Protein AF-A0AAD5DRQ4-F1 (afdb_monomer_lite)

Foldseek 3Di:
DPQDFQPLPPDDDPVLVVLLVLLCLLCLVLCLPALLSLLCDDSSLSSLLCVLVVNDSVNSSVLSSVLSVVCVVVVLLPQACVVQVVLCVVPQWAWFLAAKPQLAIEIEHELLPQQPDPDDLVSVVSVVSNRLVLSLVSLVVQARDCFDQRPPLSVDGGTRHHHSSAHEYEYECVNPDPSSDDDLVSVVVVLCCCSRNVGPRYQAYEYFANDPVVVVSCVVCVVVDDPVHVVRYHYQHPPHDLCVVVVIHPLCRDDVSRSRDHDPVRRDDSVSRNVVSVVSSVVSVVSSVVSNVDDRDDNDDDDDDPVDDPDDPDDPPPPDDPPPDDDDDQDPVRVVVVVVVVVPPPPPPPDPPPPPDDPPPPDDPDDDDDDDDDDDDDDFDKDKDKDAAQKKKKFAAAAPFKKKKAWQDAWKDKLLHTGDHGDIDIDHNDITIIHHNHITMMIMTGDTPDIDMDNQFCVVVLVVVLVVQVVQLVVCLVVLAFGAAEEEAAAPQQCQVSSLLNSLSSLLVVVAWEKEWELQLLQDDQAAHQWGKIDTRNHRARPQQGDDHPDMFIFGRLDNDCVVFVPLSLLLLLLVLVVLVVVLVVDSRHRSSHYYYYAYRDCDDSSVVSVVSNCVSNVHQEYEYEADPVSLCVCVVVCCVVPVSRHYHYYYGTPSGDDDDPVNSVVSSLVSNVCNQQNSVNPFDWDKDKDQVVLAWEKEFFDDPLDPPVPDPVPDHSCSPRRDIDTDDDCVLQAQWKKFAFPDPDQVCSSNGGTPGIKTFHDADPVRNMTIIIGSDDDDGPHRYIYTHPDGHDDD

Radius of gyration: 30.98 Å; chains: 1; bounding box: 68×84×84 Å

pLDDT: mean 79.62, std 21.23, range [21.28, 98.69]

InterPro domains:
  IPR001251 CRAL-TRIO lipid binding domain [PF00650] (90-260)
  IPR001251 CRAL-TRIO lipid binding domain [PS50191] (77-266)
  IPR001251 CRAL-TRIO lipid binding domain [SM00516] (87-263)
  IPR001251 CRAL-TRIO lipid binding domain [cd00170] (91-260)
  IPR010655 Clp1, C-terminal [PF06807] (684-792)
  IPR011074 CRAL/TRIO, N-terminal domain [PF03765] (31-65)
  IPR011074 CRAL/TRIO, N-terminal domain [SM01100] (42-67)
  IPR027417 P-loop containing nucleoside triphosphate hydrolase [G3DSA:3.40.50.300] (458-684)
  IPR027417 P-loop containing nucleoside triphosphate hydrolase [SSF52540] (483-560)
  IPR028606 Clp1 [MF_03035] (382-795)
  IPR032319 Clp1, P-loop domain [PF16575] (490-679)
  IPR032324 Clp1, N-terminal [PF16573] (386-476)
  IPR036273 CRAL/TRIO, N-terminal domain superfamily [SSF46938] (11-82)
  IPR036865 CRAL-TRIO lipid binding domain superfamily [G3DSA:3.40.525.10] (2-294)
  IPR036865 CRAL-TRIO lipid binding domain superfamily [SSF52087] (86-263)
  IPR038238 Clp1, C-terminal domain superfamily [G3DSA:2.40.30.330] (686-796)
  IPR038239 Clp1, N-terminal domain superfamily [G3DSA:2.60.120.1030] (377-457)
  IPR045116 Clp1/Grc3 [PTHR12755] (365-791)

Sequence (796 aa):
MTATQPWYEAPLEAEEEKKVTALAAAVATAVNESAALRAFCTRGTYIRYLRARHWSVKKAAKMLLETLRWRSEYKPEALDYEAIKHEGARGKLFVLDHPDNDGRPVVIMRPRLEAVYSGDSDERVKWLVYTLEQASRIADASAGKPSRPLPAWAGLHGSWEQSDGKMTWLIDFVGYTRANSPPIKVSLQVLHILQNHFPERLGRAVSYKPPMLFNILWRAVSPFVDPHTRDKLVFLSPSSPPEALAKHFDPQHIDDSLGGQIPVAQLWQQDKYAQRMKVLDAEAAAALAAAAAAEPLPVGKISGDPHLPADSALSLDEESEVASAESRRPTAEEEALNAQFEKNVVIMPGSPPLQRSSPVRRGAVAARSSAAAMNGAGSSGVQELKLEPGHELRMEVDWGKQVHLQLLEGEAEVFGTALDLRERVAIGGQKVAVYSWRGCTLQLEGEPDLMYTSDETPMSQYLNIHDGLDARRQDARKDRKEGPRTFVVGPTDVGKSTLCKILLNYAVRAGWTPTFADMDIGQGSITVPGCIAATPVEAPIDIEDGLPTDAPLVYYTGTPSPSDNPALYRHLVERLAAVLDLRAQSDPQVRASGMILNSMGWIVELGYELLKHTIETLKCDVVLVVGDERLYSQLSGELKRSAPSIQVLKLPRSGGVVVRSRELRQAARKVRVEEYFYGNRKELSPASQTARFEDLQVYRVGGGPRAPSSALPIGATSVADPLKLTRVTNPQELLYTLLAVSHAPQPELLLSVNVAGFIYVQDVDAAKGTITYLAPCAGPLPSSLLLAGAFKTYLD

Structure (mmCIF, N/CA/C/O backbone):
data_AF-A0AAD5DRQ4-F1
#
_entry.id   AF-A0AAD5DRQ4-F1
#
loop_
_atom_site.group_PDB
_atom_site.id
_atom_site.type_symbol
_atom_site.label_atom_id
_atom_site.label_alt_id
_atom_site.label_comp_id
_atom_site.label_asym_id
_atom_site.label_entity_id
_atom_site.label_seq_id
_atom_site.pdbx_PDB_ins_code
_atom_site.Cartn_x
_atom_site.Cartn_y
_atom_site.Cartn_z
_atom_site.occupancy
_atom_site.B_iso_or_equiv
_atom_site.auth_seq_id
_atom_site.auth_comp_id
_atom_site.auth_asym_id
_atom_site.auth_atom_id
_atom_site.pdbx_PDB_model_num
ATOM 1 N N . MET A 1 1 ? 11.751 36.203 44.111 1.00 33.81 1 MET A N 1
ATOM 2 C CA . MET A 1 1 ? 11.220 34.968 43.502 1.00 33.81 1 MET A CA 1
ATOM 3 C C . MET A 1 1 ? 12.324 34.385 42.641 1.00 33.81 1 MET A C 1
ATOM 5 O O . MET A 1 1 ? 12.751 35.033 41.697 1.00 33.81 1 MET A O 1
ATOM 9 N N . THR A 1 2 ? 12.895 33.261 43.060 1.00 31.27 2 THR A N 1
ATOM 10 C CA . THR A 1 2 ? 13.933 32.529 42.326 1.00 31.27 2 THR A CA 1
ATOM 11 C C . THR A 1 2 ? 13.336 31.991 41.027 1.00 31.27 2 THR A C 1
ATOM 13 O O . THR A 1 2 ? 12.314 31.312 41.065 1.00 31.27 2 THR A O 1
ATOM 16 N N . ALA A 1 3 ? 13.941 32.335 39.885 1.00 37.97 3 ALA A N 1
ATOM 17 C CA . ALA A 1 3 ? 13.517 31.854 38.573 1.00 37.97 3 ALA A CA 1
ATOM 18 C C . ALA A 1 3 ? 13.487 30.318 38.578 1.00 37.97 3 ALA A C 1
ATOM 20 O O . ALA A 1 3 ? 14.501 29.676 38.852 1.00 37.97 3 ALA A O 1
ATOM 21 N N . THR A 1 4 ? 12.324 29.725 38.320 1.00 43.66 4 THR A N 1
ATOM 22 C CA . THR A 1 4 ? 12.172 28.271 38.237 1.00 43.66 4 THR A CA 1
ATOM 23 C C . THR A 1 4 ? 12.696 27.827 36.871 1.00 43.66 4 THR A C 1
ATOM 25 O O . THR A 1 4 ? 12.160 28.227 35.845 1.00 43.66 4 THR A O 1
ATOM 28 N N . GLN A 1 5 ? 13.788 27.061 36.810 1.00 48.03 5 GLN A N 1
ATOM 29 C CA . GLN A 1 5 ? 14.286 26.528 35.532 1.00 48.03 5 GLN A CA 1
ATOM 30 C C . GLN A 1 5 ? 13.153 25.819 34.758 1.00 48.03 5 GLN A C 1
ATOM 32 O O . GLN A 1 5 ? 12.259 25.249 35.394 1.00 48.03 5 GLN A O 1
ATOM 37 N N . PRO A 1 6 ? 13.166 25.829 33.408 1.00 54.31 6 PRO A N 1
ATOM 38 C CA . PRO A 1 6 ? 12.231 25.037 32.605 1.00 54.31 6 PRO A CA 1
ATOM 39 C C . PRO A 1 6 ? 12.167 23.607 33.141 1.00 54.31 6 PRO A C 1
ATOM 41 O O . PRO A 1 6 ? 13.194 23.082 33.557 1.00 54.31 6 PRO A O 1
ATOM 44 N N . TRP A 1 7 ? 11.024 22.914 33.109 1.00 59.62 7 TRP A N 1
ATOM 45 C CA . TRP A 1 7 ? 10.964 21.557 33.693 1.00 59.62 7 TRP A CA 1
ATOM 46 C C . TRP A 1 7 ? 11.955 20.574 33.052 1.00 59.62 7 TRP A C 1
ATOM 48 O O . TRP A 1 7 ? 12.330 19.584 33.682 1.00 59.62 7 TRP A O 1
ATOM 58 N N . TYR A 1 8 ? 12.355 20.821 31.799 1.00 57.38 8 TYR A N 1
ATOM 59 C CA . TYR A 1 8 ? 13.372 20.060 31.064 1.00 57.38 8 TYR A CA 1
ATOM 60 C C . TYR A 1 8 ? 14.801 20.585 31.288 1.00 57.38 8 TYR A C 1
ATOM 62 O O . TYR A 1 8 ? 15.760 19.999 30.811 1.00 57.38 8 TYR A O 1
ATOM 70 N N . GLU A 1 9 ? 14.971 21.672 32.022 1.00 54.97 9 GLU A N 1
ATOM 71 C CA . GLU A 1 9 ? 16.254 22.213 32.482 1.00 54.97 9 GLU A CA 1
ATOM 72 C C . GLU A 1 9 ? 16.378 22.192 34.009 1.00 54.97 9 GLU A C 1
ATOM 74 O O . GLU A 1 9 ? 17.393 22.641 34.534 1.00 54.97 9 GLU A O 1
ATOM 79 N N . ALA A 1 10 ? 15.387 21.632 34.715 1.00 62.75 10 ALA A N 1
ATOM 80 C CA . ALA A 1 10 ? 15.531 21.243 36.110 1.00 62.75 10 ALA A CA 1
ATOM 81 C C . ALA A 1 10 ? 16.799 20.381 36.269 1.00 62.75 10 ALA A C 1
ATOM 83 O O . ALA A 1 10 ? 17.115 19.630 35.335 1.00 62.75 10 ALA A O 1
ATOM 84 N N . PRO A 1 11 ? 17.515 20.470 37.407 1.00 66.38 11 PRO A N 1
ATOM 85 C CA . PRO A 1 11 ? 18.742 19.715 37.617 1.00 66.38 11 PRO A CA 1
ATOM 86 C C . PRO A 1 11 ? 18.480 18.234 37.355 1.00 66.38 11 PRO A C 1
ATOM 88 O O . PRO A 1 11 ? 17.702 17.605 38.071 1.00 66.38 11 PRO A O 1
ATOM 91 N N . LEU A 1 12 ? 19.074 17.715 36.282 1.00 77.19 12 LEU A N 1
ATOM 92 C CA . LEU A 1 12 ? 19.005 16.301 35.960 1.00 77.19 12 LEU A CA 1
ATOM 93 C C . LEU A 1 12 ? 19.938 15.551 36.905 1.00 77.19 12 LEU A C 1
ATOM 95 O O . LEU A 1 12 ? 21.005 16.055 37.273 1.00 77.19 12 LEU A O 1
ATOM 99 N N . GLU A 1 13 ? 19.558 14.336 37.284 1.00 83.75 13 GLU A N 1
ATOM 100 C CA . GLU A 1 13 ? 20.505 13.453 37.958 1.00 83.75 13 GLU A CA 1
ATOM 101 C C . GLU A 1 13 ? 21.700 13.181 37.030 1.00 83.75 13 GLU A C 1
ATOM 103 O O . GLU A 1 13 ? 21.569 13.187 35.803 1.00 83.75 13 GLU A O 1
ATOM 108 N N . ALA A 1 14 ? 22.880 12.900 37.593 1.00 82.50 14 ALA A N 1
ATOM 109 C CA . ALA A 1 14 ? 24.080 12.635 36.791 1.00 82.50 14 ALA A CA 1
ATOM 110 C C . ALA A 1 14 ? 23.853 11.527 35.740 1.00 82.50 14 ALA A C 1
ATOM 112 O O . ALA A 1 14 ? 24.425 11.563 34.652 1.00 82.50 14 ALA A O 1
ATOM 113 N N . GLU A 1 15 ? 22.982 10.564 36.049 1.00 81.56 15 GLU A N 1
ATOM 114 C CA . GLU A 1 15 ? 22.597 9.480 35.149 1.00 81.56 15 GLU A CA 1
ATOM 115 C C . GLU A 1 15 ? 21.651 9.928 34.020 1.00 81.56 15 GLU A C 1
ATOM 117 O O . GLU A 1 15 ? 21.747 9.454 32.888 1.00 81.56 15 GLU A O 1
ATOM 122 N N . GLU A 1 16 ? 20.762 10.883 34.281 1.00 89.00 16 GLU A N 1
ATOM 123 C CA . GLU A 1 16 ? 19.905 11.484 33.259 1.00 89.00 16 GLU A CA 1
ATOM 124 C C . GLU A 1 16 ? 20.719 12.362 32.295 1.00 89.00 16 GLU A C 1
ATOM 126 O O . GLU A 1 16 ? 20.506 12.298 31.082 1.00 89.00 16 GLU A O 1
ATOM 131 N N . GLU A 1 17 ? 21.716 13.106 32.789 1.00 88.25 17 GLU A N 1
ATOM 132 C CA . GLU A 1 17 ? 22.597 13.928 31.942 1.00 88.25 17 GLU A CA 1
ATOM 133 C C . GLU A 1 17 ? 23.455 13.064 30.997 1.00 88.25 17 GLU A C 1
ATOM 135 O O . GLU A 1 17 ? 23.624 13.382 29.811 1.00 88.25 17 GLU A O 1
ATOM 140 N N . LYS A 1 18 ? 23.925 11.901 31.475 1.00 90.31 18 LYS A N 1
ATOM 141 C CA . LYS A 1 18 ? 24.581 10.901 30.616 1.00 90.31 18 LYS A CA 1
ATOM 142 C C . LYS A 1 18 ? 23.655 10.421 29.502 1.00 90.31 18 LYS A C 1
ATOM 144 O O . LYS A 1 18 ? 24.091 10.303 28.360 1.00 90.31 18 LYS A O 1
ATOM 149 N N . LYS A 1 19 ? 22.374 10.179 29.797 1.00 93.06 19 LYS A N 1
ATOM 150 C CA . LYS A 1 19 ? 21.386 9.731 28.801 1.00 93.06 19 LYS A CA 1
ATOM 151 C C . LYS A 1 19 ? 21.075 10.799 27.756 1.00 93.06 19 LYS A C 1
ATOM 153 O O . LYS A 1 19 ? 20.895 10.450 26.591 1.00 93.06 19 LYS A O 1
ATOM 158 N N . VAL A 1 20 ? 21.055 12.079 28.138 1.00 92.88 20 VAL A N 1
ATOM 159 C CA . VAL A 1 20 ? 20.943 13.203 27.188 1.00 92.88 20 VAL A CA 1
ATOM 160 C C . VAL A 1 20 ? 22.127 13.203 26.226 1.00 92.88 20 VAL A C 1
ATOM 162 O O . VAL A 1 20 ? 21.930 13.240 25.011 1.00 92.88 20 VAL A O 1
ATOM 165 N N . THR A 1 21 ? 23.342 13.078 26.759 1.00 92.31 21 THR A N 1
ATOM 166 C CA . THR A 1 21 ? 24.573 13.024 25.957 1.00 92.31 21 THR A CA 1
ATOM 167 C C . THR A 1 21 ? 24.593 11.798 25.037 1.00 92.31 21 THR A C 1
ATOM 169 O O . THR A 1 21 ? 24.901 11.912 23.851 1.00 92.31 21 THR A O 1
ATOM 172 N N . ALA A 1 22 ? 24.195 10.632 25.553 1.00 91.50 22 ALA A N 1
ATOM 173 C CA . ALA A 1 22 ? 24.121 9.389 24.791 1.00 91.50 22 ALA A CA 1
ATOM 174 C C . ALA A 1 22 ? 23.085 9.459 23.659 1.00 91.50 22 ALA A C 1
ATOM 176 O O . ALA A 1 22 ? 23.361 9.003 22.552 1.00 91.50 22 ALA A O 1
ATOM 177 N N . LEU A 1 23 ? 21.913 10.057 23.906 1.00 94.69 23 LEU A N 1
ATOM 178 C CA . LEU A 1 23 ? 20.907 10.265 22.866 1.00 94.69 23 LEU A CA 1
ATOM 179 C C . LEU A 1 23 ? 21.419 11.219 21.783 1.00 94.69 23 LEU A C 1
ATOM 181 O O . LEU A 1 23 ? 21.293 10.900 20.604 1.00 94.69 23 LEU A O 1
ATOM 185 N N . ALA A 1 24 ? 22.015 12.351 22.172 1.00 92.94 24 ALA A N 1
ATOM 186 C CA . ALA A 1 24 ? 22.573 13.319 21.232 1.00 92.94 24 ALA A CA 1
ATOM 187 C C . ALA A 1 24 ? 23.639 12.680 20.328 1.00 92.94 24 ALA A C 1
ATOM 189 O O . ALA A 1 24 ? 23.600 12.862 19.113 1.00 92.94 24 ALA A O 1
ATOM 190 N N . ALA A 1 25 ? 24.532 11.862 20.897 1.00 89.19 25 ALA A N 1
ATOM 191 C CA . ALA A 1 25 ? 25.524 11.110 20.133 1.00 89.19 25 ALA A CA 1
ATOM 192 C C . ALA A 1 25 ? 24.879 10.071 19.197 1.00 89.19 25 ALA A C 1
ATOM 194 O O . ALA A 1 25 ? 25.266 9.970 18.035 1.00 89.19 25 ALA A O 1
ATOM 195 N N . ALA A 1 26 ? 23.867 9.335 19.673 1.00 89.25 26 ALA A N 1
ATOM 196 C CA . ALA A 1 26 ? 23.201 8.281 18.905 1.00 89.25 26 ALA A CA 1
ATOM 197 C C . ALA A 1 26 ? 22.471 8.798 17.654 1.00 89.25 26 ALA A C 1
ATOM 199 O O . ALA A 1 26 ? 22.342 8.062 16.678 1.00 89.25 26 ALA A O 1
ATOM 200 N N . VAL A 1 27 ? 21.994 10.048 17.669 1.00 93.38 27 VAL A N 1
ATOM 201 C CA . VAL A 1 27 ? 21.306 10.659 16.518 1.00 93.38 27 VAL A CA 1
ATOM 202 C C . VAL A 1 27 ? 22.166 11.667 15.754 1.00 93.38 27 VAL A C 1
ATOM 204 O O . VAL A 1 27 ? 21.705 12.205 14.749 1.00 93.38 27 VAL A O 1
ATOM 207 N N . ALA A 1 28 ? 23.412 11.909 16.182 1.00 90.31 28 ALA A N 1
ATOM 208 C CA . ALA A 1 28 ? 24.282 12.957 15.642 1.00 90.31 28 ALA A CA 1
ATOM 209 C C . ALA A 1 28 ? 24.450 12.875 14.118 1.00 90.31 28 ALA A C 1
ATOM 211 O O . ALA A 1 28 ? 24.411 13.901 13.445 1.00 90.31 28 ALA A O 1
ATOM 212 N N . THR A 1 29 ? 24.579 11.666 13.560 1.00 88.88 29 THR A N 1
ATOM 213 C CA . THR A 1 29 ? 24.691 11.459 12.108 1.00 88.88 29 THR A CA 1
ATOM 214 C C . THR A 1 29 ? 23.489 12.026 11.358 1.00 88.88 29 THR A C 1
ATOM 216 O O . THR A 1 29 ? 23.685 12.811 10.438 1.00 88.88 29 THR A O 1
ATOM 219 N N . ALA A 1 30 ? 22.269 11.690 11.786 1.00 88.94 30 ALA A N 1
ATOM 220 C CA . ALA A 1 30 ? 21.044 12.193 11.167 1.00 88.94 30 ALA A CA 1
ATOM 221 C C . ALA A 1 30 ? 20.865 13.696 11.419 1.00 88.94 30 ALA A C 1
ATOM 223 O O . ALA A 1 30 ? 20.500 14.447 10.523 1.00 88.94 30 ALA A O 1
ATOM 224 N N . VAL A 1 31 ? 21.173 14.166 12.632 1.00 91.19 31 VAL A N 1
ATOM 225 C CA . VAL A 1 31 ? 21.082 15.592 12.980 1.00 91.19 31 VAL A CA 1
ATOM 226 C C . VAL A 1 31 ? 22.004 16.442 12.103 1.00 91.19 31 VAL A C 1
ATOM 228 O O . VAL A 1 31 ? 21.617 17.532 11.693 1.00 91.19 31 VAL A O 1
ATOM 231 N N . ASN A 1 32 ? 23.191 15.938 11.767 1.00 89.12 32 ASN A N 1
ATOM 232 C CA . ASN A 1 32 ? 24.168 16.641 10.941 1.00 89.12 32 ASN A CA 1
ATOM 233 C C . ASN A 1 32 ? 23.821 16.675 9.439 1.00 89.12 32 ASN A C 1
ATOM 235 O O . ASN A 1 32 ? 24.511 17.369 8.695 1.00 89.12 32 ASN A O 1
ATOM 239 N N . GLU A 1 33 ? 22.762 15.994 8.983 1.00 88.75 33 GLU A N 1
ATOM 240 C CA . GLU A 1 33 ? 22.346 16.003 7.570 1.00 88.75 33 GLU A CA 1
ATOM 241 C C . GLU A 1 33 ? 21.878 17.387 7.092 1.00 88.75 33 GLU A C 1
ATOM 243 O O . GLU A 1 33 ? 21.985 17.697 5.906 1.00 88.75 33 GLU A O 1
ATOM 248 N N . SER A 1 34 ? 21.366 18.246 7.987 1.00 90.31 34 SER A N 1
ATOM 249 C CA . SER A 1 34 ? 20.984 19.614 7.620 1.00 90.31 34 SER A CA 1
ATOM 250 C C . SER A 1 34 ? 21.042 20.609 8.782 1.00 90.31 34 SER A C 1
ATOM 252 O O . SER A 1 34 ? 20.952 20.263 9.961 1.00 90.31 34 SER A O 1
ATOM 254 N N . ALA A 1 35 ? 21.153 21.898 8.450 1.00 86.00 35 ALA A N 1
ATOM 255 C CA . ALA A 1 35 ? 21.059 22.984 9.427 1.00 86.00 35 ALA A CA 1
ATOM 256 C C . ALA A 1 35 ? 19.702 23.018 10.155 1.00 86.00 35 ALA A C 1
ATOM 258 O O . ALA A 1 35 ? 19.651 23.352 11.335 1.00 86.00 35 ALA A O 1
ATOM 259 N N . ALA A 1 36 ? 18.617 22.632 9.476 1.00 88.25 36 ALA A N 1
ATOM 260 C CA . ALA A 1 36 ? 17.273 22.603 10.049 1.00 88.25 36 ALA A CA 1
ATOM 261 C C . ALA A 1 36 ? 17.130 21.541 11.143 1.00 88.25 36 ALA A C 1
ATOM 263 O O . ALA A 1 36 ? 16.549 21.806 12.197 1.00 88.25 36 ALA A O 1
ATOM 264 N N . LEU A 1 37 ? 17.711 20.357 10.929 1.00 91.94 37 LEU A N 1
ATOM 265 C CA . LEU A 1 37 ? 17.717 19.297 11.934 1.00 91.94 37 LEU A CA 1
ATOM 266 C C . LEU A 1 37 ? 18.587 19.674 13.138 1.00 91.94 37 LEU A C 1
ATOM 268 O O . LEU A 1 37 ? 18.166 19.471 14.277 1.00 91.94 37 LEU A O 1
ATOM 272 N N . ARG A 1 38 ? 19.742 20.313 12.905 1.00 89.06 38 ARG A N 1
ATOM 273 C CA . ARG A 1 38 ? 20.576 20.884 13.979 1.00 89.06 38 ARG A CA 1
ATOM 274 C C . ARG A 1 38 ? 19.834 21.943 14.791 1.00 89.06 38 ARG A C 1
ATOM 276 O O . ARG A 1 38 ? 19.877 21.894 16.016 1.00 89.06 38 ARG A O 1
ATOM 283 N N . ALA A 1 39 ? 19.111 22.850 14.132 1.00 88.00 39 ALA A N 1
ATOM 284 C CA . ALA A 1 39 ? 18.298 23.865 14.804 1.00 88.00 39 ALA A CA 1
ATOM 285 C C . ALA A 1 39 ? 17.179 23.243 15.659 1.00 88.00 39 ALA A C 1
ATOM 287 O O . ALA A 1 39 ? 16.880 23.728 16.749 1.00 88.00 39 ALA A O 1
ATOM 288 N N . PHE A 1 40 ? 16.567 22.156 15.182 1.00 91.50 40 PHE A N 1
ATOM 289 C CA . PHE A 1 40 ? 15.508 21.445 15.897 1.00 91.50 40 PHE A CA 1
ATOM 290 C C . PHE A 1 40 ? 16.026 20.647 17.107 1.00 91.50 40 PHE A C 1
ATOM 292 O O . PHE A 1 40 ? 15.371 20.600 18.153 1.00 91.50 40 PHE A O 1
ATOM 299 N N . CYS A 1 41 ? 17.194 20.015 16.996 1.00 91.62 41 CYS A N 1
ATOM 300 C CA . CYS A 1 41 ? 17.763 19.130 18.015 1.00 91.62 41 CYS A CA 1
ATOM 301 C C . CYS A 1 41 ? 18.495 19.873 19.143 1.00 91.62 41 CYS A C 1
ATOM 303 O O . CYS A 1 41 ? 19.699 19.736 19.351 1.00 91.62 41 CYS A O 1
ATOM 305 N N . THR A 1 42 ? 17.728 20.634 19.921 1.00 88.75 42 THR A N 1
ATOM 306 C CA . THR A 1 42 ? 18.199 21.300 21.142 1.00 88.75 42 THR A CA 1
ATOM 307 C C . THR A 1 42 ? 18.297 20.336 22.333 1.00 88.75 42 THR A C 1
ATOM 309 O O . THR A 1 42 ? 17.711 19.249 22.329 1.00 88.75 42 THR A O 1
ATOM 312 N N . ARG A 1 43 ? 18.958 20.764 23.420 1.00 86.44 43 ARG A N 1
ATOM 313 C CA . ARG A 1 43 ? 18.956 20.028 24.701 1.00 86.44 43 ARG A CA 1
ATOM 314 C C . ARG A 1 43 ? 17.532 19.716 25.183 1.00 86.44 43 ARG A C 1
ATOM 316 O O . ARG A 1 43 ? 17.250 18.587 25.580 1.00 86.44 43 ARG A O 1
ATOM 323 N N . GLY A 1 44 ? 16.623 20.688 25.083 1.00 86.19 44 GLY A N 1
ATOM 324 C CA . GLY A 1 44 ? 15.209 20.501 25.414 1.00 86.19 44 GLY A CA 1
ATOM 325 C C . GLY A 1 44 ? 14.538 19.431 24.550 1.00 86.19 44 GLY A C 1
ATOM 326 O O . GLY A 1 44 ? 13.759 18.630 25.064 1.00 86.19 44 GLY A O 1
ATOM 327 N N . THR A 1 45 ? 14.886 19.349 23.262 1.00 90.81 45 THR A N 1
ATOM 328 C CA . THR A 1 45 ? 14.400 18.296 22.357 1.00 90.81 45 THR A CA 1
ATOM 329 C C . THR A 1 45 ? 14.820 16.914 22.850 1.00 90.81 45 THR A C 1
ATOM 331 O O . THR A 1 45 ? 13.957 16.060 23.045 1.00 90.81 45 THR A O 1
ATOM 334 N N . TYR A 1 46 ? 16.101 16.690 23.154 1.00 93.25 46 TYR A N 1
ATOM 335 C CA . TYR A 1 46 ? 16.563 15.388 23.656 1.00 93.25 46 TYR A CA 1
ATOM 336 C C . TYR A 1 46 ? 15.839 14.964 24.939 1.00 93.25 46 TYR A C 1
ATOM 338 O O . TYR A 1 46 ? 15.417 13.815 25.067 1.00 93.25 46 TYR A O 1
ATOM 346 N N . ILE A 1 47 ? 15.615 15.899 25.862 1.00 90.56 47 ILE A N 1
ATOM 347 C CA . ILE A 1 47 ? 14.955 15.614 27.141 1.00 90.56 47 ILE A CA 1
ATOM 348 C C . ILE A 1 47 ? 13.473 15.285 26.951 1.00 90.56 47 ILE A C 1
ATOM 350 O O . ILE A 1 47 ? 12.989 14.327 27.553 1.00 90.56 47 ILE A O 1
ATOM 354 N N . ARG A 1 48 ? 12.752 16.005 26.080 1.00 90.06 48 ARG A N 1
ATOM 355 C CA . ARG A 1 48 ? 11.350 15.684 25.746 1.00 90.06 48 ARG A CA 1
ATOM 356 C C . ARG A 1 48 ? 11.221 14.259 25.205 1.00 90.06 48 ARG A C 1
ATOM 358 O O . ARG A 1 48 ? 10.352 13.515 25.652 1.00 90.06 48 ARG A O 1
ATOM 365 N N . TYR A 1 49 ? 12.112 13.862 24.296 1.00 93.00 49 TYR A N 1
ATOM 366 C CA . TYR A 1 49 ? 12.106 12.518 23.709 1.00 93.00 49 TYR A CA 1
ATOM 367 C C . TYR A 1 49 ? 12.498 11.434 24.718 1.00 93.00 49 TYR A C 1
ATOM 369 O O . TYR A 1 49 ? 11.884 10.365 24.734 1.00 93.00 49 TYR A O 1
ATOM 377 N N . LEU A 1 50 ? 13.466 11.707 25.598 1.00 91.50 50 LEU A N 1
ATOM 378 C CA . LEU A 1 50 ? 13.815 10.797 26.689 1.00 91.50 50 LEU A CA 1
ATOM 379 C C . LEU A 1 50 ? 12.637 10.602 27.640 1.00 91.50 50 LEU A C 1
ATOM 381 O O . LEU A 1 50 ? 12.264 9.460 27.897 1.00 91.50 50 LEU A O 1
ATOM 385 N N . ARG A 1 51 ? 11.994 11.673 28.112 1.00 87.25 51 ARG A N 1
ATOM 386 C CA . ARG A 1 51 ? 10.856 11.558 29.038 1.00 87.25 51 ARG A CA 1
ATOM 387 C C . ARG A 1 51 ? 9.655 10.854 28.412 1.00 87.25 51 ARG A C 1
ATOM 389 O O . ARG A 1 51 ? 9.119 9.941 29.036 1.00 87.25 51 ARG A O 1
ATOM 396 N N . ALA A 1 52 ? 9.328 11.159 27.155 1.00 85.31 52 ALA A N 1
ATOM 397 C CA . ALA A 1 52 ? 8.271 10.472 26.400 1.00 85.31 52 ALA A CA 1
ATOM 398 C C . ALA A 1 52 ? 8.512 8.958 26.230 1.00 85.31 52 ALA A C 1
ATOM 400 O O . ALA A 1 52 ? 7.608 8.204 25.855 1.00 85.31 52 ALA A O 1
ATOM 401 N N . ARG A 1 53 ? 9.747 8.501 26.467 1.00 90.12 53 ARG A N 1
ATOM 402 C CA . ARG A 1 53 ? 10.164 7.097 26.405 1.00 90.12 53 ARG A CA 1
ATOM 403 C C . ARG A 1 53 ? 10.779 6.613 27.719 1.00 90.12 53 ARG A C 1
ATOM 405 O O . ARG A 1 53 ? 11.596 5.692 27.703 1.00 90.12 53 ARG A O 1
ATOM 412 N N . HIS A 1 54 ? 10.362 7.202 28.843 1.00 87.31 54 HIS A N 1
ATOM 413 C CA . HIS A 1 54 ? 10.763 6.817 30.202 1.00 87.31 54 HIS A CA 1
ATOM 414 C C . HIS A 1 54 ? 12.287 6.710 30.378 1.00 87.31 54 HIS A C 1
ATOM 416 O O . HIS A 1 54 ? 12.803 5.742 30.931 1.00 87.31 54 HIS A O 1
ATOM 422 N N . TRP A 1 55 ? 13.015 7.691 29.842 1.00 90.00 55 TRP A N 1
ATOM 423 C CA . TRP A 1 55 ? 14.476 7.790 29.854 1.00 90.00 55 TRP A CA 1
ATOM 424 C C . TRP A 1 55 ? 15.212 6.605 29.205 1.00 90.00 55 TRP A C 1
ATOM 426 O O . TRP A 1 55 ? 16.385 6.358 29.489 1.00 90.00 55 TRP A O 1
ATOM 436 N N . SER A 1 56 ? 14.555 5.872 28.301 1.00 92.81 56 SER A N 1
ATOM 437 C CA . SER A 1 56 ? 15.203 4.848 27.481 1.00 92.81 56 SER A CA 1
ATOM 438 C C . SER A 1 56 ? 15.874 5.484 26.265 1.00 92.81 56 SER A C 1
ATOM 440 O O . SER A 1 56 ? 15.194 5.879 25.319 1.00 92.81 56 SER A O 1
ATOM 442 N N . VAL A 1 57 ? 17.211 5.525 26.255 1.00 91.06 57 VAL A N 1
ATOM 443 C CA . VAL A 1 57 ? 17.998 6.092 25.142 1.00 91.06 57 VAL A CA 1
ATOM 444 C C . VAL A 1 57 ? 17.670 5.398 23.819 1.00 91.06 57 VAL A C 1
ATOM 446 O O . VAL A 1 57 ? 17.387 6.076 22.841 1.00 91.06 57 VAL A O 1
ATOM 449 N N . LYS A 1 58 ? 17.602 4.057 23.789 1.00 89.94 58 LYS A N 1
ATOM 450 C CA . LYS A 1 58 ? 17.274 3.283 22.574 1.00 89.94 58 LYS A CA 1
ATOM 451 C C . LYS A 1 58 ? 15.891 3.640 22.012 1.00 89.94 58 LYS A C 1
ATOM 453 O O . LYS A 1 58 ? 15.754 3.887 20.816 1.00 89.94 58 LYS A O 1
ATOM 458 N N . LYS A 1 59 ? 14.860 3.693 22.866 1.00 87.50 59 LYS A N 1
ATOM 459 C CA . LYS A 1 59 ? 13.486 4.021 22.438 1.00 87.50 59 LYS A CA 1
ATOM 460 C C . LYS A 1 59 ? 13.347 5.495 22.044 1.00 87.50 59 LYS A C 1
ATOM 462 O O . LYS A 1 59 ? 12.647 5.795 21.080 1.00 87.50 59 LYS A O 1
ATOM 467 N N . ALA A 1 60 ? 14.012 6.396 22.767 1.00 92.62 60 ALA A N 1
ATOM 468 C CA . ALA A 1 60 ? 14.040 7.823 22.461 1.00 92.62 60 ALA A CA 1
ATOM 469 C C . ALA A 1 60 ? 14.779 8.108 21.147 1.00 92.62 60 ALA A C 1
ATOM 471 O O . ALA A 1 60 ? 14.278 8.882 20.340 1.00 92.62 60 ALA A O 1
ATOM 472 N N . ALA A 1 61 ? 15.906 7.433 20.895 1.00 93.50 61 ALA A N 1
ATOM 473 C CA . ALA A 1 61 ? 16.658 7.531 19.646 1.00 93.50 61 ALA A CA 1
ATOM 474 C C . ALA A 1 61 ? 15.817 7.070 18.458 1.00 93.50 61 ALA A C 1
ATOM 476 O O . ALA A 1 61 ? 15.724 7.797 17.476 1.00 93.50 61 ALA A O 1
ATOM 477 N N . LYS A 1 62 ? 15.130 5.923 18.573 1.00 91.12 62 LYS A N 1
ATOM 478 C CA . LYS A 1 62 ? 14.212 5.445 17.530 1.00 91.12 62 LYS A CA 1
ATOM 479 C C . LYS A 1 62 ? 13.147 6.496 17.186 1.00 91.12 62 LYS A C 1
ATOM 481 O O . LYS A 1 62 ? 13.023 6.883 16.031 1.00 91.12 62 LYS A O 1
ATOM 486 N N . MET A 1 63 ? 12.436 6.999 18.197 1.00 91.19 63 MET A N 1
ATOM 487 C CA . MET A 1 63 ? 11.384 8.004 18.003 1.00 91.19 63 MET A CA 1
ATOM 488 C C . MET A 1 63 ? 11.933 9.326 17.440 1.00 91.19 63 MET A C 1
ATOM 490 O O . MET A 1 63 ? 11.306 9.945 16.585 1.00 91.19 63 MET A O 1
ATOM 494 N N . LEU A 1 64 ? 13.104 9.774 17.904 1.00 95.06 64 LEU A N 1
ATOM 495 C CA . LEU A 1 64 ? 13.718 11.010 17.424 1.00 95.06 64 LEU A CA 1
ATOM 496 C C . LEU A 1 64 ? 14.189 10.873 15.975 1.00 95.06 64 LEU A C 1
ATOM 498 O O . LEU A 1 64 ? 13.945 11.780 15.192 1.00 95.06 64 LEU A O 1
ATOM 502 N N . LEU A 1 65 ? 14.785 9.742 15.591 1.00 92.69 65 LEU A N 1
ATOM 503 C CA . LEU A 1 65 ? 15.178 9.469 14.205 1.00 92.69 65 LEU A CA 1
ATOM 504 C C . LEU A 1 65 ? 13.970 9.436 13.258 1.00 92.69 65 LEU A C 1
ATOM 506 O O . LEU A 1 65 ? 14.054 9.976 12.157 1.00 92.69 65 LEU A O 1
ATOM 510 N N . GLU A 1 66 ? 12.840 8.869 13.689 1.00 90.75 66 GLU A N 1
ATOM 511 C CA . GLU A 1 66 ? 11.577 8.918 12.937 1.00 90.75 66 GLU A CA 1
ATOM 512 C C . GLU A 1 66 ? 11.104 10.366 12.729 1.00 90.75 66 GLU A C 1
ATOM 514 O O . GLU A 1 66 ? 10.748 10.745 11.611 1.00 90.75 66 GLU A O 1
ATOM 519 N N . THR A 1 67 ? 11.170 11.212 13.763 1.00 93.94 67 THR A N 1
ATOM 520 C CA . THR A 1 67 ? 10.853 12.640 13.615 1.00 93.94 67 THR A CA 1
ATOM 521 C C . THR A 1 67 ? 11.849 13.372 12.728 1.00 93.94 67 THR A C 1
ATOM 523 O O . THR A 1 67 ? 11.429 14.186 11.914 1.00 93.94 67 THR A O 1
ATOM 526 N N . LEU A 1 68 ? 13.150 13.106 12.845 1.00 94.12 68 LEU A N 1
ATOM 527 C CA . LEU A 1 68 ? 14.165 13.735 11.998 1.00 94.12 68 LEU A CA 1
ATOM 528 C C . LEU A 1 68 ? 13.943 13.394 10.523 1.00 94.12 68 LEU A C 1
ATOM 530 O O . LEU A 1 68 ? 13.960 14.297 9.691 1.00 94.12 68 LEU A O 1
ATOM 534 N N . ARG A 1 69 ? 13.619 12.131 10.210 1.00 91.50 69 ARG A N 1
ATOM 535 C CA . ARG A 1 69 ? 13.223 11.719 8.856 1.00 91.50 69 ARG A CA 1
ATOM 536 C C . ARG A 1 69 ? 11.973 1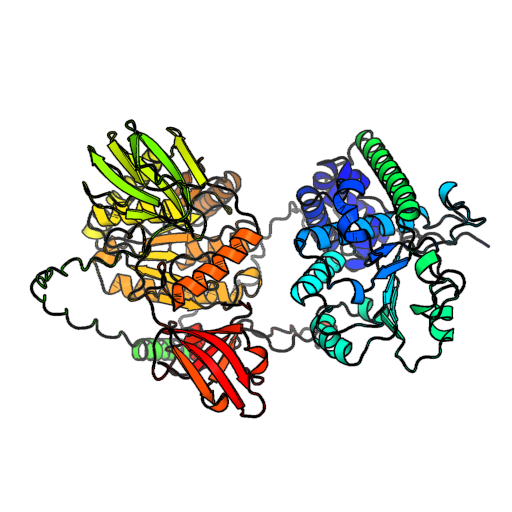2.465 8.388 1.00 91.50 69 ARG A C 1
ATOM 538 O O . ARG A 1 69 ? 11.985 13.041 7.304 1.00 91.50 69 ARG A O 1
ATOM 545 N N . TRP A 1 70 ? 10.927 12.515 9.216 1.00 92.94 70 TRP A N 1
ATOM 546 C CA . TRP A 1 70 ? 9.708 13.258 8.885 1.00 92.94 70 TRP A CA 1
ATOM 547 C C . TRP A 1 70 ? 9.990 14.743 8.630 1.00 92.94 70 TRP A C 1
ATOM 549 O O . TRP A 1 70 ? 9.464 15.303 7.674 1.00 92.94 70 TRP A O 1
ATOM 559 N N . ARG A 1 71 ? 10.855 15.384 9.426 1.00 93.06 71 ARG A N 1
ATOM 560 C CA . ARG A 1 71 ? 11.249 16.783 9.210 1.00 93.06 71 ARG A CA 1
ATOM 561 C C . ARG A 1 71 ? 12.038 16.967 7.914 1.00 93.06 71 ARG A C 1
ATOM 563 O O . ARG A 1 71 ? 11.790 17.946 7.224 1.00 93.06 71 ARG A O 1
ATOM 570 N N . SER A 1 72 ? 12.909 16.030 7.541 1.00 88.19 72 SER A N 1
ATOM 571 C CA . SER A 1 72 ? 13.623 16.071 6.254 1.00 88.19 72 SER A CA 1
ATOM 572 C C . SER A 1 72 ? 12.684 15.975 5.046 1.00 88.19 72 SER A C 1
ATOM 574 O O . SER A 1 72 ? 12.915 16.636 4.031 1.00 88.19 72 SER A O 1
ATOM 576 N N . GLU A 1 73 ? 11.626 15.169 5.150 1.00 88.44 73 GLU A N 1
ATOM 577 C CA . GLU A 1 73 ? 10.642 14.961 4.081 1.00 88.44 73 GLU A CA 1
ATOM 578 C C . GLU A 1 73 ? 9.595 16.087 4.023 1.00 88.44 73 GLU A C 1
ATOM 580 O O . GLU A 1 73 ? 9.353 16.657 2.960 1.00 88.44 73 GLU A O 1
ATOM 585 N N . TYR A 1 74 ? 8.987 16.423 5.164 1.00 88.19 74 TYR A N 1
ATOM 586 C CA . TYR A 1 74 ? 7.869 17.366 5.275 1.00 88.19 74 TYR A CA 1
ATOM 587 C C . TYR A 1 74 ? 8.312 18.832 5.363 1.00 88.19 74 TYR A C 1
ATOM 589 O O . TYR A 1 74 ? 7.560 19.724 4.975 1.00 88.19 74 TYR A O 1
ATOM 597 N N . LYS A 1 75 ? 9.524 19.084 5.874 1.00 91.56 75 LYS A N 1
ATOM 598 C CA . LYS A 1 75 ? 10.143 20.408 6.050 1.00 91.56 75 LYS A CA 1
ATOM 599 C C . LYS A 1 75 ? 9.251 21.429 6.776 1.00 91.56 75 LYS A C 1
ATOM 601 O O . LYS A 1 75 ? 8.927 22.471 6.203 1.00 91.56 75 LYS A O 1
ATOM 606 N N . PRO A 1 76 ? 8.852 21.183 8.044 1.00 91.25 76 PRO A N 1
ATOM 607 C CA . PRO A 1 76 ? 8.037 22.133 8.812 1.00 91.25 76 PRO A CA 1
ATOM 608 C C . PRO A 1 76 ? 8.644 23.539 8.898 1.00 91.25 76 PRO A C 1
ATOM 610 O O . PRO A 1 76 ? 7.921 24.526 8.972 1.00 91.25 76 PRO A O 1
ATOM 613 N N . GLU A 1 77 ? 9.972 23.636 8.893 1.00 85.75 77 GLU A N 1
ATOM 614 C CA . GLU A 1 77 ? 10.717 24.896 8.911 1.00 85.75 77 GLU A CA 1
ATOM 615 C C . GLU A 1 77 ? 10.601 25.716 7.622 1.00 85.75 77 GLU A C 1
ATOM 617 O O . GLU A 1 77 ? 10.883 26.908 7.652 1.00 85.75 77 GLU A O 1
ATOM 622 N N . ALA A 1 78 ? 10.201 25.097 6.509 1.00 86.25 78 ALA A N 1
ATOM 623 C CA . ALA A 1 78 ? 9.994 25.774 5.231 1.00 86.25 78 ALA A CA 1
ATOM 624 C C . ALA A 1 78 ? 8.551 26.280 5.056 1.00 86.25 78 ALA A C 1
ATOM 626 O O . ALA A 1 78 ? 8.233 26.870 4.024 1.00 86.25 78 ALA A O 1
ATOM 627 N N . LEU A 1 79 ? 7.667 26.033 6.030 1.00 89.31 79 LEU A N 1
ATOM 628 C CA . LEU A 1 79 ? 6.307 26.564 6.009 1.00 89.31 79 LEU A CA 1
ATOM 629 C C . LEU A 1 79 ? 6.336 28.070 6.277 1.00 89.31 79 LEU A C 1
ATOM 631 O O . LEU A 1 79 ? 6.752 28.509 7.347 1.00 89.31 79 LEU A O 1
ATOM 635 N N . ASP A 1 80 ? 5.847 28.832 5.307 1.00 86.00 80 ASP A N 1
ATOM 636 C CA . ASP A 1 80 ? 5.787 30.291 5.328 1.00 86.00 80 ASP A CA 1
ATOM 637 C C . ASP A 1 80 ? 4.344 30.771 5.507 1.00 86.00 80 ASP A C 1
ATOM 639 O O . ASP A 1 80 ? 3.433 30.244 4.862 1.00 86.00 80 ASP A O 1
ATOM 643 N N . TYR A 1 81 ? 4.129 31.782 6.356 1.00 88.25 81 TYR A N 1
ATOM 644 C CA . TYR A 1 81 ? 2.797 32.325 6.616 1.00 88.25 81 TYR A CA 1
ATOM 645 C C . TYR A 1 81 ? 2.076 32.800 5.351 1.00 88.25 81 TYR A C 1
ATOM 647 O O . TYR A 1 81 ? 0.888 32.520 5.188 1.00 88.25 81 TYR A O 1
ATOM 655 N N . GLU A 1 82 ? 2.754 33.527 4.455 1.00 87.00 82 GLU A N 1
ATOM 656 C CA . GLU A 1 82 ? 2.117 34.110 3.268 1.00 87.00 82 GLU A CA 1
ATOM 657 C C . GLU A 1 82 ? 1.578 33.032 2.327 1.00 87.00 82 GLU A C 1
ATOM 659 O O . GLU A 1 82 ? 0.507 33.219 1.746 1.00 87.00 82 GLU A O 1
ATOM 664 N N . ALA A 1 83 ? 2.258 31.887 2.249 1.00 83.81 83 ALA A N 1
ATOM 665 C CA . ALA A 1 83 ? 1.844 30.750 1.433 1.00 83.81 83 ALA A CA 1
ATOM 666 C C . ALA A 1 83 ? 0.583 30.026 1.948 1.00 83.81 83 ALA A C 1
ATOM 668 O O . ALA A 1 83 ? -0.103 29.383 1.156 1.00 83.81 83 ALA A O 1
ATOM 669 N N . ILE A 1 84 ? 0.273 30.098 3.250 1.00 85.94 84 ILE A N 1
ATOM 670 C CA . ILE A 1 84 ? -0.797 29.290 3.879 1.00 85.94 84 ILE A CA 1
ATOM 671 C C . ILE A 1 84 ? -1.835 30.103 4.671 1.00 85.94 84 ILE A C 1
ATOM 673 O O . ILE A 1 84 ? -2.757 29.533 5.257 1.00 85.94 84 ILE A O 1
ATOM 677 N N . LYS A 1 85 ? -1.724 31.438 4.708 1.00 84.94 85 LYS A N 1
ATOM 678 C CA . LYS A 1 85 ? -2.607 32.323 5.495 1.00 84.94 85 LYS A CA 1
ATOM 679 C C . LYS A 1 85 ? -4.090 32.229 5.130 1.00 84.94 85 LYS A C 1
ATOM 681 O O . LYS A 1 85 ? -4.931 32.590 5.956 1.00 84.94 85 LYS A O 1
ATOM 686 N N . HIS A 1 86 ? -4.439 31.789 3.916 1.00 83.62 86 HIS A N 1
ATOM 687 C CA . HIS A 1 86 ? -5.838 31.651 3.490 1.00 83.62 86 HIS A CA 1
ATOM 688 C C . HIS A 1 86 ? -6.582 30.617 4.335 1.00 83.62 86 HIS A C 1
ATOM 690 O O . HIS A 1 86 ? -7.736 30.854 4.692 1.00 83.62 86 HIS A O 1
ATOM 696 N N . GLU A 1 87 ? -5.903 29.547 4.760 1.00 82.06 87 GLU A N 1
ATOM 697 C CA . GLU A 1 87 ? -6.460 28.549 5.675 1.00 82.06 87 GLU A CA 1
ATOM 698 C C . GLU A 1 87 ? -6.752 29.140 7.062 1.00 82.06 87 GLU A C 1
ATOM 700 O O . GLU A 1 87 ? -7.722 28.753 7.720 1.00 82.06 87 GLU A O 1
ATOM 705 N N . GLY A 1 88 ? -5.934 30.100 7.499 1.00 77.69 88 GLY A N 1
ATOM 706 C CA . GLY A 1 88 ? -6.043 30.777 8.789 1.00 77.69 88 GLY A CA 1
ATOM 707 C C . GLY A 1 88 ? -6.995 31.973 8.827 1.00 77.69 88 GLY A C 1
ATOM 708 O O . GLY A 1 88 ? -7.358 32.402 9.919 1.00 77.69 88 GLY A O 1
ATOM 709 N N . ALA A 1 89 ? -7.439 32.501 7.679 1.00 76.19 89 ALA A N 1
ATOM 710 C CA . ALA A 1 89 ? -8.024 33.845 7.540 1.00 76.19 89 ALA A CA 1
ATOM 711 C C . ALA A 1 89 ? -9.211 34.167 8.473 1.00 76.19 89 ALA A C 1
ATOM 713 O O . ALA A 1 89 ? -9.432 35.324 8.828 1.00 76.19 89 ALA A O 1
ATOM 714 N N . ARG A 1 90 ? -9.971 33.154 8.908 1.00 76.12 90 ARG A N 1
ATOM 715 C CA . ARG A 1 90 ? -11.157 33.315 9.773 1.00 76.12 90 ARG A CA 1
ATOM 716 C C . ARG A 1 90 ? -10.912 33.001 11.253 1.00 76.12 90 ARG A C 1
ATOM 718 O O . ARG A 1 90 ? -11.870 32.969 12.020 1.00 76.12 90 ARG A O 1
ATOM 725 N N . GLY A 1 91 ? -9.671 32.733 11.661 1.00 83.62 91 GLY A N 1
ATOM 726 C CA . GLY A 1 91 ? -9.339 32.435 13.057 1.00 83.62 91 GLY A CA 1
ATOM 727 C C . GLY A 1 91 ? -9.845 31.067 13.522 1.00 83.62 91 GLY A C 1
ATOM 728 O O . GLY A 1 91 ? -10.282 30.918 14.663 1.00 83.62 91 GLY A O 1
ATOM 729 N N . LYS A 1 92 ? -9.832 30.062 12.632 1.00 85.12 92 LYS A N 1
ATOM 730 C CA . LYS A 1 92 ? -10.240 28.680 12.956 1.00 85.12 92 LYS A CA 1
ATOM 731 C C . LYS A 1 92 ? -9.235 27.958 13.855 1.00 85.12 92 LYS A C 1
ATOM 733 O O . LYS A 1 92 ? -9.619 27.104 14.648 1.00 85.12 92 LYS A O 1
ATOM 738 N N . LEU A 1 93 ? -7.957 28.289 13.702 1.00 89.44 93 LEU A N 1
ATOM 739 C CA . LEU A 1 93 ? -6.842 27.735 14.453 1.00 89.44 93 LEU A CA 1
ATOM 740 C C . LEU A 1 93 ? -5.733 28.786 14.479 1.00 89.44 93 LEU A C 1
ATOM 742 O O . LEU A 1 93 ? -5.316 29.217 13.407 1.00 89.44 93 LEU A O 1
ATOM 746 N N . PHE A 1 94 ? -5.299 29.224 15.658 1.00 90.94 94 PHE A N 1
ATOM 747 C CA . PHE A 1 94 ? -4.261 30.253 15.795 1.00 90.94 94 PHE A CA 1
ATOM 748 C C . PHE A 1 94 ? -3.643 30.262 17.198 1.00 90.94 94 PHE A C 1
ATOM 750 O O . PHE A 1 94 ? -4.200 29.683 18.131 1.00 90.94 94 PHE A O 1
ATOM 757 N N . VAL A 1 95 ? -2.499 30.934 17.358 1.00 90.50 95 VAL A N 1
ATOM 758 C CA . VAL A 1 95 ? -1.879 31.156 18.675 1.00 90.50 95 VAL A CA 1
ATOM 759 C C . VAL A 1 95 ? -2.362 32.482 19.265 1.00 90.50 95 VAL A C 1
ATOM 761 O O . VAL A 1 95 ? -2.224 33.524 18.628 1.00 90.50 95 VAL A O 1
ATOM 764 N N . LEU A 1 96 ? -2.889 32.475 20.488 1.00 87.44 96 LEU A N 1
ATOM 765 C CA . LEU A 1 96 ? -3.336 33.679 21.193 1.00 87.44 96 LEU A CA 1
ATOM 766 C C . LEU A 1 96 ? -2.170 34.653 21.441 1.00 87.44 96 LEU A C 1
ATOM 768 O O . LEU A 1 96 ? -1.002 34.249 21.476 1.00 87.44 96 LEU A O 1
ATOM 772 N N . ASP A 1 97 ? -2.479 35.943 21.570 1.00 80.12 97 ASP A N 1
ATOM 773 C CA . ASP A 1 97 ? -1.495 36.988 21.903 1.00 80.12 97 ASP A CA 1
ATOM 774 C C . ASP A 1 97 ? -1.020 36.896 23.361 1.00 80.12 97 ASP A C 1
ATOM 776 O O . ASP A 1 97 ? 0.105 37.287 23.666 1.00 80.12 97 ASP A O 1
ATOM 780 N N . HIS A 1 98 ? -1.853 36.332 24.236 1.00 81.56 98 HIS A N 1
ATOM 781 C CA . HIS A 1 98 ? -1.597 36.193 25.664 1.00 81.56 98 HIS A CA 1
ATOM 782 C C . HIS A 1 98 ? -1.445 34.720 26.073 1.00 81.56 98 HIS A C 1
ATOM 784 O O . HIS A 1 98 ? -2.061 33.845 25.452 1.00 81.56 98 HIS A O 1
ATOM 790 N N . PRO A 1 99 ? -0.619 34.426 27.093 1.00 85.00 99 PRO A N 1
ATOM 791 C CA . PRO A 1 99 ? -0.501 33.082 27.644 1.00 85.00 99 PRO A CA 1
ATOM 792 C C . PRO A 1 99 ? -1.737 32.671 28.456 1.00 85.00 99 PRO A C 1
ATOM 794 O O . PRO A 1 99 ? -2.613 33.482 28.755 1.00 85.00 99 PRO A O 1
ATOM 797 N N . ASP A 1 100 ? -1.784 31.394 28.832 1.00 87.00 100 ASP A N 1
ATOM 798 C CA . ASP A 1 100 ? -2.636 30.933 29.927 1.00 87.00 100 ASP A CA 1
ATOM 799 C C . ASP A 1 100 ? -2.099 31.417 31.290 1.00 87.00 100 ASP A C 1
ATOM 801 O O . ASP A 1 100 ? -1.013 31.994 31.382 1.00 87.00 100 ASP A O 1
ATOM 805 N N . ASN A 1 101 ? -2.844 31.156 32.366 1.00 85.81 101 ASN A N 1
ATOM 806 C CA . ASN A 1 101 ? -2.447 31.548 33.725 1.00 85.81 101 ASN A CA 1
ATOM 807 C C . ASN A 1 101 ? -1.170 30.834 34.229 1.00 85.81 101 ASN A C 1
ATOM 809 O O . ASN A 1 101 ? -0.663 31.190 35.286 1.00 85.81 101 ASN A O 1
ATOM 813 N N . ASP A 1 102 ? -0.669 29.821 33.506 1.00 81.88 102 ASP A N 1
ATOM 814 C CA . ASP A 1 102 ? 0.591 29.120 33.790 1.00 81.88 102 ASP A CA 1
ATOM 815 C C . ASP A 1 102 ? 1.738 29.625 32.873 1.00 81.88 102 ASP A C 1
ATOM 817 O O . ASP A 1 102 ? 2.789 28.985 32.767 1.00 81.88 102 ASP A O 1
ATOM 821 N N . GLY A 1 103 ? 1.539 30.729 32.139 1.00 79.00 103 GLY A N 1
ATOM 822 C CA . GLY A 1 103 ? 2.536 31.315 31.239 1.00 79.00 103 GLY A CA 1
ATOM 823 C C . GLY A 1 103 ? 2.727 30.566 29.910 1.00 79.00 103 GLY A C 1
ATOM 824 O O . GLY A 1 103 ? 3.660 30.864 29.160 1.00 79.00 103 GLY A O 1
ATOM 825 N N . ARG A 1 104 ? 1.891 29.577 29.574 1.00 86.31 104 ARG A N 1
ATOM 826 C CA . ARG A 1 104 ? 2.014 28.777 28.340 1.00 86.31 104 ARG A CA 1
ATOM 827 C C . ARG A 1 104 ? 1.363 29.474 27.144 1.00 86.31 104 ARG A C 1
ATOM 829 O O . ARG A 1 104 ? 0.264 30.008 27.283 1.00 86.31 104 ARG A O 1
ATOM 836 N N . PRO A 1 105 ? 1.955 29.415 25.934 1.00 90.38 105 PRO A N 1
ATOM 837 C CA . PRO A 1 105 ? 1.259 29.840 24.724 1.00 90.38 105 PRO A CA 1
ATOM 838 C C . PRO A 1 105 ? -0.024 29.034 24.513 1.00 90.38 105 PRO A C 1
ATOM 840 O O . PRO A 1 105 ? -0.041 27.808 24.672 1.00 90.38 105 PRO A O 1
ATOM 843 N N . VAL A 1 106 ? -1.085 29.734 24.114 1.00 91.44 106 VAL A N 1
ATOM 844 C CA . VAL A 1 106 ? -2.415 29.152 23.921 1.00 91.44 106 VAL A CA 1
ATOM 845 C C . VAL A 1 106 ? -2.696 28.969 22.437 1.00 91.44 106 VAL A C 1
ATOM 847 O O . VAL A 1 106 ? -2.691 29.935 21.679 1.00 91.44 106 VAL A O 1
ATOM 850 N N . VAL A 1 107 ? -2.976 27.738 22.022 1.00 93.56 107 VAL A N 1
ATOM 851 C CA . VAL A 1 107 ? -3.497 27.410 20.693 1.00 93.56 107 VAL A CA 1
ATOM 852 C C . VAL A 1 107 ? -5.020 27.361 20.783 1.00 93.56 107 VAL A C 1
ATOM 854 O O . VAL A 1 107 ? -5.576 26.497 21.462 1.00 93.56 107 VAL A O 1
ATOM 857 N N . ILE A 1 108 ? -5.702 28.285 20.107 1.00 91.25 108 ILE A N 1
ATOM 858 C CA . ILE A 1 108 ? -7.164 28.292 20.003 1.00 91.25 108 ILE A CA 1
ATOM 859 C C . ILE A 1 108 ? -7.576 27.497 18.773 1.00 91.25 108 ILE A C 1
ATOM 861 O O . ILE A 1 108 ? -7.091 27.773 17.680 1.00 91.25 108 ILE A O 1
ATOM 865 N N . MET A 1 109 ? -8.516 26.567 18.939 1.00 90.00 109 MET A N 1
ATOM 866 C CA . MET A 1 109 ? -9.157 25.829 17.851 1.00 90.00 109 MET A CA 1
ATOM 867 C C . MET A 1 109 ? -10.672 26.035 17.908 1.00 90.00 109 MET A C 1
ATOM 869 O O . MET A 1 109 ? -11.296 25.796 18.940 1.00 90.00 109 MET A O 1
ATOM 873 N N . ARG A 1 110 ? -11.281 26.430 16.787 1.00 87.31 110 ARG A N 1
ATOM 874 C CA . ARG A 1 110 ? -12.725 26.671 16.650 1.00 87.31 110 ARG A CA 1
ATOM 875 C C . ARG A 1 110 ? -13.326 25.767 15.568 1.00 87.31 110 ARG A C 1
ATOM 877 O O . ARG A 1 110 ? -13.527 26.225 14.440 1.00 87.31 110 ARG A O 1
ATOM 884 N N . PRO A 1 111 ? -13.663 24.503 15.893 1.00 81.56 111 PRO A N 1
ATOM 885 C CA . PRO A 1 111 ? -14.280 23.559 14.961 1.00 81.56 111 PRO A CA 1
ATOM 886 C C . PRO A 1 111 ? -15.471 24.106 14.163 1.00 81.56 111 PRO A C 1
ATOM 888 O O . PRO A 1 111 ? -15.618 23.772 12.996 1.00 81.56 111 PRO A O 1
ATOM 891 N N . ARG A 1 112 ? -16.295 25.010 14.720 1.00 79.44 112 ARG A N 1
ATOM 892 C CA . ARG A 1 112 ? -17.429 25.599 13.977 1.00 79.44 112 ARG A CA 1
ATOM 893 C C . ARG A 1 112 ? -17.038 26.306 12.670 1.00 79.44 112 ARG A C 1
ATOM 895 O O . ARG A 1 112 ? -17.891 26.489 11.807 1.00 79.44 112 ARG A O 1
ATOM 902 N N . LEU A 1 113 ? -15.771 26.699 12.528 1.00 78.06 113 LEU A N 1
ATOM 903 C CA . LEU A 1 113 ? -15.229 27.390 11.357 1.00 78.06 113 LEU A CA 1
ATOM 904 C C . LEU A 1 113 ? -14.561 26.437 10.341 1.00 78.06 113 LEU A C 1
ATOM 906 O O . LEU A 1 113 ? -14.026 26.912 9.343 1.00 78.06 113 LEU A O 1
ATOM 910 N N . GLU A 1 114 ? -14.611 25.114 10.557 1.00 69.12 114 GLU A N 1
ATOM 911 C CA . GLU A 1 114 ? -14.080 24.090 9.631 1.00 69.12 114 GLU A CA 1
ATOM 912 C C . GLU A 1 114 ? -14.876 23.976 8.316 1.00 69.12 114 GLU A C 1
ATOM 914 O O . GLU A 1 114 ? -14.308 23.650 7.278 1.00 69.12 114 GLU A O 1
ATOM 919 N N . ALA A 1 115 ? -16.187 24.249 8.326 1.00 56.28 115 ALA A N 1
ATOM 920 C CA . ALA A 1 115 ? -17.116 23.803 7.277 1.00 56.28 115 ALA A CA 1
ATOM 921 C C . ALA A 1 115 ? -17.149 24.623 5.966 1.00 56.28 115 ALA A C 1
ATOM 923 O O . ALA A 1 115 ? -18.022 24.379 5.139 1.00 56.28 115 ALA A O 1
ATOM 924 N N . VAL A 1 116 ? -16.263 25.604 5.752 1.00 48.34 116 VAL A N 1
ATOM 925 C CA . VAL A 1 116 ? -16.443 26.597 4.659 1.00 48.34 116 VAL A CA 1
ATOM 926 C C . VAL A 1 116 ? -15.267 26.688 3.672 1.00 48.34 116 VAL A C 1
ATOM 928 O O . VAL A 1 116 ? -15.232 27.596 2.853 1.00 48.34 116 VAL A O 1
ATOM 931 N N . TYR A 1 117 ? -14.329 25.736 3.662 1.00 47.75 117 TYR A N 1
ATOM 932 C CA . TYR A 1 117 ? -13.266 25.714 2.645 1.00 47.75 117 TYR A CA 1
ATOM 933 C C . TYR A 1 117 ? -13.234 24.391 1.879 1.00 47.75 117 TYR A C 1
ATOM 935 O O . TYR A 1 117 ? -13.026 23.322 2.449 1.00 47.75 117 TYR A O 1
ATOM 943 N N . SER A 1 118 ? -13.399 24.494 0.561 1.00 44.41 118 SER A N 1
ATOM 944 C CA . SER A 1 118 ? -13.225 23.445 -0.451 1.00 44.41 118 SER A CA 1
ATOM 945 C C . SER A 1 118 ? -11.750 23.072 -0.699 1.00 44.41 118 SER A C 1
ATOM 947 O O . SER A 1 118 ? -11.424 22.555 -1.762 1.00 44.41 118 SER A O 1
ATOM 949 N N . GLY A 1 119 ? -10.855 23.382 0.244 1.00 51.16 119 GLY A N 1
ATOM 950 C CA . GLY A 1 119 ? -9.411 23.175 0.129 1.00 51.16 119 GLY A CA 1
ATOM 951 C C . GLY A 1 119 ? -8.955 21.774 0.539 1.00 51.16 119 GLY A C 1
ATOM 952 O O . GLY A 1 119 ? -9.559 21.139 1.415 1.00 51.16 119 GLY A O 1
ATOM 953 N N . ASP A 1 120 ? -7.875 21.345 -0.112 1.00 61.06 120 ASP A N 1
ATOM 954 C CA . ASP A 1 120 ? -7.100 20.120 0.092 1.00 61.06 120 ASP A CA 1
ATOM 955 C C . ASP A 1 120 ? -6.833 19.836 1.587 1.00 61.06 120 ASP A C 1
ATOM 957 O O . ASP A 1 120 ? -6.477 20.727 2.366 1.00 61.06 120 ASP A O 1
ATOM 961 N N . SER A 1 121 ? -7.002 18.579 2.013 1.00 65.88 121 SER A N 1
ATOM 962 C CA . SER A 1 121 ? -6.707 18.148 3.385 1.00 65.88 121 SER A CA 1
ATOM 963 C C . SER A 1 121 ? -5.265 18.441 3.806 1.00 65.88 121 SER A C 1
ATOM 965 O O . SER A 1 121 ? -5.011 18.633 4.998 1.00 65.88 121 SER A O 1
ATOM 967 N N . ASP A 1 122 ? -4.340 18.520 2.850 1.00 77.25 122 ASP A N 1
ATOM 968 C CA . ASP A 1 122 ? -2.927 18.768 3.119 1.00 77.25 122 ASP A CA 1
ATOM 969 C C . ASP A 1 122 ? -2.651 20.203 3.573 1.00 77.25 122 ASP A C 1
ATOM 971 O O . ASP A 1 122 ? -1.843 20.414 4.478 1.00 77.25 122 ASP A O 1
ATOM 975 N N . GLU A 1 123 ? -3.350 21.203 3.031 1.00 80.88 123 GLU A N 1
ATOM 976 C CA . GLU A 1 123 ? -3.181 22.597 3.462 1.00 80.88 123 GLU A CA 1
ATOM 977 C C . GLU A 1 123 ? -3.659 22.812 4.902 1.00 80.88 123 GLU A C 1
ATOM 979 O O . GLU A 1 123 ? -3.028 23.543 5.669 1.00 80.88 123 GLU A O 1
ATOM 984 N N . ARG A 1 124 ? -4.702 22.088 5.327 1.00 78.38 124 ARG A N 1
ATOM 985 C CA . ARG A 1 124 ? -5.184 22.103 6.721 1.00 78.38 124 ARG A CA 1
ATOM 986 C C . ARG A 1 124 ? -4.140 21.547 7.681 1.00 78.38 124 ARG A C 1
ATOM 988 O O . ARG A 1 124 ? -3.922 22.100 8.760 1.00 78.38 124 ARG A O 1
ATOM 995 N N . VAL A 1 125 ? -3.482 20.457 7.287 1.00 84.56 125 VAL A N 1
ATOM 996 C CA . VAL A 1 125 ? -2.402 19.847 8.070 1.00 84.56 125 VAL A CA 1
ATOM 997 C C . VAL A 1 125 ? -1.175 20.760 8.090 1.00 84.56 125 VAL A C 1
ATOM 999 O O . VAL A 1 125 ? -0.585 20.937 9.153 1.00 84.56 125 VAL A O 1
ATOM 1002 N N . LYS A 1 126 ? -0.835 21.421 6.975 1.00 89.25 126 LYS A N 1
ATOM 1003 C CA . LYS A 1 126 ? 0.220 22.449 6.925 1.00 89.25 126 LYS A CA 1
ATOM 1004 C C . LYS A 1 126 ? -0.079 23.616 7.861 1.00 89.25 126 LYS A C 1
ATOM 1006 O O . LYS A 1 126 ? 0.794 23.975 8.644 1.00 89.25 126 LYS A O 1
ATOM 1011 N N . TRP A 1 127 ? -1.305 24.143 7.859 1.00 90.00 127 TRP A N 1
ATOM 1012 C CA . TRP A 1 127 ? -1.720 25.211 8.774 1.00 90.00 127 TRP A CA 1
ATOM 1013 C C . TRP A 1 127 ? -1.609 24.796 10.247 1.00 90.00 127 TRP A C 1
ATOM 1015 O O . TRP A 1 127 ? -1.117 25.561 11.081 1.00 90.00 127 TRP A O 1
ATOM 1025 N N . LEU A 1 128 ? -2.014 23.565 10.573 1.00 90.38 128 LEU A N 1
ATOM 1026 C CA . LEU A 1 128 ? -1.846 23.013 11.913 1.00 90.38 128 LEU A CA 1
ATOM 1027 C C . LEU A 1 128 ? -0.370 22.899 12.297 1.00 90.38 128 LEU A C 1
ATOM 1029 O O . LEU A 1 128 ? 0.014 23.409 13.345 1.00 90.38 128 LEU A O 1
ATOM 1033 N N . VAL A 1 129 ? 0.452 22.245 11.472 1.00 92.75 129 VAL A N 1
ATOM 1034 C CA . VAL A 1 129 ? 1.881 22.056 11.761 1.00 92.75 129 VAL A CA 1
ATOM 1035 C C . VAL A 1 129 ? 2.572 23.407 11.914 1.00 92.75 129 VAL A C 1
ATOM 1037 O O . VAL A 1 129 ? 3.287 23.600 12.892 1.00 92.75 129 VAL A O 1
ATOM 1040 N N . TYR A 1 130 ? 2.288 24.366 11.030 1.00 93.31 130 TYR A N 1
ATOM 1041 C CA . TYR A 1 130 ? 2.776 25.737 11.148 1.00 93.31 130 TYR A CA 1
ATOM 1042 C C . TYR A 1 130 ? 2.394 26.352 12.500 1.00 93.31 130 TYR A C 1
ATOM 1044 O O . TYR A 1 130 ? 3.264 26.794 13.248 1.00 93.31 130 TYR A O 1
ATOM 1052 N N . THR A 1 131 ? 1.110 26.303 12.871 1.00 93.12 131 THR A N 1
ATOM 1053 C CA . THR A 1 131 ? 0.620 26.843 14.151 1.00 93.12 131 THR A CA 1
ATOM 1054 C C . THR A 1 131 ? 1.323 26.192 15.350 1.00 93.12 131 THR A C 1
ATOM 1056 O O . THR A 1 131 ? 1.695 26.883 16.300 1.00 93.12 131 THR A O 1
ATOM 1059 N N . LEU A 1 132 ? 1.549 24.875 15.308 1.00 93.06 132 LEU A N 1
ATOM 1060 C CA . LEU A 1 132 ? 2.242 24.138 16.369 1.00 93.06 132 LEU A CA 1
ATOM 1061 C C . LEU A 1 132 ? 3.732 24.464 16.450 1.00 93.06 132 LEU A C 1
ATOM 1063 O O . LEU A 1 132 ? 4.264 24.551 17.557 1.00 93.06 132 LEU A O 1
ATOM 1067 N N . GLU A 1 133 ? 4.405 24.663 15.317 1.00 92.62 133 GLU A N 1
ATOM 1068 C CA . GLU A 1 133 ? 5.795 25.125 15.277 1.00 92.62 133 GLU A CA 1
ATOM 1069 C C . GLU A 1 133 ? 5.908 26.517 15.916 1.00 92.62 133 GLU A C 1
ATOM 1071 O O . GLU A 1 133 ? 6.763 26.718 16.778 1.00 92.62 133 GLU A O 1
ATOM 1076 N N . GLN A 1 134 ? 4.997 27.447 15.599 1.00 90.69 134 GLN A N 1
ATOM 1077 C CA . GLN A 1 134 ? 4.997 28.778 16.218 1.00 90.69 134 GLN A CA 1
ATOM 1078 C C . GLN A 1 134 ? 4.717 28.716 17.726 1.00 90.69 134 GLN A C 1
ATOM 1080 O O . GLN A 1 134 ? 5.449 29.311 18.519 1.00 90.69 134 GLN A O 1
ATOM 1085 N N . ALA A 1 135 ? 3.712 27.946 18.152 1.00 91.06 135 ALA A N 1
ATOM 1086 C CA . ALA A 1 135 ? 3.432 27.738 19.572 1.00 91.06 135 ALA A CA 1
ATOM 1087 C C . ALA A 1 135 ? 4.618 27.091 20.309 1.00 91.06 135 ALA A C 1
ATOM 1089 O O . ALA A 1 135 ? 4.952 27.499 21.420 1.00 91.06 135 ALA A O 1
ATOM 1090 N N . SER A 1 136 ? 5.294 26.124 19.683 1.00 90.38 136 SER A N 1
ATOM 1091 C CA . SER A 1 136 ? 6.484 25.469 20.238 1.00 90.38 136 SER A CA 1
ATOM 1092 C C . SER A 1 136 ? 7.639 26.451 20.421 1.00 90.38 136 SER A C 1
ATOM 1094 O O . SER A 1 136 ? 8.251 26.458 21.486 1.00 90.38 136 SER A O 1
ATOM 1096 N N . ARG A 1 137 ? 7.895 27.318 19.433 1.00 86.19 137 ARG A N 1
ATOM 1097 C CA . ARG A 1 137 ? 8.942 28.348 19.514 1.00 86.19 137 ARG A CA 1
ATOM 1098 C C . ARG A 1 137 ? 8.665 29.353 20.622 1.00 86.19 137 ARG A C 1
ATOM 1100 O O . ARG A 1 137 ? 9.571 29.677 21.381 1.00 86.19 137 ARG A O 1
ATOM 1107 N N . ILE A 1 138 ? 7.417 29.809 20.752 1.00 84.69 138 ILE A N 1
ATOM 1108 C CA . ILE A 1 138 ? 7.023 30.712 21.842 1.00 84.69 138 ILE A CA 1
ATOM 1109 C C . ILE A 1 138 ? 7.228 30.020 23.194 1.00 84.69 138 ILE A C 1
ATOM 1111 O O . ILE A 1 138 ? 7.804 30.618 24.098 1.00 84.69 138 ILE A O 1
ATOM 1115 N N . ALA A 1 139 ? 6.825 28.752 23.314 1.00 84.12 139 ALA A N 1
ATOM 1116 C CA . ALA A 1 139 ? 7.006 27.976 24.535 1.00 84.12 139 ALA A CA 1
ATOM 1117 C C . ALA A 1 139 ? 8.495 27.840 24.901 1.00 84.12 139 ALA A C 1
ATOM 1119 O O . ALA A 1 139 ? 8.868 28.104 26.040 1.00 84.12 139 ALA A O 1
ATOM 1120 N N . ASP A 1 140 ? 9.351 27.490 23.936 1.00 80.88 140 ASP A N 1
ATOM 1121 C CA . ASP A 1 140 ? 10.797 27.345 24.149 1.00 80.88 140 ASP A CA 1
ATOM 1122 C C . ASP A 1 140 ? 11.463 28.691 24.488 1.00 80.88 140 ASP A C 1
ATOM 1124 O O . ASP A 1 140 ? 12.332 28.759 25.355 1.00 80.88 140 ASP A O 1
ATOM 1128 N N . ALA A 1 141 ? 11.039 29.784 23.847 1.00 75.06 141 ALA A N 1
ATOM 1129 C CA . ALA A 1 141 ? 11.599 31.112 24.078 1.00 75.06 141 ALA A CA 1
ATOM 1130 C C . ALA A 1 141 ? 11.223 31.704 25.448 1.00 75.06 141 ALA A C 1
ATOM 1132 O O . ALA A 1 141 ? 12.015 32.474 26.006 1.00 75.06 141 ALA A O 1
ATOM 1133 N N . SER A 1 142 ? 10.033 31.365 25.955 1.00 66.31 142 SER A N 1
ATOM 1134 C CA . SER A 1 142 ? 9.486 31.827 27.239 1.00 66.31 142 SER A CA 1
ATOM 1135 C C . SER A 1 142 ? 9.841 30.914 28.417 1.00 66.31 142 SER A C 1
ATOM 1137 O O . SER A 1 142 ? 9.594 31.268 29.570 1.00 66.31 142 SER A O 1
ATOM 1139 N N . ALA A 1 143 ? 10.433 29.749 28.157 1.00 64.44 143 ALA A N 1
ATOM 1140 C CA . ALA A 1 143 ? 10.829 28.822 29.199 1.00 64.44 143 ALA A CA 1
ATOM 1141 C C . ALA A 1 143 ? 11.996 29.377 30.032 1.00 64.44 143 ALA A C 1
ATOM 1143 O O . ALA A 1 143 ? 13.014 29.814 29.491 1.00 64.44 143 ALA A O 1
ATOM 1144 N N . GLY A 1 144 ? 11.873 29.348 31.365 1.00 54.41 144 GLY A N 1
ATOM 1145 C CA . GLY A 1 144 ? 13.021 29.557 32.259 1.00 54.41 144 GLY A CA 1
ATOM 1146 C C . GLY A 1 144 ? 13.513 30.986 32.451 1.00 54.41 144 GLY A C 1
ATOM 1147 O O . GLY A 1 144 ? 14.371 31.221 33.299 1.00 54.41 144 GLY A O 1
ATOM 1148 N N . LYS A 1 145 ? 12.974 31.948 31.701 1.00 55.44 145 LYS A N 1
ATOM 1149 C CA . LYS A 1 145 ? 13.389 33.351 31.768 1.00 55.44 145 LYS A CA 1
ATOM 1150 C C . LYS A 1 145 ? 12.453 34.133 32.697 1.00 55.44 145 LYS A C 1
ATOM 1152 O O . LYS A 1 145 ? 11.242 33.987 32.571 1.00 55.44 145 LYS A O 1
ATOM 1157 N N . PRO A 1 146 ? 12.981 34.984 33.599 1.00 49.88 146 PRO A N 1
ATOM 1158 C CA . PRO A 1 146 ? 12.177 35.694 34.600 1.00 49.88 146 PRO A CA 1
ATOM 1159 C C . PRO A 1 146 ? 11.231 36.761 34.021 1.00 49.88 146 PRO A C 1
ATOM 1161 O O . PRO A 1 146 ? 10.449 37.339 34.770 1.00 49.88 146 PRO A O 1
ATOM 1164 N N . SER A 1 147 ? 11.315 37.061 32.723 1.00 53.97 147 SER A N 1
ATOM 1165 C CA . SER A 1 147 ? 10.338 37.833 31.937 1.00 53.97 147 SER A CA 1
ATOM 1166 C C . SER A 1 147 ? 10.910 38.057 30.533 1.00 53.97 147 SER A C 1
ATOM 1168 O O . SER A 1 147 ? 12.011 38.590 30.392 1.00 53.97 147 SER A O 1
ATOM 1170 N N . ARG A 1 148 ? 10.191 37.678 29.468 1.00 51.72 148 ARG A N 1
ATOM 1171 C CA . ARG A 1 148 ? 10.466 38.212 28.117 1.00 51.72 148 ARG A CA 1
ATOM 1172 C C . ARG A 1 148 ? 9.576 39.445 27.942 1.00 51.72 148 ARG A C 1
ATOM 1174 O O . ARG A 1 148 ? 8.359 39.277 28.050 1.00 51.72 148 ARG A O 1
ATOM 1181 N N . PRO A 1 149 ? 10.119 40.648 27.667 1.00 52.28 149 PRO A N 1
ATOM 1182 C CA . PRO A 1 149 ? 9.296 41.775 27.241 1.00 52.28 149 PRO A CA 1
ATOM 1183 C C . PRO A 1 149 ? 8.457 41.331 26.045 1.00 52.28 149 PRO A C 1
ATOM 1185 O O . PRO A 1 149 ? 9.003 40.716 25.121 1.00 52.28 149 PRO A O 1
ATOM 1188 N N . LEU A 1 150 ? 7.147 41.592 26.064 1.00 52.69 150 LEU A N 1
ATOM 1189 C CA . LEU A 1 150 ? 6.335 41.364 24.873 1.00 52.69 150 LEU A CA 1
ATOM 1190 C C . LEU A 1 150 ? 7.007 42.105 23.700 1.00 52.69 150 LEU A C 1
ATOM 1192 O O . LEU A 1 150 ? 7.400 43.264 23.863 1.00 52.69 150 LEU A O 1
ATOM 1196 N N . PRO A 1 151 ? 7.245 41.444 22.553 1.00 50.00 151 PRO A N 1
ATOM 1197 C CA . PRO A 1 151 ? 7.906 42.096 21.430 1.00 50.00 151 PRO A CA 1
ATOM 1198 C C . PRO A 1 151 ? 7.130 43.357 21.015 1.00 50.00 151 PRO A C 1
ATOM 1200 O O . PRO A 1 151 ? 5.906 43.389 21.104 1.00 50.00 151 PRO A O 1
ATOM 1203 N N . ALA A 1 152 ? 7.846 44.398 20.573 1.00 42.62 152 ALA A N 1
ATOM 1204 C CA . ALA A 1 152 ? 7.329 45.768 20.427 1.00 42.62 152 ALA A CA 1
ATOM 1205 C C . ALA A 1 152 ? 6.046 45.907 19.575 1.00 42.62 152 ALA A C 1
ATOM 1207 O O . ALA A 1 152 ? 5.297 46.866 19.743 1.00 42.62 152 ALA A O 1
ATOM 1208 N N . TRP A 1 153 ? 5.761 44.942 18.695 1.00 50.34 153 TRP A N 1
ATOM 1209 C CA . TRP A 1 153 ? 4.550 44.887 17.869 1.00 50.34 153 TRP A CA 1
ATOM 1210 C C . TRP A 1 153 ? 3.275 44.509 18.647 1.00 50.34 153 TRP A C 1
ATOM 1212 O O . TRP A 1 153 ? 2.174 44.698 18.138 1.00 50.34 153 TRP A O 1
ATOM 1222 N N . ALA A 1 154 ? 3.393 43.986 19.873 1.00 46.06 154 ALA A N 1
ATOM 1223 C CA . ALA A 1 154 ? 2.249 43.558 20.673 1.00 46.06 154 ALA A CA 1
ATOM 1224 C C . ALA A 1 154 ? 1.387 44.735 21.164 1.00 46.06 154 ALA A C 1
ATOM 1226 O O . ALA A 1 154 ? 0.238 44.516 21.535 1.00 46.06 154 ALA A O 1
ATOM 1227 N N . GLY A 1 155 ? 1.915 45.970 21.182 1.00 42.19 155 GLY A N 1
ATOM 1228 C CA . GLY A 1 155 ? 1.201 47.154 21.692 1.00 42.19 155 GLY A CA 1
ATOM 1229 C C . GLY A 1 155 ? 0.761 47.034 23.159 1.00 42.19 155 GLY A C 1
ATOM 1230 O O . GLY A 1 155 ? -0.063 47.813 23.627 1.00 42.19 155 GLY A O 1
ATOM 1231 N N . LEU A 1 156 ? 1.290 46.039 23.871 1.00 42.62 156 LEU A N 1
ATOM 1232 C CA . LEU A 1 156 ? 0.893 45.615 25.205 1.00 42.62 156 LEU A CA 1
ATOM 1233 C C . LEU A 1 156 ? 2.051 45.881 26.169 1.00 42.62 156 LEU A C 1
ATOM 1235 O O . LEU A 1 156 ? 3.180 45.449 25.931 1.00 42.62 156 LEU A O 1
ATOM 1239 N N . HIS A 1 157 ? 1.771 46.569 27.274 1.00 38.47 157 HIS A N 1
ATOM 1240 C CA . HIS A 1 157 ? 2.688 46.646 28.407 1.00 38.47 157 HIS A CA 1
ATOM 1241 C C . HIS A 1 157 ? 2.596 45.333 29.198 1.00 38.47 157 HIS A C 1
ATOM 1243 O O . HIS A 1 157 ? 1.554 45.037 29.772 1.00 38.47 157 HIS A O 1
ATOM 1249 N N . GLY A 1 158 ? 3.666 44.533 29.215 1.00 47.66 158 GLY A N 1
ATOM 1250 C CA . GLY A 1 158 ? 3.714 43.283 29.978 1.00 47.66 158 GLY A CA 1
ATOM 1251 C C . GLY A 1 158 ? 4.920 42.404 29.642 1.00 47.66 158 GLY A C 1
ATOM 1252 O O . GLY A 1 158 ? 5.682 42.680 28.710 1.00 47.66 158 GLY A O 1
ATOM 1253 N N . SER A 1 159 ? 5.091 41.329 30.406 1.00 51.91 159 SER A N 1
ATOM 1254 C CA . SER A 1 159 ? 6.089 40.285 30.170 1.00 51.91 159 SER A CA 1
ATOM 1255 C C . SER A 1 159 ? 5.422 38.919 30.096 1.00 51.91 159 SER A C 1
ATOM 1257 O O . SER A 1 159 ? 4.475 38.679 30.839 1.00 51.91 159 SER A O 1
ATOM 1259 N N . TRP A 1 160 ? 5.938 38.005 29.268 1.00 53.44 160 TRP A N 1
ATOM 1260 C CA . TRP A 1 160 ? 5.579 36.590 29.409 1.00 53.44 160 TRP A CA 1
ATOM 1261 C C . TRP A 1 160 ? 6.014 36.122 30.801 1.00 53.44 160 TRP A C 1
ATOM 1263 O O . TRP A 1 160 ? 7.198 36.240 31.137 1.00 53.44 160 TRP A O 1
ATOM 1273 N N . GLU A 1 161 ? 5.067 35.631 31.601 1.00 52.66 161 GLU A N 1
ATOM 1274 C CA . GLU A 1 161 ? 5.380 34.891 32.821 1.00 52.66 161 GLU A CA 1
ATOM 1275 C C . GLU A 1 161 ? 6.112 33.591 32.469 1.00 52.66 161 GLU A C 1
ATOM 1277 O O . GLU A 1 161 ? 6.109 33.127 31.325 1.00 52.66 161 GLU A O 1
ATOM 1282 N N . GLN A 1 162 ? 6.802 33.029 33.456 1.00 62.34 162 GLN A N 1
ATOM 1283 C CA . GLN A 1 162 ? 7.658 31.869 33.278 1.00 62.34 162 GLN A CA 1
ATOM 1284 C C . GLN A 1 162 ? 6.857 30.663 32.777 1.00 62.34 162 GLN A C 1
ATOM 1286 O O . GLN A 1 162 ? 6.099 30.055 33.524 1.00 62.34 162 GLN A O 1
ATOM 1291 N N . SER A 1 163 ? 7.065 30.299 31.510 1.00 66.12 163 SER A N 1
ATOM 1292 C CA . SER A 1 163 ? 6.435 29.121 30.926 1.00 66.12 163 SER A CA 1
ATOM 1293 C C . SER A 1 163 ? 7.184 27.859 31.327 1.00 66.12 163 SER A C 1
ATOM 1295 O O . SER A 1 163 ? 8.415 27.828 31.410 1.00 66.12 163 SER A O 1
ATOM 1297 N N . ASP A 1 164 ? 6.451 26.763 31.455 1.00 72.69 164 ASP A N 1
ATOM 1298 C CA . ASP A 1 164 ? 7.037 25.435 31.547 1.00 72.69 164 ASP A CA 1
ATOM 1299 C C . ASP A 1 164 ? 7.518 24.934 30.158 1.00 72.69 164 ASP A C 1
ATOM 1301 O O . ASP A 1 164 ? 8.061 23.849 30.026 1.00 72.69 164 ASP A O 1
ATOM 1305 N N . GLY A 1 165 ? 7.369 25.705 29.078 1.00 77.56 165 GLY A N 1
ATOM 1306 C CA . GLY A 1 165 ? 7.795 25.295 27.737 1.00 77.56 165 GLY A CA 1
ATOM 1307 C C . GLY A 1 165 ? 6.883 24.237 27.106 1.00 77.56 165 GLY A C 1
ATOM 1308 O O . GLY A 1 165 ? 7.283 23.525 26.175 1.00 77.56 165 GLY A O 1
ATOM 1309 N N . LYS A 1 166 ? 5.651 24.121 27.604 1.00 87.31 166 LYS A N 1
ATOM 1310 C CA . LYS A 1 166 ? 4.532 23.426 26.961 1.00 87.31 166 LYS A CA 1
ATOM 1311 C C . LYS A 1 166 ? 3.544 24.446 26.392 1.00 87.31 166 LYS A C 1
ATOM 1313 O O . LYS A 1 166 ? 3.676 25.643 26.609 1.00 87.31 166 LYS A O 1
ATOM 1318 N N . MET A 1 167 ? 2.551 23.968 25.652 1.00 91.00 167 MET A N 1
ATOM 1319 C CA . MET A 1 167 ? 1.440 24.771 25.139 1.00 91.00 167 MET A CA 1
ATOM 1320 C C . MET A 1 167 ? 0.112 24.313 25.742 1.00 91.00 167 MET A C 1
ATOM 1322 O O . MET A 1 167 ? -0.046 23.138 26.103 1.00 91.00 167 MET A O 1
ATOM 1326 N N . THR A 1 168 ? -0.848 25.230 25.794 1.00 92.88 168 THR A N 1
ATOM 1327 C CA . THR A 1 168 ? -2.228 24.948 26.191 1.00 92.88 168 THR A CA 1
ATOM 1328 C C . THR A 1 168 ? -3.139 25.022 24.977 1.00 92.88 168 THR A C 1
ATOM 1330 O O . THR A 1 168 ? -3.023 25.924 24.157 1.00 92.88 168 THR A O 1
ATOM 1333 N N . TRP A 1 169 ? -4.047 24.063 24.843 1.00 93.50 169 TRP A N 1
ATOM 1334 C CA . TRP A 1 169 ? -5.079 24.083 23.810 1.00 93.50 169 TRP A CA 1
ATOM 1335 C C . TRP A 1 169 ? -6.391 24.579 24.403 1.00 93.50 169 TRP A C 1
ATOM 1337 O O . TRP A 1 169 ? -6.817 24.084 25.445 1.00 93.50 169 TRP A O 1
ATOM 1347 N N . LEU A 1 170 ? -7.050 25.512 23.724 1.00 91.94 170 LEU A N 1
ATOM 1348 C CA . LEU A 1 170 ? -8.408 25.950 24.029 1.00 91.94 170 LEU A CA 1
ATOM 1349 C C . LEU A 1 170 ? -9.301 25.619 22.833 1.00 91.94 170 LEU A C 1
ATOM 1351 O O . LEU A 1 170 ? -9.181 26.217 21.764 1.00 91.94 170 LEU A O 1
ATOM 1355 N N . ILE A 1 171 ? -10.167 24.623 23.006 1.00 89.94 171 ILE A N 1
ATOM 1356 C CA . ILE A 1 171 ? -11.008 24.081 21.940 1.00 89.94 171 ILE A CA 1
ATOM 1357 C C . ILE A 1 171 ? -12.442 24.552 22.156 1.00 89.94 171 ILE A C 1
ATOM 1359 O O . ILE A 1 171 ? -13.101 24.164 23.121 1.00 89.94 171 ILE A O 1
ATOM 1363 N N . ASP A 1 172 ? -12.918 25.389 21.244 1.00 87.44 172 ASP A N 1
ATOM 1364 C CA . ASP A 1 172 ? -14.225 26.032 21.288 1.00 87.44 172 ASP A CA 1
ATOM 1365 C C . ASP A 1 172 ? -15.286 25.200 20.554 1.00 87.44 172 ASP A C 1
ATOM 1367 O O . ASP A 1 172 ? -15.432 25.277 19.331 1.00 87.44 172 ASP A O 1
ATOM 1371 N N . PHE A 1 173 ? -16.063 24.418 21.300 1.00 84.56 173 PHE A N 1
ATOM 1372 C CA . PHE A 1 173 ? -17.132 23.602 20.725 1.00 84.56 173 PHE A CA 1
ATOM 1373 C C . PHE A 1 173 ? -18.478 24.333 20.596 1.00 84.56 173 PHE A C 1
ATOM 1375 O O . PHE A 1 173 ? -19.475 23.713 20.209 1.00 84.56 173 PHE A O 1
ATOM 1382 N N . VAL A 1 174 ? -18.549 25.642 20.863 1.00 81.50 174 VAL A N 1
ATOM 1383 C CA . VAL A 1 174 ? -19.786 26.402 20.645 1.00 81.50 174 VAL A CA 1
ATOM 1384 C C . VAL A 1 174 ? -20.121 26.385 19.151 1.00 81.50 174 VAL A C 1
ATOM 1386 O O . VAL A 1 174 ? -19.297 26.741 18.307 1.00 81.50 174 VAL A O 1
ATOM 1389 N N . GLY A 1 175 ? -21.335 25.943 18.809 1.00 75.69 175 GLY A N 1
ATOM 1390 C CA . GLY A 1 175 ? -21.770 25.773 17.417 1.00 75.69 175 GLY A CA 1
ATOM 1391 C C . GLY A 1 175 ? -21.204 24.530 16.718 1.00 75.69 175 GLY A C 1
ATOM 1392 O O . GLY A 1 175 ? -21.309 24.424 15.496 1.00 75.69 175 GLY A O 1
ATOM 1393 N N . TYR A 1 176 ? -20.607 23.589 17.455 1.00 77.56 176 TYR A N 1
ATOM 1394 C CA . TYR A 1 176 ? -20.169 22.307 16.905 1.00 77.56 176 TYR A CA 1
ATOM 1395 C C . TYR A 1 176 ? -21.365 21.430 16.500 1.00 77.56 176 TYR A C 1
ATOM 1397 O O . TYR A 1 176 ? -22.299 21.209 17.271 1.00 77.56 176 TYR A O 1
ATOM 1405 N N . THR A 1 177 ? -21.322 20.910 15.279 1.00 72.06 177 THR A N 1
ATOM 1406 C CA . THR A 1 177 ? -22.347 20.082 14.637 1.00 72.06 177 THR A CA 1
ATOM 1407 C C . THR A 1 177 ? -21.677 18.976 13.820 1.00 72.06 177 THR A C 1
ATOM 1409 O O . THR A 1 177 ? -20.473 18.999 13.578 1.00 72.06 177 THR A O 1
ATOM 1412 N N . ARG A 1 178 ? -22.453 18.008 13.319 1.00 66.12 178 ARG A N 1
ATOM 1413 C CA . ARG A 1 178 ? -21.920 16.980 12.408 1.00 66.12 178 ARG A CA 1
ATOM 1414 C C . ARG A 1 178 ? -21.321 17.580 11.125 1.00 66.12 178 ARG A C 1
ATOM 1416 O O . ARG A 1 178 ? -20.351 17.033 10.619 1.00 66.12 178 ARG A O 1
ATOM 1423 N N . ALA A 1 179 ? -21.865 18.694 10.631 1.00 67.00 179 ALA A N 1
ATOM 1424 C CA . ALA A 1 179 ? -21.426 19.336 9.389 1.00 67.00 179 ALA A CA 1
ATOM 1425 C C . ALA A 1 179 ? -20.061 20.041 9.504 1.00 67.00 179 ALA A C 1
ATOM 1427 O O . ALA A 1 179 ? -19.380 20.214 8.502 1.00 67.00 179 ALA A O 1
ATOM 1428 N N . ASN A 1 180 ? -19.655 20.435 10.715 1.00 70.38 180 ASN A N 1
ATOM 1429 C CA . ASN A 1 180 ? -18.362 21.074 10.988 1.00 70.38 180 ASN A CA 1
ATOM 1430 C C . ASN A 1 180 ? -17.447 20.211 11.873 1.00 70.38 180 ASN A C 1
ATOM 1432 O O . ASN A 1 180 ? -16.414 20.677 12.353 1.00 70.38 180 ASN A O 1
ATOM 1436 N N . SER A 1 181 ? -17.809 18.939 12.074 1.00 67.06 181 SER A N 1
ATOM 1437 C CA . SER A 1 181 ? -16.901 17.976 12.676 1.00 67.06 181 SER A CA 1
ATOM 1438 C C . SER A 1 181 ? -15.796 17.642 11.682 1.00 67.06 181 SER A C 1
ATOM 1440 O O . SER A 1 181 ? -16.112 17.234 10.561 1.00 67.06 181 SER A O 1
ATOM 1442 N N . PRO A 1 182 ? -14.515 17.706 12.085 1.00 64.50 182 PRO A N 1
ATOM 1443 C CA . PRO A 1 182 ? -13.456 17.176 11.247 1.00 64.50 182 PRO A CA 1
ATOM 1444 C C . PRO A 1 182 ? -13.714 15.680 10.988 1.00 64.50 182 PRO A C 1
ATOM 1446 O O . PRO A 1 182 ? -14.194 14.971 11.887 1.00 64.50 182 PRO A O 1
ATOM 1449 N N . PRO A 1 183 ? -13.416 15.172 9.779 1.00 67.12 183 PRO A N 1
ATOM 1450 C CA . PRO A 1 183 ? -13.453 13.742 9.515 1.00 67.12 183 PRO A CA 1
ATOM 1451 C C . PRO A 1 183 ? -12.535 12.994 10.489 1.00 67.12 183 PRO A C 1
ATOM 1453 O O . PRO A 1 183 ? -11.407 13.425 10.729 1.00 67.12 183 PRO A O 1
ATOM 1456 N N . ILE A 1 184 ? -12.967 11.830 10.990 1.00 64.12 184 ILE A N 1
ATOM 1457 C CA . ILE A 1 184 ? -12.204 11.020 11.965 1.00 64.12 184 ILE A CA 1
ATOM 1458 C C . ILE A 1 184 ? -10.770 10.754 11.479 1.00 64.12 184 ILE A C 1
ATOM 1460 O O . ILE A 1 184 ? -9.831 10.793 12.266 1.00 64.12 184 ILE A O 1
ATOM 1464 N N . LYS A 1 185 ? -10.582 10.542 10.171 1.00 62.09 185 LYS A N 1
ATOM 1465 C CA . LYS A 1 185 ? -9.263 10.341 9.553 1.00 62.09 185 LYS A CA 1
ATOM 1466 C C . LYS A 1 185 ? -8.325 11.537 9.751 1.00 62.09 185 LYS A C 1
ATOM 1468 O O . LYS A 1 185 ? -7.159 11.332 10.070 1.00 62.09 185 LYS A O 1
ATOM 1473 N N . VAL A 1 186 ? -8.833 12.762 9.600 1.00 65.81 186 VAL A N 1
ATOM 1474 C CA . VAL A 1 186 ? -8.066 13.988 9.863 1.00 65.81 186 VAL A CA 1
ATOM 1475 C C . VAL A 1 186 ? -7.737 14.060 11.351 1.00 65.81 186 VAL A C 1
ATOM 1477 O O . VAL A 1 186 ? -6.584 14.267 11.706 1.00 65.81 186 VAL A O 1
ATOM 1480 N N . SER A 1 187 ? -8.700 13.774 12.233 1.00 68.88 187 SER A N 1
ATOM 1481 C CA . SER A 1 187 ? -8.456 13.727 13.683 1.00 68.88 187 SER A CA 1
ATOM 1482 C C . SER A 1 187 ? -7.386 12.699 14.081 1.00 68.88 187 SER A C 1
ATOM 1484 O O . SER A 1 187 ? -6.547 12.999 14.926 1.00 68.88 187 SER A O 1
ATOM 1486 N N . LEU A 1 188 ? -7.364 11.517 13.455 1.00 68.62 188 LEU A N 1
ATOM 1487 C CA . LEU A 1 188 ? -6.339 10.491 13.683 1.00 68.62 188 LEU A CA 1
ATOM 1488 C C . LEU A 1 188 ? -4.968 10.903 13.130 1.00 68.62 188 LEU A C 1
ATOM 1490 O O . LEU A 1 188 ? -3.956 10.645 13.775 1.00 68.62 188 LEU A O 1
ATOM 1494 N N . GLN A 1 189 ? -4.919 11.572 11.975 1.00 72.00 189 GLN A N 1
ATOM 1495 C CA . GLN A 1 189 ? -3.675 12.115 11.421 1.00 72.00 189 GLN A CA 1
ATOM 1496 C C . GLN A 1 189 ? -3.092 13.211 12.321 1.00 72.00 189 GLN A C 1
ATOM 1498 O O . GLN A 1 189 ? -1.898 13.195 12.610 1.00 72.00 189 GLN A O 1
ATOM 1503 N N . VAL A 1 190 ? -3.933 14.122 12.815 1.00 75.00 190 VAL A N 1
ATOM 1504 C CA . VAL A 1 190 ? -3.537 15.149 13.787 1.00 75.00 190 VAL A CA 1
ATOM 1505 C C . VAL A 1 190 ? -3.021 14.508 15.072 1.00 75.00 190 VAL A C 1
ATOM 1507 O O . VAL A 1 190 ? -1.952 14.880 15.554 1.00 75.00 190 VAL A O 1
ATOM 1510 N N . LEU A 1 191 ? -3.730 13.505 15.599 1.00 74.19 191 LEU A N 1
ATOM 1511 C CA . LEU A 1 191 ? -3.300 12.778 16.791 1.00 74.19 191 LEU A CA 1
ATOM 1512 C C . LEU A 1 191 ? -1.936 12.105 16.585 1.00 74.19 191 LEU A C 1
ATOM 1514 O O . LEU A 1 191 ? -1.073 12.207 17.453 1.00 74.19 191 LEU A O 1
ATOM 1518 N N . HIS A 1 192 ? -1.723 11.479 15.427 1.00 79.50 192 HIS A N 1
ATOM 1519 C CA . HIS A 1 192 ? -0.452 10.855 15.069 1.00 79.50 192 HIS A CA 1
ATOM 1520 C C . HIS A 1 192 ? 0.698 11.873 15.026 1.00 79.50 192 HIS A C 1
ATOM 1522 O O . HIS A 1 192 ? 1.749 11.627 15.616 1.00 79.50 192 HIS A O 1
ATOM 1528 N N . ILE A 1 193 ? 0.491 13.037 14.395 1.00 83.38 193 ILE A N 1
ATOM 1529 C CA . ILE A 1 193 ? 1.493 14.117 14.342 1.00 83.38 193 ILE A CA 1
ATOM 1530 C C . ILE A 1 193 ? 1.843 14.594 15.755 1.00 83.38 193 ILE A C 1
ATOM 1532 O O . ILE A 1 193 ? 3.019 14.698 16.103 1.00 83.38 193 ILE A O 1
ATOM 1536 N N . LEU A 1 194 ? 0.833 14.844 16.592 1.00 82.06 194 LEU A N 1
ATOM 1537 C CA . LEU A 1 194 ? 1.038 15.316 17.961 1.00 82.06 194 LEU A CA 1
ATOM 1538 C C . LEU A 1 194 ? 1.803 14.299 18.816 1.00 82.06 194 LEU A C 1
ATOM 1540 O O . LEU A 1 194 ? 2.722 14.678 19.539 1.00 82.06 194 LEU A O 1
ATOM 1544 N N . GLN A 1 195 ? 1.454 13.014 18.717 1.00 77.88 195 GLN A N 1
ATOM 1545 C CA . GLN A 1 195 ? 2.076 11.954 19.512 1.00 77.88 195 GLN A CA 1
ATOM 1546 C C . GLN A 1 195 ? 3.513 11.652 19.094 1.00 77.88 195 GLN A C 1
ATOM 1548 O O . GLN A 1 195 ? 4.355 11.416 19.960 1.00 77.88 195 GLN A O 1
ATOM 1553 N N . AS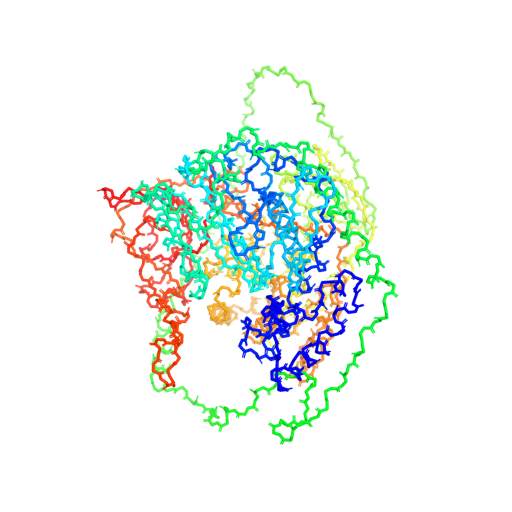N A 1 196 ? 3.791 11.650 17.789 1.00 81.44 196 ASN A N 1
ATOM 1554 C CA . ASN A 1 196 ? 5.082 11.199 17.276 1.00 81.44 196 ASN A CA 1
ATOM 1555 C C . ASN A 1 196 ? 6.087 12.334 17.092 1.00 81.44 196 ASN A C 1
ATOM 1557 O O . ASN A 1 196 ? 7.274 12.117 17.317 1.00 81.44 196 ASN A O 1
ATOM 1561 N N . HIS A 1 197 ? 5.633 13.544 16.755 1.00 89.31 197 HIS A N 1
ATOM 1562 C CA . HIS A 1 197 ? 6.529 14.646 16.386 1.00 89.31 197 HIS A CA 1
ATOM 1563 C C . HIS A 1 197 ? 6.550 15.800 17.396 1.00 89.31 197 HIS A C 1
ATOM 1565 O O . HIS A 1 197 ? 7.533 16.540 17.449 1.00 89.31 197 HIS A O 1
ATOM 1571 N N . PHE A 1 198 ? 5.535 15.904 18.265 1.00 89.56 198 PHE A N 1
ATOM 1572 C CA . PHE A 1 198 ? 5.449 16.917 19.326 1.00 89.56 198 PHE A CA 1
ATOM 1573 C C . PHE A 1 198 ? 5.386 16.300 20.745 1.00 89.56 198 PHE A C 1
ATOM 1575 O O . PHE A 1 198 ? 4.539 16.702 21.554 1.00 89.56 198 PHE A O 1
ATOM 1582 N N . PRO A 1 199 ? 6.275 15.345 21.105 1.00 89.12 199 PRO A N 1
ATOM 1583 C CA . PRO A 1 199 ? 6.235 14.714 22.421 1.00 89.12 199 PRO A CA 1
ATOM 1584 C C . PRO A 1 199 ? 6.461 15.727 23.545 1.00 89.12 199 PRO A C 1
ATOM 1586 O O . PRO A 1 199 ? 7.253 16.664 23.420 1.00 89.12 199 PRO A O 1
ATOM 1589 N N . GLU A 1 200 ? 5.766 15.525 24.667 1.00 87.75 200 GLU A N 1
ATOM 1590 C CA . GLU A 1 200 ? 5.861 16.378 25.860 1.00 87.75 200 GLU A CA 1
ATOM 1591 C C . GLU A 1 200 ? 5.612 17.879 25.601 1.00 87.75 200 GLU A C 1
ATOM 1593 O O . GLU A 1 200 ? 6.074 18.737 26.358 1.00 87.75 200 GLU A O 1
ATOM 1598 N N . ARG A 1 201 ? 4.873 18.226 24.535 1.00 89.38 201 ARG A N 1
ATOM 1599 C CA . ARG A 1 201 ? 4.505 19.617 24.212 1.00 89.38 201 ARG A CA 1
ATOM 1600 C C . ARG A 1 201 ? 3.162 20.046 24.799 1.00 89.38 201 ARG A C 1
ATOM 1602 O O . ARG A 1 201 ? 2.991 21.231 25.058 1.00 89.38 201 ARG A O 1
ATOM 1609 N N . LEU A 1 202 ? 2.226 19.125 25.043 1.00 90.19 202 LEU A N 1
ATOM 1610 C CA . LEU A 1 202 ? 0.925 19.460 25.632 1.00 90.19 202 LEU A CA 1
ATOM 1611 C C . LEU A 1 202 ? 1.030 19.616 27.156 1.00 90.19 202 LEU A C 1
ATOM 1613 O O . LEU A 1 202 ? 1.383 18.661 27.863 1.00 90.19 202 LEU A O 1
ATOM 1617 N N . GLY A 1 203 ? 0.693 20.812 27.643 1.00 87.31 203 GLY A N 1
ATOM 1618 C CA . GLY A 1 203 ? 0.504 21.115 29.061 1.00 87.31 203 GLY A CA 1
ATOM 1619 C C . GLY A 1 203 ? -0.919 20.794 29.500 1.00 87.31 203 GLY A C 1
ATOM 1620 O O . GLY A 1 203 ? -1.116 19.978 30.396 1.00 87.31 203 GLY A O 1
ATOM 1621 N N . ARG A 1 204 ? -1.904 21.381 28.811 1.00 89.25 204 ARG A N 1
ATOM 1622 C CA . ARG A 1 204 ? -3.337 21.206 29.081 1.00 89.25 204 ARG A CA 1
ATOM 1623 C C . ARG A 1 204 ? -4.154 21.363 27.804 1.00 89.25 204 ARG A C 1
ATOM 1625 O O . ARG A 1 204 ? -3.764 22.113 26.914 1.00 89.25 204 ARG A O 1
ATOM 1632 N N . ALA A 1 205 ? -5.303 20.705 27.728 1.00 90.81 205 ALA A N 1
ATOM 1633 C CA . ALA A 1 205 ? -6.284 20.933 26.673 1.00 90.81 205 ALA A CA 1
ATOM 1634 C C . ALA A 1 205 ? -7.672 21.170 27.285 1.00 90.81 205 ALA A C 1
ATOM 1636 O O . ALA A 1 205 ? -8.276 20.269 27.861 1.00 90.81 205 ALA A O 1
ATOM 1637 N N . VAL A 1 206 ? -8.168 22.401 27.176 1.00 90.94 206 VAL A N 1
ATOM 1638 C CA . VAL A 1 206 ? -9.462 22.843 27.697 1.00 90.94 206 VAL A CA 1
ATOM 1639 C C . VAL A 1 206 ? -10.491 22.779 26.573 1.00 90.94 206 VAL A C 1
ATOM 1641 O O . VAL A 1 206 ? -10.439 23.550 25.620 1.00 90.94 206 VAL A O 1
ATOM 1644 N N . SER A 1 207 ? -11.434 21.850 26.680 1.00 89.31 207 SER A N 1
ATOM 1645 C CA . SER A 1 207 ? -12.583 21.731 25.782 1.00 89.31 207 SER A CA 1
ATOM 1646 C C . SER A 1 207 ? -13.750 22.534 26.349 1.00 89.31 207 SER A C 1
ATOM 1648 O O . SER A 1 207 ? -14.353 22.134 27.348 1.00 89.31 207 SER A O 1
ATOM 1650 N N . TYR A 1 208 ? -14.062 23.668 25.725 1.00 87.88 208 TYR A N 1
ATOM 1651 C CA . TYR A 1 208 ? -15.115 24.578 26.160 1.00 87.88 208 TYR A CA 1
ATOM 1652 C C . TYR A 1 208 ? -16.453 24.247 25.497 1.00 87.88 208 TYR A C 1
ATOM 1654 O O . TYR A 1 208 ? -16.566 24.210 24.273 1.00 87.88 208 TYR A O 1
ATOM 1662 N N . LYS A 1 209 ? -17.468 23.999 26.330 1.00 84.50 209 LYS A N 1
ATOM 1663 C CA . LYS A 1 209 ? -18.845 23.622 25.975 1.00 84.50 209 LYS A CA 1
ATOM 1664 C C . LYS A 1 209 ? -18.948 22.506 24.919 1.00 84.50 209 LYS A C 1
ATOM 1666 O O . LYS A 1 209 ? -19.694 22.666 23.952 1.00 84.50 209 LYS A O 1
ATOM 1671 N N . PRO A 1 210 ? -18.258 21.356 25.084 1.00 82.44 210 PRO A N 1
ATOM 1672 C CA . PRO A 1 210 ? -18.435 20.221 24.183 1.00 82.44 210 PRO A CA 1
ATOM 1673 C C . PRO A 1 210 ? -19.901 19.744 24.219 1.00 82.44 210 PRO A C 1
ATOM 1675 O O . PRO A 1 210 ? -20.414 19.447 25.303 1.00 82.44 210 PRO A O 1
ATOM 1678 N N . PRO A 1 211 ? -20.610 19.670 23.076 1.00 77.94 211 PRO A N 1
ATOM 1679 C CA . PRO A 1 211 ? -21.983 19.174 23.045 1.00 77.94 211 PRO A CA 1
ATOM 1680 C C . PRO A 1 211 ? -22.021 17.660 23.271 1.00 77.94 211 PRO A C 1
ATOM 1682 O O . PRO A 1 211 ? -21.021 16.973 23.087 1.00 77.94 211 PRO A O 1
ATOM 1685 N N . MET A 1 212 ? -23.194 17.092 23.574 1.00 70.88 212 MET A N 1
ATOM 1686 C CA . MET A 1 212 ? -23.331 15.635 23.758 1.00 70.88 212 MET A CA 1
ATOM 1687 C C . MET A 1 212 ? -22.794 14.819 22.568 1.00 70.88 212 MET A C 1
ATOM 1689 O O . MET A 1 212 ? -22.222 13.751 22.768 1.00 70.88 212 MET A O 1
ATOM 1693 N N . LEU A 1 213 ? -22.912 15.342 21.340 1.00 67.38 213 LEU A N 1
ATOM 1694 C CA . LEU A 1 213 ? -22.377 14.712 20.129 1.00 67.38 213 LEU A CA 1
ATOM 1695 C C . LEU A 1 213 ? -20.840 14.575 20.145 1.00 67.38 213 LEU A C 1
ATOM 1697 O O . LEU A 1 213 ? -20.315 13.614 19.586 1.00 67.38 213 LEU A O 1
ATOM 1701 N N . PHE A 1 214 ? -20.112 15.470 20.826 1.00 68.88 214 PHE A N 1
ATOM 1702 C CA . PHE A 1 214 ? -18.659 15.359 20.992 1.00 68.88 214 PHE A CA 1
ATOM 1703 C C . PHE A 1 214 ? -18.266 14.070 21.722 1.00 68.88 214 PHE A C 1
ATOM 1705 O O . PHE A 1 214 ? -17.233 13.492 21.401 1.00 68.88 214 PHE A O 1
ATOM 1712 N N . ASN A 1 215 ? -19.105 13.545 22.622 1.00 69.00 215 ASN A N 1
ATOM 1713 C CA . ASN A 1 215 ? -18.823 12.273 23.292 1.00 69.00 215 ASN A CA 1
ATOM 1714 C C . ASN A 1 215 ? -18.700 11.108 22.300 1.00 69.00 215 ASN A C 1
ATOM 1716 O O . ASN A 1 215 ? -17.995 10.147 22.588 1.00 69.00 215 ASN A O 1
ATOM 1720 N N . ILE A 1 216 ? -19.336 11.182 21.126 1.00 65.31 216 ILE A N 1
ATOM 1721 C CA . ILE A 1 216 ? -19.190 10.166 20.074 1.00 65.31 216 ILE A CA 1
ATOM 1722 C C . ILE A 1 216 ? -17.794 10.251 19.448 1.00 65.31 216 ILE A C 1
ATOM 1724 O O . ILE A 1 216 ? -17.088 9.244 19.393 1.00 65.31 216 ILE A O 1
ATOM 1728 N N . LEU A 1 217 ? -17.359 11.454 19.052 1.00 64.44 217 LEU A N 1
ATOM 1729 C CA . LEU A 1 217 ? -16.004 11.686 18.539 1.00 64.44 217 LEU A CA 1
ATOM 1730 C C . LEU A 1 217 ? -14.947 11.320 19.592 1.00 64.44 217 LEU A C 1
ATOM 1732 O O . LEU A 1 217 ? -13.978 10.628 19.293 1.00 64.44 217 LEU A O 1
ATOM 1736 N N . TRP A 1 218 ? -15.161 11.721 20.843 1.00 70.62 218 TRP A N 1
ATOM 1737 C CA . TRP A 1 218 ? -14.276 11.409 21.955 1.00 70.62 218 TRP A CA 1
ATOM 1738 C C . TRP A 1 218 ? -14.202 9.905 22.222 1.00 70.62 218 TRP A C 1
ATOM 1740 O O . TRP A 1 218 ? -13.111 9.381 22.399 1.00 70.62 218 TRP A O 1
ATOM 1750 N N . ARG A 1 219 ? -15.310 9.155 22.173 1.00 69.06 219 ARG A N 1
ATOM 1751 C CA . ARG A 1 219 ? -15.278 7.685 22.305 1.00 69.06 219 ARG A CA 1
ATOM 1752 C C . ARG A 1 219 ? -14.540 7.004 21.153 1.00 69.06 219 ARG A C 1
ATOM 1754 O O . ARG A 1 219 ? -13.908 5.981 21.386 1.00 69.06 219 ARG A O 1
ATOM 1761 N N . ALA A 1 220 ? -14.581 7.576 19.950 1.00 60.88 220 ALA A N 1
ATOM 1762 C CA . ALA A 1 220 ? -13.839 7.066 18.800 1.00 60.88 220 ALA A CA 1
ATOM 1763 C C . ALA A 1 220 ? -12.329 7.363 18.886 1.00 60.88 220 ALA A C 1
ATOM 1765 O O . ALA A 1 220 ? -11.522 6.517 18.518 1.00 60.88 220 ALA A O 1
ATOM 1766 N N . VAL A 1 221 ? -11.938 8.546 19.377 1.00 58.53 221 VAL A N 1
ATOM 1767 C CA . VAL A 1 221 ? -10.535 9.008 19.376 1.00 58.53 221 VAL A CA 1
ATOM 1768 C C . VAL A 1 221 ? -9.807 8.718 20.696 1.00 58.53 221 VAL A C 1
ATOM 1770 O O . VAL A 1 221 ? -8.625 8.383 20.683 1.00 58.53 221 VAL A O 1
ATOM 1773 N N . SER A 1 222 ? -10.490 8.787 21.841 1.00 66.94 222 SER A N 1
ATOM 1774 C CA . SER A 1 222 ? -9.891 8.606 23.175 1.00 66.94 222 SER A CA 1
ATOM 1775 C C . SER A 1 222 ? -9.146 7.286 23.393 1.00 66.94 222 SER A C 1
ATOM 1777 O O . SER A 1 222 ? -8.133 7.344 24.091 1.00 66.94 222 SER A O 1
ATOM 1779 N N . PRO A 1 223 ? -9.517 6.129 22.794 1.00 69.88 223 PRO A N 1
ATOM 1780 C CA . PRO A 1 223 ? -8.728 4.903 22.926 1.00 69.88 223 PRO A CA 1
ATOM 1781 C C . PRO A 1 223 ? -7.298 5.048 22.395 1.00 69.88 223 PRO A C 1
ATOM 1783 O O . PRO A 1 223 ? -6.397 4.376 22.887 1.00 69.88 223 PRO A O 1
ATOM 1786 N N . PHE A 1 224 ? -7.088 5.957 21.441 1.00 60.91 224 PHE A N 1
ATOM 1787 C CA . PHE A 1 224 ? -5.793 6.253 20.834 1.00 60.91 224 PHE A CA 1
ATOM 1788 C C . PHE A 1 224 ? -5.031 7.362 21.565 1.00 60.91 224 PHE A C 1
ATOM 1790 O O . PHE A 1 224 ? -3.860 7.580 21.281 1.00 60.91 224 PHE A O 1
ATOM 1797 N N . VAL A 1 225 ? -5.667 8.074 22.501 1.00 63.69 225 VAL A N 1
ATOM 1798 C CA . VAL A 1 225 ? -5.024 9.109 23.318 1.00 63.69 225 VAL A CA 1
ATOM 1799 C C . VAL A 1 225 ? -4.339 8.445 24.510 1.00 63.69 225 VAL A C 1
ATOM 1801 O O . VAL A 1 225 ? -4.992 7.738 25.283 1.00 63.69 225 VAL A O 1
ATOM 1804 N N . ASP A 1 226 ? -3.039 8.689 24.665 1.00 66.88 226 ASP A N 1
ATOM 1805 C CA . ASP A 1 226 ? -2.235 8.207 25.792 1.00 66.88 226 ASP A CA 1
ATOM 1806 C C . ASP A 1 226 ? -2.829 8.645 27.155 1.00 66.88 226 ASP A C 1
ATOM 1808 O O . ASP A 1 226 ? -3.300 9.783 27.263 1.00 66.88 226 ASP A O 1
ATOM 1812 N N . PRO A 1 227 ? -2.827 7.794 28.203 1.00 69.62 227 PRO A N 1
ATOM 1813 C CA . PRO A 1 227 ? -3.398 8.129 29.511 1.00 69.62 227 PRO A CA 1
ATOM 1814 C C . PRO A 1 227 ? -2.876 9.438 30.118 1.00 69.62 227 PRO A C 1
ATOM 1816 O O . PRO A 1 2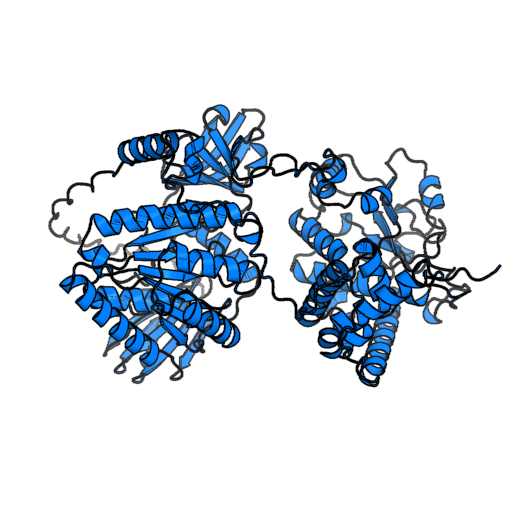27 ? -3.680 10.248 30.570 1.00 69.62 227 PRO A O 1
ATOM 1819 N N . HIS A 1 228 ? -1.572 9.719 30.023 1.00 68.56 228 HIS A N 1
ATOM 1820 C CA . HIS A 1 228 ? -0.992 10.962 30.543 1.00 68.56 228 HIS A CA 1
ATOM 1821 C C . HIS A 1 228 ? -1.481 12.196 29.768 1.00 68.56 228 HIS A C 1
ATOM 1823 O O . HIS A 1 228 ? -1.514 13.309 30.289 1.00 68.56 228 HIS A O 1
ATOM 1829 N N . THR A 1 229 ? -1.890 12.012 28.511 1.00 74.25 229 THR A N 1
ATOM 1830 C CA . THR A 1 229 ? -2.550 13.056 27.717 1.00 74.25 229 THR A CA 1
ATOM 1831 C C . THR A 1 229 ? -4.016 13.230 28.121 1.00 74.25 229 THR A C 1
ATOM 1833 O O . THR A 1 229 ? -4.505 14.358 28.115 1.00 74.25 229 THR A O 1
ATOM 1836 N N . ARG A 1 230 ? -4.716 12.158 28.523 1.00 76.69 230 ARG A N 1
ATOM 1837 C CA . ARG A 1 230 ? -6.107 12.247 29.009 1.00 76.69 230 ARG A CA 1
ATOM 1838 C C . ARG A 1 230 ? -6.210 13.022 30.317 1.00 76.69 230 ARG A C 1
ATOM 1840 O O . ARG A 1 230 ? -7.122 13.829 30.451 1.00 76.69 230 ARG A O 1
ATOM 1847 N N . ASP A 1 231 ? -5.244 12.848 31.214 1.00 81.44 231 ASP A N 1
ATOM 1848 C CA . ASP A 1 231 ? -5.193 13.567 32.496 1.00 81.44 231 ASP A CA 1
ATOM 1849 C C . ASP A 1 231 ? -5.041 15.089 32.322 1.00 81.44 231 ASP A C 1
ATOM 1851 O O . ASP A 1 231 ? -5.384 15.871 33.206 1.00 81.44 231 ASP A O 1
ATOM 1855 N N . LYS A 1 232 ? -4.552 15.528 31.157 1.00 85.06 232 LYS A N 1
ATOM 1856 C CA . LYS A 1 232 ? -4.382 16.944 30.799 1.00 85.06 232 LYS A CA 1
ATOM 1857 C C . LYS A 1 232 ? -5.640 17.564 30.183 1.00 85.06 232 LYS A C 1
ATOM 1859 O O . LYS A 1 232 ? -5.643 18.768 29.905 1.00 85.06 232 LYS A O 1
ATOM 1864 N N . LEU A 1 233 ? -6.684 16.771 29.928 1.00 86.12 233 LEU A N 1
ATOM 1865 C CA . LEU A 1 233 ? -7.927 17.240 29.322 1.00 86.12 233 LEU A CA 1
ATOM 1866 C C . LEU A 1 233 ? -8.888 17.767 30.378 1.00 86.12 233 LEU A C 1
ATOM 1868 O O . LEU A 1 233 ? -9.244 17.080 31.331 1.00 86.12 233 LEU A O 1
ATOM 1872 N N . VAL A 1 234 ? -9.365 18.986 30.159 1.00 87.94 234 VAL A N 1
ATOM 1873 C CA . VAL A 1 234 ? -10.368 19.638 30.996 1.00 87.94 234 VAL A CA 1
ATOM 1874 C C . VAL A 1 234 ? -11.617 19.863 30.158 1.00 87.94 234 VAL A C 1
ATOM 1876 O O . VAL A 1 234 ? -11.568 20.558 29.146 1.00 87.94 234 VAL A O 1
ATOM 1879 N N . PHE A 1 235 ? -12.748 19.298 30.578 1.00 86.56 235 PHE A N 1
ATOM 1880 C CA . PHE A 1 235 ? -14.035 19.487 29.909 1.00 86.56 235 PHE A CA 1
ATOM 1881 C C . PHE A 1 235 ? -14.889 20.493 30.683 1.00 86.56 235 PHE A C 1
ATOM 1883 O O . PHE A 1 235 ? -15.331 20.219 31.797 1.00 86.56 235 PHE A O 1
ATOM 1890 N N . LEU A 1 236 ? -15.146 21.653 30.079 1.00 86.56 236 LEU A N 1
ATOM 1891 C CA . LEU A 1 236 ? -16.038 22.674 30.624 1.00 86.56 236 LEU A CA 1
ATOM 1892 C C . LEU A 1 236 ? -17.409 22.528 29.962 1.00 86.56 236 LEU A C 1
ATOM 1894 O O . LEU A 1 236 ? -17.663 23.093 28.905 1.00 86.56 236 LEU A O 1
ATOM 1898 N N . SER A 1 237 ? -18.272 21.701 30.550 1.00 78.88 237 SER A N 1
ATOM 1899 C CA . SER A 1 237 ? -19.626 21.419 30.050 1.00 78.88 237 SER A CA 1
ATOM 1900 C C . SER A 1 237 ? -20.504 22.681 29.925 1.00 78.88 237 SER A C 1
ATOM 1902 O O . SER A 1 237 ? -20.227 23.682 30.582 1.00 78.88 237 SER A O 1
ATOM 1904 N N . PRO A 1 238 ? -21.618 22.648 29.168 1.00 73.81 238 PRO A N 1
ATOM 1905 C CA . PRO A 1 238 ? -22.578 23.760 29.125 1.00 73.81 238 PRO A CA 1
ATOM 1906 C C . PRO A 1 238 ? -23.132 24.190 30.493 1.00 73.81 238 PRO A C 1
ATOM 1908 O O . PRO A 1 238 ? -23.498 25.348 30.654 1.00 73.81 238 PRO A O 1
ATOM 1911 N N . SER A 1 239 ? -23.175 23.279 31.470 1.00 76.25 239 SER A N 1
ATOM 1912 C CA . SER A 1 239 ? -23.583 23.537 32.859 1.00 76.25 239 SER A CA 1
ATOM 1913 C C . SER A 1 239 ? -22.466 24.088 33.753 1.00 76.25 239 SER A C 1
ATOM 1915 O O . SER A 1 239 ? -22.707 24.369 34.924 1.00 76.25 239 SER A O 1
ATOM 1917 N N . SER A 1 240 ? -21.234 24.195 33.250 1.00 79.50 240 SER A N 1
ATOM 1918 C CA . SER A 1 240 ? -20.116 24.741 34.018 1.00 79.50 240 SER A CA 1
ATOM 1919 C C . SER A 1 240 ? -20.284 26.257 34.210 1.00 79.50 240 SER A C 1
ATOM 1921 O O . SER A 1 240 ? -20.714 26.939 33.278 1.00 79.50 240 SER A O 1
ATOM 1923 N N . PRO A 1 241 ? -19.938 26.798 35.393 1.00 75.62 241 PRO A N 1
ATOM 1924 C CA . PRO A 1 241 ? -20.061 28.227 35.658 1.00 75.62 241 PRO A CA 1
ATOM 1925 C C . PRO A 1 241 ? -19.127 29.033 34.732 1.00 75.62 241 PRO A C 1
ATOM 1927 O O . PRO A 1 241 ? -18.041 28.535 34.410 1.00 75.62 241 PRO A O 1
ATOM 1930 N N . PRO A 1 242 ? -19.505 30.252 34.296 1.00 65.81 242 PRO A N 1
ATOM 1931 C CA . PRO A 1 242 ? -18.664 31.099 33.440 1.00 65.81 242 PRO A CA 1
ATOM 1932 C C . PRO A 1 242 ? -17.243 31.307 33.989 1.00 65.81 242 PRO A C 1
ATOM 1934 O O . PRO A 1 242 ? -16.271 31.310 33.236 1.00 65.81 242 PRO A O 1
ATOM 1937 N N . GLU A 1 243 ? -17.098 31.361 35.312 1.00 73.75 243 GLU A N 1
ATOM 1938 C CA . GLU A 1 243 ? -15.832 31.535 36.028 1.00 73.75 243 GLU A CA 1
ATOM 1939 C C . GLU A 1 243 ? -14.915 30.297 35.959 1.00 73.75 243 GLU A C 1
ATOM 1941 O O . GLU A 1 243 ? -13.748 30.362 36.344 1.00 73.75 243 GLU A O 1
ATOM 1946 N N . ALA A 1 244 ? -15.395 29.149 35.461 1.00 82.75 244 ALA A N 1
ATOM 1947 C CA . ALA A 1 244 ? -14.576 27.943 35.326 1.00 82.75 244 ALA A CA 1
ATOM 1948 C C . ALA A 1 244 ? -13.435 28.122 34.314 1.00 82.75 244 ALA A C 1
ATOM 1950 O O . ALA A 1 244 ? -12.363 27.547 34.504 1.00 82.75 244 ALA A O 1
ATOM 1951 N N . LEU A 1 245 ? -13.641 28.938 33.275 1.00 84.38 245 LEU A N 1
ATOM 1952 C CA . LEU A 1 245 ? -12.592 29.266 32.311 1.00 84.38 245 LEU A CA 1
ATOM 1953 C C . LEU A 1 245 ? -11.531 30.194 32.919 1.00 84.38 245 LEU A C 1
ATOM 1955 O O . LEU A 1 245 ? -10.346 30.020 32.637 1.00 84.38 245 LEU A O 1
ATOM 1959 N N . ALA A 1 246 ? -11.939 31.102 33.815 1.00 84.75 246 ALA A N 1
ATOM 1960 C CA . ALA A 1 246 ? -11.052 32.050 34.497 1.00 84.75 246 ALA A CA 1
ATOM 1961 C C . ALA A 1 246 ? -9.963 31.362 35.346 1.00 84.75 246 ALA A C 1
ATOM 1963 O O . ALA A 1 246 ? -8.920 31.944 35.632 1.00 84.75 246 ALA A O 1
ATOM 1964 N N . LYS A 1 247 ? -10.171 30.089 35.719 1.00 85.56 247 LYS A N 1
ATOM 1965 C CA . LYS A 1 247 ? -9.154 29.258 36.390 1.00 85.56 247 LYS A CA 1
ATOM 1966 C C . LYS A 1 247 ? -7.957 28.931 35.499 1.00 85.56 247 LYS A C 1
ATOM 1968 O O . LYS A 1 247 ? -6.916 28.533 36.012 1.00 85.56 247 LYS A O 1
ATOM 1973 N N . HIS A 1 248 ? -8.122 29.026 34.184 1.00 87.38 248 HIS A N 1
ATOM 1974 C CA . HIS A 1 248 ? -7.116 28.639 33.201 1.00 87.38 248 HIS A CA 1
ATOM 1975 C C . HIS A 1 248 ? -6.610 29.826 32.383 1.00 87.38 248 HIS A C 1
ATOM 1977 O O . HIS A 1 248 ? -5.456 29.806 31.973 1.00 87.38 248 HIS A O 1
ATOM 1983 N N . PHE A 1 249 ? -7.439 30.846 32.166 1.00 89.31 249 PHE A N 1
ATOM 1984 C CA . PHE A 1 249 ? -7.110 31.995 31.328 1.00 89.31 249 PHE A CA 1
ATOM 1985 C C . PHE A 1 249 ? -7.596 33.294 31.968 1.00 89.31 249 PHE A C 1
ATOM 1987 O O . PHE A 1 249 ? -8.647 33.292 32.609 1.00 89.31 249 PHE A O 1
ATOM 1994 N N . ASP A 1 250 ? -6.894 34.402 31.736 1.00 86.06 250 ASP A N 1
ATOM 1995 C CA . ASP A 1 250 ? -7.373 35.729 32.120 1.00 86.06 250 ASP A CA 1
ATOM 1996 C C . ASP A 1 250 ? -8.602 36.107 31.266 1.00 86.06 250 ASP A C 1
ATOM 1998 O O . ASP A 1 250 ? -8.493 36.188 30.034 1.00 86.06 250 ASP A O 1
ATOM 2002 N N . PRO A 1 251 ? -9.780 36.358 31.874 1.00 85.12 251 PRO A N 1
ATOM 2003 C CA . PRO A 1 251 ? -10.971 36.776 31.142 1.00 85.12 251 PRO A CA 1
ATOM 2004 C C . PRO A 1 251 ? -10.768 38.030 30.285 1.00 85.12 251 PRO A C 1
ATOM 2006 O O . PRO A 1 251 ? -11.456 38.172 29.277 1.00 85.12 251 PRO A O 1
ATOM 2009 N N . GLN A 1 252 ? -9.826 38.915 30.631 1.00 85.62 252 GLN A N 1
ATOM 2010 C CA . GLN A 1 252 ? -9.502 40.110 29.843 1.00 85.62 252 GLN A CA 1
ATOM 2011 C C . GLN A 1 252 ? -8.813 39.796 28.512 1.00 85.62 252 GLN A C 1
ATOM 2013 O O . GLN A 1 252 ? -8.659 40.698 27.695 1.00 85.62 252 GLN A O 1
ATOM 2018 N N . HIS A 1 253 ? -8.390 38.549 28.284 1.00 84.31 253 HIS A N 1
ATOM 2019 C CA . HIS A 1 253 ? -7.658 38.117 27.089 1.00 84.31 253 HIS A CA 1
ATOM 2020 C C . HIS A 1 253 ? -8.372 37.024 26.286 1.00 84.31 253 HIS A C 1
ATOM 2022 O O . HIS A 1 253 ? -7.875 36.589 25.246 1.00 84.31 253 HIS A O 1
ATOM 2028 N N . ILE A 1 254 ? -9.551 36.604 26.742 1.00 85.81 254 ILE A N 1
ATOM 2029 C CA . ILE A 1 254 ? -10.409 35.634 26.064 1.00 85.81 254 ILE A CA 1
ATOM 2030 C C . ILE A 1 254 ? -11.645 36.341 25.519 1.00 85.81 254 ILE A C 1
ATOM 2032 O O . ILE A 1 254 ? -12.120 37.324 26.093 1.00 85.81 254 ILE A O 1
ATOM 2036 N N . ASP A 1 255 ? -12.172 35.846 24.399 1.00 82.00 255 ASP A N 1
ATOM 2037 C CA . ASP A 1 255 ? -13.365 36.432 23.810 1.00 82.00 255 ASP A CA 1
ATOM 2038 C C . ASP A 1 255 ? -14.673 36.057 24.527 1.00 82.00 255 ASP A C 1
ATOM 2040 O O . ASP A 1 255 ? -14.786 35.024 25.193 1.00 82.00 255 ASP A O 1
ATOM 2044 N N . ASP A 1 256 ? -15.687 36.898 24.354 1.00 80.75 256 ASP A N 1
ATOM 2045 C CA . ASP A 1 256 ? -17.023 36.763 24.930 1.00 80.75 256 ASP A CA 1
ATOM 2046 C C . ASP A 1 256 ? -17.759 35.483 24.497 1.00 80.75 256 ASP A C 1
ATOM 2048 O O . ASP A 1 256 ? -18.522 34.922 25.288 1.00 80.75 256 ASP A O 1
ATOM 2052 N N . SER A 1 257 ? -17.478 34.931 23.308 1.00 78.06 257 SER A N 1
ATOM 2053 C CA . SER A 1 257 ? -18.066 33.652 22.869 1.00 78.06 257 SER A CA 1
ATOM 2054 C C . SER A 1 257 ? -17.568 32.446 23.674 1.00 78.06 257 SER A C 1
ATOM 2056 O O . SER A 1 257 ? -18.272 31.438 23.796 1.00 78.06 257 SER A O 1
ATOM 2058 N N . LEU A 1 258 ? -16.397 32.584 24.296 1.00 77.25 258 LEU A N 1
ATOM 2059 C CA . LEU A 1 258 ? -15.803 31.624 25.219 1.00 77.25 258 LEU A CA 1
ATOM 2060 C C . LEU A 1 258 ? -16.060 31.972 26.693 1.00 77.25 258 LEU A C 1
ATOM 2062 O O . LEU A 1 258 ? -15.682 31.202 27.566 1.00 77.25 258 LEU A O 1
ATOM 2066 N N . GLY A 1 259 ? -16.753 33.074 26.994 1.00 75.06 259 GLY A N 1
ATOM 2067 C CA . GLY A 1 259 ? -17.002 33.538 28.364 1.00 75.06 259 GLY A CA 1
ATOM 2068 C C . GLY A 1 259 ? -15.929 34.477 28.928 1.00 75.06 259 GLY A C 1
ATOM 2069 O O . GLY A 1 259 ? -15.863 34.645 30.144 1.00 75.06 259 GLY A O 1
ATOM 2070 N N . GLY A 1 260 ? -15.090 35.064 28.069 1.00 84.06 260 GLY A N 1
ATOM 2071 C CA . GLY A 1 260 ? -14.189 36.167 28.412 1.00 84.06 260 GLY A CA 1
ATOM 2072 C C . GLY A 1 260 ? -14.830 37.550 28.228 1.00 84.06 260 GLY A C 1
ATOM 2073 O O . GLY A 1 260 ? -16.050 37.679 28.147 1.00 84.06 260 GLY A O 1
ATOM 2074 N N . GLN A 1 261 ? -14.004 38.596 28.196 1.00 83.62 261 GLN A N 1
ATOM 2075 C CA . GLN A 1 261 ? -14.425 40.006 28.195 1.00 83.62 261 GLN A CA 1
ATOM 2076 C C . GLN A 1 261 ? -14.099 40.745 26.885 1.00 83.62 261 GLN A C 1
ATOM 2078 O O . GLN A 1 261 ? -14.546 41.876 26.701 1.00 83.62 261 GLN A O 1
ATOM 2083 N N . ILE A 1 262 ? -13.344 40.129 25.965 1.00 81.38 262 ILE A N 1
ATOM 2084 C CA . ILE A 1 262 ? -13.023 40.727 24.661 1.00 81.38 262 ILE A CA 1
ATOM 2085 C C . ILE A 1 262 ? -14.135 40.395 23.647 1.00 81.38 262 ILE A C 1
ATOM 2087 O O . ILE A 1 262 ? -14.468 39.232 23.464 1.00 81.38 262 ILE A O 1
ATOM 2091 N N . PRO A 1 263 ? -14.689 41.349 22.889 1.00 81.38 263 PRO A N 1
ATOM 2092 C CA . PRO A 1 263 ? -15.552 41.010 21.755 1.00 81.38 263 PRO A CA 1
ATOM 2093 C C . PRO A 1 263 ? -14.812 40.143 20.718 1.00 81.38 263 PRO A C 1
ATOM 2095 O O . PRO A 1 263 ? -13.716 40.513 20.297 1.00 81.38 263 PRO A O 1
ATOM 2098 N N . VAL A 1 264 ? -15.397 39.039 20.225 1.00 74.69 264 VAL A N 1
ATOM 2099 C CA . VAL A 1 264 ? -14.751 38.133 19.229 1.00 74.69 264 VAL A CA 1
ATOM 2100 C C . VAL A 1 264 ? -14.057 38.871 18.072 1.00 74.69 264 VAL A C 1
ATOM 2102 O O . VAL A 1 264 ? -12.958 38.484 17.665 1.00 74.69 264 VAL A O 1
ATOM 2105 N N . ALA A 1 265 ? -14.679 39.933 17.549 1.00 71.75 265 ALA A N 1
ATOM 2106 C CA . ALA A 1 265 ? -14.160 40.732 16.435 1.00 71.75 265 ALA A CA 1
ATOM 2107 C C . ALA A 1 265 ? -12.875 41.514 16.771 1.00 71.75 265 ALA A C 1
ATOM 2109 O O . ALA A 1 265 ? -12.126 41.881 15.873 1.00 71.75 265 ALA A O 1
ATOM 2110 N N . GLN A 1 266 ? -12.616 41.773 18.053 1.00 72.06 266 GLN A N 1
ATOM 2111 C CA . GLN A 1 266 ? -11.405 42.442 18.524 1.00 72.06 266 GLN A CA 1
ATOM 2112 C C . GLN A 1 266 ? -10.267 41.452 18.796 1.00 72.06 266 GLN A C 1
ATOM 2114 O O . GLN A 1 266 ? -9.106 41.849 18.699 1.00 72.06 266 GLN A O 1
ATOM 2119 N N . LEU A 1 267 ? -10.582 40.182 19.090 1.00 73.56 267 LEU A N 1
ATOM 2120 C CA . LEU A 1 267 ? -9.582 39.145 19.362 1.00 73.56 267 LEU A CA 1
ATOM 2121 C C . LEU A 1 267 ? -8.896 38.644 18.082 1.00 73.56 267 LEU A C 1
ATOM 2123 O O . LEU A 1 267 ? -7.676 38.511 18.045 1.00 73.56 267 LEU A O 1
ATOM 2127 N N . TRP A 1 268 ? -9.667 38.366 17.025 1.00 80.38 268 TRP A N 1
ATOM 2128 C CA . TRP A 1 268 ? -9.112 37.946 15.736 1.00 80.38 268 TRP A CA 1
ATOM 2129 C C . TRP A 1 268 ? -9.015 39.131 14.774 1.00 80.38 268 TRP A C 1
ATOM 2131 O O . TRP A 1 268 ? -9.991 39.499 14.122 1.00 80.38 268 TRP A O 1
ATOM 2141 N N . GLN A 1 269 ? -7.813 39.695 14.661 1.00 82.06 269 GLN A N 1
ATOM 2142 C CA . GLN A 1 269 ? -7.477 40.726 13.680 1.00 82.06 269 GLN A CA 1
ATOM 2143 C C . GLN A 1 269 ? -6.424 40.172 12.722 1.00 82.06 269 GLN A C 1
ATOM 2145 O O . GLN A 1 269 ? -5.251 40.055 13.082 1.00 82.06 269 GLN A O 1
ATOM 2150 N N . GLN A 1 270 ? -6.847 39.813 11.507 1.00 82.00 270 GLN A N 1
ATOM 2151 C CA . GLN A 1 270 ? -6.003 39.106 10.539 1.00 82.00 270 GLN A CA 1
ATOM 2152 C C . GLN A 1 270 ? -4.696 39.852 10.237 1.00 82.00 270 GLN A C 1
ATOM 2154 O O . GLN A 1 270 ? -3.640 39.226 10.201 1.00 82.00 270 GLN A O 1
ATOM 2159 N N . ASP A 1 271 ? -4.741 41.178 10.087 1.00 83.88 271 ASP A N 1
ATOM 2160 C CA . ASP A 1 271 ? -3.550 41.984 9.796 1.00 83.88 271 ASP A CA 1
ATOM 2161 C C . ASP A 1 271 ? -2.568 42.018 10.973 1.00 83.88 271 ASP A C 1
ATOM 2163 O O . ASP A 1 271 ? -1.358 41.882 10.781 1.00 83.88 271 ASP A O 1
ATOM 2167 N N . LYS A 1 272 ? -3.081 42.117 12.206 1.00 83.81 272 LYS A N 1
ATOM 2168 C CA . LYS A 1 272 ? -2.263 42.067 13.427 1.00 83.81 272 LYS A CA 1
ATOM 2169 C C . LYS A 1 272 ? -1.599 40.695 13.581 1.00 83.81 272 LYS A C 1
ATOM 2171 O O . LYS A 1 272 ? -0.400 40.606 13.843 1.00 83.81 272 LYS A O 1
ATOM 2176 N N . TYR A 1 273 ? -2.361 39.622 13.357 1.00 85.69 273 TYR A N 1
ATOM 2177 C CA . TYR A 1 273 ? -1.839 38.255 13.389 1.00 85.69 273 TYR A CA 1
ATOM 2178 C C . TYR A 1 273 ? -0.794 38.022 12.288 1.00 85.69 273 TYR A C 1
ATOM 2180 O O . TYR A 1 273 ? 0.255 37.436 12.546 1.00 85.69 273 TYR A O 1
ATOM 2188 N N . ALA A 1 274 ? -1.026 38.547 11.081 1.00 85.75 274 ALA A N 1
ATOM 2189 C CA . ALA A 1 274 ? -0.085 38.467 9.968 1.00 85.75 274 ALA A CA 1
ATOM 2190 C C . ALA A 1 274 ? 1.254 39.146 10.281 1.00 85.75 274 ALA A C 1
ATOM 2192 O O . ALA A 1 274 ? 2.311 38.573 10.026 1.00 85.75 274 ALA A O 1
ATOM 2193 N N . GLN A 1 275 ? 1.223 40.351 10.857 1.00 84.94 275 GLN A N 1
ATOM 2194 C CA . GLN A 1 275 ? 2.435 41.066 11.267 1.00 84.94 275 GLN A CA 1
ATOM 2195 C C . GLN A 1 275 ? 3.245 40.258 12.285 1.00 84.94 275 GLN A C 1
ATOM 2197 O O . GLN A 1 275 ? 4.461 40.135 12.148 1.00 84.94 275 GLN A O 1
ATOM 2202 N N . ARG A 1 276 ? 2.570 39.642 13.261 1.00 82.06 276 ARG A N 1
ATOM 2203 C CA . ARG A 1 276 ? 3.200 38.754 14.243 1.00 82.06 276 ARG A CA 1
ATOM 2204 C C . ARG A 1 276 ? 3.848 37.533 13.595 1.00 82.06 276 ARG A C 1
ATOM 2206 O O . ARG A 1 276 ? 4.993 37.221 13.912 1.00 82.06 276 ARG A O 1
ATOM 2213 N N . MET A 1 277 ? 3.121 36.832 12.726 1.00 87.12 277 MET A N 1
ATOM 2214 C CA . MET A 1 277 ? 3.622 35.618 12.077 1.00 87.12 277 MET A CA 1
ATOM 2215 C C . MET A 1 277 ? 4.867 35.911 11.233 1.00 87.12 277 MET A C 1
ATOM 2217 O O . MET A 1 277 ? 5.845 35.183 11.336 1.00 87.12 277 MET A O 1
ATOM 2221 N N . LYS A 1 278 ? 4.907 37.053 10.534 1.00 86.25 278 LYS A N 1
ATOM 2222 C CA . LYS A 1 278 ? 6.104 37.510 9.804 1.00 86.25 278 LYS A CA 1
ATOM 2223 C C . LYS A 1 278 ? 7.322 37.717 10.698 1.00 86.25 278 LYS A C 1
ATOM 2225 O O . LYS A 1 278 ? 8.433 37.380 10.302 1.00 86.25 278 LYS A O 1
ATOM 2230 N N . VAL A 1 279 ? 7.132 38.274 11.897 1.00 84.38 279 VAL A N 1
ATOM 2231 C CA . VAL A 1 279 ? 8.228 38.434 12.866 1.00 84.38 279 VAL A CA 1
ATOM 2232 C C . VAL A 1 279 ? 8.738 37.068 13.323 1.00 84.38 279 VAL A C 1
ATOM 2234 O O . VAL A 1 279 ? 9.946 36.861 13.361 1.00 84.38 279 VAL A O 1
ATOM 2237 N N . LEU A 1 280 ? 7.841 36.126 13.625 1.00 84.31 280 LEU A N 1
ATOM 2238 C CA . LEU A 1 280 ? 8.228 34.775 14.043 1.00 84.31 280 LEU A CA 1
ATOM 2239 C C . LEU A 1 280 ? 8.907 33.980 12.919 1.00 84.31 280 LEU A C 1
ATOM 2241 O O . LEU A 1 280 ? 9.876 33.271 13.183 1.00 84.31 280 LEU A O 1
ATOM 2245 N N . ASP A 1 281 ? 8.453 34.130 11.675 1.00 87.31 281 ASP A N 1
ATOM 2246 C CA . ASP A 1 281 ? 9.081 33.505 10.508 1.00 87.31 281 ASP A CA 1
ATOM 2247 C C . ASP A 1 281 ? 10.486 34.084 10.270 1.00 87.31 281 ASP A C 1
ATOM 2249 O O . ASP A 1 281 ? 11.430 33.337 10.011 1.00 87.31 281 ASP A O 1
ATOM 2253 N N . ALA A 1 282 ? 10.675 35.395 10.472 1.00 86.50 282 ALA A N 1
ATOM 2254 C CA . ALA A 1 282 ? 11.996 36.023 10.431 1.00 86.50 282 ALA A CA 1
ATOM 2255 C C . ALA A 1 282 ? 12.917 35.551 11.576 1.00 86.50 282 ALA A C 1
ATOM 2257 O O . ALA A 1 282 ? 14.093 35.268 11.339 1.00 86.50 282 ALA A O 1
ATOM 2258 N N . GLU A 1 283 ? 12.399 35.418 12.805 1.00 83.75 283 GLU A N 1
ATOM 2259 C CA . GLU A 1 283 ? 13.139 34.839 13.939 1.00 83.75 283 GLU A CA 1
ATOM 2260 C C . GLU A 1 283 ? 13.554 33.383 13.644 1.00 83.75 283 GLU A C 1
ATOM 2262 O O . GLU A 1 283 ? 14.695 32.995 13.911 1.00 83.75 283 GLU A O 1
ATOM 2267 N N . ALA A 1 284 ? 12.663 32.584 13.047 1.00 84.00 284 ALA A N 1
ATOM 2268 C CA . ALA A 1 284 ? 12.942 31.202 12.662 1.00 84.00 284 ALA A CA 1
ATOM 2269 C C . ALA A 1 284 ? 14.012 31.113 11.562 1.00 84.00 284 ALA A C 1
ATOM 2271 O O . ALA A 1 284 ? 14.939 30.306 11.672 1.00 84.00 284 ALA A O 1
ATOM 2272 N N . ALA A 1 285 ? 13.935 31.973 10.543 1.00 85.75 285 ALA A N 1
ATOM 2273 C CA . ALA A 1 285 ? 14.942 32.059 9.489 1.00 85.75 285 ALA A CA 1
ATOM 2274 C C . ALA A 1 285 ? 16.325 32.442 10.047 1.00 85.75 285 ALA A C 1
ATOM 2276 O O . ALA A 1 285 ? 17.335 31.847 9.666 1.00 85.75 285 ALA A O 1
ATOM 2277 N N . ALA A 1 286 ? 16.382 33.380 10.999 1.00 84.25 286 ALA A N 1
ATOM 2278 C CA . ALA A 1 286 ? 17.626 33.763 11.665 1.00 84.25 286 ALA A CA 1
ATOM 2279 C C . ALA A 1 286 ? 18.220 32.615 12.502 1.00 84.25 286 ALA A C 1
ATOM 2281 O O . ALA A 1 286 ? 19.425 32.364 12.438 1.00 84.25 286 ALA A O 1
ATOM 2282 N N . ALA A 1 287 ? 17.387 31.877 13.245 1.00 80.31 287 ALA A N 1
ATOM 2283 C CA . ALA A 1 287 ? 17.825 30.706 14.006 1.00 80.31 287 ALA A CA 1
ATOM 2284 C C . ALA A 1 287 ? 18.365 29.591 13.091 1.00 80.31 287 ALA A C 1
ATOM 2286 O O . ALA A 1 287 ? 19.385 28.973 13.399 1.00 80.31 287 ALA A O 1
ATOM 2287 N N . LEU A 1 288 ? 17.722 29.372 11.941 1.00 84.75 288 LEU A N 1
ATOM 2288 C CA . LEU A 1 288 ? 18.178 28.420 10.930 1.00 84.75 288 LEU A CA 1
ATOM 2289 C C . LEU A 1 288 ? 19.535 28.826 10.334 1.00 84.75 288 LEU A C 1
ATOM 2291 O O . LEU A 1 288 ? 20.422 27.984 10.198 1.00 84.75 288 LEU A O 1
ATOM 2295 N N . ALA A 1 289 ? 19.723 30.113 10.028 1.00 84.25 289 ALA A N 1
ATOM 2296 C CA . ALA A 1 289 ? 20.996 30.641 9.541 1.00 84.25 289 ALA A CA 1
ATOM 2297 C C . ALA A 1 289 ? 22.120 30.489 10.584 1.00 84.25 289 ALA A C 1
ATOM 2299 O O . ALA A 1 289 ? 23.228 30.074 10.243 1.00 84.25 289 ALA A O 1
ATOM 2300 N N . ALA A 1 290 ? 21.829 30.745 11.863 1.00 81.50 290 ALA A N 1
ATOM 2301 C CA . ALA A 1 290 ? 22.781 30.530 12.951 1.00 81.50 290 ALA A CA 1
ATOM 2302 C C . ALA A 1 290 ? 23.168 29.046 13.096 1.00 81.50 290 ALA A C 1
ATOM 2304 O O . ALA A 1 290 ? 24.347 28.726 13.241 1.00 81.50 290 ALA A O 1
ATOM 2305 N N . ALA A 1 291 ? 22.203 28.127 12.990 1.00 79.94 291 ALA A N 1
ATOM 2306 C CA . ALA A 1 291 ? 22.467 26.687 13.020 1.00 79.94 291 ALA A CA 1
ATOM 2307 C C . ALA A 1 291 ? 23.260 26.196 11.797 1.00 79.94 291 ALA A C 1
ATOM 2309 O O . ALA A 1 291 ? 24.030 25.241 11.902 1.00 79.94 291 ALA A O 1
ATOM 2310 N N . ALA A 1 292 ? 23.106 26.849 10.641 1.00 80.31 292 ALA A N 1
ATOM 2311 C CA . ALA A 1 292 ? 23.910 26.562 9.457 1.00 80.31 292 ALA A CA 1
ATOM 2312 C C . ALA A 1 292 ? 25.389 26.926 9.660 1.00 80.31 292 ALA A C 1
ATOM 2314 O O . ALA A 1 292 ? 26.255 26.202 9.169 1.00 80.31 292 ALA A O 1
ATOM 2315 N N . ALA A 1 293 ? 25.663 27.996 10.414 1.00 75.94 293 ALA A N 1
ATOM 2316 C CA . ALA A 1 293 ? 27.009 28.466 10.739 1.00 75.94 293 ALA A CA 1
ATOM 2317 C C . ALA A 1 293 ? 27.681 27.712 11.906 1.00 75.94 293 ALA A C 1
ATOM 2319 O O . ALA A 1 293 ? 28.890 27.833 12.088 1.00 75.94 293 ALA A O 1
ATOM 2320 N N . ALA A 1 294 ? 26.924 26.949 12.700 1.00 75.19 294 ALA A N 1
ATOM 2321 C CA . ALA A 1 294 ? 27.462 26.161 13.807 1.00 75.19 294 ALA A CA 1
ATOM 2322 C C . ALA A 1 294 ? 28.239 24.925 13.315 1.00 75.19 294 ALA A C 1
ATOM 2324 O O . ALA A 1 294 ? 27.914 24.337 12.276 1.00 75.19 294 ALA A O 1
ATOM 2325 N N . GLU A 1 295 ? 29.241 24.492 14.085 1.00 73.00 295 GLU A N 1
ATOM 2326 C CA . GLU A 1 295 ? 29.985 23.264 13.790 1.00 73.00 295 GLU A CA 1
ATOM 2327 C C . GLU A 1 295 ? 29.078 22.015 13.892 1.00 73.00 295 GLU A C 1
ATOM 2329 O O . GLU A 1 295 ? 28.131 21.992 14.687 1.00 73.00 295 GLU A O 1
ATOM 2334 N N . PRO A 1 296 ? 29.306 20.971 13.071 1.00 74.00 296 PRO A N 1
ATOM 2335 C CA . PRO A 1 296 ? 28.596 19.699 13.188 1.00 74.00 296 PRO A CA 1
ATOM 2336 C C . PRO A 1 296 ? 28.786 19.068 14.572 1.00 74.00 296 PRO A C 1
ATOM 2338 O O . PRO A 1 296 ? 29.863 19.151 15.161 1.00 74.00 296 PRO A O 1
ATOM 2341 N N . LEU A 1 297 ? 27.755 18.389 15.080 1.00 71.25 297 LEU A N 1
ATOM 2342 C CA . LEU A 1 297 ? 27.855 17.683 16.356 1.00 71.25 297 LEU A CA 1
ATOM 2343 C C . LEU A 1 297 ? 28.886 16.545 16.254 1.00 71.25 297 LEU A C 1
ATOM 2345 O O . LEU A 1 297 ? 28.894 15.830 15.244 1.00 71.25 297 LEU A O 1
ATOM 2349 N N . PRO A 1 298 ? 29.722 16.329 17.286 1.00 64.88 298 PRO A N 1
ATOM 2350 C CA . PRO A 1 298 ? 30.699 15.251 17.286 1.00 64.88 298 PRO A CA 1
ATOM 2351 C C . PRO A 1 298 ? 29.996 13.891 17.226 1.00 64.88 298 PRO A C 1
ATOM 2353 O O . PRO A 1 298 ? 29.151 13.565 18.061 1.00 64.88 298 PRO A O 1
ATOM 2356 N N . VAL A 1 299 ? 30.363 13.079 16.236 1.00 67.06 299 VAL A N 1
ATOM 2357 C CA . VAL A 1 299 ? 29.864 11.707 16.092 1.00 67.06 299 VAL A CA 1
ATOM 2358 C C . VAL A 1 299 ? 30.665 10.811 17.039 1.00 67.06 299 VAL A C 1
ATOM 2360 O O . VAL A 1 299 ? 31.823 10.491 16.777 1.00 67.06 299 VAL A O 1
ATOM 2363 N N . GLY A 1 300 ? 30.077 10.446 18.178 1.00 52.53 300 GLY A N 1
ATOM 2364 C CA . GLY A 1 300 ? 30.729 9.590 19.171 1.00 52.53 300 GLY A CA 1
ATOM 2365 C C . GLY A 1 300 ? 30.644 8.100 18.823 1.00 52.53 300 GLY A C 1
ATOM 2366 O O . GLY A 1 300 ? 29.580 7.607 18.454 1.00 52.53 300 GLY A O 1
ATOM 2367 N N . LYS A 1 301 ? 31.746 7.357 19.012 1.00 42.72 301 LYS A N 1
ATOM 2368 C CA . LYS A 1 301 ? 31.698 5.899 19.225 1.00 42.72 301 LYS A CA 1
ATOM 2369 C C . LYS A 1 301 ? 31.300 5.653 20.680 1.00 42.72 301 LYS A C 1
ATOM 2371 O O . LYS A 1 301 ? 31.917 6.216 21.580 1.00 42.72 301 LYS A O 1
ATOM 2376 N N . ILE A 1 302 ? 30.277 4.839 20.912 1.00 38.19 302 ILE A N 1
ATOM 2377 C CA . ILE A 1 302 ? 29.790 4.512 22.259 1.00 38.19 302 ILE A CA 1
ATOM 2378 C C . ILE A 1 302 ? 30.903 3.761 23.021 1.00 38.19 302 ILE A C 1
ATOM 2380 O O . ILE A 1 302 ? 31.307 2.679 22.603 1.00 38.19 302 ILE A O 1
ATOM 2384 N N . SER A 1 303 ? 31.419 4.335 24.116 1.00 29.86 303 SER A N 1
ATOM 2385 C CA . SER A 1 303 ? 32.335 3.668 25.057 1.00 29.86 303 SER A CA 1
ATOM 2386 C C . SER A 1 303 ? 31.539 2.902 26.120 1.00 29.86 303 SER A C 1
ATOM 2388 O O . SER A 1 303 ? 30.610 3.462 26.701 1.00 29.86 303 SER A O 1
ATOM 2390 N N . GLY A 1 304 ? 31.898 1.634 26.344 1.00 32.66 304 GLY A N 1
ATOM 2391 C CA . GLY A 1 304 ? 31.112 0.645 27.087 1.00 32.66 304 GLY A CA 1
ATOM 2392 C C . GLY A 1 304 ? 31.107 0.760 28.616 1.00 32.66 304 GLY A C 1
ATOM 2393 O O . GLY A 1 304 ? 32.092 1.156 29.235 1.00 32.66 304 GLY A O 1
ATOM 2394 N N . ASP A 1 305 ? 29.986 0.325 29.192 1.00 29.88 305 ASP A N 1
ATOM 2395 C CA . ASP A 1 305 ? 29.822 -0.104 30.585 1.00 29.88 305 ASP A CA 1
ATOM 2396 C C . ASP A 1 305 ? 29.669 -1.647 30.556 1.00 29.88 305 ASP A C 1
ATOM 2398 O O . ASP A 1 305 ? 28.946 -2.154 29.688 1.00 29.88 305 ASP A O 1
ATOM 2402 N N . PRO A 1 306 ? 30.345 -2.436 31.418 1.00 34.97 306 PRO A N 1
ATOM 2403 C CA . PRO A 1 306 ? 30.624 -3.858 31.189 1.00 34.97 306 PRO A CA 1
ATOM 2404 C C . PRO A 1 306 ? 29.453 -4.811 31.498 1.00 34.97 306 PRO A C 1
ATOM 2406 O O . PRO A 1 306 ? 29.651 -6.015 31.632 1.00 34.97 306 PRO A O 1
ATOM 2409 N N . HIS A 1 307 ? 28.221 -4.296 31.546 1.00 34.28 307 HIS A N 1
ATOM 2410 C CA . HIS A 1 307 ? 26.987 -5.092 31.520 1.00 34.28 307 HIS A CA 1
ATOM 2411 C C . HIS A 1 307 ? 26.232 -5.021 30.183 1.00 34.28 307 HIS A C 1
ATOM 2413 O O . HIS A 1 307 ? 25.054 -5.363 30.098 1.00 34.28 307 HIS A O 1
ATOM 2419 N N . LEU A 1 308 ? 26.932 -4.650 29.114 1.00 30.25 308 LEU A N 1
ATOM 2420 C CA . LEU A 1 308 ? 26.487 -4.802 27.733 1.00 30.25 308 LEU A CA 1
ATOM 2421 C C . LEU A 1 308 ? 27.563 -5.573 26.951 1.00 30.25 308 LEU A C 1
ATOM 2423 O O . LEU A 1 308 ? 28.736 -5.203 27.040 1.00 30.25 308 LEU A O 1
ATOM 2427 N N . PRO A 1 309 ? 27.215 -6.635 26.198 1.00 27.36 309 PRO A N 1
ATOM 2428 C CA . PRO A 1 309 ? 28.190 -7.324 25.367 1.00 27.36 309 PRO A CA 1
ATOM 2429 C C . PRO A 1 309 ? 28.680 -6.392 24.253 1.00 27.36 309 PRO A C 1
ATOM 2431 O O . PRO A 1 309 ? 27.913 -5.648 23.635 1.00 27.36 309 PRO A O 1
ATOM 2434 N N . ALA A 1 310 ? 29.991 -6.421 24.030 1.00 30.03 310 ALA A N 1
ATOM 2435 C CA . ALA A 1 310 ? 30.667 -5.697 22.970 1.00 30.03 310 ALA A CA 1
ATOM 2436 C C . ALA A 1 310 ? 30.342 -6.328 21.606 1.00 30.03 310 ALA A C 1
ATOM 2438 O O . ALA A 1 310 ? 30.997 -7.276 21.201 1.00 30.03 310 ALA A O 1
ATOM 2439 N N . ASP A 1 311 ? 29.297 -5.811 20.960 1.00 32.69 311 ASP A N 1
ATOM 2440 C CA . ASP A 1 311 ? 29.183 -5.539 19.518 1.00 32.69 311 ASP A CA 1
ATOM 2441 C C . ASP A 1 311 ? 27.827 -4.845 19.281 1.00 32.69 311 ASP A C 1
ATOM 2443 O O . ASP A 1 311 ? 26.767 -5.444 19.433 1.00 32.69 311 ASP A O 1
ATOM 2447 N N . SER A 1 312 ? 27.824 -3.534 19.000 1.00 29.73 312 SER A N 1
ATOM 2448 C CA . SER A 1 312 ? 26.579 -2.786 18.728 1.00 29.73 312 SER A CA 1
ATOM 2449 C C . SER A 1 312 ? 26.771 -1.587 17.787 1.00 29.73 312 SER A C 1
ATOM 2451 O O . SER A 1 312 ? 26.447 -0.441 18.089 1.00 29.73 312 SER A O 1
ATOM 2453 N N . ALA A 1 313 ? 27.209 -1.877 16.562 1.00 27.48 313 ALA A N 1
ATOM 2454 C CA . ALA A 1 313 ? 26.386 -1.470 15.426 1.00 27.48 313 ALA A CA 1
ATOM 2455 C C . ALA A 1 313 ? 25.156 -2.386 15.491 1.00 27.48 313 ALA A C 1
ATOM 2457 O O . ALA A 1 313 ? 25.346 -3.591 15.555 1.00 27.48 313 ALA A O 1
ATOM 2458 N N . LEU A 1 314 ? 23.936 -1.858 15.617 1.00 26.47 314 LEU A N 1
ATOM 2459 C CA . LEU A 1 314 ? 22.749 -2.674 15.923 1.00 26.47 314 LEU A CA 1
ATOM 2460 C C . LEU A 1 314 ? 22.395 -3.628 14.760 1.00 26.47 314 LEU A C 1
ATOM 2462 O O . LEU A 1 314 ? 21.512 -3.333 13.957 1.00 26.47 314 LEU A O 1
ATOM 2466 N N . SER A 1 315 ? 23.090 -4.764 14.688 1.00 24.84 315 SER A N 1
ATOM 2467 C CA . SER A 1 315 ? 22.574 -6.036 14.201 1.00 24.84 315 SER A CA 1
ATOM 2468 C C . SER A 1 315 ? 21.451 -6.484 15.139 1.00 24.84 315 SER A C 1
ATOM 2470 O O . SER A 1 315 ? 21.525 -6.329 16.359 1.00 24.84 315 SER A O 1
ATOM 2472 N N . LEU A 1 316 ? 20.368 -6.985 14.557 1.00 26.69 316 LEU A N 1
ATOM 2473 C CA . LEU A 1 316 ? 19.320 -7.709 15.265 1.00 26.69 316 LEU A CA 1
ATOM 2474 C C . LEU A 1 316 ? 19.476 -9.176 14.880 1.00 26.69 316 LEU A C 1
ATOM 2476 O O . LEU A 1 316 ? 18.722 -9.681 14.058 1.00 26.69 316 LEU A O 1
ATOM 2480 N N . ASP A 1 317 ? 20.487 -9.817 15.457 1.00 24.69 317 ASP A N 1
ATOM 2481 C CA . ASP A 1 317 ? 20.521 -11.268 15.585 1.00 24.69 317 ASP A CA 1
ATOM 2482 C C . ASP A 1 317 ? 20.020 -11.589 17.004 1.00 24.69 317 ASP A C 1
ATOM 2484 O O . ASP A 1 317 ? 20.760 -11.489 17.980 1.00 24.69 317 ASP A O 1
ATOM 2488 N N . GLU A 1 318 ? 18.731 -11.911 17.130 1.00 26.81 318 GLU A N 1
ATOM 2489 C CA . GLU A 1 318 ? 18.190 -12.714 18.236 1.00 26.81 318 GLU A CA 1
ATOM 2490 C C . GLU A 1 318 ? 17.955 -14.135 17.694 1.00 26.81 318 GLU A C 1
ATOM 2492 O O . GLU A 1 318 ? 16.830 -14.583 17.496 1.00 26.81 318 GLU A O 1
ATOM 2497 N N . GLU A 1 319 ? 19.048 -14.852 17.436 1.00 28.56 319 GLU A N 1
ATOM 2498 C CA . GLU A 1 319 ? 19.091 -16.311 17.540 1.00 28.56 319 GLU A CA 1
ATOM 2499 C C . GLU A 1 319 ? 19.758 -16.649 18.880 1.00 28.56 319 GLU A C 1
ATOM 2501 O O . GLU A 1 319 ? 20.976 -16.572 19.007 1.00 28.56 319 GLU A O 1
ATOM 2506 N N . SER A 1 320 ? 18.973 -16.957 19.917 1.00 27.11 320 SER A N 1
ATOM 2507 C CA . SER A 1 320 ? 19.341 -17.897 21.003 1.00 27.11 320 SER A CA 1
ATOM 2508 C C . SER A 1 320 ? 18.285 -17.945 22.114 1.00 27.11 320 SER A C 1
ATOM 2510 O O . SER A 1 320 ? 18.570 -17.740 23.284 1.00 27.11 320 SER A O 1
ATOM 2512 N N . GLU A 1 321 ? 17.051 -18.297 21.751 1.00 24.06 321 GLU A N 1
ATOM 2513 C CA . GLU A 1 321 ? 16.145 -19.028 22.654 1.00 24.06 321 GLU A CA 1
ATOM 2514 C C . GLU A 1 321 ? 15.132 -19.866 21.846 1.00 24.06 321 GLU A C 1
ATOM 2516 O O . GLU A 1 321 ? 13.948 -19.933 22.144 1.00 24.06 321 GLU A O 1
ATOM 2521 N N . VAL A 1 322 ? 15.601 -20.525 20.777 1.00 26.86 322 VAL A N 1
ATOM 2522 C CA . VAL A 1 322 ? 14.852 -21.579 20.057 1.00 26.86 322 VAL A CA 1
ATOM 2523 C C . VAL A 1 322 ? 15.800 -22.729 19.689 1.00 26.86 322 VAL A C 1
ATOM 2525 O O . VAL A 1 322 ? 15.795 -23.258 18.586 1.00 26.86 322 VAL A O 1
ATOM 2528 N N . ALA A 1 323 ? 16.656 -23.136 20.625 1.00 25.53 323 ALA A N 1
ATOM 2529 C CA . ALA A 1 323 ? 17.414 -24.382 20.524 1.00 25.53 323 ALA A CA 1
ATOM 2530 C C . ALA A 1 323 ? 16.746 -25.452 21.401 1.00 25.53 323 ALA A C 1
ATOM 2532 O O . ALA A 1 323 ? 17.255 -25.820 22.454 1.00 25.53 323 ALA A O 1
ATOM 2533 N N . SER A 1 324 ? 15.546 -25.887 20.999 1.00 24.33 324 SER A N 1
ATOM 2534 C CA . SER A 1 324 ? 14.966 -27.202 21.351 1.00 24.33 324 SER A CA 1
ATOM 2535 C C . SER A 1 324 ? 13.721 -27.563 20.517 1.00 24.33 324 SER A C 1
ATOM 2537 O O . SER A 1 324 ? 12.826 -28.260 20.988 1.00 24.33 324 SER A O 1
ATOM 2539 N N . ALA A 1 325 ? 13.658 -27.134 19.254 1.00 25.72 325 ALA A N 1
ATOM 2540 C CA . ALA A 1 325 ? 12.644 -27.606 18.307 1.00 25.72 325 ALA A CA 1
ATOM 2541 C C . ALA A 1 325 ? 13.303 -28.112 17.014 1.00 25.72 325 ALA A C 1
ATOM 2543 O O . ALA A 1 325 ? 12.980 -27.678 15.912 1.00 25.72 325 ALA A O 1
ATOM 2544 N N . GLU A 1 326 ? 14.251 -29.041 17.152 1.00 26.64 326 GLU A N 1
ATOM 2545 C CA . GLU A 1 326 ? 14.649 -29.906 16.041 1.00 26.64 326 GLU A CA 1
ATOM 2546 C C . GLU A 1 326 ? 13.473 -30.813 15.655 1.00 26.64 326 GLU A C 1
ATOM 2548 O O . GLU A 1 326 ? 12.859 -31.455 16.507 1.00 26.64 326 GLU A O 1
ATOM 2553 N N . SER A 1 327 ? 13.159 -30.826 14.356 1.00 31.94 327 SER A N 1
ATOM 2554 C CA . SER A 1 327 ? 12.261 -31.752 13.654 1.00 31.94 327 SER A CA 1
ATOM 2555 C C . SER A 1 327 ? 11.121 -32.337 14.501 1.00 31.94 327 SER A C 1
ATOM 2557 O O . SER A 1 327 ? 11.097 -33.533 14.815 1.00 31.94 327 SER A O 1
ATOM 2559 N N . ARG A 1 328 ? 10.117 -31.525 14.842 1.00 33.34 328 ARG A N 1
ATOM 2560 C CA . ARG A 1 328 ? 8.859 -32.107 15.308 1.00 33.34 328 ARG A CA 1
ATOM 2561 C C . ARG A 1 328 ? 8.185 -32.752 14.096 1.00 33.34 328 ARG A C 1
ATOM 2563 O O . ARG A 1 328 ? 7.724 -32.057 13.196 1.00 33.34 328 ARG A O 1
ATOM 2570 N N . ARG A 1 329 ? 8.166 -34.091 14.050 1.00 29.36 329 ARG A N 1
ATOM 2571 C CA . ARG A 1 329 ? 7.198 -34.806 13.206 1.00 29.36 329 ARG A CA 1
ATOM 2572 C C . ARG A 1 329 ? 5.807 -34.283 13.577 1.00 29.36 329 ARG A C 1
ATOM 2574 O O . ARG A 1 329 ? 5.574 -34.112 14.779 1.00 29.36 329 ARG A O 1
ATOM 2581 N N . PRO A 1 330 ? 4.935 -34.004 12.596 1.00 33.53 330 PRO A N 1
ATOM 2582 C CA . PRO A 1 330 ? 3.608 -33.477 12.874 1.00 33.53 330 PRO A CA 1
ATOM 2583 C C . PRO A 1 330 ? 2.929 -34.348 13.932 1.00 33.53 330 PRO A C 1
ATOM 2585 O O . PRO A 1 330 ? 3.045 -35.575 13.935 1.00 33.53 330 PRO A O 1
ATOM 2588 N N . THR A 1 331 ? 2.316 -33.696 14.913 1.00 41.19 331 THR A N 1
ATOM 2589 C CA . THR A 1 331 ? 1.571 -34.393 15.962 1.00 41.19 331 THR A CA 1
ATOM 2590 C C . THR A 1 331 ? 0.439 -35.210 15.344 1.00 41.19 331 THR A C 1
ATOM 2592 O O . THR A 1 331 ? -0.052 -34.875 14.273 1.00 41.19 331 THR A O 1
ATOM 2595 N N . ALA A 1 332 ? -0.030 -36.260 16.023 1.00 37.28 332 ALA A N 1
ATOM 2596 C CA . ALA A 1 332 ? -1.175 -37.037 15.539 1.00 37.28 332 ALA A CA 1
ATOM 2597 C C . ALA A 1 332 ? -2.431 -36.161 15.315 1.00 37.28 332 ALA A C 1
ATOM 2599 O O . ALA A 1 332 ? -3.259 -36.489 14.471 1.00 37.28 332 ALA A O 1
ATOM 2600 N N . GLU A 1 333 ? -2.549 -35.028 16.021 1.00 37.12 333 GLU A N 1
ATOM 2601 C CA . GLU A 1 333 ? -3.570 -34.002 15.771 1.00 37.12 333 GLU A CA 1
ATOM 2602 C C . GLU A 1 333 ? -3.293 -33.173 14.506 1.00 37.12 333 GLU A C 1
ATOM 2604 O O . GLU A 1 333 ? -4.227 -32.924 13.755 1.00 37.12 333 GLU A O 1
ATOM 2609 N N . GLU A 1 334 ? -2.046 -32.791 14.213 1.00 36.12 334 GLU A N 1
ATOM 2610 C CA . GLU A 1 334 ? -1.666 -32.089 12.971 1.00 36.12 334 GLU A CA 1
ATOM 2611 C C . GLU A 1 334 ? -1.713 -33.000 11.735 1.00 36.12 334 GLU A C 1
ATOM 2613 O O . GLU A 1 334 ? -2.114 -32.552 10.665 1.00 36.12 334 GLU A O 1
ATOM 2618 N N . GLU A 1 335 ? -1.361 -34.283 11.857 1.00 37.44 335 GLU A N 1
ATOM 2619 C CA . GLU A 1 335 ? -1.556 -35.281 10.796 1.00 37.44 335 GLU A CA 1
ATOM 2620 C C . GLU A 1 335 ? -3.045 -35.563 10.574 1.00 37.44 335 GLU A C 1
ATOM 2622 O O . GLU A 1 335 ? -3.476 -35.670 9.427 1.00 37.44 335 GLU A O 1
ATOM 2627 N N . ALA A 1 336 ? -3.857 -35.611 11.637 1.00 38.16 336 ALA A N 1
ATOM 2628 C CA . ALA A 1 336 ? -5.309 -35.713 11.516 1.00 38.16 336 ALA A CA 1
ATOM 2629 C C . ALA A 1 336 ? -5.917 -34.448 10.893 1.00 38.16 336 ALA A C 1
ATOM 2631 O O . ALA A 1 336 ? -6.791 -34.565 10.036 1.00 38.16 336 ALA A O 1
ATOM 2632 N N . LEU A 1 337 ? -5.425 -33.256 11.250 1.00 37.62 337 LEU A N 1
ATOM 2633 C CA . LEU A 1 337 ? -5.864 -31.986 10.677 1.00 37.62 337 LEU A CA 1
ATOM 2634 C C . LEU A 1 337 ? -5.471 -31.887 9.200 1.00 37.62 337 LEU A C 1
ATOM 2636 O O . LEU A 1 337 ? -6.319 -31.523 8.398 1.00 37.62 337 LEU A O 1
ATOM 2640 N N . ASN A 1 338 ? -4.253 -32.293 8.823 1.00 37.00 338 ASN A N 1
ATOM 2641 C CA . ASN A 1 338 ? -3.784 -32.351 7.433 1.00 37.00 338 ASN A CA 1
ATOM 2642 C C . ASN A 1 338 ? -4.516 -33.424 6.606 1.00 37.00 338 ASN A C 1
ATOM 2644 O O . ASN A 1 338 ? -4.891 -33.162 5.467 1.00 37.00 338 ASN A O 1
ATOM 2648 N N . ALA A 1 339 ? -4.813 -34.596 7.173 1.00 37.69 339 ALA A N 1
ATOM 2649 C CA . ALA A 1 339 ? -5.610 -35.634 6.510 1.00 37.69 339 ALA A CA 1
ATOM 2650 C C . ALA A 1 339 ? -7.098 -35.247 6.384 1.00 37.69 339 ALA A C 1
ATOM 2652 O O . ALA A 1 339 ? -7.791 -35.661 5.452 1.00 37.69 339 ALA A O 1
ATOM 2653 N N . GLN A 1 340 ? -7.610 -34.440 7.315 1.00 34.84 340 GLN A N 1
ATOM 2654 C CA . GLN A 1 340 ? -8.935 -33.827 7.235 1.00 34.84 340 GLN A CA 1
ATOM 2655 C C . GLN A 1 340 ? -8.933 -32.619 6.278 1.00 34.84 340 GLN A C 1
ATOM 2657 O O . GLN A 1 340 ? -9.951 -32.347 5.646 1.00 34.84 340 GLN A O 1
ATOM 2662 N N . PHE A 1 341 ? -7.780 -31.967 6.088 1.00 35.06 341 PHE A N 1
ATOM 2663 C CA . PHE A 1 341 ? -7.528 -30.915 5.100 1.00 35.06 341 PHE A CA 1
ATOM 2664 C C . PHE A 1 341 ? -7.526 -31.474 3.672 1.00 35.06 341 PHE A C 1
ATOM 2666 O O . PHE A 1 341 ? -8.258 -30.962 2.832 1.00 35.06 341 PHE A O 1
ATOM 2673 N N . GLU A 1 342 ? -6.823 -32.581 3.405 1.00 34.06 342 GLU A N 1
ATOM 2674 C CA . GLU A 1 342 ? -6.865 -33.286 2.108 1.00 34.06 342 GLU A CA 1
ATOM 2675 C C . GLU A 1 342 ? -8.286 -33.727 1.719 1.00 34.06 342 GLU A C 1
ATOM 2677 O O . GLU A 1 342 ? -8.628 -33.758 0.539 1.00 34.06 342 GLU A O 1
ATOM 2682 N N . LYS A 1 343 ? -9.144 -34.013 2.708 1.00 36.00 343 LYS A N 1
ATOM 2683 C CA . LYS A 1 343 ? -10.560 -34.356 2.494 1.00 36.00 343 LYS A CA 1
ATOM 2684 C C . LYS A 1 343 ? -11.480 -33.147 2.278 1.00 36.00 343 LYS A C 1
ATOM 2686 O O . LYS A 1 343 ? -12.560 -33.328 1.724 1.00 36.00 343 LYS A O 1
ATOM 2691 N N . ASN A 1 344 ? -11.076 -31.947 2.704 1.00 32.50 344 ASN A N 1
ATOM 2692 C CA . ASN A 1 344 ? -11.908 -30.735 2.699 1.00 32.50 344 ASN A CA 1
ATOM 2693 C C . ASN A 1 344 ? -11.470 -29.675 1.673 1.00 32.50 344 ASN A C 1
ATOM 2695 O O . ASN A 1 344 ? -12.159 -28.665 1.512 1.00 32.50 344 ASN A O 1
ATOM 2699 N N . VAL A 1 345 ? -10.364 -29.887 0.948 1.00 29.47 345 VAL A N 1
ATOM 2700 C CA . VAL A 1 345 ? -10.057 -29.117 -0.265 1.00 29.47 345 VAL A CA 1
ATOM 2701 C C . VAL A 1 345 ? -11.065 -29.519 -1.340 1.00 29.47 345 VAL A C 1
ATOM 2703 O O . VAL A 1 345 ? -10.901 -30.513 -2.045 1.00 29.47 345 VAL A O 1
ATOM 2706 N N . VAL A 1 346 ? -12.133 -28.733 -1.476 1.00 30.81 346 VAL A N 1
ATOM 2707 C CA . VAL A 1 346 ? -13.018 -28.811 -2.638 1.00 30.81 346 VAL A CA 1
ATOM 2708 C C . VAL A 1 346 ? -12.243 -28.261 -3.833 1.00 30.81 346 VAL A C 1
ATOM 2710 O O . VAL A 1 346 ? -12.270 -27.065 -4.119 1.00 30.81 346 VAL A O 1
ATOM 2713 N N . ILE A 1 347 ? -11.528 -29.138 -4.539 1.00 29.11 347 ILE A N 1
ATOM 2714 C CA . ILE A 1 347 ? -11.172 -28.881 -5.932 1.00 29.11 347 ILE A CA 1
ATOM 2715 C C . ILE A 1 347 ? -12.499 -28.934 -6.684 1.00 29.11 347 ILE A C 1
ATOM 2717 O O . ILE A 1 347 ? -13.028 -30.017 -6.938 1.00 29.11 347 ILE A O 1
ATOM 2721 N N . MET A 1 348 ? -13.078 -27.771 -6.988 1.00 26.52 348 MET A N 1
ATOM 2722 C CA . MET A 1 348 ? -14.170 -27.715 -7.955 1.00 26.52 348 MET A CA 1
ATOM 2723 C C . MET A 1 348 ? -13.631 -28.346 -9.246 1.00 26.52 348 MET A C 1
ATOM 2725 O O . MET A 1 348 ? -12.611 -27.865 -9.752 1.00 26.52 348 MET A O 1
ATOM 2729 N N . PRO A 1 349 ? -14.230 -29.437 -9.761 1.00 23.16 349 PRO A N 1
ATOM 2730 C CA . PRO A 1 349 ? -13.838 -29.952 -11.059 1.00 23.16 349 PRO A CA 1
ATOM 2731 C C . PRO A 1 349 ? -13.985 -28.804 -12.052 1.00 23.16 349 PRO A C 1
ATOM 2733 O O . PRO A 1 349 ? -15.018 -28.131 -12.062 1.00 23.16 349 PRO A O 1
ATOM 2736 N N . GLY A 1 350 ? -12.933 -28.560 -12.838 1.00 27.25 350 GLY A N 1
ATOM 2737 C CA . GLY A 1 350 ? -13.002 -27.617 -13.943 1.00 27.25 350 GLY A CA 1
ATOM 2738 C C . GLY A 1 350 ? -14.288 -27.884 -14.710 1.00 27.25 350 GLY A C 1
ATOM 2739 O O . GLY A 1 350 ? -14.581 -29.038 -15.043 1.00 27.25 350 GLY A O 1
ATOM 2740 N N . SER A 1 351 ? -15.089 -26.836 -14.905 1.00 23.98 351 SER A N 1
ATOM 2741 C CA . SER A 1 351 ? -16.276 -26.906 -15.745 1.00 23.98 351 SER A CA 1
ATOM 2742 C C . SER A 1 351 ? -15.910 -27.666 -17.023 1.00 23.98 351 SER A C 1
ATOM 2744 O O . SER A 1 351 ? -14.829 -27.421 -17.572 1.00 23.98 351 SER A O 1
ATOM 2746 N N . PRO A 1 352 ? -16.748 -28.611 -17.490 1.00 21.28 352 PRO A N 1
ATOM 2747 C CA . PRO A 1 352 ? -16.459 -29.321 -18.725 1.00 21.28 352 PRO A CA 1
ATOM 2748 C C . PRO A 1 352 ? -16.186 -28.283 -19.817 1.00 21.28 352 PRO A C 1
ATOM 2750 O O . PRO A 1 352 ? -16.818 -27.220 -19.791 1.00 21.28 352 PRO A O 1
ATOM 2753 N N . PRO A 1 353 ? -15.256 -28.553 -20.752 1.00 22.44 353 PRO A N 1
ATOM 2754 C CA . PRO A 1 353 ? -14.965 -27.614 -21.820 1.00 22.44 353 PRO A CA 1
ATOM 2755 C C . PRO A 1 353 ? -16.295 -27.253 -22.465 1.00 22.44 353 PRO A C 1
ATOM 2757 O O . PRO A 1 353 ? -17.006 -28.140 -22.948 1.00 22.44 353 PRO A O 1
ATOM 2760 N N . LEU A 1 354 ? -16.657 -25.967 -22.413 1.00 23.31 354 LEU A N 1
ATOM 2761 C CA . LEU A 1 354 ? -17.757 -25.456 -23.210 1.00 23.31 354 LEU A CA 1
ATOM 2762 C C . LEU A 1 354 ? -17.467 -25.936 -24.627 1.00 23.31 354 LEU A C 1
ATOM 2764 O O . LEU A 1 354 ? -16.434 -25.592 -25.211 1.00 23.31 354 LEU A O 1
ATOM 2768 N N . GLN A 1 355 ? -18.325 -26.834 -25.121 1.00 22.91 355 GLN A N 1
ATOM 2769 C CA . GLN A 1 355 ? -18.288 -27.285 -26.500 1.00 22.91 355 GLN A CA 1
ATOM 2770 C C . GLN A 1 355 ? -18.113 -26.036 -27.345 1.00 22.91 355 GLN A C 1
ATOM 2772 O O . GLN A 1 355 ? -18.899 -25.102 -27.193 1.00 22.91 355 GLN A O 1
ATOM 2777 N N . ARG A 1 356 ? -17.059 -26.013 -28.170 1.00 27.34 356 ARG A N 1
ATOM 2778 C CA . ARG A 1 356 ? -16.809 -24.948 -29.140 1.00 27.34 356 ARG A CA 1
ATOM 2779 C C . ARG A 1 356 ? -18.119 -24.675 -29.870 1.00 27.34 356 ARG A C 1
ATOM 2781 O O . ARG A 1 356 ? -18.488 -25.422 -30.776 1.00 27.34 356 ARG A O 1
ATOM 2788 N N . SER A 1 357 ? -18.834 -23.635 -29.459 1.00 23.66 357 SER A N 1
ATOM 2789 C CA . SER A 1 357 ? -19.906 -23.095 -30.260 1.00 23.66 357 SER A CA 1
ATOM 2790 C C . SER A 1 357 ? -19.203 -22.411 -31.419 1.00 23.66 357 SER A C 1
ATOM 2792 O O . SER A 1 357 ? -18.361 -21.527 -31.260 1.00 23.66 357 SER A O 1
ATOM 2794 N N . SER A 1 358 ? -19.475 -22.942 -32.603 1.00 23.95 358 SER A N 1
ATOM 2795 C CA . SER A 1 358 ? -19.174 -22.360 -33.902 1.00 23.95 358 SER A CA 1
ATOM 2796 C C . SER A 1 358 ? -19.310 -20.833 -33.862 1.00 23.95 358 SER A C 1
ATOM 2798 O O . SER A 1 358 ? -20.201 -20.336 -33.168 1.00 23.95 358 SER A O 1
ATOM 2800 N N . PRO A 1 359 ? -18.484 -20.084 -34.616 1.00 26.73 359 PRO A N 1
ATOM 2801 C CA . PRO A 1 359 ? -18.456 -18.631 -34.542 1.00 26.73 359 PRO A CA 1
ATOM 2802 C C . PRO A 1 359 ? -19.871 -18.098 -34.741 1.00 26.73 359 PRO A C 1
ATOM 2804 O O . PRO A 1 359 ? -20.480 -18.300 -35.797 1.00 26.73 359 PRO A O 1
ATOM 2807 N N . VAL A 1 360 ? -20.411 -17.447 -33.708 1.00 24.98 360 VAL A N 1
ATOM 2808 C CA . VAL A 1 360 ? -21.651 -16.691 -33.833 1.00 24.98 360 VAL A CA 1
ATOM 2809 C C . VAL A 1 360 ? -21.370 -15.645 -34.901 1.00 24.98 360 VAL A C 1
ATOM 2811 O O . VAL A 1 360 ? -20.579 -14.723 -34.702 1.00 24.98 360 VAL A O 1
ATOM 2814 N N . ARG A 1 361 ? -21.962 -15.849 -36.084 1.00 24.69 361 ARG A N 1
ATOM 2815 C CA . ARG A 1 361 ? -21.983 -14.868 -37.166 1.00 24.69 361 ARG A CA 1
ATOM 2816 C C . ARG A 1 361 ? -22.352 -13.528 -36.540 1.00 24.69 361 ARG A C 1
ATOM 2818 O O . ARG A 1 361 ? -23.458 -13.397 -36.019 1.00 24.69 361 ARG A O 1
ATOM 2825 N N . ARG A 1 362 ? -21.437 -12.554 -36.611 1.00 28.91 362 ARG A N 1
ATOM 2826 C CA . ARG A 1 362 ? -21.735 -11.139 -36.372 1.00 28.91 362 ARG A CA 1
ATOM 2827 C C . ARG A 1 362 ? -22.908 -10.774 -37.283 1.00 28.91 362 ARG A C 1
ATOM 2829 O O . ARG A 1 362 ? -22.734 -10.574 -38.483 1.00 28.91 362 ARG A O 1
ATOM 2836 N N . GLY A 1 363 ? -24.115 -10.784 -36.726 1.00 23.94 363 GLY A N 1
ATOM 2837 C CA . GLY A 1 363 ? -25.286 -10.219 -37.367 1.00 23.94 363 GLY A CA 1
ATOM 2838 C C . GLY A 1 363 ? -25.038 -8.728 -37.500 1.00 23.94 363 GLY A C 1
ATOM 2839 O O . GLY A 1 363 ? -24.760 -8.059 -36.508 1.00 23.94 363 GLY A O 1
ATOM 2840 N N . ALA A 1 364 ? -25.075 -8.233 -38.733 1.00 27.48 364 ALA A N 1
ATOM 2841 C CA . ALA A 1 364 ? -25.000 -6.817 -39.033 1.00 27.48 364 ALA A CA 1
ATOM 2842 C C . ALA A 1 364 ? -26.075 -6.072 -38.228 1.00 27.48 364 ALA A C 1
ATOM 2844 O O . ALA A 1 364 ? -27.266 -6.171 -38.525 1.00 27.48 364 ALA A O 1
ATOM 2845 N N . VAL A 1 365 ? -25.656 -5.329 -37.204 1.00 26.03 365 VAL A N 1
ATOM 2846 C CA . VAL A 1 365 ? -26.507 -4.314 -36.590 1.00 26.03 365 VAL A CA 1
ATOM 2847 C C . VAL A 1 365 ? -26.462 -3.121 -37.529 1.00 26.03 365 VAL A C 1
ATOM 2849 O O . VAL A 1 365 ? -25.458 -2.422 -37.645 1.00 26.03 365 VAL A O 1
ATOM 2852 N N . ALA A 1 366 ? -27.551 -2.964 -38.275 1.00 24.47 366 ALA A N 1
ATOM 2853 C CA . ALA A 1 366 ? -27.785 -1.831 -39.144 1.00 24.47 366 ALA A CA 1
ATOM 2854 C C . ALA A 1 366 ? -27.659 -0.526 -38.348 1.00 24.47 366 ALA A C 1
ATOM 2856 O O . ALA A 1 366 ? -28.344 -0.329 -37.341 1.00 24.47 366 ALA A O 1
ATOM 2857 N N . ALA A 1 367 ? -26.803 0.366 -38.842 1.00 26.44 367 ALA A N 1
ATOM 2858 C CA . ALA A 1 367 ? -26.725 1.747 -38.409 1.00 26.44 367 ALA A CA 1
ATOM 2859 C C . ALA A 1 367 ? -28.120 2.385 -38.491 1.00 26.44 367 ALA A C 1
ATOM 2861 O O . ALA A 1 367 ? -28.677 2.558 -39.576 1.00 26.44 367 ALA A O 1
ATOM 2862 N N . ARG A 1 368 ? -28.697 2.733 -37.338 1.00 25.84 368 ARG A N 1
ATOM 2863 C CA . ARG A 1 368 ? -29.817 3.669 -37.273 1.00 25.84 368 ARG A CA 1
ATOM 2864 C C . ARG A 1 368 ? -29.261 5.038 -36.929 1.00 25.84 368 ARG A C 1
ATOM 2866 O O . ARG A 1 368 ? -28.823 5.287 -35.813 1.00 25.84 368 ARG A O 1
ATOM 2873 N N . SER A 1 369 ? -29.293 5.908 -37.929 1.00 29.28 369 SER A N 1
ATOM 2874 C CA . SER A 1 369 ? -29.109 7.342 -37.789 1.00 29.28 369 SER A CA 1
ATOM 2875 C C . SER A 1 369 ? -30.194 7.919 -36.877 1.00 29.28 369 SER A C 1
ATOM 2877 O O . SER A 1 369 ? -31.375 7.897 -37.229 1.00 29.28 369 SER A O 1
ATOM 2879 N N . SER A 1 370 ? -29.801 8.500 -35.751 1.00 26.70 370 SER A N 1
ATOM 2880 C CA . SER A 1 370 ? -30.583 9.549 -35.101 1.00 26.70 370 SER A CA 1
ATOM 2881 C C . SER A 1 370 ? -29.696 10.777 -34.983 1.00 26.70 370 SER A C 1
ATOM 2883 O O . SER A 1 370 ? -28.866 10.885 -34.084 1.00 26.70 370 SER A O 1
ATOM 2885 N N . ALA A 1 371 ? -29.853 11.680 -35.948 1.00 32.38 371 ALA A N 1
ATOM 2886 C CA . ALA A 1 371 ? -29.339 13.031 -35.858 1.00 32.38 371 ALA A CA 1
ATOM 2887 C C . ALA A 1 371 ? -30.088 13.758 -34.731 1.00 32.38 371 ALA A C 1
ATOM 2889 O O . ALA A 1 371 ? -31.292 13.986 -34.831 1.00 32.38 371 ALA A O 1
ATOM 2890 N N . ALA A 1 372 ? -29.369 14.123 -33.674 1.00 27.39 372 ALA A N 1
ATOM 2891 C CA . ALA A 1 372 ? -29.768 15.177 -32.755 1.00 27.39 372 ALA A CA 1
ATOM 2892 C C . ALA A 1 372 ? -28.617 16.185 -32.715 1.00 27.39 372 ALA A C 1
ATOM 2894 O O . ALA A 1 372 ? -27.462 15.826 -32.496 1.00 27.39 372 ALA A O 1
ATOM 2895 N N . ALA A 1 373 ? -28.950 17.423 -33.065 1.00 27.30 373 ALA A N 1
ATOM 2896 C CA . ALA A 1 373 ? -28.032 18.485 -33.425 1.00 27.30 373 ALA A CA 1
ATOM 2897 C C . ALA A 1 373 ? -27.046 18.837 -32.302 1.00 27.30 373 ALA A C 1
ATOM 2899 O O . ALA A 1 373 ? -27.438 19.175 -31.186 1.00 27.30 373 ALA A O 1
ATOM 2900 N N . MET A 1 374 ? -25.762 18.812 -32.659 1.00 28.30 374 MET A N 1
ATOM 2901 C CA . MET A 1 374 ? -24.681 19.445 -31.920 1.00 28.30 374 MET A CA 1
ATOM 2902 C C . MET A 1 374 ? -24.740 20.963 -32.096 1.00 28.30 374 MET A C 1
ATOM 2904 O O . MET A 1 374 ? -24.798 21.459 -33.218 1.00 28.30 374 MET A O 1
ATOM 2908 N N . ASN A 1 375 ? -24.627 21.685 -30.985 1.00 29.73 375 ASN A N 1
ATOM 2909 C CA . ASN A 1 375 ? -24.034 23.015 -30.948 1.00 29.73 375 ASN A CA 1
ATOM 2910 C C . ASN A 1 375 ? -22.947 22.992 -29.870 1.00 29.73 375 ASN A C 1
ATOM 2912 O O . ASN A 1 375 ? -23.249 22.843 -28.689 1.00 29.73 375 ASN A O 1
ATOM 2916 N N . GLY A 1 376 ? -21.691 23.111 -30.299 1.00 26.73 376 GLY A N 1
ATOM 2917 C CA . GLY A 1 376 ? -20.511 23.128 -29.435 1.00 26.73 376 GLY A CA 1
ATOM 2918 C C . GLY A 1 376 ? -19.294 22.582 -30.172 1.00 26.73 376 GLY A C 1
ATOM 2919 O O . GLY A 1 376 ? -19.068 21.380 -30.189 1.00 26.73 376 GLY A O 1
ATOM 2920 N N . ALA A 1 377 ? -18.556 23.469 -30.834 1.00 37.94 377 ALA A N 1
ATOM 2921 C CA . ALA A 1 377 ? -17.366 23.157 -31.612 1.00 37.94 377 ALA A CA 1
ATOM 2922 C C . ALA A 1 377 ? -16.196 22.675 -30.734 1.00 37.94 377 ALA A C 1
ATOM 2924 O O . ALA A 1 377 ? -15.825 23.340 -29.770 1.00 37.94 377 ALA A O 1
ATOM 2925 N N . GLY A 1 378 ? -15.579 21.566 -31.143 1.00 31.12 378 GLY A N 1
ATOM 2926 C CA . GLY A 1 378 ? -14.251 21.112 -30.735 1.00 31.12 378 GLY A CA 1
ATOM 2927 C C . GLY A 1 378 ? -13.773 20.079 -31.757 1.00 31.12 378 GLY A C 1
ATOM 2928 O O . GLY A 1 378 ? -14.416 19.051 -31.937 1.00 31.12 378 GLY A O 1
ATOM 2929 N N . SER A 1 379 ? -12.720 20.384 -32.510 1.00 37.91 379 SER A N 1
ATOM 2930 C CA . SER A 1 379 ? -12.168 19.500 -33.542 1.00 37.91 379 SER A CA 1
ATOM 2931 C C . SER A 1 379 ? -11.538 18.255 -32.909 1.00 37.91 379 SER A C 1
ATOM 2933 O O . SER A 1 379 ? -10.509 18.374 -32.249 1.00 37.91 379 SER A O 1
ATOM 2935 N N . SER A 1 380 ? -12.099 17.064 -33.127 1.00 50.94 380 SER A N 1
ATOM 2936 C CA . SER A 1 380 ? -11.441 15.801 -32.772 1.00 50.94 380 SER A CA 1
ATOM 2937 C C . SER A 1 380 ? -10.316 15.523 -33.776 1.00 50.94 380 SER A C 1
ATOM 2939 O O . SER A 1 380 ? -10.555 14.995 -34.863 1.00 50.94 380 SER A O 1
ATOM 2941 N N . GLY A 1 381 ? -9.101 15.971 -33.458 1.00 65.25 381 GLY A N 1
ATOM 2942 C CA . GLY A 1 381 ? -7.919 15.771 -34.294 1.00 65.25 381 GLY A CA 1
ATOM 2943 C C . GLY A 1 381 ? -7.521 14.297 -34.341 1.00 65.25 381 GLY A C 1
ATOM 2944 O O . GLY A 1 381 ? -7.210 13.708 -33.311 1.00 65.25 381 GLY A O 1
ATOM 2945 N N . VAL A 1 382 ? -7.533 13.709 -35.536 1.00 86.75 382 VAL A N 1
ATOM 2946 C CA . VAL A 1 382 ? -6.860 12.436 -35.816 1.00 86.75 382 VAL A CA 1
ATOM 2947 C C . VAL A 1 382 ? -5.404 12.762 -36.139 1.00 86.75 382 VAL A C 1
ATOM 2949 O O . VAL A 1 382 ? -5.141 13.563 -37.038 1.00 86.75 382 VAL A O 1
ATOM 2952 N N . GLN A 1 383 ? -4.466 12.165 -35.411 1.00 91.88 383 GLN A N 1
ATOM 2953 C CA . GLN A 1 383 ? -3.031 12.367 -35.578 1.00 91.88 383 GLN A CA 1
ATOM 2954 C C . GLN A 1 383 ? -2.359 11.060 -35.998 1.00 91.88 383 GLN A C 1
ATOM 2956 O O . GLN A 1 383 ? -2.569 10.018 -35.386 1.00 91.88 383 GLN A O 1
ATOM 2961 N N . GLU A 1 384 ? -1.520 11.117 -37.029 1.00 94.88 384 GLU A N 1
ATOM 2962 C CA . GLU A 1 384 ? -0.632 10.017 -37.404 1.00 94.88 384 GLU A CA 1
ATOM 2963 C C . GLU A 1 384 ? 0.753 10.246 -36.787 1.00 94.88 384 GLU A C 1
ATOM 2965 O O . GLU A 1 384 ? 1.289 11.357 -36.815 1.00 94.88 384 GLU A O 1
ATOM 2970 N N . LEU A 1 385 ? 1.317 9.200 -36.193 1.00 94.94 385 LEU A N 1
ATOM 2971 C CA . LEU A 1 385 ? 2.558 9.222 -35.433 1.00 94.94 385 LEU A CA 1
ATOM 2972 C C . LEU A 1 385 ? 3.468 8.109 -35.938 1.00 94.94 385 LEU A C 1
ATOM 2974 O O . LEU A 1 385 ? 3.108 6.936 -35.893 1.00 94.94 385 LEU A O 1
ATOM 2978 N N . LYS A 1 386 ? 4.675 8.466 -36.370 1.00 96.69 386 LYS A N 1
ATOM 2979 C CA . LYS A 1 386 ? 5.707 7.489 -36.706 1.00 96.69 386 LYS A CA 1
ATOM 2980 C C . LYS A 1 386 ? 6.620 7.277 -35.504 1.00 96.69 386 LYS A C 1
ATOM 2982 O O . LYS A 1 386 ? 7.161 8.239 -34.965 1.00 96.69 386 LYS A O 1
ATOM 2987 N N . LEU A 1 387 ? 6.786 6.023 -35.102 1.00 97.19 387 LEU A N 1
ATOM 2988 C CA . LEU A 1 387 ? 7.674 5.611 -34.026 1.00 97.19 387 LEU A CA 1
ATOM 2989 C C . LEU A 1 387 ? 8.883 4.898 -34.631 1.00 97.19 387 LEU A C 1
ATOM 2991 O O . LEU A 1 387 ? 8.731 3.948 -35.400 1.00 97.19 387 LEU A O 1
ATOM 2995 N N . GLU A 1 388 ? 10.082 5.369 -34.304 1.00 97.50 388 GLU A N 1
ATOM 2996 C CA . GLU A 1 388 ? 11.329 4.764 -34.772 1.00 97.50 388 GLU A CA 1
ATOM 2997 C C . GLU A 1 388 ? 11.618 3.437 -34.037 1.00 97.50 388 GLU A C 1
ATOM 2999 O O . GLU A 1 388 ? 11.124 3.220 -32.924 1.00 97.50 388 GLU A O 1
ATOM 3004 N N . PRO A 1 389 ? 12.425 2.531 -34.621 1.00 97.62 389 PRO A N 1
ATOM 3005 C CA . PRO A 1 389 ? 12.847 1.313 -33.937 1.00 97.62 389 PRO A CA 1
ATOM 3006 C C . PRO A 1 389 ? 13.482 1.615 -32.572 1.00 97.62 389 PRO A C 1
ATOM 3008 O O . PRO A 1 389 ? 14.293 2.533 -32.433 1.00 97.62 389 PRO A O 1
ATOM 3011 N N . GLY A 1 390 ? 13.120 0.836 -31.555 1.00 95.31 390 GLY A N 1
ATOM 3012 C CA . GLY A 1 390 ? 13.656 0.961 -30.201 1.00 95.31 390 GLY A CA 1
ATOM 3013 C C . GLY A 1 390 ? 13.046 2.081 -29.353 1.00 95.31 390 GLY A C 1
ATOM 3014 O O . GLY A 1 390 ? 13.474 2.250 -28.212 1.00 95.31 390 GLY A O 1
ATOM 3015 N N . HIS A 1 391 ? 12.067 2.825 -29.874 1.00 95.62 391 HIS A N 1
ATOM 3016 C CA . HIS A 1 391 ? 11.396 3.904 -29.149 1.00 95.62 391 HIS A CA 1
ATOM 3017 C C . HIS A 1 391 ? 10.057 3.451 -28.550 1.00 95.62 391 HIS A C 1
ATOM 3019 O O . HIS A 1 391 ? 9.418 2.512 -29.033 1.00 95.62 391 HIS A O 1
ATOM 3025 N N . GLU A 1 392 ? 9.599 4.175 -27.527 1.00 96.12 392 GLU A N 1
ATOM 3026 C CA . GLU A 1 392 ? 8.223 4.129 -27.028 1.00 96.12 392 GLU A CA 1
ATOM 3027 C C . GLU A 1 392 ? 7.524 5.486 -27.099 1.00 96.12 392 GLU A C 1
ATOM 3029 O O . GLU A 1 392 ? 8.110 6.530 -26.811 1.00 96.12 392 GLU A O 1
ATOM 3034 N N . LEU A 1 393 ? 6.235 5.455 -27.429 1.00 95.25 393 LEU A N 1
ATOM 3035 C CA . LEU A 1 393 ? 5.298 6.552 -27.234 1.00 95.25 393 LEU A CA 1
ATOM 3036 C C . LEU A 1 393 ? 4.692 6.436 -25.834 1.00 95.25 393 LEU A C 1
ATOM 3038 O O . LEU A 1 393 ? 3.985 5.472 -25.538 1.00 95.25 393 LEU A O 1
ATOM 3042 N N . ARG A 1 394 ? 4.949 7.419 -24.973 1.00 94.38 394 ARG A N 1
ATOM 3043 C CA . ARG A 1 394 ? 4.381 7.505 -23.624 1.00 94.38 394 ARG A CA 1
ATOM 3044 C C . ARG A 1 394 ? 3.181 8.431 -23.642 1.00 94.38 394 ARG A C 1
ATOM 3046 O O . ARG A 1 394 ? 3.288 9.552 -24.137 1.00 94.38 394 ARG A O 1
ATOM 3053 N N . MET A 1 395 ? 2.068 7.969 -23.084 1.00 92.56 395 MET A N 1
ATOM 3054 C CA . MET A 1 395 ? 0.831 8.741 -23.004 1.00 92.56 395 MET A CA 1
ATOM 3055 C C . MET A 1 395 ? 0.225 8.673 -21.605 1.00 92.56 395 MET A C 1
ATOM 3057 O O . MET A 1 395 ? 0.204 7.614 -20.971 1.00 92.56 395 MET A O 1
ATOM 3061 N N . GLU A 1 396 ? -0.308 9.799 -21.145 1.00 89.06 396 GLU A N 1
ATOM 3062 C CA . GLU A 1 396 ? -1.169 9.885 -19.968 1.00 89.06 396 GLU A CA 1
ATOM 3063 C C . GLU A 1 396 ? -2.572 10.287 -20.408 1.00 89.06 396 GLU A C 1
ATOM 3065 O O . GLU A 1 396 ? -2.733 11.272 -21.126 1.00 89.06 396 GLU A O 1
ATOM 3070 N N . VAL A 1 397 ? -3.570 9.504 -19.999 1.00 85.75 397 VAL A N 1
ATOM 3071 C CA . VAL A 1 397 ? -4.981 9.798 -20.256 1.00 85.75 397 VAL A CA 1
ATOM 3072 C C . VAL A 1 397 ? -5.720 9.798 -18.925 1.00 85.75 397 VAL A C 1
ATOM 3074 O O . VAL A 1 397 ? -5.851 8.754 -18.281 1.00 85.75 397 VAL A O 1
ATOM 3077 N N . ASP A 1 398 ? -6.187 10.969 -18.508 1.00 76.81 398 ASP A N 1
ATOM 3078 C CA . ASP A 1 398 ? -6.901 11.169 -17.255 1.00 76.81 398 ASP A CA 1
ATOM 3079 C C . ASP A 1 398 ? -8.278 10.494 -17.251 1.00 76.81 398 ASP A C 1
ATOM 3081 O O . ASP A 1 398 ? -8.870 10.135 -18.275 1.00 76.81 398 ASP A O 1
ATOM 3085 N N . TRP A 1 399 ? -8.810 10.317 -16.043 1.00 69.38 399 TRP A N 1
ATOM 3086 C CA . TRP A 1 399 ? -10.134 9.747 -15.821 1.00 69.38 399 TRP A CA 1
ATOM 3087 C C . TRP A 1 399 ? -11.222 10.582 -16.505 1.00 69.38 399 TRP A C 1
ATOM 3089 O O . TRP A 1 399 ? -11.286 11.800 -16.349 1.00 69.38 399 TRP A O 1
ATOM 3099 N N . GLY A 1 400 ? -12.104 9.914 -17.252 1.00 70.81 400 GLY A N 1
ATOM 3100 C CA . GLY A 1 400 ? -13.180 10.560 -18.013 1.00 70.81 400 GLY A CA 1
ATOM 3101 C C . GLY A 1 400 ? -12.790 10.998 -19.428 1.00 70.81 400 GLY A C 1
ATOM 3102 O O . GLY A 1 400 ? -13.673 11.385 -20.193 1.00 70.81 400 GLY A O 1
ATOM 3103 N N . LYS A 1 401 ? -11.510 10.886 -19.806 1.00 81.62 401 LYS A N 1
ATOM 3104 C CA . LYS A 1 401 ? -11.054 10.991 -21.196 1.00 81.62 401 LYS A CA 1
ATOM 3105 C C . LYS A 1 401 ? -10.842 9.603 -21.793 1.00 81.62 401 LYS A C 1
ATOM 3107 O O . LYS A 1 401 ? -10.516 8.649 -21.087 1.00 81.62 401 LYS A O 1
ATOM 3112 N N . GLN A 1 402 ? -11.011 9.507 -23.106 1.00 86.00 402 GLN A N 1
ATOM 3113 C CA . GLN A 1 402 ? -10.580 8.351 -23.878 1.00 86.00 402 GLN A CA 1
ATOM 3114 C C . GLN A 1 402 ? -9.819 8.804 -25.113 1.00 86.00 402 GLN A C 1
ATOM 3116 O O . GLN A 1 402 ? -10.192 9.775 -25.771 1.00 86.00 402 GLN A O 1
ATOM 3121 N N . VAL A 1 403 ? -8.761 8.064 -25.408 1.00 91.81 403 VAL A N 1
ATOM 3122 C CA . VAL A 1 403 ? -7.959 8.181 -26.616 1.00 91.81 403 VAL A CA 1
ATOM 3123 C C . VAL A 1 403 ? -8.003 6.835 -27.321 1.00 91.81 403 VAL A C 1
ATOM 3125 O O . VAL A 1 403 ? -7.894 5.788 -26.683 1.00 91.81 403 VAL A O 1
ATOM 3128 N N . HIS A 1 404 ? -8.171 6.851 -28.635 1.00 93.81 404 HIS A N 1
ATOM 3129 C CA . HIS A 1 404 ? -8.163 5.648 -29.448 1.00 93.81 404 HIS A CA 1
ATOM 3130 C C . HIS A 1 404 ? -6.843 5.524 -30.195 1.00 93.81 404 HIS A C 1
ATOM 3132 O O . HIS A 1 404 ? -6.452 6.430 -30.926 1.00 93.81 404 HIS A O 1
ATOM 3138 N N . LEU A 1 405 ? -6.182 4.386 -30.019 1.00 94.62 405 LEU A N 1
ATOM 3139 C CA . LEU A 1 405 ? -4.920 4.046 -30.657 1.00 94.62 405 LEU A CA 1
ATOM 3140 C C . LEU A 1 405 ? -5.151 2.953 -31.703 1.00 94.62 405 LEU A C 1
ATOM 3142 O O . LEU A 1 405 ? -5.854 1.981 -31.437 1.00 94.62 405 LEU A O 1
ATOM 3146 N N . GLN A 1 406 ? -4.534 3.083 -32.874 1.00 96.12 406 GLN A N 1
ATOM 3147 C CA . GLN A 1 406 ? -4.583 2.075 -33.930 1.00 96.12 406 GLN A CA 1
ATOM 3148 C C . GLN A 1 406 ? -3.209 1.914 -34.584 1.00 96.12 406 GLN A C 1
ATOM 3150 O O . GLN A 1 406 ? -2.564 2.898 -34.940 1.00 96.12 406 GLN A O 1
ATOM 3155 N N . LEU A 1 407 ? -2.763 0.672 -34.775 1.00 97.19 407 LEU A N 1
ATOM 3156 C CA . LEU A 1 407 ? -1.550 0.375 -35.537 1.00 97.19 407 LEU A CA 1
ATOM 3157 C C . LEU A 1 407 ? -1.873 0.371 -37.037 1.00 97.19 407 LEU A C 1
ATOM 3159 O O . LEU A 1 407 ? -2.685 -0.433 -37.495 1.00 97.19 407 LEU A O 1
ATOM 3163 N N . LEU A 1 408 ? -1.241 1.256 -37.808 1.00 96.69 408 LEU A N 1
ATOM 3164 C CA . LEU A 1 408 ? -1.426 1.332 -39.260 1.00 96.69 408 LEU A CA 1
ATOM 3165 C C . LEU A 1 408 ? -0.426 0.448 -40.008 1.00 96.69 408 LEU A C 1
ATOM 3167 O O . LEU A 1 408 ? -0.817 -0.284 -40.919 1.00 96.69 408 LEU A O 1
ATOM 3171 N N . GLU A 1 409 ? 0.848 0.514 -39.615 1.00 96.50 409 GLU A N 1
ATOM 3172 C CA . GLU A 1 409 ? 1.962 -0.194 -40.252 1.00 96.50 409 GLU A CA 1
ATOM 3173 C C . GLU A 1 409 ? 3.042 -0.569 -39.226 1.00 96.50 409 GLU A C 1
ATOM 3175 O O . GLU A 1 409 ? 3.221 0.118 -38.220 1.00 96.50 409 GLU A O 1
ATOM 3180 N N . GLY A 1 410 ? 3.809 -1.625 -39.509 1.00 96.12 410 GLY A N 1
ATOM 3181 C CA . GLY A 1 410 ? 4.908 -2.090 -38.658 1.00 96.12 410 GLY A CA 1
ATOM 3182 C C . GLY A 1 410 ? 4.453 -2.988 -37.507 1.00 96.12 410 GLY A C 1
ATOM 3183 O O . GLY A 1 410 ? 3.449 -3.688 -37.615 1.00 96.12 410 GLY A O 1
ATOM 3184 N N . GLU A 1 411 ? 5.223 -2.987 -36.420 1.00 95.50 411 GLU A N 1
ATOM 3185 C CA . GLU A 1 411 ? 4.972 -3.799 -35.223 1.00 95.50 411 GLU A CA 1
ATOM 3186 C C . GLU A 1 411 ? 5.036 -2.905 -33.983 1.00 95.50 411 GLU A C 1
ATOM 3188 O O . GLU A 1 411 ? 5.969 -2.113 -33.833 1.00 95.50 411 GLU A O 1
ATOM 3193 N N . ALA A 1 412 ? 4.071 -3.033 -33.080 1.00 97.19 412 ALA A N 1
ATOM 3194 C CA . ALA A 1 412 ? 4.044 -2.288 -31.828 1.00 97.19 412 ALA A CA 1
ATOM 3195 C C . ALA A 1 412 ? 3.421 -3.126 -30.716 1.00 97.19 412 ALA A C 1
ATOM 3197 O O . ALA A 1 412 ? 2.629 -4.031 -30.977 1.00 97.19 412 ALA A O 1
ATOM 3198 N N . GLU A 1 413 ? 3.765 -2.814 -29.474 1.00 97.25 413 GLU A N 1
ATOM 3199 C CA . GLU A 1 413 ? 3.235 -3.501 -28.305 1.00 97.25 413 GLU A CA 1
ATOM 3200 C C . GLU A 1 413 ? 2.978 -2.543 -27.145 1.00 97.25 413 GLU A C 1
ATOM 3202 O O . GLU A 1 413 ? 3.720 -1.588 -26.917 1.00 97.25 413 GLU A O 1
ATOM 3207 N N . VAL A 1 414 ? 1.931 -2.830 -26.376 1.00 96.31 414 VAL A N 1
ATOM 3208 C CA . VAL A 1 414 ? 1.633 -2.161 -25.111 1.00 96.31 414 VAL A CA 1
ATOM 3209 C C . VAL A 1 414 ? 1.958 -3.125 -23.985 1.00 96.31 414 VAL A C 1
ATOM 3211 O O . VAL A 1 414 ? 1.297 -4.146 -23.812 1.00 96.31 414 VAL A O 1
ATOM 3214 N N . PHE A 1 415 ? 3.016 -2.823 -23.233 1.00 95.12 415 PHE A N 1
ATOM 3215 C CA . PHE A 1 415 ? 3.493 -3.659 -22.123 1.00 95.12 415 PHE A CA 1
ATOM 3216 C C . PHE A 1 415 ? 3.618 -5.156 -22.484 1.00 95.12 415 PHE A C 1
ATOM 3218 O O . PHE A 1 415 ? 3.283 -6.030 -21.686 1.00 95.12 415 PHE A O 1
ATOM 3225 N N . GLY A 1 416 ? 4.104 -5.446 -23.696 1.00 96.06 416 GLY A N 1
ATOM 3226 C CA . GLY A 1 416 ? 4.325 -6.796 -24.227 1.00 96.06 416 GLY A CA 1
ATOM 3227 C C . GLY A 1 416 ? 3.135 -7.420 -24.969 1.00 96.06 416 GLY A C 1
ATOM 3228 O O . GLY A 1 416 ? 3.333 -8.426 -25.658 1.00 96.06 416 GLY A O 1
ATOM 3229 N N . THR A 1 417 ? 1.932 -6.838 -24.877 1.00 96.44 417 THR A N 1
ATOM 3230 C CA . THR A 1 417 ? 0.771 -7.224 -25.697 1.00 96.44 417 THR A CA 1
ATOM 3231 C C . THR A 1 417 ? 0.926 -6.615 -27.086 1.00 96.44 417 THR A C 1
ATOM 3233 O O . THR A 1 417 ? 1.005 -5.394 -27.212 1.00 96.44 417 THR A O 1
ATOM 3236 N N . ALA A 1 418 ? 1.001 -7.451 -28.123 1.00 95.81 418 ALA A N 1
ATOM 3237 C CA . ALA A 1 418 ? 1.128 -6.985 -29.502 1.00 95.81 418 ALA A CA 1
ATOM 3238 C C . ALA A 1 418 ? -0.151 -6.262 -29.954 1.00 95.81 418 ALA A C 1
ATOM 3240 O O . ALA A 1 418 ? -1.252 -6.697 -29.627 1.00 95.81 418 ALA A O 1
ATOM 3241 N N . LEU A 1 419 ? 0.007 -5.169 -30.701 1.00 95.12 419 LEU A N 1
ATOM 3242 C CA . LEU A 1 419 ? -1.102 -4.477 -31.351 1.00 95.12 419 LEU A CA 1
ATOM 3243 C C . LEU A 1 419 ? -1.393 -5.118 -32.707 1.00 95.12 419 LEU A C 1
ATOM 3245 O O . LEU A 1 419 ? -0.491 -5.249 -33.538 1.00 95.12 419 LEU A O 1
ATOM 3249 N N . ASP A 1 420 ? -2.655 -5.460 -32.944 1.00 93.25 420 ASP A N 1
ATOM 3250 C CA . ASP A 1 420 ? -3.100 -5.969 -34.234 1.00 93.25 420 ASP A CA 1
ATOM 3251 C C . ASP A 1 420 ? -3.270 -4.838 -35.256 1.00 93.25 420 ASP A C 1
ATOM 3253 O O . ASP A 1 420 ? -3.720 -3.724 -34.961 1.00 93.25 420 ASP A O 1
ATOM 3257 N N . LEU A 1 421 ? -2.896 -5.130 -36.505 1.00 92.75 421 LEU A N 1
ATOM 3258 C CA . LEU A 1 421 ? -2.992 -4.170 -37.599 1.00 92.75 421 LEU A CA 1
ATOM 3259 C C . LEU A 1 421 ? -4.445 -3.743 -37.806 1.00 92.75 421 LEU A C 1
ATOM 3261 O O . LEU A 1 421 ? -5.322 -4.558 -38.094 1.00 92.75 421 LEU A O 1
ATOM 3265 N N . ARG A 1 422 ? -4.663 -2.428 -37.763 1.00 85.06 422 ARG A N 1
ATOM 3266 C CA . ARG A 1 422 ? -5.955 -1.763 -37.959 1.00 85.06 422 ARG A CA 1
ATOM 3267 C C . ARG A 1 422 ? -7.007 -2.100 -36.903 1.00 85.06 422 ARG A C 1
ATOM 3269 O O . ARG A 1 422 ? -8.170 -1.745 -37.101 1.00 85.06 422 ARG A O 1
ATOM 3276 N N . GLU A 1 423 ? -6.632 -2.691 -35.777 1.00 91.38 423 GLU A N 1
ATOM 3277 C CA . GLU A 1 423 ? -7.516 -2.763 -34.620 1.00 91.38 423 GLU A CA 1
ATOM 3278 C C . GLU A 1 423 ? -7.437 -1.472 -33.800 1.00 91.38 423 GLU A C 1
ATOM 3280 O O . GLU A 1 423 ? -6.370 -0.880 -33.640 1.00 91.38 423 GLU A O 1
ATOM 3285 N N . ARG A 1 424 ? -8.594 -1.001 -33.330 1.00 91.50 424 ARG A N 1
ATOM 3286 C CA . ARG A 1 424 ? -8.718 0.236 -32.560 1.00 91.50 424 ARG A CA 1
ATOM 3287 C C . ARG A 1 424 ? -8.827 -0.121 -31.085 1.00 91.50 424 ARG A C 1
ATOM 3289 O O . ARG A 1 424 ? -9.790 -0.776 -30.703 1.00 91.50 424 ARG A O 1
ATOM 3296 N N . VAL A 1 425 ? -7.884 0.366 -30.288 1.00 91.31 425 VAL A N 1
ATOM 3297 C CA . VAL A 1 425 ? -7.795 0.133 -28.843 1.00 91.31 425 VAL A CA 1
ATOM 3298 C C . VAL A 1 425 ? -8.167 1.412 -28.102 1.00 91.31 425 VAL A C 1
ATOM 3300 O O . VAL A 1 425 ? -7.662 2.486 -28.436 1.00 91.31 425 VAL A O 1
ATOM 3303 N N . ALA A 1 426 ? -9.056 1.328 -27.116 1.00 89.62 426 ALA A N 1
ATOM 3304 C CA . ALA A 1 426 ? -9.442 2.466 -26.287 1.00 89.62 426 ALA A CA 1
ATOM 3305 C C . ALA A 1 426 ? -8.580 2.565 -25.019 1.00 89.62 426 ALA A C 1
ATOM 3307 O O . ALA A 1 426 ? -8.426 1.620 -24.254 1.00 89.62 426 ALA A O 1
ATOM 3308 N N . ILE A 1 427 ? -8.029 3.748 -24.768 1.00 88.19 427 ILE A N 1
ATOM 3309 C CA . ILE A 1 427 ? -7.150 4.024 -23.633 1.00 88.19 427 ILE A CA 1
ATOM 3310 C C . ILE A 1 427 ? -7.762 5.175 -22.840 1.00 88.19 427 ILE A C 1
ATOM 3312 O O . ILE A 1 427 ? -7.939 6.268 -23.370 1.00 88.19 427 ILE A O 1
ATOM 3316 N N . GLY A 1 428 ? -8.089 4.944 -21.569 1.00 82.62 428 GLY A N 1
ATOM 3317 C CA . GLY A 1 428 ? -8.643 5.962 -20.675 1.00 82.62 428 GLY A CA 1
ATOM 3318 C C . GLY A 1 428 ? -8.327 5.659 -19.216 1.00 82.62 428 GLY A C 1
ATOM 3319 O O . GLY A 1 428 ? -8.180 4.494 -18.853 1.00 82.62 428 GLY A O 1
ATOM 3320 N N . GLY A 1 429 ? -8.176 6.702 -18.393 1.00 75.56 429 GLY A N 1
ATOM 3321 C CA . GLY A 1 429 ? -7.885 6.559 -16.960 1.00 75.56 429 GLY A CA 1
ATOM 3322 C C . GLY A 1 429 ? -6.538 5.902 -16.634 1.00 75.56 429 GLY A C 1
ATOM 3323 O O . GLY A 1 429 ? -6.307 5.482 -15.500 1.00 75.56 429 GLY A O 1
ATOM 3324 N N . GLN A 1 430 ? -5.635 5.785 -17.609 1.00 79.50 430 GLN A N 1
ATOM 3325 C CA . GLN A 1 430 ? -4.378 5.068 -17.447 1.00 79.50 430 GLN A CA 1
ATOM 3326 C C . GLN A 1 430 ? -3.201 5.749 -18.141 1.00 79.50 430 GLN A C 1
ATOM 3328 O O . GLN A 1 430 ? -3.339 6.539 -19.074 1.00 79.50 430 GLN A O 1
ATOM 3333 N N . LYS A 1 431 ? -2.007 5.398 -17.659 1.00 86.19 431 LYS A N 1
ATOM 3334 C CA . LYS A 1 431 ? -0.725 5.763 -18.264 1.00 86.19 431 LYS A CA 1
ATOM 3335 C C . LYS A 1 431 ? -0.216 4.573 -19.059 1.00 86.19 431 LYS A C 1
ATOM 3337 O O . LYS A 1 431 ? -0.119 3.475 -18.506 1.00 86.19 431 LYS A O 1
ATOM 3342 N N . VAL A 1 432 ? 0.128 4.790 -20.320 1.00 90.94 432 VAL A N 1
ATOM 3343 C CA . VAL A 1 432 ? 0.508 3.732 -21.258 1.00 90.94 432 VAL A CA 1
ATOM 3344 C C . VAL A 1 432 ? 1.837 4.055 -21.939 1.00 90.94 432 VAL A C 1
ATOM 3346 O O . VAL A 1 432 ? 2.171 5.221 -22.151 1.00 90.94 432 VAL A O 1
ATOM 3349 N N . ALA A 1 433 ? 2.592 3.015 -22.286 1.00 94.06 433 ALA A N 1
ATOM 3350 C CA . ALA A 1 433 ? 3.728 3.112 -23.191 1.00 94.06 433 ALA A CA 1
ATOM 3351 C C . ALA A 1 433 ? 3.522 2.131 -24.350 1.00 94.06 433 ALA A C 1
ATOM 3353 O O . ALA A 1 433 ? 3.300 0.940 -24.118 1.00 94.06 433 ALA A O 1
ATOM 3354 N N . VAL A 1 434 ? 3.570 2.646 -25.578 1.00 96.31 434 VAL A N 1
ATOM 3355 C CA . VAL A 1 434 ? 3.508 1.869 -26.820 1.00 96.31 434 VAL A CA 1
ATOM 3356 C C . VAL A 1 434 ? 4.926 1.759 -27.354 1.00 96.31 434 VAL A C 1
ATOM 3358 O O . VAL A 1 434 ? 5.492 2.764 -27.771 1.00 96.31 434 VAL A O 1
ATOM 3361 N N . TYR A 1 435 ? 5.512 0.571 -27.324 1.00 97.38 435 TYR A N 1
ATOM 3362 C CA . TYR A 1 435 ? 6.890 0.330 -27.744 1.00 97.38 435 TYR A CA 1
ATOM 3363 C C . TYR A 1 435 ? 6.939 -0.320 -29.127 1.00 97.38 435 TYR A C 1
ATOM 3365 O O . TYR A 1 435 ? 6.058 -1.108 -29.474 1.00 97.38 435 TYR A O 1
ATOM 3373 N N . SER A 1 436 ? 7.979 -0.032 -29.912 1.00 97.81 436 SER A N 1
ATOM 3374 C CA . SER A 1 436 ? 8.229 -0.726 -31.177 1.00 97.81 436 SER A CA 1
ATOM 3375 C C . SER A 1 436 ? 9.668 -1.219 -31.296 1.00 97.81 436 SER A C 1
ATOM 3377 O O . SER A 1 436 ? 10.621 -0.444 -31.254 1.00 97.81 436 SER A O 1
ATOM 3379 N N . TRP A 1 437 ? 9.831 -2.521 -31.545 1.00 97.00 437 TRP A N 1
ATOM 3380 C CA . TRP A 1 437 ? 11.138 -3.132 -31.811 1.00 97.00 437 TRP A CA 1
ATOM 3381 C C . TRP A 1 437 ? 11.704 -2.768 -33.190 1.00 97.00 437 TRP A C 1
ATOM 3383 O O . TRP A 1 437 ? 12.920 -2.703 -33.358 1.00 97.00 437 TRP A O 1
ATOM 3393 N N . ARG A 1 438 ? 10.838 -2.556 -34.189 1.00 96.94 438 ARG A N 1
ATOM 3394 C CA . ARG A 1 438 ? 11.216 -2.413 -35.612 1.00 96.94 438 ARG A CA 1
ATOM 3395 C C . ARG A 1 438 ? 10.728 -1.120 -36.265 1.00 96.94 438 ARG A C 1
ATOM 3397 O O . ARG A 1 438 ? 10.955 -0.920 -37.455 1.00 96.94 438 ARG A O 1
ATOM 3404 N N . GLY A 1 439 ? 10.098 -0.251 -35.487 1.00 96.94 439 GLY A N 1
ATOM 3405 C CA . GLY A 1 439 ? 9.399 0.932 -35.958 1.00 96.94 439 GLY A CA 1
ATOM 3406 C C . GLY A 1 439 ? 7.957 0.623 -36.368 1.00 96.94 439 GLY A C 1
ATOM 3407 O O . GLY A 1 439 ? 7.620 -0.492 -36.783 1.00 96.94 439 GLY A O 1
ATOM 3408 N N . CYS A 1 440 ? 7.094 1.623 -36.231 1.00 97.81 440 CYS A N 1
ATOM 3409 C CA . CYS A 1 440 ? 5.689 1.525 -36.605 1.00 97.81 440 CYS A CA 1
ATOM 3410 C C . CYS A 1 440 ? 5.079 2.885 -36.952 1.00 97.81 440 CYS A C 1
ATOM 3412 O O . CYS A 1 440 ? 5.640 3.941 -36.652 1.00 97.81 440 CYS A O 1
ATOM 3414 N N . THR A 1 441 ? 3.896 2.836 -37.555 1.00 97.56 441 THR A N 1
ATOM 3415 C CA . THR A 1 441 ? 3.031 3.996 -37.763 1.00 97.56 441 THR A CA 1
ATOM 3416 C C . THR A 1 441 ? 1.748 3.783 -36.974 1.00 97.56 441 THR A C 1
ATOM 3418 O O . THR A 1 441 ? 1.042 2.792 -37.172 1.00 97.56 441 THR A O 1
ATOM 3421 N N . LEU A 1 442 ? 1.453 4.707 -36.068 1.00 96.75 442 LEU A N 1
ATOM 3422 C CA . LEU A 1 442 ? 0.289 4.706 -35.194 1.00 96.75 442 LEU A CA 1
ATOM 3423 C C . LEU A 1 442 ? -0.668 5.817 -35.622 1.00 96.75 442 LEU A C 1
ATOM 3425 O O . LEU A 1 442 ? -0.244 6.903 -36.009 1.00 96.75 442 LEU A O 1
ATOM 3429 N N . GLN A 1 443 ? -1.961 5.566 -35.499 1.00 96.06 443 GLN A N 1
ATOM 3430 C CA . GLN A 1 443 ? -2.994 6.588 -35.548 1.00 96.06 443 GLN A CA 1
ATOM 3431 C C . GLN A 1 443 ? -3.562 6.780 -34.148 1.00 96.06 443 GLN A C 1
ATOM 3433 O O . GLN A 1 443 ? -3.892 5.809 -33.464 1.00 96.06 443 GLN A O 1
ATOM 3438 N N . LEU A 1 444 ? -3.667 8.037 -33.738 1.00 94.88 444 LEU A N 1
ATOM 3439 C CA . LEU A 1 444 ? -4.229 8.456 -32.470 1.00 94.88 444 LEU A CA 1
ATOM 3440 C C . LEU A 1 444 ? -5.439 9.352 -32.726 1.00 94.88 444 LEU A C 1
ATOM 3442 O O . LEU A 1 444 ? -5.367 10.298 -33.508 1.00 94.88 444 LEU A O 1
ATOM 3446 N N . GLU A 1 445 ? -6.548 9.068 -32.060 1.00 94.25 445 GLU A N 1
ATOM 3447 C CA . GLU A 1 445 ? -7.742 9.906 -32.082 1.00 94.25 445 GLU A CA 1
ATOM 3448 C C . GLU A 1 445 ? -8.139 10.273 -30.654 1.00 94.25 445 GLU A C 1
ATOM 3450 O O . GLU A 1 445 ? -8.337 9.400 -29.809 1.00 94.25 445 GLU A O 1
ATOM 3455 N N . GLY A 1 446 ? -8.269 11.573 -30.398 1.00 89.81 446 GLY A N 1
ATOM 3456 C CA . GLY A 1 446 ? -8.420 12.125 -29.052 1.00 89.81 446 GLY A CA 1
ATOM 3457 C C . GLY A 1 446 ? -7.123 12.761 -28.555 1.00 89.81 446 GLY A C 1
ATOM 3458 O O . GLY A 1 446 ? -6.056 12.575 -29.136 1.00 89.81 446 GLY A O 1
ATOM 3459 N N . GLU A 1 447 ? -7.227 13.550 -27.488 1.00 88.19 447 GLU A N 1
ATOM 3460 C CA . GLU A 1 447 ? -6.112 14.334 -26.954 1.00 88.19 447 GLU A CA 1
ATOM 3461 C C . GLU A 1 447 ? -5.697 13.794 -25.573 1.00 88.19 447 GLU A C 1
ATOM 3463 O O . GLU A 1 447 ? -6.441 13.984 -24.601 1.00 88.19 447 GLU A O 1
ATOM 3468 N N . PRO A 1 448 ? -4.551 13.089 -25.468 1.00 90.25 448 PRO A N 1
ATOM 3469 C CA . PRO A 1 448 ? -3.986 12.697 -24.177 1.00 90.25 448 PRO A CA 1
ATOM 3470 C C . PRO A 1 448 ? -3.506 13.928 -23.392 1.00 90.25 448 PRO A C 1
ATOM 3472 O O . PRO A 1 448 ? -3.105 14.932 -23.976 1.00 90.25 448 PRO A O 1
ATOM 3475 N N . ASP A 1 449 ? -3.498 13.841 -22.062 1.00 88.12 449 ASP A N 1
ATOM 3476 C CA . ASP A 1 449 ? -3.047 14.916 -21.163 1.00 88.12 449 ASP A CA 1
ATOM 3477 C C . ASP A 1 449 ? -1.543 15.177 -21.270 1.00 88.12 449 ASP A C 1
ATOM 3479 O O . ASP A 1 449 ? -1.072 16.307 -21.137 1.00 88.12 449 ASP A O 1
ATOM 3483 N N . LEU A 1 450 ? -0.784 14.117 -21.532 1.00 88.06 450 LEU A N 1
ATOM 3484 C CA . LEU A 1 450 ? 0.640 14.181 -21.810 1.00 88.06 450 LEU A CA 1
ATOM 3485 C C . LEU A 1 450 ? 0.977 13.139 -22.868 1.00 88.06 450 LEU A C 1
ATOM 3487 O O . LEU A 1 450 ? 0.566 11.986 -22.752 1.00 88.06 450 LEU A O 1
ATOM 3491 N N . MET A 1 451 ? 1.762 13.525 -23.870 1.00 92.50 451 MET A N 1
ATOM 3492 C CA . MET A 1 451 ? 2.259 12.611 -24.892 1.00 92.50 451 MET A CA 1
ATOM 3493 C C . MET A 1 451 ? 3.660 13.008 -25.339 1.00 92.50 451 MET A C 1
ATOM 3495 O O . MET A 1 451 ? 3.903 14.165 -25.677 1.00 92.50 451 MET A O 1
ATOM 3499 N N . TYR A 1 452 ? 4.579 12.047 -25.352 1.00 91.69 452 TYR A N 1
ATOM 3500 C CA . TYR A 1 452 ? 5.933 12.233 -25.869 1.00 91.69 452 TYR A CA 1
ATOM 3501 C C . TYR A 1 452 ? 6.580 10.889 -26.220 1.00 91.69 452 TYR A C 1
ATOM 3503 O O . TYR A 1 452 ? 6.214 9.846 -25.678 1.00 91.69 452 TYR A O 1
ATOM 3511 N N . THR A 1 453 ? 7.558 10.908 -27.119 1.00 94.06 453 THR A N 1
ATOM 3512 C CA . THR A 1 453 ? 8.366 9.738 -27.491 1.00 94.06 453 THR A CA 1
ATOM 3513 C C . THR A 1 453 ? 9.695 9.703 -26.742 1.00 94.06 453 THR A C 1
ATOM 3515 O O . THR A 1 453 ? 10.265 10.748 -26.433 1.00 94.06 453 THR A O 1
ATOM 3518 N N . SER A 1 454 ? 10.198 8.501 -26.460 1.00 92.50 454 SER A N 1
ATOM 3519 C CA . SER A 1 454 ? 11.470 8.277 -25.766 1.00 92.50 454 SER A CA 1
ATOM 3520 C C . SER A 1 454 ? 12.170 7.025 -26.300 1.00 92.50 454 SER A C 1
ATOM 3522 O O . SER A 1 454 ? 11.523 6.012 -26.545 1.00 92.50 454 SER A O 1
ATOM 3524 N N . ASP A 1 455 ? 13.488 7.094 -26.464 1.00 91.00 455 ASP A N 1
ATOM 3525 C CA . ASP A 1 455 ? 14.397 5.978 -26.769 1.00 91.00 455 ASP A CA 1
ATOM 3526 C C . ASP A 1 455 ? 15.089 5.409 -25.517 1.00 91.00 455 ASP A C 1
ATOM 3528 O O . ASP A 1 455 ? 15.563 4.272 -25.513 1.00 91.00 455 ASP A O 1
ATOM 3532 N N . GLU A 1 456 ? 15.106 6.167 -24.419 1.00 90.06 456 GLU A N 1
ATOM 3533 C CA . GLU A 1 456 ? 15.587 5.722 -23.112 1.00 90.06 456 GLU A CA 1
ATOM 3534 C C . GLU A 1 456 ? 14.624 4.707 -22.472 1.00 90.06 456 GLU A C 1
ATOM 3536 O O . GLU A 1 456 ? 13.772 5.040 -21.636 1.00 90.06 456 GLU A O 1
ATOM 3541 N N . THR A 1 457 ? 14.775 3.438 -22.861 1.00 92.12 457 THR A N 1
ATOM 3542 C CA . THR A 1 457 ? 13.943 2.331 -22.378 1.00 92.12 457 THR A CA 1
ATOM 3543 C C . THR A 1 457 ? 14.781 1.147 -21.873 1.00 92.12 457 THR A C 1
ATOM 3545 O O . THR A 1 457 ? 15.832 0.823 -22.429 1.00 92.12 457 THR A O 1
ATOM 3548 N N . PRO A 1 458 ? 14.320 0.435 -20.831 1.00 94.06 458 PRO A N 1
ATOM 3549 C CA . PRO A 1 458 ? 14.945 -0.807 -20.368 1.00 94.06 458 PRO A CA 1
ATOM 3550 C C . PRO A 1 458 ? 14.474 -2.063 -21.133 1.00 94.06 458 PRO A C 1
ATOM 3552 O O . PRO A 1 458 ? 14.724 -3.181 -20.678 1.00 94.06 458 PRO A O 1
ATOM 3555 N N . MET A 1 459 ? 13.803 -1.923 -22.284 1.00 95.44 459 MET A N 1
ATOM 3556 C CA . MET A 1 459 ? 13.121 -3.034 -22.970 1.00 95.44 459 MET A CA 1
ATOM 3557 C C . MET A 1 459 ? 14.054 -4.183 -23.366 1.00 95.44 459 MET A C 1
ATOM 3559 O O . MET A 1 459 ? 13.713 -5.346 -23.153 1.00 95.44 459 MET A O 1
ATOM 3563 N N . SER A 1 460 ? 15.269 -3.888 -23.836 1.00 95.12 460 SER A N 1
ATOM 3564 C CA . SER A 1 460 ? 16.271 -4.920 -24.146 1.00 95.12 460 SER A CA 1
ATOM 3565 C C . SER A 1 460 ? 16.670 -5.740 -22.916 1.00 95.12 460 SER A C 1
ATOM 3567 O O . SER A 1 460 ? 16.923 -6.937 -23.015 1.00 95.12 460 SER A O 1
ATOM 3569 N N . GLN A 1 461 ? 16.704 -5.124 -21.731 1.00 95.88 461 GLN A N 1
ATOM 3570 C CA . GLN A 1 461 ? 16.994 -5.842 -20.489 1.00 95.88 461 GLN A CA 1
ATOM 3571 C C . GLN A 1 461 ? 15.819 -6.735 -20.096 1.00 95.88 461 GLN A C 1
ATOM 3573 O O . GLN A 1 461 ? 16.037 -7.860 -19.660 1.00 95.88 461 GLN A O 1
ATOM 3578 N N . TYR A 1 462 ? 14.583 -6.268 -20.281 1.00 97.38 462 TYR A N 1
ATOM 3579 C CA . TYR A 1 462 ? 13.388 -7.068 -20.008 1.00 97.38 462 TYR A CA 1
ATOM 3580 C C . TYR A 1 462 ? 13.291 -8.281 -20.938 1.00 97.38 462 TYR A C 1
ATOM 3582 O O . TYR A 1 462 ? 12.961 -9.368 -20.467 1.00 97.38 462 TYR A O 1
ATOM 3590 N N . LEU A 1 463 ? 13.652 -8.120 -22.216 1.00 97.31 463 LEU A N 1
ATOM 3591 C CA . LEU A 1 463 ? 13.751 -9.226 -23.168 1.00 97.31 463 LEU A CA 1
ATOM 3592 C C . LEU A 1 463 ? 14.827 -10.238 -22.746 1.00 97.31 463 LEU A C 1
ATOM 3594 O O . LEU A 1 463 ? 14.525 -11.418 -22.619 1.00 97.31 463 LEU A O 1
ATOM 3598 N N . ASN A 1 464 ? 16.033 -9.781 -22.392 1.00 97.44 464 ASN A N 1
ATOM 3599 C CA . ASN A 1 464 ? 17.099 -10.671 -21.909 1.00 97.44 464 ASN A CA 1
ATOM 3600 C C . ASN A 1 464 ? 16.697 -11.450 -20.641 1.00 97.44 464 ASN A C 1
ATOM 3602 O O . ASN A 1 464 ? 17.058 -12.616 -20.477 1.00 97.44 464 ASN A O 1
ATOM 3606 N N . ILE A 1 465 ? 15.963 -10.809 -19.721 1.00 98.25 465 ILE A N 1
ATOM 3607 C CA . ILE A 1 465 ? 15.405 -11.486 -18.544 1.00 98.25 465 ILE A CA 1
ATOM 3608 C C . ILE A 1 465 ? 14.397 -12.546 -18.978 1.00 98.25 465 ILE A C 1
ATOM 3610 O O . ILE A 1 465 ? 14.469 -13.674 -18.496 1.00 98.25 465 ILE A O 1
ATOM 3614 N N . HIS A 1 466 ? 13.479 -12.206 -19.884 1.00 98.38 466 HIS A N 1
ATOM 3615 C CA . HIS A 1 466 ? 12.513 -13.161 -20.411 1.00 98.38 466 HIS A CA 1
ATOM 3616 C C . HIS A 1 466 ? 13.198 -14.376 -21.044 1.00 98.38 466 HIS A C 1
ATOM 3618 O O . HIS A 1 466 ? 12.844 -15.487 -20.666 1.00 98.38 466 HIS A O 1
ATOM 3624 N N . ASP A 1 467 ? 14.206 -14.185 -21.896 1.00 98.25 467 ASP A N 1
ATOM 3625 C CA . ASP A 1 467 ? 14.948 -15.276 -22.542 1.00 98.25 467 ASP A CA 1
ATOM 3626 C C . ASP A 1 467 ? 15.608 -16.205 -21.507 1.00 98.25 467 ASP A C 1
ATOM 3628 O O . ASP A 1 467 ? 15.550 -17.432 -21.613 1.00 98.25 467 ASP A O 1
ATOM 3632 N N . GLY A 1 468 ? 16.190 -15.630 -20.448 1.00 98.12 468 GLY A N 1
ATOM 3633 C CA . GLY A 1 468 ? 16.758 -16.402 -19.342 1.00 98.12 468 GLY A CA 1
ATOM 3634 C C . GLY A 1 468 ? 15.707 -17.196 -18.558 1.00 98.12 468 GLY A C 1
ATOM 3635 O O . GLY A 1 468 ? 15.949 -18.342 -18.173 1.00 98.12 468 GLY A O 1
ATOM 3636 N N . LEU A 1 469 ? 14.528 -16.612 -18.327 1.00 98.44 469 LEU A N 1
ATOM 3637 C CA . LEU A 1 469 ? 13.406 -17.311 -17.698 1.00 98.44 469 LEU A CA 1
ATOM 3638 C C . LEU A 1 469 ? 12.831 -18.393 -18.619 1.00 98.44 469 LEU A C 1
ATOM 3640 O O . LEU A 1 469 ? 12.478 -19.465 -18.138 1.00 98.44 469 LEU A O 1
ATOM 3644 N N . ASP A 1 470 ? 12.754 -18.139 -19.922 1.00 98.50 470 ASP A N 1
ATOM 3645 C CA . ASP A 1 470 ? 12.275 -19.082 -20.930 1.00 98.50 470 ASP A CA 1
ATOM 3646 C C . ASP A 1 470 ? 13.145 -20.341 -20.977 1.00 98.50 470 ASP A C 1
ATOM 3648 O O . ASP A 1 470 ? 12.626 -21.449 -20.838 1.00 98.50 470 ASP A O 1
ATOM 3652 N N . ALA A 1 471 ? 14.472 -20.182 -21.017 1.00 98.19 471 ALA A N 1
ATOM 3653 C CA . ALA A 1 471 ? 15.409 -21.301 -20.928 1.00 98.19 471 ALA A CA 1
ATOM 3654 C C . ALA A 1 471 ? 15.176 -22.149 -19.661 1.00 98.19 471 ALA A C 1
ATOM 3656 O O . ALA A 1 471 ? 15.074 -23.375 -19.738 1.00 98.19 471 ALA A O 1
ATOM 3657 N N . ARG A 1 472 ? 14.977 -21.504 -18.500 1.00 98.12 472 ARG A N 1
ATOM 3658 C CA . ARG A 1 472 ? 14.649 -22.207 -17.245 1.00 98.12 472 ARG A CA 1
ATOM 3659 C C . ARG A 1 472 ? 13.314 -22.954 -17.314 1.00 98.12 472 ARG A C 1
ATOM 3661 O O . ARG A 1 472 ? 13.214 -24.049 -16.767 1.00 98.12 472 ARG A O 1
ATOM 3668 N N . ARG A 1 473 ? 12.290 -22.402 -17.979 1.00 98.31 473 ARG A N 1
ATOM 3669 C CA . ARG A 1 473 ? 11.001 -23.092 -18.196 1.00 98.31 473 ARG A CA 1
ATOM 3670 C C . ARG A 1 473 ? 11.166 -24.321 -19.088 1.00 98.31 473 ARG A C 1
ATOM 3672 O O . ARG A 1 473 ? 10.594 -25.371 -18.796 1.00 98.31 473 ARG A O 1
ATOM 3679 N N . GLN A 1 474 ? 11.961 -24.214 -20.153 1.00 98.00 474 GLN A N 1
ATOM 3680 C CA . GLN A 1 474 ? 12.261 -25.337 -21.046 1.00 98.00 474 GLN A CA 1
ATOM 3681 C C . GLN A 1 474 ? 12.977 -26.471 -20.296 1.00 98.00 474 GLN A C 1
ATOM 3683 O O . GLN A 1 474 ? 12.553 -27.628 -20.387 1.00 98.00 474 GLN A O 1
ATOM 3688 N N . ASP A 1 475 ? 13.992 -26.137 -19.495 1.00 97.50 475 ASP A N 1
ATOM 3689 C CA . ASP A 1 475 ? 14.702 -27.093 -18.641 1.00 97.50 475 ASP A CA 1
ATOM 3690 C C . ASP A 1 475 ? 13.763 -27.728 -17.605 1.00 97.50 475 ASP A C 1
ATOM 3692 O O . ASP A 1 475 ? 13.724 -28.952 -17.465 1.00 97.50 475 ASP A O 1
ATOM 3696 N N . ALA A 1 476 ? 12.929 -26.925 -16.936 1.00 96.69 476 ALA A N 1
ATOM 3697 C CA . ALA A 1 476 ? 11.941 -27.413 -15.978 1.00 96.69 476 ALA A CA 1
ATOM 3698 C C . ALA A 1 476 ? 10.935 -28.378 -16.621 1.00 96.69 476 ALA A C 1
ATOM 3700 O O . ALA A 1 476 ? 10.647 -29.438 -16.059 1.00 96.69 476 ALA A O 1
ATOM 3701 N N . ARG A 1 477 ? 10.440 -28.066 -17.827 1.00 96.69 477 ARG A N 1
ATOM 3702 C CA . ARG A 1 477 ? 9.539 -28.943 -18.588 1.00 96.69 477 ARG A CA 1
ATOM 3703 C C . ARG A 1 477 ? 10.206 -30.275 -18.922 1.00 96.69 477 ARG A C 1
ATOM 3705 O O . ARG A 1 477 ? 9.581 -31.324 -18.755 1.00 96.69 477 ARG A O 1
ATOM 3712 N N . LYS A 1 478 ? 11.460 -30.238 -19.378 1.00 96.75 478 LYS A N 1
ATOM 3713 C CA . LYS A 1 478 ? 12.248 -31.428 -19.729 1.00 96.75 478 LYS A CA 1
ATOM 3714 C C . LYS A 1 478 ? 12.501 -32.316 -18.509 1.00 96.75 478 LYS A C 1
ATOM 3716 O O . LYS A 1 478 ? 12.274 -33.523 -18.574 1.00 96.75 478 LYS A O 1
ATOM 3721 N N . ASP A 1 479 ? 12.889 -31.708 -17.394 1.00 96.06 479 ASP A N 1
ATOM 3722 C CA . ASP A 1 479 ? 13.218 -32.395 -16.143 1.00 96.06 479 ASP A CA 1
ATOM 3723 C C . ASP A 1 479 ? 11.987 -32.703 -15.271 1.00 96.06 479 ASP A C 1
ATOM 3725 O O . ASP A 1 479 ? 12.117 -33.308 -14.206 1.00 96.06 479 ASP A O 1
ATOM 3729 N N . ARG A 1 480 ? 10.786 -32.289 -15.702 1.00 93.69 480 ARG A N 1
ATOM 3730 C CA . ARG A 1 480 ? 9.520 -32.359 -14.945 1.00 93.69 480 ARG A CA 1
ATOM 3731 C C . ARG A 1 480 ? 9.570 -31.640 -13.588 1.00 93.69 480 ARG A C 1
ATOM 3733 O O . ARG A 1 480 ? 8.818 -32.002 -12.681 1.00 93.69 480 ARG A O 1
ATOM 3740 N N . LYS A 1 481 ? 10.416 -30.618 -13.470 1.00 94.19 481 LYS A N 1
ATOM 3741 C CA . LYS A 1 481 ? 10.590 -29.765 -12.286 1.00 94.19 481 LYS A CA 1
ATOM 3742 C C . LYS A 1 481 ? 9.672 -28.544 -12.343 1.00 94.19 481 LYS A C 1
ATOM 3744 O O . LYS A 1 481 ? 8.897 -28.367 -13.283 1.00 94.19 481 LYS A O 1
ATOM 3749 N N . GLU A 1 482 ? 9.740 -27.729 -11.301 1.00 94.56 482 GLU A N 1
ATOM 3750 C CA . GLU A 1 482 ? 9.095 -26.421 -11.259 1.00 94.56 482 GLU A CA 1
ATOM 3751 C C . GLU A 1 482 ? 9.845 -25.417 -12.135 1.00 94.56 482 GLU A C 1
ATOM 3753 O O . GLU A 1 482 ? 11.075 -25.414 -12.178 1.00 94.56 482 GLU A O 1
ATOM 3758 N N . GLY A 1 483 ? 9.086 -24.591 -12.853 1.00 97.06 483 GLY A N 1
ATOM 3759 C CA . GLY A 1 483 ? 9.600 -23.439 -13.577 1.00 97.06 483 GLY A CA 1
ATOM 3760 C C . GLY A 1 483 ? 10.031 -22.313 -12.635 1.00 97.06 483 GLY A C 1
ATOM 3761 O O . GLY A 1 483 ? 9.779 -22.375 -11.430 1.00 97.06 483 GLY A O 1
ATOM 3762 N N . PRO A 1 484 ? 10.640 -21.249 -13.181 1.00 98.19 484 PRO A N 1
ATOM 3763 C CA . PRO A 1 484 ? 11.172 -20.158 -12.380 1.00 98.19 484 PRO A CA 1
ATOM 3764 C C . PRO A 1 484 ? 10.067 -19.427 -11.612 1.00 98.19 484 PRO A C 1
ATOM 3766 O O . PRO A 1 484 ? 9.019 -19.084 -12.168 1.00 98.19 484 PRO A O 1
ATOM 3769 N N . ARG A 1 485 ? 10.328 -19.128 -10.340 1.00 98.31 485 ARG A N 1
ATOM 3770 C CA . ARG A 1 485 ? 9.451 -18.349 -9.460 1.00 98.31 485 ARG A CA 1
ATOM 3771 C C . ARG A 1 485 ? 10.107 -16.992 -9.227 1.00 98.31 485 ARG A C 1
ATOM 3773 O O . ARG A 1 485 ? 10.997 -16.837 -8.392 1.00 98.31 485 ARG A O 1
ATOM 3780 N N . THR A 1 486 ? 9.696 -16.018 -10.034 1.00 98.69 486 THR A N 1
ATOM 3781 C CA . THR A 1 486 ? 10.377 -14.725 -10.172 1.00 98.69 486 THR A CA 1
ATOM 3782 C C . THR A 1 486 ? 9.682 -13.641 -9.363 1.00 98.69 486 THR A C 1
ATOM 3784 O O . THR A 1 486 ? 8.549 -13.285 -9.678 1.00 98.69 486 THR A O 1
ATOM 3787 N N . PHE A 1 487 ? 10.361 -13.054 -8.376 1.00 98.69 487 PHE A N 1
ATOM 3788 C CA . PHE A 1 487 ? 9.814 -11.964 -7.567 1.00 98.69 487 PHE A CA 1
ATOM 3789 C C . PHE A 1 487 ? 10.388 -10.605 -7.959 1.00 98.69 487 PHE A C 1
ATOM 3791 O O . PHE A 1 487 ? 11.596 -10.379 -7.880 1.00 98.69 487 PHE A O 1
ATOM 3798 N N . VAL A 1 488 ? 9.516 -9.685 -8.366 1.00 98.69 488 VAL A N 1
ATOM 3799 C CA . VAL A 1 488 ? 9.877 -8.312 -8.723 1.00 98.69 488 VAL A CA 1
ATOM 3800 C C . VAL A 1 488 ? 9.731 -7.418 -7.497 1.00 98.69 488 VAL A C 1
ATOM 3802 O O . VAL A 1 488 ? 8.620 -7.192 -7.018 1.00 98.69 488 VAL A O 1
ATOM 3805 N N . VAL A 1 489 ? 10.854 -6.887 -7.010 1.00 98.38 489 VAL A N 1
ATOM 3806 C CA . VAL A 1 489 ? 10.943 -6.094 -5.776 1.00 98.38 489 VAL A CA 1
ATOM 3807 C C . VAL A 1 489 ? 11.558 -4.719 -6.022 1.00 98.38 489 VAL A C 1
ATOM 3809 O O . VAL A 1 489 ? 12.299 -4.503 -6.977 1.00 98.38 489 VAL A O 1
ATOM 3812 N N . GLY A 1 490 ? 11.242 -3.759 -5.156 1.00 96.38 490 GLY A N 1
ATOM 3813 C CA . GLY A 1 490 ? 11.717 -2.378 -5.265 1.00 96.38 490 GLY A CA 1
ATOM 3814 C C . GLY A 1 490 ? 10.738 -1.375 -4.650 1.00 96.38 490 GLY A C 1
ATOM 3815 O O . GLY A 1 490 ? 9.601 -1.744 -4.324 1.00 96.38 490 GLY A O 1
ATOM 3816 N N . PRO A 1 491 ? 11.138 -0.104 -4.496 1.00 93.00 491 PRO A N 1
ATOM 3817 C CA . PRO A 1 491 ? 10.315 0.916 -3.858 1.00 93.00 491 PRO A CA 1
ATOM 3818 C C . PRO A 1 491 ? 9.069 1.251 -4.692 1.00 93.00 491 PRO A C 1
ATOM 3820 O O . PRO A 1 491 ? 8.831 0.705 -5.776 1.00 93.00 491 PRO A O 1
ATOM 3823 N N . THR A 1 492 ? 8.198 2.112 -4.171 1.00 90.62 492 THR A N 1
ATOM 3824 C CA . THR A 1 492 ? 7.055 2.623 -4.942 1.00 90.62 492 THR A CA 1
ATOM 3825 C C . THR A 1 492 ? 7.523 3.355 -6.201 1.00 90.62 492 THR A C 1
ATOM 3827 O O . THR A 1 492 ? 8.572 3.988 -6.199 1.00 90.62 492 THR A O 1
ATOM 3830 N N . ASP A 1 493 ? 6.716 3.299 -7.262 1.00 88.75 493 ASP A N 1
ATOM 3831 C CA . ASP A 1 493 ? 6.908 4.092 -8.485 1.00 88.75 493 ASP A CA 1
ATOM 3832 C C . ASP A 1 493 ? 8.232 3.824 -9.234 1.00 88.75 493 ASP A C 1
ATOM 3834 O O . ASP A 1 493 ? 8.871 4.735 -9.759 1.00 88.75 493 ASP A O 1
ATOM 3838 N N . VAL A 1 494 ? 8.624 2.547 -9.338 1.00 91.62 494 VAL A N 1
ATOM 3839 C CA . VAL A 1 494 ? 9.774 2.098 -10.160 1.00 91.62 494 VAL A CA 1
ATOM 3840 C C . VAL A 1 494 ? 9.400 1.243 -11.377 1.00 91.62 494 VAL A C 1
ATOM 3842 O O . VAL A 1 494 ? 10.277 0.866 -12.147 1.00 91.62 494 VAL A O 1
ATOM 3845 N N . GLY A 1 495 ? 8.108 0.947 -11.574 1.00 92.62 495 GLY A N 1
ATOM 3846 C CA . GLY A 1 495 ? 7.614 0.185 -12.734 1.00 92.62 495 GLY A CA 1
ATOM 3847 C C . GLY A 1 495 ? 7.454 -1.325 -12.518 1.00 92.62 495 GLY A C 1
ATOM 3848 O O . GLY A 1 495 ? 7.349 -2.061 -13.493 1.00 92.62 495 GLY A O 1
ATOM 3849 N N . LYS A 1 496 ? 7.399 -1.804 -11.265 1.00 95.56 496 LYS A N 1
ATOM 3850 C CA . LYS A 1 496 ? 7.285 -3.244 -10.938 1.00 95.56 496 LYS A CA 1
ATOM 3851 C C . LYS A 1 496 ? 6.098 -3.935 -11.615 1.00 95.56 496 LYS A C 1
ATOM 3853 O O . LYS A 1 496 ? 6.285 -4.938 -12.295 1.00 95.56 496 LYS A O 1
ATOM 3858 N N . SER A 1 497 ? 4.897 -3.370 -11.482 1.00 94.25 497 SER A N 1
ATOM 3859 C CA . SER A 1 497 ? 3.681 -3.937 -12.079 1.00 94.25 497 SER A CA 1
ATOM 3860 C C . SER A 1 497 ? 3.751 -3.952 -13.610 1.00 94.25 497 SER A C 1
ATOM 3862 O O . SER A 1 497 ? 3.324 -4.919 -14.230 1.00 94.25 497 SER A O 1
ATOM 3864 N N . THR A 1 498 ? 4.341 -2.922 -14.225 1.00 94.75 498 THR A N 1
ATOM 3865 C CA . THR A 1 498 ? 4.569 -2.861 -15.678 1.00 94.75 498 THR A CA 1
ATOM 3866 C C . THR A 1 498 ? 5.540 -3.946 -16.139 1.00 94.75 498 THR A C 1
ATOM 3868 O O . THR A 1 498 ? 5.244 -4.660 -17.092 1.00 94.75 498 THR A O 1
ATOM 3871 N N . LEU A 1 499 ? 6.658 -4.128 -15.428 1.00 97.31 499 LEU A N 1
ATOM 3872 C CA . LEU A 1 499 ? 7.611 -5.201 -15.708 1.00 97.31 499 LEU A CA 1
ATOM 3873 C C . LEU A 1 499 ? 6.956 -6.584 -15.586 1.00 97.31 499 LEU A C 1
ATOM 3875 O O . LEU A 1 499 ? 7.166 -7.434 -16.447 1.00 97.31 499 LEU A O 1
ATOM 3879 N N . CYS A 1 500 ? 6.122 -6.800 -14.563 1.00 98.06 500 CYS A N 1
ATOM 3880 C CA . CYS A 1 500 ? 5.376 -8.050 -14.420 1.00 98.06 500 CYS A CA 1
ATOM 3881 C C . CYS A 1 500 ? 4.488 -8.313 -15.645 1.00 98.06 500 CYS A C 1
ATOM 3883 O O . CYS A 1 500 ? 4.554 -9.405 -16.201 1.00 98.06 500 CYS A O 1
ATOM 3885 N N . LYS A 1 501 ? 3.721 -7.311 -16.107 1.00 97.00 501 LYS A N 1
ATOM 3886 C CA . LYS A 1 501 ? 2.873 -7.427 -17.308 1.00 97.00 501 LYS A CA 1
ATOM 3887 C C . LYS A 1 501 ? 3.682 -7.794 -18.558 1.00 97.00 501 LYS A C 1
ATOM 3889 O O . LYS A 1 501 ? 3.302 -8.725 -19.259 1.00 97.00 501 LYS A O 1
ATOM 3894 N N . ILE A 1 502 ? 4.824 -7.139 -18.783 1.00 98.12 502 ILE A N 1
ATOM 3895 C CA . ILE A 1 502 ? 5.712 -7.430 -19.923 1.00 98.12 502 ILE A CA 1
ATOM 3896 C C . ILE A 1 502 ? 6.203 -8.881 -19.881 1.00 98.12 502 ILE A C 1
ATOM 3898 O O . ILE A 1 502 ? 6.067 -9.611 -20.861 1.00 98.12 502 ILE A O 1
ATOM 3902 N N . LEU A 1 503 ? 6.727 -9.328 -18.735 1.00 98.56 503 LEU A N 1
ATOM 3903 C CA . LEU A 1 503 ? 7.254 -10.688 -18.589 1.00 98.56 503 LEU A CA 1
ATOM 3904 C C . LEU A 1 503 ? 6.164 -11.763 -18.725 1.00 98.56 503 LEU A C 1
ATOM 3906 O O . LEU A 1 503 ? 6.438 -12.831 -19.277 1.00 98.56 503 LEU A O 1
ATOM 3910 N N . LEU A 1 504 ? 4.946 -11.488 -18.243 1.00 98.38 504 LEU A N 1
ATOM 3911 C CA . LEU A 1 504 ? 3.782 -12.363 -18.417 1.00 98.38 504 LEU A CA 1
ATOM 3912 C C . LEU A 1 504 ? 3.396 -12.469 -19.892 1.00 98.38 504 LEU A C 1
ATOM 3914 O O . LEU A 1 504 ? 3.293 -13.574 -20.416 1.00 98.38 504 LEU A O 1
ATOM 3918 N N . ASN A 1 505 ? 3.250 -11.333 -20.575 1.00 98.31 505 ASN A N 1
ATOM 3919 C CA . ASN A 1 505 ? 2.882 -11.291 -21.986 1.00 98.31 505 ASN A CA 1
ATOM 3920 C C . ASN A 1 505 ? 3.908 -11.993 -22.876 1.00 98.31 505 ASN A C 1
ATOM 3922 O O . ASN A 1 505 ? 3.531 -12.764 -23.756 1.00 98.31 505 ASN A O 1
ATOM 3926 N N . TYR A 1 506 ? 5.202 -11.792 -22.629 1.00 98.50 506 TYR A N 1
ATOM 3927 C CA . TYR A 1 506 ? 6.242 -12.512 -23.362 1.00 98.50 506 TYR A CA 1
ATOM 3928 C C . TYR A 1 506 ? 6.196 -14.018 -23.098 1.00 98.50 506 TYR A C 1
ATOM 3930 O O . TYR A 1 506 ? 6.290 -14.805 -24.035 1.00 98.50 506 TYR A O 1
ATOM 3938 N N . ALA A 1 507 ? 5.988 -14.439 -21.845 1.00 98.31 507 ALA A N 1
ATOM 3939 C CA . ALA A 1 507 ? 5.832 -15.854 -21.515 1.00 98.31 507 ALA A CA 1
ATOM 3940 C C . ALA A 1 507 ? 4.647 -16.488 -22.258 1.00 98.31 507 ALA A C 1
ATOM 3942 O O . ALA A 1 507 ? 4.805 -17.559 -22.842 1.00 98.31 507 ALA A O 1
ATOM 3943 N N . VAL A 1 508 ? 3.500 -15.811 -22.314 1.00 97.62 508 VAL A N 1
ATOM 3944 C CA . VAL A 1 508 ? 2.335 -16.304 -23.059 1.00 97.62 508 VAL A CA 1
ATOM 3945 C C . VAL A 1 508 ? 2.581 -16.340 -24.563 1.00 97.62 508 VAL A C 1
ATOM 3947 O O . VAL A 1 508 ? 2.241 -17.324 -25.216 1.00 97.62 508 VAL A O 1
ATOM 3950 N N . ARG A 1 509 ? 3.233 -15.318 -25.127 1.00 96.44 509 ARG A N 1
ATOM 3951 C CA . ARG A 1 509 ? 3.623 -15.301 -26.548 1.00 96.44 509 ARG A CA 1
ATOM 3952 C C . ARG A 1 509 ? 4.573 -16.448 -26.906 1.00 96.44 509 ARG A C 1
ATOM 3954 O O . ARG A 1 509 ? 4.509 -16.953 -28.022 1.00 96.44 509 ARG A O 1
ATOM 3961 N N . ALA A 1 510 ? 5.401 -16.887 -25.960 1.00 97.12 510 ALA A N 1
ATOM 3962 C CA . ALA A 1 510 ? 6.252 -18.071 -26.084 1.00 97.12 510 ALA A CA 1
ATOM 3963 C C . ALA A 1 510 ? 5.510 -19.406 -25.826 1.00 97.12 510 ALA A C 1
ATOM 3965 O O . ALA A 1 510 ? 6.109 -20.477 -25.913 1.00 97.12 510 ALA A O 1
ATOM 3966 N N . GLY A 1 511 ? 4.203 -19.371 -25.542 1.00 96.94 511 GLY A N 1
ATOM 3967 C CA . GLY A 1 511 ? 3.361 -20.552 -25.336 1.00 96.94 511 GLY A CA 1
ATOM 3968 C C . GLY A 1 511 ? 3.333 -21.086 -23.901 1.00 96.94 511 GLY A C 1
ATOM 3969 O O . GLY A 1 511 ? 2.927 -22.231 -23.687 1.00 96.94 511 GLY A O 1
ATOM 3970 N N . TRP A 1 512 ? 3.766 -20.296 -22.917 1.00 97.75 512 TRP A N 1
ATOM 3971 C CA . TRP A 1 512 ? 3.674 -20.634 -21.494 1.00 97.75 512 TRP A CA 1
ATOM 3972 C C . TRP A 1 512 ? 2.397 -20.095 -20.855 1.00 97.75 512 TRP A C 1
ATOM 3974 O O . TRP A 1 512 ? 1.775 -19.166 -21.352 1.00 97.75 512 TRP A O 1
ATOM 3984 N N . THR A 1 513 ? 2.040 -20.653 -19.702 1.00 96.00 513 THR A N 1
ATOM 3985 C CA . THR A 1 513 ? 0.880 -20.243 -18.900 1.00 96.00 513 THR A CA 1
ATOM 3986 C C . THR A 1 513 ? 1.329 -19.918 -17.471 1.00 96.00 513 THR A C 1
ATOM 3988 O O . THR A 1 513 ? 1.050 -20.683 -16.537 1.00 96.00 513 THR A O 1
ATOM 3991 N N . PRO A 1 514 ? 2.144 -18.862 -17.273 1.00 97.00 514 PRO A N 1
ATOM 3992 C CA . PRO A 1 514 ? 2.665 -18.525 -15.953 1.00 97.00 514 PRO A CA 1
ATOM 3993 C C . PRO A 1 514 ? 1.538 -18.104 -15.006 1.00 97.00 514 PRO A C 1
ATOM 3995 O O . PRO A 1 514 ? 0.535 -17.519 -15.415 1.00 97.00 514 PRO A O 1
ATOM 3998 N N . THR A 1 515 ? 1.733 -18.340 -13.711 1.00 96.88 515 THR A N 1
ATOM 3999 C CA . THR A 1 515 ? 0.856 -17.743 -12.696 1.00 96.88 515 THR A CA 1
ATOM 4000 C C . THR A 1 515 ? 1.366 -16.360 -12.313 1.00 96.88 515 THR A C 1
ATOM 4002 O O . THR A 1 515 ? 2.529 -16.209 -11.935 1.00 96.88 515 THR A O 1
ATOM 4005 N N . PHE A 1 516 ? 0.500 -15.351 -12.378 1.00 98.00 516 PHE A N 1
ATOM 4006 C CA . PHE A 1 516 ? 0.773 -14.047 -11.789 1.00 98.00 516 PHE A CA 1
ATOM 4007 C C . PHE A 1 516 ? 0.297 -14.027 -10.339 1.00 98.00 516 PHE A C 1
ATOM 4009 O O . PHE A 1 516 ? -0.845 -14.396 -10.073 1.00 98.00 516 PHE A O 1
ATOM 4016 N N . ALA A 1 517 ? 1.142 -13.579 -9.413 1.00 97.56 517 ALA A N 1
ATOM 4017 C CA . ALA A 1 517 ? 0.773 -13.374 -8.017 1.00 97.56 517 ALA A CA 1
ATOM 4018 C C . ALA A 1 517 ? 1.063 -11.925 -7.599 1.00 97.56 517 ALA A C 1
ATOM 4020 O O . ALA A 1 517 ? 2.189 -11.444 -7.708 1.00 97.56 517 ALA A O 1
ATOM 4021 N N . ASP A 1 518 ? 0.053 -11.223 -7.100 1.00 97.06 518 ASP A N 1
ATOM 4022 C CA . ASP A 1 518 ? 0.143 -9.826 -6.691 1.00 97.06 518 ASP A CA 1
ATOM 4023 C C . ASP A 1 518 ? 0.115 -9.707 -5.166 1.00 97.06 518 ASP A C 1
ATOM 4025 O O . ASP A 1 518 ? -0.916 -9.930 -4.525 1.00 97.06 518 ASP A O 1
ATOM 4029 N N . MET A 1 519 ? 1.277 -9.397 -4.584 1.00 96.94 519 MET A N 1
ATOM 4030 C CA . MET A 1 519 ? 1.454 -9.232 -3.139 1.00 96.94 519 MET A CA 1
ATOM 4031 C C . MET A 1 519 ? 1.255 -7.772 -2.694 1.00 96.94 519 MET A C 1
ATOM 4033 O O . MET A 1 519 ? 1.373 -7.458 -1.507 1.00 96.94 519 MET A O 1
ATOM 4037 N N . ASP A 1 520 ? 0.977 -6.847 -3.622 1.00 94.94 520 ASP A N 1
ATOM 4038 C CA . ASP A 1 520 ? 0.691 -5.451 -3.290 1.00 94.94 520 ASP A CA 1
ATOM 4039 C C . ASP A 1 520 ? -0.774 -5.276 -2.875 1.00 94.94 520 ASP A C 1
ATOM 4041 O O . ASP A 1 520 ? -1.656 -4.982 -3.678 1.00 94.94 520 ASP A O 1
ATOM 4045 N N . ILE A 1 521 ? -1.042 -5.386 -1.575 1.00 92.94 521 ILE A N 1
ATOM 4046 C CA . ILE A 1 521 ? -2.399 -5.200 -1.045 1.00 92.94 521 ILE A CA 1
ATOM 4047 C C . ILE A 1 521 ? -2.886 -3.741 -1.125 1.00 92.94 521 ILE A C 1
ATOM 4049 O O . ILE A 1 521 ? -4.069 -3.469 -0.930 1.00 92.94 521 ILE A O 1
ATOM 4053 N N . GLY A 1 522 ? -2.002 -2.773 -1.385 1.00 89.25 522 GLY A N 1
ATOM 4054 C CA . GLY A 1 522 ? -2.343 -1.353 -1.430 1.00 89.25 522 GLY A CA 1
ATOM 4055 C C . GLY A 1 522 ? -2.769 -0.869 -2.816 1.00 89.25 522 GLY A C 1
ATOM 4056 O O . GLY A 1 522 ? -3.596 0.047 -2.908 1.00 89.25 522 GLY A O 1
ATOM 4057 N N . GLN A 1 523 ? -2.190 -1.436 -3.876 1.00 87.62 523 GLN A N 1
ATOM 4058 C CA . GLN A 1 523 ? -2.410 -1.079 -5.288 1.00 87.62 523 GLN A CA 1
ATOM 4059 C C . GLN A 1 523 ? -2.515 -2.317 -6.203 1.00 87.62 523 GLN A C 1
ATOM 4061 O O . GLN A 1 523 ? -2.157 -2.244 -7.377 1.00 87.62 523 GLN A O 1
ATOM 4066 N N . GLY A 1 524 ? -2.980 -3.445 -5.665 1.00 88.94 524 GLY A N 1
ATOM 4067 C CA . GLY A 1 524 ? -3.104 -4.702 -6.398 1.00 88.94 524 GLY A CA 1
ATOM 4068 C C . GLY A 1 524 ? -3.948 -4.585 -7.669 1.00 88.94 524 GLY A C 1
ATOM 4069 O O . GLY A 1 524 ? -4.907 -3.818 -7.745 1.00 88.94 524 GLY A O 1
ATOM 4070 N N . SER A 1 525 ? -3.569 -5.366 -8.673 1.00 88.94 525 SER A N 1
ATOM 4071 C CA . SER A 1 525 ? -4.055 -5.266 -10.053 1.00 88.94 525 SER A CA 1
ATOM 4072 C C . SER A 1 525 ? -5.045 -6.361 -10.457 1.00 88.94 525 SER A C 1
ATOM 4074 O O . SER A 1 525 ? -5.635 -6.276 -11.527 1.00 88.94 525 SER A O 1
ATOM 4076 N N . ILE A 1 526 ? -5.265 -7.370 -9.606 1.00 93.12 526 ILE A N 1
ATOM 4077 C CA . ILE A 1 526 ? -6.177 -8.494 -9.888 1.00 93.12 526 ILE A CA 1
ATOM 4078 C C . ILE A 1 526 ? -7.605 -8.182 -9.425 1.00 93.12 526 ILE A C 1
ATOM 4080 O O . ILE A 1 526 ? -8.560 -8.414 -10.152 1.00 93.12 526 ILE A O 1
ATOM 4084 N N . THR A 1 527 ? -7.776 -7.606 -8.236 1.00 93.19 527 THR A N 1
ATOM 4085 C CA . THR A 1 527 ? -9.098 -7.382 -7.623 1.00 93.19 527 THR A CA 1
ATOM 4086 C C . THR A 1 527 ? -9.100 -6.097 -6.786 1.00 93.19 527 THR A C 1
ATOM 4088 O O . THR A 1 527 ? -8.233 -5.242 -6.975 1.00 93.19 527 THR A O 1
ATOM 4091 N N . VAL A 1 528 ? -10.080 -5.930 -5.896 1.00 93.31 528 VAL A N 1
ATOM 4092 C CA . VAL A 1 528 ? -10.185 -4.780 -4.992 1.00 93.31 528 VAL A CA 1
ATOM 4093 C C . VAL A 1 528 ? -8.962 -4.657 -4.064 1.00 93.31 528 VAL A C 1
ATOM 4095 O O . VAL A 1 528 ? -8.302 -5.656 -3.757 1.00 93.31 528 VAL A O 1
ATOM 4098 N N . PRO A 1 529 ? -8.662 -3.450 -3.549 1.00 93.06 529 PRO A N 1
ATOM 4099 C CA . PRO A 1 529 ? -7.579 -3.250 -2.589 1.00 93.06 529 PRO A CA 1
ATOM 4100 C C . PRO A 1 529 ? -7.764 -4.051 -1.293 1.00 93.06 529 PRO A C 1
ATOM 4102 O O . PRO A 1 529 ? -8.882 -4.320 -0.855 1.00 93.06 529 PRO A O 1
ATOM 4105 N N . GLY A 1 530 ? -6.652 -4.353 -0.627 1.00 93.69 530 GLY A N 1
ATOM 4106 C CA . GLY A 1 530 ? -6.602 -5.171 0.583 1.00 93.69 530 GLY A CA 1
ATOM 4107 C C . GLY A 1 530 ? -6.555 -6.671 0.302 1.00 93.69 530 GLY A C 1
ATOM 4108 O O . GLY A 1 530 ? -6.938 -7.457 1.163 1.00 93.69 530 GLY A O 1
ATOM 4109 N N . CYS A 1 531 ? -6.123 -7.075 -0.893 1.00 94.94 531 CYS A N 1
ATOM 4110 C CA . CYS A 1 531 ? -6.060 -8.476 -1.289 1.00 94.94 531 CYS A CA 1
ATOM 4111 C C . CYS A 1 531 ? -4.643 -8.888 -1.664 1.00 94.94 531 CYS A C 1
ATOM 4113 O O . CYS A 1 531 ? -3.964 -8.173 -2.397 1.00 94.94 531 CYS A O 1
ATOM 4115 N N . ILE A 1 532 ? -4.248 -10.075 -1.214 1.00 95.94 532 ILE A N 1
ATOM 4116 C CA . ILE A 1 532 ? -3.189 -10.854 -1.851 1.00 95.94 532 ILE A CA 1
ATOM 4117 C C . ILE A 1 532 ? -3.895 -11.769 -2.846 1.00 95.94 532 ILE A C 1
ATOM 4119 O O . ILE A 1 532 ? -4.845 -12.462 -2.469 1.00 95.94 532 ILE A O 1
ATOM 4123 N N . ALA A 1 533 ? -3.479 -11.753 -4.108 1.00 96.44 533 ALA A N 1
ATOM 4124 C CA . ALA A 1 533 ? -4.190 -12.490 -5.144 1.00 96.44 533 ALA A CA 1
ATOM 4125 C C . ALA A 1 533 ? -3.256 -13.156 -6.155 1.00 96.44 533 ALA A C 1
ATOM 4127 O O . ALA A 1 533 ? -2.119 -12.731 -6.330 1.00 96.44 533 ALA A O 1
ATOM 4128 N N . ALA A 1 534 ? -3.739 -14.191 -6.838 1.00 96.62 534 ALA A N 1
ATOM 4129 C CA . ALA A 1 534 ? -3.038 -14.819 -7.949 1.00 96.62 534 ALA A CA 1
ATOM 4130 C C . ALA A 1 534 ? -4.001 -15.294 -9.039 1.00 96.62 534 ALA A C 1
ATOM 4132 O O . ALA A 1 534 ? -5.100 -15.757 -8.744 1.00 96.62 534 ALA A O 1
ATOM 4133 N N . THR A 1 535 ? -3.579 -15.219 -10.297 1.00 95.06 535 THR A N 1
ATOM 4134 C CA . THR A 1 535 ? -4.363 -15.659 -11.458 1.00 95.06 535 THR A CA 1
ATOM 4135 C C . THR A 1 535 ? -3.440 -16.298 -12.504 1.00 95.06 535 THR A C 1
ATOM 4137 O O . THR A 1 535 ? -2.319 -15.811 -12.695 1.00 95.06 535 THR A O 1
ATOM 4140 N N . PRO A 1 536 ? -3.830 -17.412 -13.152 1.00 93.81 536 PRO A N 1
ATOM 4141 C CA . PRO A 1 536 ? -3.098 -17.919 -14.306 1.00 93.81 536 PRO A CA 1
ATOM 4142 C C . PRO A 1 536 ? -3.242 -16.943 -15.479 1.00 93.81 536 PRO A C 1
ATOM 4144 O O . PRO A 1 536 ? -4.309 -16.372 -15.695 1.00 93.81 536 PRO A O 1
ATOM 4147 N N . VAL A 1 537 ? -2.168 -16.752 -16.241 1.00 95.19 537 VAL A N 1
ATOM 4148 C CA . VAL A 1 537 ? -2.189 -15.921 -17.448 1.00 95.19 537 VAL A CA 1
ATOM 4149 C C . VAL A 1 537 ? -1.971 -16.836 -18.646 1.00 95.19 537 VAL A C 1
ATOM 4151 O O . VAL A 1 537 ? -0.871 -17.338 -18.860 1.00 95.19 537 VAL A O 1
ATOM 4154 N N . GLU A 1 538 ? -3.051 -17.106 -19.377 1.00 93.50 538 GLU A N 1
ATOM 4155 C CA . GLU A 1 538 ? -3.092 -18.082 -20.481 1.00 93.50 538 GLU A CA 1
ATOM 4156 C C . GLU A 1 538 ? -3.155 -17.420 -21.866 1.00 93.50 538 GLU A C 1
ATOM 4158 O O . GLU A 1 538 ? -2.871 -18.056 -22.879 1.00 93.50 538 GLU A O 1
ATOM 4163 N N . ALA A 1 539 ? -3.507 -16.135 -21.904 1.00 94.44 539 ALA A N 1
ATOM 4164 C CA . ALA A 1 539 ? -3.588 -15.297 -23.094 1.00 94.44 539 ALA A CA 1
ATOM 4165 C C . ALA A 1 539 ? -2.906 -13.942 -22.816 1.00 94.44 539 ALA A C 1
ATOM 4167 O O . ALA A 1 539 ? -2.743 -13.582 -21.643 1.00 94.44 539 ALA A O 1
ATOM 4168 N N . PRO A 1 540 ? -2.464 -13.208 -23.858 1.00 93.56 540 PRO A N 1
ATOM 4169 C CA . PRO A 1 540 ? -1.956 -11.855 -23.684 1.00 93.56 540 PRO A CA 1
ATOM 4170 C C . PRO A 1 540 ? -2.947 -10.997 -22.894 1.00 93.56 540 PRO A C 1
ATOM 4172 O O . PRO A 1 540 ? -4.155 -11.074 -23.105 1.00 93.56 540 PRO A O 1
ATOM 4175 N N . ILE A 1 541 ? -2.416 -10.206 -21.969 1.00 94.44 541 ILE A N 1
ATOM 4176 C CA . ILE A 1 541 ? -3.175 -9.301 -21.109 1.00 94.44 541 ILE A CA 1
ATOM 4177 C C . ILE A 1 541 ? -3.845 -8.261 -22.004 1.00 94.44 541 ILE A C 1
ATOM 4179 O O . ILE A 1 541 ? -3.161 -7.577 -22.773 1.00 94.44 541 ILE A O 1
ATOM 4183 N N . ASP A 1 542 ? -5.162 -8.135 -21.885 1.00 91.56 542 ASP A N 1
ATOM 4184 C CA . ASP A 1 542 ? -5.919 -7.155 -22.652 1.00 91.56 542 ASP A CA 1
ATOM 4185 C C . ASP A 1 542 ? -5.491 -5.732 -22.253 1.00 91.56 542 ASP A C 1
ATOM 4187 O O . ASP A 1 542 ? -5.231 -5.439 -21.081 1.00 91.56 542 ASP A O 1
ATOM 4191 N N . ILE A 1 543 ? -5.354 -4.845 -23.237 1.00 89.19 543 ILE A N 1
ATOM 4192 C CA . ILE A 1 543 ? -4.853 -3.480 -23.013 1.00 89.19 543 ILE A CA 1
ATOM 4193 C C . ILE A 1 543 ? -5.896 -2.626 -22.284 1.00 89.19 543 ILE A C 1
ATOM 4195 O O . ILE A 1 543 ? -5.542 -1.721 -21.520 1.00 89.19 543 ILE A O 1
ATOM 4199 N N . GLU A 1 544 ? -7.170 -2.916 -22.519 1.00 84.44 544 GLU A N 1
ATOM 4200 C CA . GLU A 1 544 ? -8.304 -2.200 -21.961 1.00 84.44 544 GLU A CA 1
ATOM 4201 C C . GLU A 1 544 ? -8.763 -2.861 -20.659 1.00 84.44 544 GLU A C 1
ATOM 4203 O O . GLU A 1 544 ? -8.903 -2.185 -19.645 1.00 84.44 544 GLU A O 1
ATOM 4208 N N . ASP A 1 545 ? -8.936 -4.181 -20.652 1.00 82.75 545 ASP A N 1
ATOM 4209 C CA . ASP A 1 545 ? -9.545 -4.907 -19.533 1.00 82.75 545 ASP A CA 1
ATOM 4210 C C . ASP A 1 545 ? -8.499 -5.407 -18.511 1.00 82.75 545 ASP A C 1
ATOM 4212 O O . ASP A 1 545 ? -8.802 -5.633 -17.336 1.00 82.75 545 ASP A O 1
ATOM 4216 N N . GLY A 1 546 ? -7.227 -5.500 -18.910 1.00 89.31 546 GLY A N 1
ATOM 4217 C CA . GLY A 1 546 ? -6.118 -5.841 -18.026 1.00 89.31 546 GLY A CA 1
ATOM 4218 C C . GLY A 1 546 ? -5.996 -7.337 -17.719 1.00 89.31 546 GLY A C 1
ATOM 4219 O O . GLY A 1 546 ? -6.082 -8.192 -18.597 1.00 89.31 546 GLY A O 1
ATOM 4220 N N . LEU A 1 547 ? -5.651 -7.656 -16.465 1.00 89.88 547 LEU A N 1
ATOM 4221 C CA . LEU A 1 547 ? -5.386 -9.035 -16.036 1.00 89.88 547 LEU A CA 1
ATOM 4222 C C . LEU A 1 547 ? -6.682 -9.861 -15.974 1.00 89.88 547 LEU A C 1
ATOM 4224 O O . LEU A 1 547 ? -7.708 -9.333 -15.549 1.00 89.88 547 LEU A O 1
ATOM 4228 N N . PRO A 1 548 ? -6.628 -11.166 -16.297 1.00 85.44 548 PRO A N 1
ATOM 4229 C CA . PRO A 1 548 ? -7.805 -12.028 -16.289 1.00 85.44 548 PRO A CA 1
ATOM 4230 C C . PRO A 1 548 ? -8.383 -12.204 -14.878 1.00 85.44 548 PRO A C 1
ATOM 4232 O O . PRO A 1 548 ? -7.648 -12.421 -13.905 1.00 85.44 548 PRO A O 1
ATOM 4235 N N . THR A 1 549 ? -9.716 -12.157 -14.785 1.00 80.88 549 THR A N 1
ATOM 4236 C CA . THR A 1 549 ? -10.476 -12.185 -13.521 1.00 80.88 549 THR A CA 1
ATOM 4237 C C . THR A 1 549 ? -11.439 -13.372 -13.388 1.00 80.88 549 THR A C 1
ATOM 4239 O O . THR A 1 549 ? -12.167 -13.446 -12.401 1.00 80.88 549 THR A O 1
ATOM 4242 N N . ASP A 1 550 ? -11.411 -14.342 -14.310 1.00 76.56 550 ASP A N 1
ATOM 4243 C CA . ASP A 1 550 ? -12.393 -15.440 -14.353 1.00 76.56 550 ASP A CA 1
ATOM 4244 C C . ASP A 1 550 ? -12.309 -16.412 -13.162 1.00 76.56 550 ASP A C 1
ATOM 4246 O O . ASP A 1 550 ? -13.323 -16.953 -12.723 1.00 76.56 550 ASP A O 1
ATOM 4250 N N . ALA A 1 551 ? -11.107 -16.651 -12.620 1.00 78.69 551 ALA A N 1
ATOM 4251 C CA . ALA A 1 551 ? -10.908 -17.545 -11.473 1.00 78.69 551 ALA A CA 1
ATOM 4252 C C . ALA A 1 551 ? -9.648 -17.212 -10.639 1.00 78.69 551 ALA A C 1
ATOM 4254 O O . ALA A 1 551 ? -8.746 -18.056 -10.509 1.00 78.69 551 ALA A O 1
ATOM 4255 N N . PRO A 1 552 ? -9.541 -15.993 -10.072 1.00 90.81 552 PRO A N 1
ATOM 4256 C CA . PRO A 1 552 ? -8.416 -15.634 -9.230 1.00 90.81 552 PRO A CA 1
ATOM 4257 C C . PRO A 1 552 ? -8.498 -16.332 -7.865 1.00 90.81 552 PRO A C 1
ATOM 4259 O O . PRO A 1 552 ? -9.566 -16.516 -7.277 1.00 90.81 552 PRO A O 1
ATOM 4262 N N . LEU A 1 553 ? -7.330 -16.672 -7.329 1.00 93.44 553 LEU A N 1
ATOM 4263 C CA . LEU A 1 553 ? -7.146 -16.914 -5.905 1.00 93.44 553 LEU A CA 1
ATOM 4264 C C . LEU A 1 553 ? -7.034 -15.553 -5.224 1.00 93.44 553 LEU A C 1
ATOM 4266 O O . LEU A 1 553 ? -6.211 -14.739 -5.625 1.00 93.44 553 LEU A O 1
ATOM 4270 N N . VAL A 1 554 ? -7.854 -15.298 -4.215 1.00 95.50 554 VAL A N 1
ATOM 4271 C CA . VAL A 1 554 ? -7.983 -14.020 -3.523 1.00 95.50 554 VAL A CA 1
ATOM 4272 C C . VAL A 1 554 ? -8.097 -14.267 -2.025 1.00 95.50 554 VAL A C 1
ATOM 4274 O O . VAL A 1 554 ? -9.032 -14.905 -1.541 1.00 95.50 554 VAL A O 1
ATOM 4277 N N . TYR A 1 555 ? -7.164 -13.684 -1.281 1.00 95.44 555 TYR A N 1
ATOM 4278 C CA . TYR A 1 555 ? -7.161 -13.660 0.174 1.00 95.44 555 TYR A CA 1
ATOM 4279 C C . TYR A 1 555 ? -7.231 -12.217 0.660 1.00 95.44 555 TYR A C 1
ATOM 4281 O O . TYR A 1 555 ? -6.413 -11.378 0.276 1.00 95.44 555 TYR A O 1
ATOM 4289 N N . TYR A 1 556 ? -8.216 -11.921 1.507 1.00 94.81 556 TYR A N 1
ATOM 4290 C CA . TYR A 1 556 ? -8.515 -10.558 1.936 1.00 94.81 556 TYR A CA 1
ATOM 4291 C C . TYR A 1 556 ? -7.873 -10.235 3.288 1.00 94.81 556 TYR A C 1
ATOM 4293 O O . TYR A 1 556 ? -8.224 -10.823 4.308 1.00 94.81 556 TYR A O 1
ATOM 4301 N N . THR A 1 557 ? -6.958 -9.263 3.312 1.00 90.19 557 THR A N 1
ATOM 4302 C CA . THR A 1 557 ? -6.366 -8.729 4.552 1.00 90.19 557 THR A CA 1
ATOM 4303 C C . THR A 1 557 ? -7.312 -7.768 5.266 1.00 90.19 557 THR A C 1
ATOM 4305 O O . THR A 1 557 ? -7.168 -7.525 6.463 1.00 90.19 557 THR A O 1
ATOM 4308 N N . GLY A 1 558 ? -8.249 -7.160 4.532 1.00 84.75 558 GLY A N 1
ATOM 4309 C CA . GLY A 1 558 ? -9.109 -6.101 5.050 1.00 84.75 558 GLY A CA 1
ATOM 4310 C C . GLY A 1 558 ? -8.437 -4.733 5.183 1.00 84.75 558 GLY A C 1
ATOM 4311 O O . GLY A 1 558 ? -9.117 -3.759 5.512 1.00 84.75 558 GLY A O 1
ATOM 4312 N N . THR A 1 559 ? -7.134 -4.614 4.917 1.00 83.88 559 THR A N 1
ATOM 4313 C CA . THR A 1 559 ? -6.368 -3.374 5.098 1.00 83.88 559 THR A CA 1
ATOM 4314 C C . THR A 1 559 ? -5.487 -3.070 3.885 1.00 83.88 559 THR A C 1
ATOM 4316 O O . THR A 1 559 ? -4.975 -3.987 3.249 1.00 83.88 559 THR A O 1
ATOM 4319 N N . PRO A 1 560 ? -5.262 -1.790 3.540 1.00 81.88 560 PRO A N 1
ATOM 4320 C CA . PRO A 1 560 ? -4.398 -1.426 2.417 1.00 81.88 560 PRO A CA 1
ATOM 4321 C C . PRO A 1 560 ? -2.903 -1.418 2.782 1.00 81.88 560 PRO A C 1
ATOM 4323 O O . PRO A 1 560 ? -2.084 -1.070 1.934 1.00 81.88 560 PRO A O 1
ATOM 4326 N N . SER A 1 561 ? -2.542 -1.729 4.035 1.00 85.12 561 SER A N 1
ATOM 4327 C CA . SER A 1 561 ? -1.160 -1.746 4.522 1.00 85.12 561 SER A CA 1
ATOM 4328 C C . SER A 1 561 ? -0.890 -2.980 5.389 1.00 85.12 561 SER A C 1
ATOM 4330 O O . SER A 1 561 ? -1.622 -3.213 6.358 1.00 85.12 561 SER A O 1
ATOM 4332 N N . PRO A 1 562 ? 0.184 -3.747 5.118 1.00 84.19 562 PRO A N 1
ATOM 4333 C CA . PRO A 1 562 ? 0.551 -4.892 5.951 1.00 84.19 562 PRO A CA 1
ATOM 4334 C C . PRO A 1 562 ? 0.948 -4.508 7.378 1.00 84.19 562 PRO A C 1
ATOM 4336 O O . PRO A 1 562 ? 0.895 -5.352 8.267 1.00 84.19 562 PRO A O 1
ATOM 4339 N N . SER A 1 563 ? 1.314 -3.241 7.623 1.00 84.44 563 SER A N 1
ATOM 4340 C CA . SER A 1 563 ? 1.652 -2.731 8.961 1.00 84.44 563 SER A CA 1
ATOM 4341 C C . SER A 1 563 ? 0.520 -2.894 9.975 1.00 84.44 563 SER A C 1
ATOM 4343 O O . SER A 1 563 ? 0.783 -2.971 11.173 1.00 84.44 563 SER A O 1
ATOM 4345 N N . ASP A 1 564 ? -0.728 -2.928 9.504 1.00 83.25 564 ASP A N 1
ATOM 4346 C CA . ASP A 1 564 ? -1.907 -3.008 10.364 1.00 83.25 564 ASP A CA 1
ATOM 4347 C C . ASP A 1 564 ? -2.024 -4.387 11.028 1.00 83.25 564 ASP A C 1
ATOM 4349 O O . ASP A 1 564 ? -2.392 -4.492 12.200 1.00 83.25 564 ASP A O 1
ATOM 4353 N N . ASN A 1 565 ? -1.674 -5.449 10.293 1.00 88.06 565 ASN A N 1
ATOM 4354 C CA . ASN A 1 565 ? -1.630 -6.813 10.809 1.00 88.06 565 ASN A CA 1
ATOM 4355 C C . ASN A 1 565 ? -0.599 -7.671 10.045 1.00 88.06 565 ASN A C 1
ATOM 4357 O O . ASN A 1 565 ? -0.956 -8.422 9.131 1.00 88.06 565 ASN A O 1
ATOM 4361 N N . PRO A 1 566 ? 0.688 -7.595 10.424 1.00 90.25 566 PRO A N 1
ATOM 4362 C CA . PRO A 1 566 ? 1.758 -8.289 9.706 1.00 90.25 566 PRO A CA 1
ATOM 4363 C C . PRO A 1 566 ? 1.649 -9.813 9.807 1.00 90.25 566 PRO A C 1
ATOM 4365 O O . PRO A 1 566 ? 2.005 -10.522 8.870 1.00 90.25 566 PRO A O 1
ATOM 4368 N N . ALA A 1 567 ? 1.135 -10.321 10.933 1.00 92.12 567 ALA A N 1
ATOM 4369 C CA . ALA A 1 567 ? 0.917 -11.750 11.140 1.00 92.12 567 ALA A CA 1
ATOM 4370 C C . ALA A 1 567 ? -0.157 -12.294 10.189 1.00 92.12 567 ALA A C 1
ATOM 4372 O O . ALA A 1 567 ? 0.049 -13.340 9.581 1.00 92.12 567 ALA A O 1
ATOM 4373 N N . LEU A 1 568 ? -1.255 -11.551 9.995 1.00 93.00 568 LEU A N 1
ATOM 4374 C CA . LEU A 1 568 ? -2.262 -11.895 8.992 1.00 93.00 568 LEU A CA 1
ATOM 4375 C C . LEU A 1 568 ? -1.671 -11.900 7.586 1.00 93.00 568 LEU A C 1
ATOM 4377 O O . LEU A 1 568 ? -1.904 -12.842 6.842 1.00 93.00 568 LEU A O 1
ATOM 4381 N N . TYR A 1 569 ? -0.875 -10.891 7.227 1.00 95.12 569 TYR A N 1
ATOM 4382 C CA . TYR A 1 569 ? -0.231 -10.865 5.916 1.00 95.12 569 TYR A CA 1
ATOM 4383 C C . TYR A 1 569 ? 0.637 -12.114 5.685 1.00 95.12 569 TYR A C 1
ATOM 4385 O O . TYR A 1 569 ? 0.463 -12.784 4.671 1.00 95.12 569 TYR A O 1
ATOM 4393 N N . ARG A 1 570 ? 1.514 -12.475 6.638 1.00 96.31 570 ARG A N 1
ATOM 4394 C CA . ARG A 1 570 ? 2.349 -13.691 6.545 1.00 96.31 570 ARG A CA 1
ATOM 4395 C C . ARG A 1 570 ? 1.504 -14.954 6.390 1.00 96.31 570 ARG A C 1
ATOM 4397 O O . ARG A 1 570 ? 1.755 -15.735 5.475 1.00 96.31 570 ARG A O 1
ATOM 4404 N N . HIS A 1 571 ? 0.465 -15.090 7.213 1.00 95.62 571 HIS A N 1
ATOM 4405 C CA . HIS A 1 571 ? -0.459 -16.218 7.155 1.00 95.62 571 HIS A CA 1
ATOM 4406 C C . HIS A 1 571 ? -1.144 -16.335 5.785 1.00 95.62 571 HIS A C 1
ATOM 4408 O O . HIS A 1 571 ? -1.205 -17.416 5.208 1.00 95.62 571 HIS A O 1
ATOM 4414 N N . LEU A 1 572 ? -1.627 -15.227 5.215 1.00 96.06 572 LEU A N 1
ATOM 4415 C CA . LEU A 1 572 ? -2.277 -15.248 3.902 1.00 96.06 572 LEU A CA 1
ATOM 4416 C C . LEU A 1 572 ? -1.290 -15.544 2.760 1.00 96.06 572 LEU A C 1
ATOM 4418 O O . LEU A 1 572 ? -1.670 -16.215 1.800 1.00 96.06 572 LEU A O 1
ATOM 4422 N N . VAL A 1 573 ? -0.024 -15.118 2.867 1.00 97.62 573 VAL A N 1
ATOM 4423 C CA . VAL A 1 573 ? 1.040 -15.515 1.923 1.00 97.62 573 VAL A CA 1
ATOM 4424 C C . VAL A 1 573 ? 1.293 -17.024 1.987 1.00 97.62 573 VAL A C 1
ATOM 4426 O O . VAL A 1 573 ? 1.346 -17.672 0.943 1.00 97.62 573 VAL A O 1
ATOM 4429 N N . GLU A 1 574 ? 1.386 -17.604 3.186 1.00 97.00 574 GLU A N 1
ATOM 4430 C CA . GLU A 1 574 ? 1.519 -19.058 3.380 1.00 97.00 574 GLU A CA 1
ATOM 4431 C C . GLU A 1 574 ? 0.325 -19.811 2.788 1.00 97.00 574 GLU A C 1
ATOM 4433 O O . GLU A 1 574 ? 0.491 -20.822 2.097 1.00 97.00 574 GLU A O 1
ATOM 4438 N N . ARG A 1 575 ? -0.892 -19.289 2.996 1.00 95.06 575 ARG A N 1
ATOM 4439 C CA . ARG A 1 575 ? -2.102 -19.882 2.426 1.00 95.06 575 ARG A CA 1
ATOM 4440 C C . ARG A 1 575 ? -2.102 -19.861 0.909 1.00 95.06 575 ARG A C 1
ATOM 4442 O O . ARG A 1 575 ? -2.440 -20.876 0.295 1.00 95.06 575 ARG A O 1
ATOM 4449 N N . LEU A 1 576 ? -1.716 -18.738 0.311 1.00 95.94 576 LEU A N 1
ATOM 4450 C CA . LEU A 1 576 ? -1.600 -18.624 -1.133 1.00 95.94 576 LEU A CA 1
ATOM 4451 C C . LEU A 1 576 ? -0.548 -19.593 -1.681 1.00 95.94 576 LEU A C 1
ATOM 4453 O O . LEU A 1 576 ? -0.845 -20.329 -2.620 1.00 95.94 576 LEU A O 1
ATOM 4457 N N . ALA A 1 577 ? 0.641 -19.638 -1.075 1.00 96.75 577 ALA A N 1
ATOM 4458 C CA . ALA A 1 577 ? 1.730 -20.509 -1.504 1.00 96.75 577 ALA A CA 1
ATOM 4459 C C . ALA A 1 577 ? 1.319 -21.988 -1.513 1.00 96.75 577 ALA A C 1
ATOM 4461 O O . ALA A 1 577 ? 1.531 -22.676 -2.509 1.00 96.75 577 ALA A O 1
ATOM 4462 N N . ALA A 1 578 ? 0.640 -22.453 -0.460 1.00 94.50 578 ALA A N 1
ATOM 4463 C CA . ALA A 1 578 ? 0.160 -23.830 -0.381 1.00 94.50 578 ALA A CA 1
ATOM 4464 C C . ALA A 1 578 ? -0.812 -24.191 -1.523 1.00 94.50 578 ALA A C 1
ATOM 4466 O O . ALA A 1 578 ? -0.723 -25.277 -2.094 1.00 94.50 578 ALA A O 1
ATOM 4467 N N . VAL A 1 579 ? -1.728 -23.287 -1.891 1.00 93.06 579 VAL A N 1
ATOM 4468 C CA . VAL A 1 579 ? -2.674 -23.536 -2.996 1.00 93.06 579 VAL A CA 1
ATOM 4469 C C . VAL A 1 579 ? -1.977 -23.482 -4.356 1.00 93.06 579 VAL A C 1
ATOM 4471 O O . VAL A 1 579 ? -2.284 -24.288 -5.236 1.00 93.06 579 VAL A O 1
ATOM 4474 N N . LEU A 1 580 ? -1.019 -22.571 -4.535 1.00 94.12 580 LEU A N 1
ATOM 4475 C CA . LEU A 1 580 ? -0.226 -22.484 -5.762 1.00 94.12 580 LEU A CA 1
ATOM 4476 C C . LEU A 1 580 ? 0.640 -23.732 -5.978 1.00 94.12 580 LEU A C 1
ATOM 4478 O O . LEU A 1 580 ? 0.702 -24.236 -7.099 1.00 94.12 580 LEU A O 1
ATOM 4482 N N . ASP A 1 581 ? 1.234 -24.273 -4.914 1.00 94.06 581 ASP A N 1
ATOM 4483 C CA . ASP A 1 581 ? 1.991 -25.526 -4.958 1.00 94.06 581 ASP A CA 1
ATOM 4484 C C . ASP A 1 581 ? 1.100 -26.709 -5.377 1.00 94.06 581 ASP A C 1
ATOM 4486 O O . ASP A 1 581 ? 1.485 -27.493 -6.246 1.00 94.06 581 ASP A O 1
ATOM 4490 N N . LEU A 1 582 ? -0.116 -26.816 -4.827 1.00 91.81 582 LEU A N 1
ATOM 4491 C CA . LEU A 1 582 ? -1.084 -27.845 -5.230 1.00 91.81 582 LEU A CA 1
ATOM 4492 C C . LEU A 1 582 ? -1.483 -27.706 -6.708 1.00 91.81 582 LEU A C 1
ATOM 4494 O O . LEU A 1 582 ? -1.519 -28.697 -7.441 1.00 91.81 582 LEU A O 1
ATOM 4498 N N . ARG A 1 583 ? -1.726 -26.475 -7.177 1.00 88.38 583 ARG A N 1
ATOM 4499 C CA . ARG A 1 583 ? -2.068 -26.208 -8.583 1.00 88.38 583 ARG A CA 1
ATOM 4500 C C . ARG A 1 583 ? -0.931 -26.621 -9.519 1.00 88.38 583 ARG A C 1
ATOM 4502 O O . ARG A 1 583 ? -1.175 -27.321 -10.501 1.00 88.38 583 ARG A O 1
ATOM 4509 N N . ALA A 1 584 ? 0.310 -26.276 -9.179 1.00 89.56 584 ALA A N 1
ATOM 4510 C CA . ALA A 1 584 ? 1.494 -26.682 -9.934 1.00 89.56 584 ALA A CA 1
ATOM 4511 C C . ALA A 1 584 ? 1.699 -28.212 -9.937 1.00 89.56 584 ALA A C 1
ATOM 4513 O O . ALA A 1 584 ? 2.143 -28.796 -10.924 1.00 89.56 584 ALA A O 1
ATOM 4514 N N . GLN A 1 585 ? 1.348 -28.919 -8.864 1.00 90.25 585 GLN A N 1
ATOM 4515 C CA . GLN A 1 585 ? 1.413 -30.385 -8.867 1.00 90.25 585 GLN A CA 1
ATOM 4516 C C . GLN A 1 585 ? 0.387 -31.004 -9.827 1.00 90.25 585 GLN A C 1
ATOM 4518 O O . GLN A 1 585 ? 0.706 -31.986 -10.502 1.00 90.25 585 GLN A O 1
ATOM 4523 N N . SER A 1 586 ? -0.801 -30.401 -9.932 1.00 90.19 586 SER A N 1
ATOM 4524 C CA . SER A 1 586 ? -1.898 -30.899 -10.770 1.00 90.19 586 SER A CA 1
ATOM 4525 C C . SER A 1 586 ? -1.724 -30.656 -12.275 1.00 90.19 586 SER A C 1
ATOM 4527 O O . SER A 1 586 ? -2.199 -31.466 -13.070 1.00 90.19 586 SER A O 1
ATOM 4529 N N . ASP A 1 587 ? -1.015 -29.596 -12.677 1.00 90.94 587 ASP A N 1
ATOM 4530 C CA . ASP A 1 587 ? -0.858 -29.209 -14.083 1.00 90.94 587 ASP A CA 1
ATOM 4531 C C . ASP A 1 587 ? 0.632 -29.057 -14.465 1.00 90.94 587 ASP A C 1
ATOM 4533 O O . ASP A 1 587 ? 1.291 -28.099 -14.048 1.00 90.94 587 ASP A O 1
ATOM 4537 N N . PRO A 1 588 ? 1.193 -29.977 -15.281 1.00 93.00 588 PRO A N 1
ATOM 4538 C CA . PRO A 1 588 ? 2.586 -29.909 -15.723 1.00 93.00 588 PRO A CA 1
ATOM 4539 C C . PRO A 1 588 ? 2.944 -28.661 -16.540 1.00 93.00 588 PRO A C 1
ATOM 4541 O O . PRO A 1 588 ? 4.094 -28.224 -16.484 1.00 93.00 588 PRO A O 1
ATOM 4544 N N . GLN A 1 589 ? 2.001 -28.105 -17.307 1.00 93.06 589 GLN A N 1
ATOM 4545 C CA . GLN A 1 589 ? 2.233 -26.912 -18.121 1.00 93.06 589 GLN A CA 1
ATOM 4546 C C . GLN A 1 589 ? 2.337 -25.682 -17.219 1.00 93.06 589 GLN A C 1
ATOM 4548 O O . GLN A 1 589 ? 3.302 -24.925 -17.333 1.00 93.06 589 GLN A O 1
ATOM 4553 N N . VAL A 1 590 ? 1.418 -25.528 -16.263 1.00 92.00 590 VAL A N 1
ATOM 4554 C CA . VAL A 1 590 ? 1.487 -24.465 -15.244 1.00 92.00 590 VAL A CA 1
ATOM 4555 C C . VAL A 1 590 ? 2.751 -24.618 -14.397 1.00 92.00 590 VAL A C 1
ATOM 4557 O O . VAL A 1 590 ? 3.466 -23.640 -14.177 1.00 92.00 590 VAL A O 1
ATOM 4560 N N . ARG A 1 591 ? 3.091 -25.851 -13.994 1.00 95.38 591 ARG A N 1
ATOM 4561 C CA . ARG A 1 591 ? 4.306 -26.139 -13.218 1.00 95.38 591 ARG A CA 1
ATOM 4562 C C . ARG A 1 591 ? 5.566 -25.653 -13.910 1.00 95.38 591 ARG A C 1
ATOM 4564 O O . ARG A 1 591 ? 6.356 -24.951 -13.289 1.00 95.38 591 ARG A O 1
ATOM 4571 N N . ALA A 1 592 ? 5.757 -26.031 -15.172 1.00 97.38 592 ALA A N 1
ATOM 4572 C CA . ALA A 1 592 ? 6.941 -25.655 -15.936 1.00 97.38 592 ALA A CA 1
ATOM 4573 C C . ALA A 1 592 ? 6.947 -24.167 -16.319 1.00 97.38 592 ALA A C 1
ATOM 4575 O O . ALA A 1 592 ? 8.018 -23.587 -16.462 1.00 97.38 592 ALA A O 1
ATOM 4576 N N . SER A 1 593 ? 5.772 -23.539 -16.448 1.00 97.56 593 SER A N 1
ATOM 4577 C CA . SER A 1 593 ? 5.644 -22.108 -16.758 1.00 97.56 593 SER A CA 1
ATOM 4578 C C . SER A 1 593 ? 6.104 -21.199 -15.615 1.00 97.56 593 SER A C 1
ATOM 4580 O O . SER A 1 593 ? 6.527 -20.064 -15.861 1.00 97.56 593 SER A O 1
ATOM 4582 N N . GLY A 1 594 ? 6.050 -21.691 -14.376 1.00 97.31 594 GLY A N 1
ATOM 4583 C CA . GLY A 1 594 ? 6.498 -20.959 -13.198 1.00 97.31 594 GLY A CA 1
ATOM 4584 C C . GLY A 1 594 ? 5.579 -19.794 -12.820 1.00 97.31 594 GLY A C 1
ATOM 4585 O O . GLY A 1 594 ? 4.391 -19.762 -13.160 1.00 97.31 594 GLY A O 1
ATOM 4586 N N . MET A 1 595 ? 6.132 -18.833 -12.079 1.00 97.94 595 MET A N 1
ATOM 4587 C CA . MET A 1 595 ? 5.374 -17.734 -11.477 1.00 97.94 595 MET A CA 1
ATOM 4588 C C . MET A 1 595 ? 6.086 -16.394 -11.653 1.00 97.94 595 MET A C 1
ATOM 4590 O O . MET A 1 595 ? 7.314 -16.316 -11.590 1.00 97.94 595 MET A O 1
ATOM 4594 N N . ILE A 1 596 ? 5.305 -15.329 -11.816 1.00 98.56 596 ILE A N 1
ATOM 4595 C CA . ILE A 1 596 ? 5.778 -13.943 -11.753 1.00 98.56 596 ILE A CA 1
ATOM 4596 C C . ILE A 1 596 ? 5.045 -13.264 -10.604 1.00 98.56 596 ILE A C 1
ATOM 4598 O O . ILE A 1 596 ? 3.816 -13.245 -10.566 1.00 98.56 596 ILE A O 1
ATOM 4602 N N . LEU A 1 597 ? 5.806 -12.720 -9.661 1.00 98.44 597 LEU A N 1
ATOM 4603 C CA . LEU A 1 597 ? 5.286 -12.138 -8.437 1.00 98.44 597 LEU A CA 1
ATOM 4604 C C . LEU A 1 597 ? 5.568 -10.634 -8.399 1.00 98.44 597 LEU A C 1
ATOM 4606 O O . LEU A 1 597 ? 6.707 -10.208 -8.595 1.00 98.44 597 LEU A O 1
ATOM 4610 N N . ASN A 1 598 ? 4.544 -9.836 -8.105 1.00 98.44 598 ASN A N 1
ATOM 4611 C CA . ASN A 1 598 ? 4.668 -8.400 -7.865 1.00 98.44 598 ASN A CA 1
ATOM 4612 C C . ASN A 1 598 ? 4.722 -8.111 -6.359 1.00 98.44 598 ASN A C 1
ATOM 4614 O O . ASN A 1 598 ? 3.930 -8.663 -5.594 1.00 98.44 598 ASN A O 1
ATOM 4618 N N . SER A 1 599 ? 5.631 -7.234 -5.929 1.00 96.62 599 SER A N 1
ATOM 4619 C CA . SER A 1 599 ? 5.741 -6.809 -4.530 1.00 96.62 599 SER A CA 1
ATOM 4620 C C . SER A 1 599 ? 5.054 -5.471 -4.256 1.00 96.62 599 SER A C 1
ATOM 4622 O O . SER A 1 599 ? 4.962 -4.599 -5.123 1.00 96.62 599 SER A O 1
ATOM 4624 N N . MET A 1 600 ? 4.716 -5.237 -2.987 1.00 92.75 600 MET A N 1
ATOM 4625 C CA . MET A 1 600 ? 4.485 -3.882 -2.481 1.00 92.75 600 MET A CA 1
ATOM 4626 C C . MET A 1 600 ? 5.758 -3.020 -2.546 1.00 92.75 600 MET A C 1
ATOM 4628 O O . MET A 1 600 ? 6.878 -3.528 -2.631 1.00 92.75 600 MET A O 1
ATOM 4632 N N . GLY A 1 601 ? 5.598 -1.695 -2.481 1.00 90.75 601 GLY A N 1
ATOM 4633 C CA . GLY A 1 601 ? 6.713 -0.737 -2.489 1.00 90.75 601 GLY A CA 1
ATOM 4634 C C . GLY A 1 601 ? 7.379 -0.461 -1.135 1.00 90.75 601 GLY A C 1
ATOM 4635 O O . GLY A 1 601 ? 8.233 0.420 -1.065 1.00 90.75 601 GLY A O 1
ATOM 4636 N N . TRP A 1 602 ? 6.993 -1.162 -0.064 1.00 89.12 602 TRP A N 1
ATOM 4637 C CA . TRP A 1 602 ? 7.583 -0.985 1.264 1.00 89.12 602 TRP A CA 1
ATOM 4638 C C . TRP A 1 602 ? 8.755 -1.949 1.468 1.00 89.12 602 TRP A C 1
ATOM 4640 O O . TRP A 1 602 ? 8.558 -3.140 1.682 1.00 89.12 602 TRP A O 1
ATOM 4650 N N . ILE A 1 603 ? 9.977 -1.422 1.379 1.00 90.31 603 ILE A N 1
ATOM 4651 C CA . ILE A 1 603 ? 11.215 -2.219 1.287 1.00 90.31 603 ILE A CA 1
ATOM 4652 C C . ILE A 1 603 ? 12.156 -2.062 2.493 1.00 90.31 603 ILE A C 1
ATOM 4654 O O . ILE A 1 603 ? 13.305 -2.484 2.436 1.00 90.31 603 ILE A O 1
ATOM 4658 N N . VAL A 1 604 ? 11.700 -1.413 3.567 1.00 83.50 604 VAL A N 1
ATOM 4659 C CA . VAL A 1 604 ? 12.508 -1.120 4.764 1.00 83.50 604 VAL A CA 1
ATOM 4660 C C . VAL A 1 604 ? 11.894 -1.757 6.003 1.00 83.50 604 VAL A C 1
ATOM 4662 O O . VAL A 1 604 ? 10.674 -1.900 6.077 1.00 83.50 604 VAL A O 1
ATOM 4665 N N . GLU A 1 605 ? 12.733 -2.093 6.987 1.00 88.81 605 GLU A N 1
ATOM 4666 C CA . GLU A 1 605 ? 12.317 -2.644 8.287 1.00 88.81 605 GLU A CA 1
ATOM 4667 C C . GLU A 1 605 ? 11.370 -3.845 8.116 1.00 88.81 605 GLU A C 1
ATOM 4669 O O . GLU A 1 605 ? 11.703 -4.798 7.415 1.00 88.81 605 GLU A O 1
ATOM 4674 N N . LEU A 1 606 ? 10.163 -3.778 8.682 1.00 85.00 606 LEU A N 1
ATOM 4675 C CA . LEU A 1 606 ? 9.152 -4.820 8.550 1.00 85.00 606 LEU A CA 1
ATOM 4676 C C . LEU A 1 606 ? 8.796 -5.120 7.086 1.00 85.00 606 LEU A C 1
ATOM 4678 O O . LEU A 1 606 ? 8.545 -6.270 6.745 1.00 85.00 606 LEU A O 1
ATOM 4682 N N . GLY A 1 607 ? 8.799 -4.119 6.202 1.00 88.75 607 GLY A N 1
ATOM 4683 C CA . GLY A 1 607 ? 8.579 -4.338 4.772 1.00 88.75 607 GLY A CA 1
ATOM 4684 C C . GLY A 1 607 ? 9.640 -5.259 4.162 1.00 88.75 607 GLY A C 1
ATOM 4685 O O . GLY A 1 607 ? 9.302 -6.177 3.419 1.00 88.75 607 GLY A O 1
ATOM 4686 N N . TYR A 1 608 ? 10.906 -5.084 4.553 1.00 94.00 608 TYR A N 1
ATOM 4687 C CA . TYR A 1 608 ? 12.006 -5.962 4.144 1.00 94.00 608 TYR A CA 1
ATOM 4688 C C . TYR A 1 608 ? 11.832 -7.391 4.682 1.00 94.00 608 TYR A C 1
ATOM 4690 O O . TYR A 1 608 ? 11.978 -8.355 3.933 1.00 94.00 608 TYR A O 1
ATOM 4698 N N . GLU A 1 609 ? 11.444 -7.539 5.952 1.00 94.69 609 GLU A N 1
ATOM 4699 C CA . GLU A 1 609 ? 11.148 -8.851 6.547 1.00 94.69 609 GLU A CA 1
ATOM 4700 C C . GLU A 1 609 ? 10.000 -9.570 5.824 1.00 94.69 609 GLU A C 1
ATOM 4702 O O . GLU A 1 609 ? 10.076 -10.770 5.573 1.00 94.69 609 GLU A O 1
ATOM 4707 N N . LEU A 1 610 ? 8.940 -8.844 5.457 1.00 95.31 610 LEU A N 1
ATOM 4708 C CA . LEU A 1 610 ? 7.813 -9.403 4.710 1.00 95.31 610 LEU A CA 1
ATOM 4709 C C . LEU A 1 610 ? 8.214 -9.812 3.286 1.00 95.31 610 LEU A C 1
ATOM 4711 O O . LEU A 1 610 ? 7.722 -10.827 2.793 1.00 95.31 610 LEU A O 1
ATOM 4715 N N . LEU A 1 611 ? 9.124 -9.078 2.633 1.00 96.50 611 LEU A N 1
ATOM 4716 C CA . LEU A 1 611 ? 9.690 -9.489 1.344 1.00 96.50 611 LEU A CA 1
ATOM 4717 C C . LEU A 1 611 ? 10.473 -10.795 1.474 1.00 96.50 611 LEU A C 1
ATOM 4719 O O . LEU A 1 611 ? 10.245 -11.701 0.677 1.00 96.50 611 LEU A O 1
ATOM 4723 N N . LYS A 1 612 ? 11.339 -10.921 2.486 1.00 96.12 612 LYS A N 1
ATOM 4724 C CA . LYS A 1 612 ? 12.072 -12.167 2.756 1.00 96.12 612 LYS A CA 1
ATOM 4725 C C . LYS A 1 612 ? 11.135 -13.341 3.024 1.00 96.12 612 LYS A C 1
ATOM 4727 O O . LYS A 1 612 ? 11.254 -14.367 2.365 1.00 96.12 612 LYS A O 1
ATOM 4732 N N . HIS A 1 613 ? 10.158 -13.149 3.913 1.00 97.31 613 HIS A N 1
ATOM 4733 C CA . HIS A 1 613 ? 9.126 -14.150 4.196 1.00 97.31 613 HIS A CA 1
ATOM 4734 C C . HIS A 1 613 ? 8.435 -14.608 2.911 1.00 97.31 613 HIS A C 1
ATOM 4736 O O . HIS A 1 613 ? 8.234 -15.798 2.701 1.00 97.31 613 HIS A O 1
ATOM 4742 N N . THR A 1 614 ? 8.112 -13.669 2.018 1.00 98.19 614 THR A N 1
ATOM 4743 C CA . THR A 1 614 ? 7.490 -13.965 0.719 1.00 98.19 614 THR A CA 1
ATOM 4744 C C . THR A 1 614 ? 8.432 -14.764 -0.189 1.00 98.19 614 THR A C 1
ATOM 4746 O O . THR A 1 614 ? 7.995 -15.752 -0.770 1.00 98.19 614 THR A O 1
ATOM 4749 N N . ILE A 1 615 ? 9.714 -14.385 -0.284 1.00 97.62 615 ILE A N 1
ATOM 4750 C CA . ILE A 1 615 ? 10.743 -15.099 -1.066 1.00 97.62 615 ILE A CA 1
ATOM 4751 C C . ILE A 1 615 ? 10.849 -16.557 -0.617 1.00 97.62 615 ILE A C 1
ATOM 4753 O O . ILE A 1 615 ? 10.813 -17.461 -1.450 1.00 97.62 615 ILE A O 1
ATOM 4757 N N . GLU A 1 616 ? 10.953 -16.778 0.691 1.00 96.81 616 GLU A N 1
ATOM 4758 C CA . GLU A 1 616 ? 11.099 -18.107 1.285 1.00 96.81 616 GLU A CA 1
ATOM 4759 C C . GLU A 1 616 ? 9.813 -18.930 1.125 1.00 96.81 616 GLU A C 1
ATOM 4761 O O . GLU A 1 616 ? 9.844 -20.044 0.602 1.00 96.81 616 GLU A O 1
ATOM 4766 N N . THR A 1 617 ? 8.663 -18.355 1.489 1.00 98.06 617 THR A N 1
ATOM 4767 C CA . THR A 1 617 ? 7.363 -19.045 1.497 1.00 98.06 617 THR A CA 1
ATOM 4768 C C . THR A 1 617 ? 6.902 -19.439 0.095 1.00 98.06 617 THR A C 1
ATOM 4770 O O . THR A 1 617 ? 6.394 -20.541 -0.105 1.00 98.06 617 THR A O 1
ATOM 4773 N N . LEU A 1 618 ? 7.098 -18.566 -0.899 1.00 97.19 618 LEU A N 1
ATOM 4774 C CA . LEU A 1 618 ? 6.740 -18.845 -2.294 1.00 97.19 618 LEU A CA 1
ATOM 4775 C C . LEU A 1 618 ? 7.862 -19.537 -3.074 1.00 97.19 618 LEU A C 1
ATOM 4777 O O . LEU A 1 618 ? 7.661 -19.841 -4.250 1.00 97.19 618 LEU A O 1
ATOM 4781 N N . LYS A 1 619 ? 8.992 -19.856 -2.428 1.00 97.19 619 LYS A N 1
ATOM 4782 C CA . LYS A 1 619 ? 10.143 -20.569 -3.009 1.00 97.19 619 LYS A CA 1
ATOM 4783 C C . LYS A 1 619 ? 10.718 -19.858 -4.238 1.00 97.19 619 LYS A C 1
ATOM 4785 O O . LYS A 1 619 ? 10.992 -20.485 -5.260 1.00 97.19 619 LYS A O 1
ATOM 4790 N N . CYS A 1 620 ? 10.864 -18.538 -4.159 1.00 97.88 620 CYS A N 1
ATOM 4791 C CA . CYS A 1 620 ? 11.382 -17.733 -5.261 1.00 97.88 620 CYS A CA 1
ATOM 4792 C C . CYS A 1 620 ? 12.851 -18.075 -5.553 1.00 97.88 620 CYS A C 1
ATOM 4794 O O . CYS A 1 620 ? 13.679 -18.097 -4.645 1.00 97.88 620 CYS A O 1
ATOM 4796 N N . ASP A 1 621 ? 13.186 -18.287 -6.825 1.00 97.00 621 ASP A N 1
ATOM 4797 C CA . ASP A 1 621 ? 14.539 -18.635 -7.288 1.00 97.00 621 ASP A CA 1
ATOM 4798 C C . ASP A 1 621 ? 15.184 -17.539 -8.155 1.00 97.00 621 ASP A C 1
ATOM 4800 O O . ASP A 1 621 ? 16.386 -17.582 -8.444 1.00 97.00 621 ASP A O 1
ATOM 4804 N N . VAL A 1 622 ? 14.402 -16.524 -8.530 1.00 98.25 622 VAL A N 1
ATOM 4805 C CA . VAL A 1 622 ? 14.854 -15.301 -9.195 1.00 98.25 622 VAL A CA 1
ATOM 4806 C C . VAL A 1 622 ? 14.243 -14.096 -8.485 1.00 98.25 622 VAL A C 1
ATOM 4808 O O . VAL A 1 622 ? 13.031 -14.018 -8.300 1.00 98.25 622 VAL A O 1
ATOM 4811 N N . VAL A 1 623 ? 15.071 -13.123 -8.111 1.00 98.50 623 VAL A N 1
ATOM 4812 C CA . VAL A 1 623 ? 14.640 -11.856 -7.510 1.00 98.50 623 VAL A CA 1
ATOM 4813 C C . VAL A 1 623 ? 15.129 -10.704 -8.379 1.00 98.50 623 VAL A C 1
ATOM 4815 O O . VAL A 1 623 ? 16.332 -10.503 -8.542 1.00 98.50 623 VAL A O 1
ATOM 4818 N N . LEU A 1 624 ? 14.194 -9.940 -8.941 1.00 98.56 624 LEU A N 1
ATOM 4819 C CA . LEU A 1 624 ? 14.472 -8.780 -9.785 1.00 98.56 624 LEU A CA 1
ATOM 4820 C C . LEU A 1 624 ? 14.314 -7.505 -8.955 1.00 98.56 624 LEU A C 1
ATOM 4822 O O . LEU A 1 624 ? 13.197 -7.111 -8.626 1.00 98.56 624 LEU A O 1
ATOM 4826 N N . VAL A 1 625 ? 15.426 -6.858 -8.615 1.00 98.19 625 VAL A N 1
ATOM 4827 C CA . VAL A 1 625 ? 15.451 -5.615 -7.837 1.00 98.19 625 VAL A CA 1
ATOM 4828 C C . VAL A 1 625 ? 15.441 -4.418 -8.779 1.00 98.19 625 VAL A C 1
ATOM 4830 O O . VAL A 1 625 ? 16.414 -4.177 -9.493 1.00 98.19 625 VAL A O 1
ATOM 483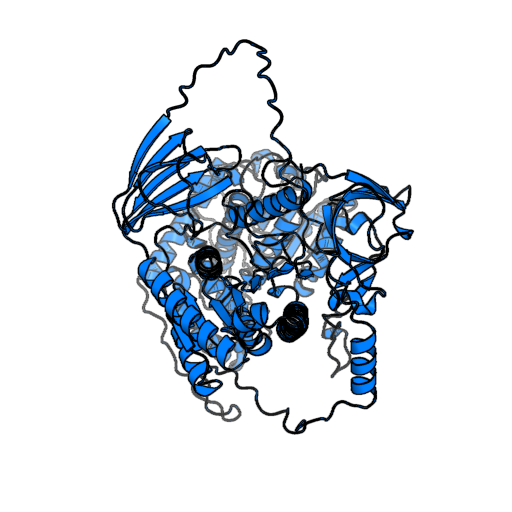3 N N . VAL A 1 626 ? 14.347 -3.659 -8.778 1.00 97.06 626 VAL A N 1
ATOM 4834 C CA . VAL A 1 626 ? 14.126 -2.542 -9.703 1.00 97.06 626 VAL A CA 1
ATOM 4835 C C . VAL A 1 626 ? 14.379 -1.206 -9.009 1.00 97.06 626 VAL A C 1
ATOM 4837 O O . VAL A 1 626 ? 13.703 -0.861 -8.042 1.00 97.06 626 VAL A O 1
ATOM 4840 N N . GLY A 1 627 ? 15.319 -0.424 -9.542 1.00 91.06 627 GLY A N 1
ATOM 4841 C CA . GLY A 1 627 ? 15.495 0.987 -9.192 1.00 91.06 627 GLY A CA 1
ATOM 4842 C C . GLY A 1 627 ? 16.037 1.278 -7.788 1.00 91.06 627 GLY A C 1
ATOM 4843 O O . GLY A 1 627 ? 15.936 2.423 -7.358 1.00 91.06 627 GLY A O 1
ATOM 4844 N N . ASP A 1 628 ? 16.599 0.291 -7.080 1.00 93.06 628 ASP A N 1
ATOM 4845 C CA . ASP A 1 628 ? 17.148 0.482 -5.729 1.00 93.06 628 ASP A CA 1
ATOM 4846 C C . ASP A 1 628 ? 18.430 -0.335 -5.489 1.00 93.06 628 ASP A C 1
ATOM 4848 O O . ASP A 1 628 ? 18.423 -1.567 -5.423 1.00 93.06 628 ASP A O 1
ATOM 4852 N N . GLU A 1 629 ? 19.562 0.361 -5.371 1.00 91.69 629 GLU A N 1
ATOM 4853 C CA . GLU A 1 629 ? 20.873 -0.277 -5.196 1.00 91.69 629 GLU A CA 1
ATOM 4854 C C . GLU A 1 629 ? 21.100 -0.810 -3.782 1.00 91.69 629 GLU A C 1
ATOM 4856 O O . GLU A 1 629 ? 21.800 -1.810 -3.600 1.00 91.69 629 GLU A O 1
ATOM 4861 N N . ARG A 1 630 ? 20.504 -0.159 -2.776 1.00 91.75 630 ARG A N 1
ATOM 4862 C CA . ARG A 1 630 ? 20.650 -0.551 -1.374 1.00 91.75 630 ARG A CA 1
ATOM 4863 C C . ARG A 1 630 ? 19.954 -1.882 -1.133 1.00 91.75 630 ARG A C 1
ATOM 4865 O O . ARG A 1 630 ? 20.577 -2.791 -0.591 1.00 91.75 630 ARG A O 1
ATOM 4872 N N . LEU A 1 631 ? 18.708 -2.005 -1.577 1.00 94.25 631 LEU A N 1
ATOM 4873 C CA . LEU A 1 631 ? 17.923 -3.230 -1.511 1.00 94.25 631 LEU A CA 1
ATOM 4874 C C . LEU A 1 631 ? 18.617 -4.360 -2.271 1.00 94.25 631 LEU A C 1
ATOM 4876 O O . LEU A 1 631 ? 18.691 -5.477 -1.765 1.00 94.25 631 LEU A O 1
ATOM 4880 N N . TYR A 1 632 ? 19.183 -4.067 -3.448 1.00 96.38 632 TYR A N 1
ATOM 4881 C CA . TYR A 1 632 ? 19.961 -5.047 -4.206 1.00 96.38 632 TYR A CA 1
ATOM 4882 C C . TYR A 1 632 ? 21.172 -5.543 -3.413 1.00 96.38 632 TYR A C 1
ATOM 4884 O O . TYR A 1 632 ? 21.380 -6.750 -3.310 1.00 96.38 632 TYR A O 1
ATOM 4892 N N . SER A 1 633 ? 21.951 -4.631 -2.828 1.00 94.12 633 SER A N 1
ATOM 4893 C CA . SER A 1 633 ? 23.121 -4.985 -2.021 1.00 94.12 633 SER A CA 1
ATOM 4894 C C . SER A 1 633 ? 22.735 -5.819 -0.793 1.00 94.12 633 SER A C 1
ATOM 4896 O O . SER A 1 633 ? 23.363 -6.841 -0.520 1.00 94.12 633 SER A O 1
ATOM 4898 N N . GLN A 1 634 ? 21.656 -5.436 -0.102 1.00 94.19 634 GLN A N 1
ATOM 4899 C CA . GLN A 1 634 ? 21.127 -6.153 1.062 1.00 94.19 634 GLN A CA 1
ATOM 4900 C C . GLN A 1 634 ? 20.670 -7.571 0.697 1.00 94.19 634 GLN A C 1
ATOM 4902 O O . GLN A 1 634 ? 21.223 -8.539 1.221 1.00 94.19 634 GLN A O 1
ATOM 4907 N N . LEU A 1 635 ? 19.745 -7.706 -0.262 1.00 94.81 635 LEU A N 1
ATOM 4908 C CA . LEU A 1 635 ? 19.231 -9.008 -0.695 1.00 94.81 635 LEU A CA 1
ATOM 4909 C C . LEU A 1 635 ? 20.334 -9.874 -1.299 1.00 94.81 635 LEU A C 1
ATOM 4911 O O . LEU A 1 635 ? 20.433 -11.052 -0.975 1.00 94.81 635 LEU A O 1
ATOM 4915 N N . SER A 1 636 ? 21.206 -9.309 -2.139 1.00 94.00 636 SER A N 1
ATOM 4916 C CA . SER A 1 636 ? 22.316 -10.070 -2.708 1.00 94.00 636 SER A CA 1
ATOM 4917 C C . SER A 1 636 ? 23.296 -10.535 -1.634 1.00 94.00 636 SER A C 1
ATOM 4919 O O . SER A 1 636 ? 23.824 -11.632 -1.776 1.00 94.00 636 SER A O 1
ATOM 4921 N N . GLY A 1 637 ? 23.615 -9.721 -0.627 1.00 91.69 637 GLY A N 1
ATOM 4922 C CA . GLY A 1 637 ? 24.571 -10.093 0.419 1.00 91.69 637 GLY A CA 1
ATOM 4923 C C . GLY A 1 637 ? 24.013 -11.140 1.383 1.00 91.69 637 GLY A C 1
ATOM 4924 O O . GLY A 1 637 ? 24.741 -12.008 1.864 1.00 91.69 637 GLY A O 1
ATOM 4925 N N . GLU A 1 638 ? 22.717 -11.071 1.665 1.00 91.25 638 GLU A N 1
ATOM 4926 C CA . GLU A 1 638 ? 22.034 -11.992 2.567 1.00 91.25 638 GLU A CA 1
ATOM 4927 C C . GLU A 1 638 ? 21.677 -13.314 1.880 1.00 91.25 638 GLU A C 1
ATOM 4929 O O . GLU A 1 638 ? 22.115 -14.367 2.340 1.00 91.25 638 GLU A O 1
ATOM 4934 N N . LEU A 1 639 ? 21.002 -13.271 0.726 1.00 91.75 639 LEU A N 1
ATOM 4935 C CA . LEU A 1 639 ? 20.574 -14.475 0.007 1.00 91.75 639 LEU A CA 1
ATOM 4936 C C . LEU A 1 639 ? 21.755 -15.274 -0.552 1.00 91.75 639 LEU A C 1
ATOM 4938 O O . LEU A 1 639 ? 21.686 -16.495 -0.586 1.00 91.75 639 LEU A O 1
ATOM 4942 N N . LYS A 1 640 ? 22.889 -14.645 -0.896 1.00 88.50 640 LYS A N 1
ATOM 4943 C CA . LYS A 1 640 ? 24.110 -15.405 -1.240 1.00 88.50 640 LYS A CA 1
ATOM 4944 C C . LYS A 1 640 ? 24.626 -16.264 -0.083 1.00 88.50 640 LYS A C 1
ATOM 4946 O O . LYS A 1 640 ? 25.280 -17.269 -0.343 1.00 88.50 640 LYS A O 1
ATOM 4951 N N . ARG A 1 641 ? 24.380 -15.858 1.168 1.00 88.56 641 ARG A N 1
ATOM 4952 C CA . ARG A 1 641 ? 24.804 -16.598 2.365 1.00 88.56 641 ARG A CA 1
ATOM 4953 C C . ARG A 1 641 ? 23.784 -17.662 2.759 1.00 88.56 641 ARG A C 1
ATOM 4955 O O . ARG A 1 641 ? 24.189 -18.783 3.042 1.00 88.56 641 ARG A O 1
ATOM 4962 N N . SER A 1 642 ? 22.494 -17.324 2.772 1.00 89.06 642 SER A N 1
ATOM 4963 C CA . SER A 1 642 ? 21.433 -18.223 3.248 1.00 89.06 642 SER A CA 1
ATOM 4964 C C . SER A 1 642 ? 20.860 -19.151 2.171 1.00 89.06 642 SER A C 1
ATOM 4966 O O . SER A 1 642 ? 20.478 -20.275 2.479 1.00 89.06 642 SER A O 1
ATOM 4968 N N . ALA A 1 643 ? 20.807 -18.712 0.912 1.00 90.56 643 ALA A N 1
ATOM 4969 C CA . ALA A 1 643 ? 20.157 -19.420 -0.191 1.00 90.56 643 ALA A CA 1
ATOM 4970 C C . ALA A 1 643 ? 20.887 -19.166 -1.532 1.00 90.56 643 ALA A C 1
ATOM 4972 O O . ALA A 1 643 ? 20.356 -18.491 -2.420 1.00 90.56 643 ALA A O 1
ATOM 4973 N N . PRO A 1 644 ? 22.109 -19.707 -1.717 1.00 87.88 644 PRO A N 1
ATOM 4974 C CA . PRO A 1 644 ? 22.988 -19.371 -2.845 1.00 87.88 644 PRO A CA 1
ATOM 4975 C C . PRO A 1 644 ? 22.430 -19.751 -4.226 1.00 87.88 644 PRO A C 1
ATOM 4977 O O . PRO A 1 644 ? 22.948 -19.291 -5.241 1.00 87.88 644 PRO A O 1
ATOM 4980 N N . SER A 1 645 ? 21.384 -20.580 -4.282 1.00 91.62 645 SER A N 1
ATOM 4981 C CA . SER A 1 645 ? 20.667 -20.923 -5.513 1.00 91.62 645 SER A CA 1
ATOM 4982 C C . SER A 1 645 ? 19.770 -19.797 -6.038 1.00 91.62 645 SER A C 1
ATOM 4984 O O . SER A 1 645 ? 19.404 -19.826 -7.211 1.00 91.62 645 SER A O 1
ATOM 4986 N N . ILE A 1 646 ? 19.405 -18.816 -5.203 1.00 95.88 646 ILE A N 1
ATOM 4987 C CA . ILE A 1 646 ? 18.536 -17.704 -5.602 1.00 95.88 646 ILE A CA 1
ATOM 4988 C C . ILE A 1 646 ? 19.344 -16.677 -6.399 1.00 95.88 646 ILE A C 1
ATOM 4990 O O . ILE A 1 646 ? 20.327 -16.110 -5.916 1.00 95.88 646 ILE A O 1
ATOM 4994 N N . GLN A 1 647 ? 18.901 -16.388 -7.623 1.00 96.88 647 GLN A N 1
ATOM 4995 C CA . GLN A 1 647 ? 19.534 -15.387 -8.473 1.00 96.88 647 GLN A CA 1
ATOM 4996 C C . GLN A 1 647 ? 18.942 -13.999 -8.207 1.00 96.88 647 GLN A C 1
ATOM 4998 O O . GLN A 1 647 ? 17.788 -13.739 -8.534 1.00 96.88 647 GLN A O 1
ATOM 5003 N N . VAL A 1 648 ? 19.747 -13.082 -7.668 1.00 97.44 648 VAL A N 1
ATOM 5004 C CA . VAL A 1 648 ? 19.355 -11.676 -7.472 1.00 97.44 648 VAL A CA 1
ATOM 5005 C C . VAL A 1 648 ? 19.911 -10.826 -8.614 1.00 97.44 648 VAL A C 1
ATOM 5007 O O . VAL A 1 648 ? 21.124 -10.781 -8.820 1.00 97.44 648 VAL A O 1
ATOM 5010 N N . LEU A 1 649 ? 19.037 -10.145 -9.356 1.00 97.12 649 LEU A N 1
ATOM 5011 C CA . LEU A 1 649 ? 19.384 -9.306 -10.507 1.00 97.12 649 LEU A CA 1
ATOM 5012 C C . LEU A 1 649 ? 18.947 -7.862 -10.267 1.00 97.12 649 LEU A C 1
ATOM 5014 O O . LEU A 1 649 ? 17.876 -7.617 -9.719 1.00 97.12 649 LEU A O 1
ATOM 5018 N N . LYS A 1 650 ? 19.769 -6.903 -10.697 1.00 96.56 650 LYS A N 1
ATOM 5019 C CA . LYS A 1 650 ? 19.463 -5.469 -10.618 1.00 96.56 650 LYS A CA 1
ATOM 5020 C C . LYS A 1 650 ? 18.941 -4.971 -11.962 1.00 96.56 650 LYS A C 1
ATOM 5022 O O . LYS A 1 650 ? 19.579 -5.209 -12.984 1.00 96.56 650 LYS A O 1
ATOM 5027 N N . LEU A 1 651 ? 17.837 -4.233 -11.941 1.00 95.56 651 LEU A N 1
ATOM 5028 C CA . LEU A 1 651 ? 17.265 -3.549 -13.098 1.00 95.56 651 LEU A CA 1
ATOM 5029 C C . LEU A 1 651 ? 17.133 -2.042 -12.814 1.00 95.56 651 LEU A C 1
ATOM 5031 O O . LEU A 1 651 ? 16.815 -1.651 -11.686 1.00 95.56 651 LEU A O 1
ATOM 5035 N N . PRO A 1 652 ? 17.365 -1.174 -13.810 1.00 91.75 652 PRO A N 1
ATOM 5036 C CA . PRO A 1 652 ? 17.111 0.249 -13.686 1.00 91.75 652 PRO A CA 1
ATOM 5037 C C . PRO A 1 652 ? 15.604 0.521 -13.620 1.00 91.75 652 PRO A C 1
ATOM 5039 O O . PRO A 1 652 ? 14.774 -0.243 -14.119 1.00 91.75 652 PRO A O 1
ATOM 5042 N N . ARG A 1 653 ? 15.253 1.655 -13.017 1.00 89.69 653 ARG A N 1
ATOM 5043 C CA . ARG A 1 653 ? 13.904 2.215 -13.115 1.00 89.69 653 ARG A CA 1
ATOM 5044 C C . ARG A 1 653 ? 13.659 2.680 -14.555 1.00 89.69 653 ARG A C 1
ATOM 5046 O O . ARG A 1 653 ? 14.531 3.314 -15.142 1.00 89.69 653 ARG A O 1
ATOM 5053 N N . SER A 1 654 ? 12.468 2.420 -15.097 1.00 84.94 654 SER A N 1
ATOM 5054 C CA . SER A 1 654 ? 12.057 3.014 -16.378 1.00 84.94 654 SER A CA 1
ATOM 5055 C C . SER A 1 654 ? 11.829 4.526 -16.225 1.00 84.94 654 SER A C 1
ATOM 5057 O O . SER A 1 654 ? 11.156 4.966 -15.286 1.00 84.94 654 SER A O 1
ATOM 5059 N N . GLY A 1 655 ? 12.367 5.317 -17.160 1.00 76.88 655 GLY A N 1
ATOM 5060 C CA . GLY A 1 655 ? 12.211 6.775 -17.188 1.00 76.88 655 GLY A CA 1
ATOM 5061 C C . GLY A 1 655 ? 10.761 7.237 -17.372 1.00 76.88 655 GLY A C 1
ATOM 5062 O O . GLY A 1 655 ? 10.422 8.350 -16.985 1.00 76.88 655 GLY A O 1
ATOM 5063 N N . GLY A 1 656 ? 9.881 6.371 -17.889 1.00 76.62 656 GLY A N 1
ATOM 5064 C CA . GLY A 1 656 ? 8.452 6.658 -18.055 1.00 76.62 656 GLY A CA 1
ATOM 5065 C C . GLY A 1 656 ? 7.628 6.518 -16.775 1.00 76.62 656 GLY A C 1
ATOM 5066 O O . GLY A 1 656 ? 6.427 6.784 -16.780 1.00 76.62 656 GLY A O 1
ATOM 5067 N N . VAL A 1 657 ? 8.234 6.074 -15.668 1.00 81.12 657 VAL A N 1
ATOM 5068 C CA . VAL A 1 657 ? 7.496 5.849 -14.424 1.00 81.12 657 VAL A CA 1
ATOM 5069 C C . VAL A 1 657 ? 7.314 7.156 -13.670 1.00 81.12 657 VAL A C 1
ATOM 5071 O O . VAL A 1 657 ? 8.280 7.772 -13.220 1.00 81.12 657 VAL A O 1
ATOM 5074 N N . VAL A 1 658 ? 6.058 7.523 -13.440 1.00 74.19 658 VAL A N 1
ATOM 5075 C CA . VAL A 1 658 ? 5.695 8.733 -12.701 1.00 74.19 658 VAL A CA 1
ATOM 5076 C C . VAL A 1 658 ? 5.522 8.453 -11.214 1.00 74.19 658 VAL A C 1
ATOM 5078 O O . VAL A 1 658 ? 4.888 7.472 -10.821 1.00 74.19 658 VAL A O 1
ATOM 5081 N N . VAL A 1 659 ? 6.068 9.349 -10.390 1.00 73.75 659 VAL A N 1
ATOM 5082 C CA . VAL A 1 659 ? 5.897 9.322 -8.934 1.00 73.75 659 VAL A CA 1
ATOM 5083 C C . VAL A 1 659 ? 4.461 9.702 -8.593 1.00 73.75 659 VAL A C 1
ATOM 5085 O O . VAL A 1 659 ? 3.959 10.731 -9.040 1.00 73.75 659 VAL A O 1
ATOM 5088 N N . ARG A 1 660 ? 3.784 8.868 -7.805 1.00 74.31 660 ARG A N 1
ATOM 5089 C CA . ARG A 1 660 ? 2.389 9.082 -7.410 1.00 74.31 660 ARG A CA 1
ATOM 5090 C C . ARG A 1 660 ? 2.344 9.685 -6.013 1.00 74.31 660 ARG A C 1
ATOM 5092 O O . ARG A 1 660 ? 3.047 9.229 -5.108 1.00 74.31 660 ARG A O 1
ATOM 5099 N N . SER A 1 661 ? 1.472 10.668 -5.805 1.00 71.88 661 SER A N 1
ATOM 5100 C CA . SER A 1 661 ? 1.175 11.173 -4.464 1.00 71.88 661 SER A CA 1
ATOM 5101 C C . SER A 1 661 ? 0.355 10.151 -3.660 1.00 71.88 661 SER A C 1
ATOM 5103 O O . SER A 1 661 ? -0.084 9.109 -4.169 1.00 71.88 661 SER A O 1
ATOM 5105 N N . ARG A 1 662 ? 0.160 10.399 -2.364 1.00 74.62 662 ARG A N 1
ATOM 5106 C CA . ARG A 1 662 ? -0.656 9.521 -1.513 1.00 74.62 662 ARG A CA 1
ATOM 5107 C C . ARG A 1 662 ? -2.143 9.616 -1.882 1.00 74.62 662 ARG A C 1
ATOM 5109 O O . ARG A 1 662 ? -2.861 8.621 -1.763 1.00 74.62 662 ARG A O 1
ATOM 5116 N N . GLU A 1 663 ? -2.573 10.771 -2.361 1.00 72.81 663 GLU A N 1
ATOM 5117 C CA . GLU A 1 663 ? -3.925 11.128 -2.797 1.00 72.81 663 GLU A CA 1
ATOM 5118 C C . GLU A 1 663 ? -4.249 10.382 -4.089 1.00 72.81 663 GLU A C 1
ATOM 5120 O O . GLU A 1 663 ? -5.258 9.684 -4.148 1.00 72.81 663 GLU A O 1
ATOM 5125 N N . LEU A 1 664 ? -3.332 10.394 -5.065 1.00 73.75 664 LEU A N 1
ATOM 5126 C CA . LEU A 1 664 ? -3.476 9.625 -6.305 1.00 73.75 664 LEU A CA 1
ATOM 5127 C C . LEU A 1 664 ? -3.605 8.119 -6.036 1.00 73.75 664 LEU A C 1
ATOM 5129 O O . LEU A 1 664 ? -4.424 7.449 -6.659 1.00 73.75 664 LEU A O 1
ATOM 5133 N N . ARG A 1 665 ? -2.867 7.574 -5.058 1.00 82.44 665 ARG A N 1
ATOM 5134 C CA . ARG A 1 665 ? -3.025 6.163 -4.646 1.00 82.44 665 ARG A CA 1
ATOM 5135 C C . ARG A 1 665 ? -4.367 5.894 -3.960 1.00 82.44 665 ARG A C 1
ATOM 5137 O O . ARG A 1 665 ? -4.910 4.800 -4.092 1.00 82.44 665 ARG A O 1
ATOM 5144 N N . GLN A 1 666 ? -4.893 6.852 -3.195 1.00 82.81 666 GLN A N 1
ATOM 5145 C CA . GLN A 1 666 ? -6.226 6.742 -2.587 1.00 82.81 666 GLN A CA 1
ATOM 5146 C C . GLN A 1 666 ? -7.326 6.775 -3.647 1.00 82.81 666 GLN A C 1
ATOM 5148 O O . GLN A 1 666 ? -8.217 5.930 -3.600 1.00 82.81 666 GLN A O 1
ATOM 5153 N N . ALA A 1 667 ? -7.228 7.694 -4.607 1.00 82.19 667 ALA A N 1
ATOM 5154 C CA . ALA A 1 667 ? -8.140 7.781 -5.739 1.00 82.19 667 ALA A CA 1
ATOM 5155 C C . ALA A 1 667 ? -8.104 6.492 -6.571 1.00 82.19 667 ALA A C 1
ATOM 5157 O O . ALA A 1 667 ? -9.145 5.881 -6.774 1.00 82.19 667 ALA A O 1
ATOM 5158 N N . ALA A 1 668 ? -6.913 5.996 -6.924 1.00 82.81 668 ALA A N 1
ATOM 5159 C CA . ALA A 1 668 ? -6.758 4.735 -7.651 1.00 82.81 668 ALA A CA 1
ATOM 5160 C C . ALA A 1 668 ? -7.389 3.538 -6.916 1.00 82.81 668 ALA A C 1
ATOM 5162 O O . ALA A 1 668 ? -7.989 2.675 -7.545 1.00 82.81 668 ALA A O 1
ATOM 5163 N N . ARG A 1 669 ? -7.321 3.495 -5.574 1.00 88.25 669 ARG A N 1
ATOM 5164 C CA . ARG A 1 669 ? -8.036 2.467 -4.797 1.00 88.25 669 ARG A CA 1
ATOM 5165 C C . ARG A 1 669 ? -9.547 2.583 -4.930 1.00 88.25 669 ARG A C 1
ATOM 5167 O O . ARG A 1 669 ? -10.189 1.551 -5.067 1.00 88.25 669 ARG A O 1
ATOM 5174 N N . LYS A 1 670 ? -10.104 3.797 -4.856 1.00 88.62 670 LYS A N 1
ATOM 5175 C CA . LYS A 1 670 ? -11.546 4.017 -5.048 1.00 88.62 670 LYS A CA 1
ATOM 5176 C C . LYS A 1 670 ? -11.964 3.531 -6.434 1.00 88.62 670 LYS A C 1
ATOM 5178 O O . LYS A 1 670 ? -12.876 2.718 -6.522 1.00 88.62 670 LYS A O 1
ATOM 5183 N N . VAL A 1 671 ? -11.235 3.942 -7.468 1.00 86.12 671 VAL A N 1
ATOM 5184 C CA . VAL A 1 671 ? -11.526 3.534 -8.844 1.00 86.12 671 VAL A CA 1
ATOM 5185 C C . VAL A 1 671 ? -11.438 2.020 -9.010 1.00 86.12 671 VAL A C 1
ATOM 5187 O O . VAL A 1 671 ? -12.333 1.423 -9.588 1.00 86.12 671 VAL A O 1
ATOM 5190 N N . ARG A 1 672 ? -10.455 1.356 -8.392 1.00 88.88 672 ARG A N 1
ATOM 5191 C CA . ARG A 1 672 ? -10.369 -0.109 -8.456 1.00 88.88 672 ARG A CA 1
ATOM 5192 C C . ARG A 1 672 ? -11.573 -0.819 -7.829 1.00 88.88 672 ARG A C 1
ATOM 5194 O O . ARG A 1 672 ? -11.940 -1.909 -8.256 1.00 88.88 672 ARG A O 1
ATOM 5201 N N . VAL A 1 673 ? -12.188 -0.222 -6.805 1.00 92.44 673 VAL A N 1
ATOM 5202 C CA . VAL A 1 673 ? -13.450 -0.733 -6.250 1.00 92.44 673 VAL A CA 1
ATOM 5203 C C . VAL A 1 673 ? -14.605 -0.490 -7.221 1.00 92.44 673 VAL A C 1
ATOM 5205 O O . VAL A 1 673 ? -15.433 -1.377 -7.390 1.00 92.44 673 VAL A O 1
ATOM 5208 N N . GLU A 1 674 ? -14.662 0.670 -7.875 1.00 91.00 674 GLU A N 1
ATOM 5209 C CA . GLU A 1 674 ? -15.675 0.963 -8.898 1.00 91.00 674 GLU A CA 1
ATOM 5210 C C . GLU A 1 674 ? -15.572 0.004 -10.089 1.00 91.00 674 GLU A C 1
ATOM 5212 O O . GLU A 1 674 ? -16.573 -0.610 -10.448 1.00 91.00 674 GLU A O 1
ATOM 5217 N N . GLU A 1 675 ? -14.372 -0.204 -10.632 1.00 88.69 675 GLU A N 1
ATOM 5218 C CA . GLU A 1 675 ? -14.093 -1.156 -11.717 1.00 88.69 675 GLU A CA 1
ATOM 5219 C C . GLU A 1 675 ? -14.547 -2.576 -11.366 1.00 88.69 675 GLU A C 1
ATOM 5221 O O . GLU A 1 675 ? -15.069 -3.285 -12.219 1.00 88.69 675 GLU A O 1
ATOM 5226 N N . TYR A 1 676 ? -14.397 -2.998 -10.106 1.00 92.31 676 TYR A N 1
ATOM 5227 C CA . TYR A 1 676 ? -14.844 -4.322 -9.675 1.00 92.31 676 TYR A CA 1
ATOM 5228 C C . TYR A 1 676 ? -16.366 -4.510 -9.795 1.00 92.31 676 TYR A C 1
ATOM 5230 O O . TYR A 1 676 ? -16.820 -5.600 -10.138 1.00 92.31 676 TYR A O 1
ATOM 5238 N N . PHE A 1 677 ? -17.163 -3.475 -9.509 1.00 93.44 677 PHE A N 1
ATOM 5239 C CA . PHE A 1 677 ? -18.627 -3.571 -9.567 1.00 93.44 677 PHE A CA 1
ATOM 5240 C C . PHE A 1 677 ? -19.203 -3.188 -10.927 1.00 93.44 677 PHE A C 1
ATOM 5242 O O . PHE A 1 677 ? -20.176 -3.798 -11.361 1.00 93.44 677 PHE A O 1
ATOM 5249 N N . TYR A 1 678 ? -18.635 -2.173 -11.573 1.00 91.12 678 TYR A N 1
ATOM 5250 C CA . TYR A 1 678 ? -19.178 -1.574 -12.788 1.00 91.12 678 TYR A CA 1
ATOM 5251 C C . TYR A 1 678 ? -18.397 -1.964 -14.045 1.00 91.12 678 TYR A C 1
ATOM 5253 O O . TYR A 1 678 ? -18.905 -1.776 -15.142 1.00 91.12 678 TYR A O 1
ATOM 5261 N N . GLY A 1 679 ? -17.215 -2.564 -13.929 1.00 87.06 679 GLY A N 1
ATOM 5262 C CA . GLY A 1 679 ? -16.331 -2.795 -15.070 1.00 87.06 679 GLY A CA 1
ATOM 5263 C C . GLY A 1 679 ? -15.575 -1.528 -15.466 1.00 87.06 679 GLY A C 1
ATOM 5264 O O . GLY A 1 679 ? -15.879 -0.426 -14.995 1.00 87.06 679 GLY A O 1
ATOM 5265 N N . ASN A 1 680 ? -14.566 -1.670 -16.324 1.00 78.31 680 ASN A N 1
ATOM 5266 C CA . ASN A 1 680 ? -13.678 -0.553 -16.671 1.00 78.31 680 ASN A CA 1
ATOM 5267 C C . ASN A 1 680 ? -14.388 0.512 -17.534 1.00 78.31 680 ASN A C 1
ATOM 5269 O O . ASN A 1 680 ? -14.085 1.702 -17.487 1.00 78.31 680 ASN A O 1
ATOM 5273 N N . ARG A 1 681 ? -15.403 0.100 -18.296 1.00 77.38 681 ARG A N 1
ATOM 5274 C CA . ARG A 1 681 ? -16.221 0.945 -19.180 1.00 77.38 681 ARG A CA 1
ATOM 5275 C C . ARG A 1 681 ? -17.650 1.105 -18.666 1.00 77.38 681 ARG A C 1
ATOM 5277 O O . ARG A 1 681 ? -18.510 1.578 -19.409 1.00 77.38 681 ARG A O 1
ATOM 5284 N N . LYS A 1 682 ? -17.909 0.753 -17.402 1.00 83.06 682 LYS A N 1
ATOM 5285 C CA . LYS A 1 682 ? -19.257 0.727 -16.809 1.00 83.06 682 LYS A CA 1
ATOM 5286 C C . LYS A 1 682 ? -20.212 -0.242 -17.524 1.00 83.06 682 LYS A C 1
ATOM 5288 O O . LYS A 1 682 ? -21.412 0.008 -17.622 1.00 83.06 682 LYS A O 1
ATOM 5293 N N . GLU A 1 683 ? -19.666 -1.325 -18.063 1.00 85.06 683 GLU A N 1
ATOM 5294 C CA . GLU A 1 683 ? -20.370 -2.378 -18.790 1.00 85.06 683 GLU A CA 1
ATOM 5295 C C . GLU A 1 683 ? -21.051 -3.402 -17.871 1.00 85.06 683 GLU A C 1
ATOM 5297 O O . GLU A 1 683 ? -22.014 -4.054 -18.282 1.00 85.06 683 GLU A O 1
ATOM 5302 N N . LEU A 1 684 ? -20.584 -3.537 -16.626 1.00 89.75 684 LEU A N 1
ATOM 5303 C CA . LEU A 1 684 ? -21.195 -4.411 -15.631 1.00 89.75 684 LEU A CA 1
ATOM 5304 C C . LEU A 1 684 ? -22.357 -3.697 -14.936 1.00 89.75 684 LEU A C 1
ATOM 5306 O O . LEU A 1 684 ? -22.337 -2.493 -14.683 1.00 89.75 684 LEU A O 1
ATOM 5310 N N . SER A 1 685 ? -23.393 -4.470 -14.618 1.00 92.94 685 SER A N 1
ATOM 5311 C CA . SER A 1 685 ? -24.616 -3.986 -13.973 1.00 92.94 685 SER A CA 1
ATOM 5312 C C . SER A 1 685 ? -24.756 -4.612 -12.582 1.00 92.94 685 SER A C 1
ATOM 5314 O O . SER A 1 685 ? -25.434 -5.635 -12.444 1.00 92.94 685 SER A O 1
ATOM 5316 N N . PRO A 1 686 ? -24.109 -4.038 -11.550 1.00 95.38 686 PRO A N 1
ATOM 5317 C CA . PRO A 1 686 ? -24.204 -4.558 -10.196 1.00 95.38 686 PRO A CA 1
ATOM 5318 C C . PRO A 1 686 ? -25.615 -4.347 -9.634 1.00 95.38 686 PRO A C 1
ATOM 5320 O O . PRO A 1 686 ? -26.352 -3.447 -10.042 1.00 95.38 686 PRO A O 1
ATOM 5323 N N . ALA A 1 687 ? -26.000 -5.179 -8.671 1.00 96.06 687 ALA A N 1
ATOM 5324 C CA . ALA A 1 687 ? -27.334 -5.175 -8.086 1.00 96.06 687 ALA A CA 1
ATOM 5325 C C . ALA A 1 687 ? -27.299 -4.692 -6.635 1.00 96.06 687 ALA A C 1
ATOM 5327 O O . ALA A 1 687 ? -26.571 -5.241 -5.807 1.00 96.06 687 ALA A O 1
ATOM 5328 N N . SER A 1 688 ? -28.125 -3.694 -6.316 1.00 96.38 688 SER A N 1
ATOM 5329 C CA . SER A 1 688 ? -28.394 -3.308 -4.929 1.00 96.38 688 SER A CA 1
ATOM 5330 C C . SER A 1 688 ? -29.438 -4.249 -4.332 1.00 96.38 688 SER A C 1
ATOM 5332 O O . SER A 1 688 ? -30.496 -4.475 -4.924 1.00 96.38 688 SER A O 1
ATOM 5334 N N . GLN A 1 689 ? -29.123 -4.836 -3.181 1.00 95.44 689 GLN A N 1
ATOM 5335 C CA . GLN A 1 689 ? -29.947 -5.830 -2.501 1.00 95.44 689 GLN A CA 1
ATOM 5336 C C . GLN A 1 689 ? -30.025 -5.516 -1.007 1.00 95.44 689 GLN A C 1
ATOM 5338 O O . GLN A 1 689 ? -29.071 -5.012 -0.414 1.00 95.44 689 GLN A O 1
ATOM 5343 N N . THR A 1 690 ? -31.153 -5.845 -0.381 1.00 96.06 690 THR A N 1
ATOM 5344 C CA . THR A 1 690 ? -31.355 -5.684 1.063 1.00 96.06 690 THR A CA 1
ATOM 5345 C C . THR A 1 690 ? -31.508 -7.051 1.716 1.00 96.06 690 THR A C 1
ATOM 5347 O O . THR A 1 690 ? -32.313 -7.866 1.268 1.00 96.06 690 THR A O 1
ATOM 5350 N N . ALA A 1 691 ? -30.773 -7.286 2.801 1.00 95.56 691 ALA A N 1
ATOM 5351 C CA . ALA A 1 691 ? -30.884 -8.492 3.619 1.00 95.56 691 ALA A CA 1
ATOM 5352 C C . ALA A 1 691 ? -31.010 -8.135 5.103 1.00 95.56 691 ALA A C 1
ATOM 5354 O O . ALA A 1 691 ? -30.588 -7.058 5.540 1.00 95.56 691 ALA A O 1
ATOM 5355 N N . ARG A 1 692 ? -31.571 -9.048 5.903 1.00 96.38 692 ARG A N 1
ATOM 5356 C CA . ARG A 1 692 ? -31.530 -8.907 7.363 1.00 96.38 692 ARG A CA 1
ATOM 5357 C C . ARG A 1 692 ? -30.102 -9.151 7.829 1.00 96.38 692 ARG A C 1
ATOM 5359 O O . ARG A 1 692 ? -29.456 -10.096 7.387 1.00 96.38 692 ARG A O 1
ATOM 5366 N N . PHE A 1 693 ? -29.618 -8.314 8.739 1.00 95.44 693 PHE A N 1
ATOM 5367 C CA . PHE A 1 693 ? -28.258 -8.438 9.255 1.00 95.44 693 PHE A CA 1
ATOM 5368 C C . PHE A 1 693 ? -28.030 -9.776 9.971 1.00 95.44 693 PHE A C 1
ATOM 5370 O O . PHE A 1 693 ? -26.949 -10.340 9.883 1.00 95.44 693 PHE A O 1
ATOM 5377 N N . GLU A 1 694 ? -29.058 -10.314 10.630 1.00 94.75 694 GLU A N 1
ATOM 5378 C CA . GLU A 1 694 ? -28.994 -11.599 11.339 1.00 94.75 694 GLU A CA 1
ATOM 5379 C C . GLU A 1 694 ? -28.780 -12.804 10.412 1.00 94.75 694 GLU A C 1
ATOM 5381 O O . GLU A 1 694 ? -28.210 -13.805 10.847 1.00 94.75 694 GLU A O 1
ATOM 5386 N N . ASP A 1 695 ? -29.179 -12.693 9.139 1.00 94.81 695 ASP A N 1
ATOM 5387 C CA . ASP A 1 695 ? -28.958 -13.731 8.125 1.00 94.81 695 ASP A CA 1
ATOM 5388 C C . ASP A 1 695 ? -27.496 -13.738 7.629 1.00 94.81 695 ASP A C 1
ATOM 5390 O O . ASP A 1 695 ? -27.076 -14.653 6.919 1.00 94.81 695 ASP A O 1
ATOM 5394 N N . LEU A 1 696 ? -26.703 -12.728 8.009 1.00 95.31 696 LEU A N 1
ATOM 5395 C CA . LEU A 1 696 ? -25.307 -12.562 7.625 1.00 95.31 696 LEU A CA 1
ATOM 5396 C C . LEU A 1 696 ? -24.384 -12.727 8.835 1.00 95.31 696 LEU A C 1
ATOM 5398 O O . LEU A 1 696 ? -24.569 -12.160 9.912 1.00 95.31 696 LEU A O 1
ATOM 5402 N N . GLN A 1 697 ? -23.322 -13.496 8.646 1.00 96.50 697 GLN A N 1
ATOM 5403 C CA . GLN A 1 697 ? -22.312 -13.754 9.659 1.00 96.50 697 GLN A CA 1
ATOM 5404 C C . GLN A 1 697 ? -21.035 -13.007 9.284 1.00 96.50 697 GLN A C 1
ATOM 5406 O O . GLN A 1 697 ? -20.173 -13.520 8.573 1.00 96.50 697 GLN A O 1
ATOM 5411 N N . VAL A 1 698 ? -20.942 -11.759 9.746 1.00 95.88 698 VAL A N 1
ATOM 5412 C CA . VAL A 1 698 ? -19.825 -10.861 9.434 1.00 95.88 698 VAL A CA 1
ATOM 5413 C C . VAL A 1 698 ? -18.757 -10.931 10.525 1.00 95.88 698 VAL A C 1
ATOM 5415 O O . VAL A 1 698 ? -19.052 -10.747 11.707 1.00 95.88 698 VAL A O 1
ATOM 5418 N N . TYR A 1 699 ? -17.508 -11.144 10.125 1.00 94.50 699 TYR A N 1
ATOM 5419 C CA . TYR A 1 699 ? -16.338 -11.215 10.998 1.00 94.50 699 TYR A CA 1
ATOM 5420 C C . TYR A 1 699 ? -15.309 -10.148 10.632 1.00 94.50 699 TYR A C 1
ATOM 5422 O O . TYR A 1 699 ? -15.257 -9.675 9.501 1.00 94.50 699 TYR A O 1
ATOM 5430 N N . ARG A 1 700 ? -14.458 -9.782 11.585 1.00 91.06 700 ARG A N 1
ATOM 5431 C CA . ARG A 1 700 ? -13.259 -8.966 11.371 1.00 91.06 700 ARG A CA 1
ATOM 5432 C C . ARG A 1 700 ? -12.053 -9.721 11.920 1.00 91.06 700 ARG A C 1
ATOM 5434 O O . ARG A 1 700 ? -12.173 -10.414 12.931 1.00 91.06 700 ARG A O 1
ATOM 5441 N N . VAL A 1 701 ? -10.912 -9.589 11.249 1.00 88.56 701 VAL A N 1
ATOM 5442 C CA . VAL A 1 701 ? -9.651 -10.188 11.699 1.00 88.56 701 VAL A CA 1
ATOM 5443 C C . VAL A 1 701 ? -8.942 -9.239 12.649 1.00 88.56 701 VAL A C 1
ATOM 5445 O O . VAL A 1 701 ? -8.736 -8.067 12.328 1.00 88.56 701 VAL A O 1
ATOM 5448 N N . GLY A 1 702 ? -8.546 -9.752 13.808 1.00 74.69 702 GLY A N 1
ATOM 5449 C CA . GLY A 1 702 ? -7.953 -8.949 14.864 1.00 74.69 702 GLY A CA 1
ATOM 5450 C C . GLY A 1 702 ? -8.987 -8.077 15.585 1.00 74.69 702 GLY A C 1
ATOM 5451 O O . GLY A 1 702 ? -10.082 -7.794 15.099 1.00 74.69 702 GLY A O 1
ATOM 5452 N N . GLY A 1 703 ? -8.640 -7.645 16.799 1.00 53.38 703 GLY A N 1
ATOM 5453 C CA . GLY A 1 703 ? -9.506 -6.782 17.607 1.00 53.38 703 GLY A CA 1
ATOM 5454 C C . GLY A 1 703 ? -10.341 -7.524 18.652 1.00 53.38 703 GLY A C 1
ATOM 5455 O O . GLY A 1 703 ? -11.567 -7.482 18.635 1.00 53.38 703 GLY A O 1
ATOM 5456 N N . GLY A 1 704 ? -9.668 -8.139 19.625 1.00 44.53 704 GLY A N 1
ATOM 5457 C CA . GLY A 1 704 ? -10.140 -8.055 21.010 1.00 44.53 704 GLY A CA 1
ATOM 5458 C C . GLY A 1 704 ? -9.606 -6.765 21.657 1.00 44.53 704 GLY A C 1
ATOM 5459 O O . GLY A 1 704 ? -8.630 -6.205 21.147 1.00 44.53 704 GLY A O 1
ATOM 5460 N N . PRO A 1 705 ? -10.196 -6.269 22.761 1.00 35.94 705 PRO A N 1
ATOM 5461 C CA . PRO A 1 705 ? -9.609 -5.161 23.509 1.00 35.94 705 PRO A CA 1
ATOM 5462 C C . PRO A 1 705 ? -8.177 -5.530 23.917 1.00 35.94 705 PRO A C 1
ATOM 5464 O O . PRO A 1 705 ? -7.964 -6.472 24.677 1.00 35.94 705 PRO A O 1
ATOM 5467 N N . ARG A 1 706 ? -7.183 -4.795 23.403 1.00 41.97 706 ARG A N 1
ATOM 5468 C CA . ARG A 1 706 ? -5.823 -4.839 23.946 1.00 41.97 706 ARG A CA 1
ATOM 5469 C C . ARG A 1 706 ? -5.872 -4.141 25.298 1.00 41.97 706 ARG A C 1
ATOM 5471 O O . ARG A 1 706 ? -5.940 -2.914 25.356 1.00 41.97 706 ARG A O 1
ATOM 5478 N N . ALA A 1 707 ? -5.884 -4.919 26.377 1.00 33.97 707 ALA A N 1
ATOM 5479 C CA . ALA A 1 707 ? -5.608 -4.368 27.692 1.00 33.97 707 ALA A CA 1
ATOM 5480 C C . ALA A 1 707 ? -4.191 -3.762 27.647 1.00 33.97 707 ALA A C 1
ATOM 5482 O O . ALA A 1 707 ? -3.277 -4.408 27.123 1.00 33.97 707 ALA A O 1
ATOM 5483 N N . PRO A 1 708 ? -3.986 -2.523 28.126 1.00 39.16 708 PRO A N 1
ATOM 5484 C CA . PRO A 1 708 ? -2.641 -1.979 28.247 1.00 39.16 708 PRO A CA 1
ATOM 5485 C C . PRO A 1 708 ? -1.808 -2.918 29.127 1.00 39.16 708 PRO A C 1
ATOM 5487 O O . PRO A 1 708 ? -2.342 -3.546 30.039 1.00 39.16 708 PRO A O 1
ATOM 5490 N N . SER A 1 709 ? -0.502 -3.019 28.876 1.00 36.62 709 SER A N 1
ATOM 5491 C CA . SER A 1 709 ? 0.392 -3.907 29.639 1.00 36.62 709 SER A CA 1
ATOM 5492 C C . SER A 1 709 ? 0.380 -3.641 31.150 1.00 36.62 709 SER A C 1
ATOM 5494 O O . SER A 1 709 ? 0.761 -4.503 31.928 1.00 36.62 709 SER A O 1
ATOM 5496 N N . SER A 1 710 ? -0.094 -2.464 31.566 1.00 40.00 710 SER A N 1
ATOM 5497 C CA . SER A 1 710 ? -0.332 -2.071 32.956 1.00 40.00 710 SER A CA 1
ATOM 5498 C C . SER A 1 710 ? -1.550 -2.732 33.619 1.00 40.00 710 SER A C 1
ATOM 5500 O O . SER A 1 710 ? -1.660 -2.692 34.839 1.00 40.00 710 SER A O 1
ATOM 5502 N N . ALA A 1 711 ? -2.463 -3.322 32.844 1.00 38.50 711 ALA A N 1
ATOM 5503 C CA . ALA A 1 711 ? -3.633 -4.063 33.323 1.00 38.50 711 ALA A CA 1
ATOM 5504 C C . ALA A 1 711 ? -3.427 -5.590 33.273 1.00 38.50 711 ALA A C 1
ATOM 5506 O O . ALA A 1 711 ? -4.364 -6.348 33.526 1.00 38.50 711 ALA A O 1
ATOM 5507 N N . LEU A 1 712 ? -2.218 -6.044 32.926 1.00 42.31 712 LEU A N 1
ATOM 5508 C CA . LEU A 1 712 ? -1.854 -7.455 32.861 1.00 42.31 712 LEU A CA 1
ATOM 5509 C C . LEU A 1 712 ? -1.051 -7.857 34.105 1.00 42.31 712 LEU A C 1
ATOM 5511 O O . LEU A 1 712 ? -0.219 -7.073 34.566 1.00 42.31 712 LEU A O 1
ATOM 5515 N N . PRO A 1 713 ? -1.259 -9.070 34.649 1.00 41.06 713 PRO A N 1
ATOM 5516 C CA . PRO A 1 713 ? -0.391 -9.625 35.682 1.00 41.06 713 PRO A CA 1
ATOM 5517 C C . PRO A 1 713 ? 1.074 -9.632 35.231 1.00 41.06 713 PRO A C 1
ATOM 5519 O O . PRO A 1 713 ? 1.368 -9.817 34.049 1.00 41.06 713 PRO A O 1
ATOM 5522 N N . ILE A 1 714 ? 1.997 -9.462 36.179 1.00 32.69 714 ILE A N 1
ATOM 5523 C CA . ILE A 1 714 ? 3.442 -9.512 35.924 1.00 32.69 714 ILE A CA 1
ATOM 5524 C C . ILE A 1 714 ? 3.778 -10.837 35.219 1.00 32.69 714 ILE A C 1
ATOM 5526 O O . ILE A 1 714 ? 3.536 -11.908 35.769 1.00 32.69 714 ILE A O 1
ATOM 5530 N N . GLY A 1 715 ? 4.303 -10.748 33.992 1.00 36.28 715 GLY A N 1
ATOM 5531 C CA . GLY A 1 715 ? 4.658 -11.897 33.147 1.00 36.28 715 GLY A CA 1
ATOM 5532 C C . GLY A 1 715 ? 3.638 -12.272 32.061 1.00 36.28 715 GLY A C 1
ATOM 5533 O O . GLY A 1 715 ? 3.956 -13.099 31.213 1.00 36.28 715 GLY A O 1
ATOM 5534 N N . ALA A 1 716 ? 2.449 -11.660 32.025 1.00 33.84 716 ALA A N 1
ATOM 5535 C CA . ALA A 1 716 ? 1.446 -11.925 30.992 1.00 33.84 716 ALA A CA 1
ATOM 5536 C C . ALA A 1 716 ? 1.516 -10.898 29.846 1.00 33.84 716 ALA A C 1
ATOM 5538 O O . ALA A 1 716 ? 1.425 -9.689 30.063 1.00 33.84 716 ALA A O 1
ATOM 5539 N N . THR A 1 717 ? 1.627 -11.368 28.604 1.00 39.81 717 THR A N 1
ATOM 5540 C CA . THR A 1 717 ? 1.467 -10.559 27.389 1.00 39.81 717 THR A CA 1
ATOM 5541 C C . THR A 1 717 ? 0.007 -10.597 26.926 1.00 39.81 717 THR A C 1
ATOM 5543 O O . THR A 1 717 ? -0.590 -11.661 26.792 1.00 39.81 717 THR A O 1
ATOM 5546 N N . SER A 1 718 ? -0.596 -9.433 26.647 1.00 43.69 718 SER A N 1
ATOM 5547 C CA . SER A 1 718 ? -1.904 -9.341 25.978 1.00 43.69 718 SER A CA 1
ATOM 5548 C C . SER A 1 718 ? -1.678 -9.646 24.506 1.00 43.69 718 SER A C 1
ATOM 5550 O O . SER A 1 718 ? -1.707 -8.750 23.656 1.00 43.69 718 SER A O 1
ATOM 5552 N N . VAL A 1 719 ? -1.438 -10.910 24.184 1.00 46.00 719 VAL A N 1
ATOM 5553 C CA . VAL A 1 719 ? -1.516 -11.358 22.802 1.00 46.00 719 VAL A CA 1
ATOM 5554 C C . VAL A 1 719 ? -3.000 -11.549 22.516 1.00 46.00 719 VAL A C 1
ATOM 5556 O O . VAL A 1 719 ? -3.549 -12.639 22.633 1.00 46.00 719 VAL A O 1
ATOM 5559 N N . ALA A 1 720 ? -3.691 -10.452 22.192 1.00 60.31 720 ALA A N 1
ATOM 5560 C CA . ALA A 1 720 ? -4.885 -10.596 21.377 1.00 60.31 720 ALA A CA 1
ATOM 5561 C C . ALA A 1 720 ? -4.388 -11.252 20.090 1.00 60.31 720 ALA A C 1
ATOM 5563 O O . ALA A 1 720 ? -3.650 -10.609 19.341 1.00 60.31 720 ALA A O 1
ATOM 5564 N N . ASP A 1 721 ? -4.691 -12.541 19.930 1.00 78.12 721 ASP A N 1
ATOM 5565 C CA . ASP A 1 721 ? -4.292 -13.331 18.774 1.00 78.12 721 ASP A CA 1
ATOM 5566 C C . ASP A 1 721 ? -4.585 -12.513 17.499 1.00 78.12 721 ASP A C 1
ATOM 5568 O O . ASP A 1 721 ? -5.741 -12.135 17.265 1.00 78.12 721 ASP A O 1
ATOM 5572 N N . PRO A 1 722 ? -3.548 -12.142 16.724 1.00 82.81 722 PRO A N 1
ATOM 5573 C CA . PRO A 1 722 ? -3.703 -11.264 15.572 1.00 82.81 722 PRO A CA 1
ATOM 5574 C C . PRO A 1 722 ? -4.532 -11.908 14.457 1.00 82.81 722 PRO A C 1
ATOM 5576 O O . PRO A 1 722 ? -5.042 -11.185 13.604 1.00 82.81 722 PRO A O 1
ATOM 5579 N N . LEU A 1 723 ? -4.698 -13.232 14.471 1.00 88.81 723 LEU A N 1
ATOM 5580 C CA . LEU A 1 723 ? -5.519 -13.983 13.524 1.00 88.81 723 LEU A CA 1
ATOM 5581 C C . LEU A 1 723 ? -6.923 -14.268 14.068 1.00 88.81 723 LEU A C 1
ATOM 5583 O O . LEU A 1 723 ? -7.757 -14.839 13.367 1.00 88.81 723 LEU A O 1
ATOM 5587 N N . LYS A 1 724 ? -7.226 -13.839 15.299 1.00 88.75 724 LYS A N 1
ATOM 5588 C CA . LYS A 1 724 ? -8.531 -14.074 15.906 1.00 88.75 724 LYS A CA 1
ATOM 5589 C C . LYS A 1 724 ? -9.636 -13.420 15.090 1.00 88.75 724 LYS A C 1
ATOM 5591 O O . LYS A 1 724 ? -9.614 -12.215 14.831 1.00 88.75 724 LYS A O 1
ATOM 5596 N N . LEU A 1 725 ? -10.647 -14.218 14.771 1.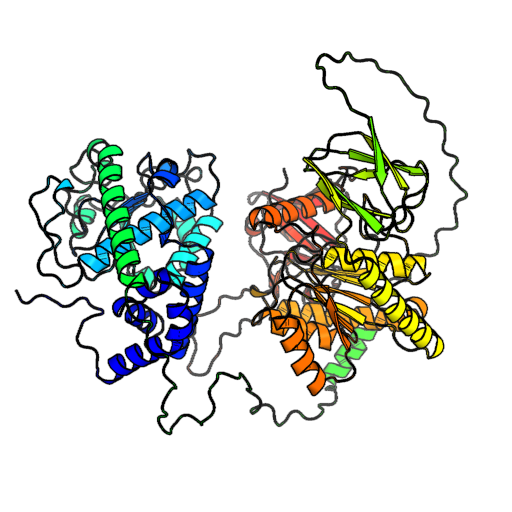00 90.25 725 LEU A N 1
ATOM 5597 C CA . LEU A 1 725 ? -11.876 -13.757 14.149 1.00 90.25 725 LEU A CA 1
ATOM 5598 C C . LEU A 1 725 ? -12.849 -13.270 15.224 1.00 90.25 725 LEU A C 1
ATOM 5600 O O . LEU A 1 725 ? -13.231 -14.012 16.131 1.00 90.25 725 LEU A O 1
ATOM 5604 N N . THR A 1 726 ? -13.270 -12.015 15.105 1.00 90.50 726 THR A N 1
ATOM 5605 C CA . THR A 1 726 ? -14.274 -11.408 15.982 1.00 90.50 726 THR A CA 1
ATOM 5606 C C . THR A 1 726 ? -15.539 -11.142 15.179 1.00 90.50 726 THR A C 1
ATOM 5608 O O . THR A 1 726 ? -15.494 -10.465 14.152 1.00 90.50 726 THR A O 1
ATOM 5611 N N . ARG A 1 727 ? -16.680 -11.659 15.646 1.00 92.56 727 ARG A N 1
ATOM 5612 C CA . ARG A 1 727 ? -17.980 -11.399 15.018 1.00 92.56 727 ARG A CA 1
ATOM 5613 C C . ARG A 1 727 ? -18.357 -9.927 15.185 1.00 92.56 727 ARG A C 1
ATOM 5615 O O . ARG A 1 727 ? -18.318 -9.396 16.295 1.00 92.56 727 ARG A O 1
ATOM 5622 N N . VAL A 1 728 ? -18.754 -9.282 14.094 1.00 92.00 728 VAL A N 1
ATOM 5623 C CA . VAL A 1 728 ? -19.301 -7.924 14.114 1.00 92.00 728 VAL A CA 1
ATOM 5624 C C . VAL A 1 728 ? -20.753 -8.002 14.569 1.00 92.00 728 VAL A C 1
ATOM 5626 O O . VAL A 1 728 ? -21.554 -8.726 13.984 1.00 92.00 728 VAL A O 1
ATOM 5629 N N . THR A 1 729 ? -21.094 -7.265 15.623 1.00 90.38 729 THR A N 1
ATOM 5630 C CA . THR A 1 729 ? -22.449 -7.245 16.200 1.00 90.38 729 THR A CA 1
ATOM 5631 C C . THR A 1 729 ? -23.217 -5.969 15.878 1.00 90.38 729 THR A C 1
ATOM 5633 O O . THR A 1 729 ? -24.443 -5.978 15.889 1.00 90.38 729 THR A O 1
ATOM 5636 N N . ASN A 1 730 ? -22.516 -4.874 15.575 1.00 90.00 730 ASN A N 1
ATOM 5637 C CA . ASN A 1 730 ? -23.123 -3.594 15.240 1.00 90.00 730 ASN A CA 1
ATOM 5638 C C . ASN A 1 730 ? -23.068 -3.352 13.720 1.00 90.00 730 ASN A C 1
ATOM 5640 O O . ASN A 1 730 ? -22.000 -3.006 13.207 1.00 90.00 730 ASN A O 1
ATOM 5644 N N . PRO A 1 731 ? -24.192 -3.469 12.988 1.00 90.44 731 PRO A N 1
ATOM 5645 C CA . PRO A 1 731 ? -24.194 -3.302 11.539 1.00 90.44 731 PRO A CA 1
ATOM 5646 C C . PRO A 1 731 ? -23.834 -1.876 11.108 1.00 90.44 731 PRO A C 1
ATOM 5648 O O . PRO A 1 731 ? -23.303 -1.697 10.017 1.00 90.44 731 PRO A O 1
ATOM 5651 N N . GLN A 1 732 ? -24.029 -0.858 11.960 1.00 90.38 732 GLN A N 1
ATOM 5652 C CA . GLN A 1 732 ? -23.650 0.528 11.640 1.00 90.38 732 GLN A CA 1
ATOM 5653 C C . GLN A 1 732 ? -22.140 0.682 11.408 1.00 90.38 732 GLN A C 1
ATOM 5655 O O . GLN A 1 732 ? -21.706 1.552 10.655 1.00 90.38 732 GLN A O 1
ATOM 5660 N N . GLU A 1 733 ? -21.318 -0.196 11.991 1.00 89.38 733 GLU A N 1
ATOM 5661 C CA . GLU A 1 733 ? -19.877 -0.220 11.731 1.00 89.38 733 GLU A CA 1
ATOM 5662 C C . GLU A 1 733 ? -19.524 -0.681 10.318 1.00 89.38 733 GLU A C 1
ATOM 5664 O O . GLU A 1 733 ? -18.373 -0.527 9.914 1.00 89.38 733 GLU A O 1
ATOM 5669 N N . LEU A 1 734 ? -20.471 -1.244 9.566 1.00 91.75 734 LEU A N 1
ATOM 5670 C CA . LEU A 1 734 ? -20.251 -1.779 8.224 1.00 91.75 734 LEU A CA 1
ATOM 5671 C C . LEU A 1 734 ? -20.588 -0.774 7.122 1.00 91.75 734 LEU A C 1
ATOM 5673 O O . LEU A 1 734 ? -20.160 -0.977 5.994 1.00 91.75 734 LEU A O 1
ATOM 5677 N N . LEU A 1 735 ? -21.265 0.335 7.431 1.00 93.12 735 LEU A N 1
ATOM 5678 C CA . LEU A 1 735 ? -21.657 1.341 6.439 1.00 93.12 735 LEU A CA 1
ATOM 5679 C C . LEU A 1 735 ? -20.448 1.840 5.628 1.00 93.12 735 LEU A C 1
ATOM 5681 O O . LEU A 1 735 ? -19.483 2.318 6.224 1.00 93.12 735 LEU A O 1
ATOM 5685 N N . TYR A 1 736 ? -20.486 1.734 4.299 1.00 92.75 736 TYR A N 1
ATOM 5686 C CA . TYR A 1 736 ? -19.393 2.081 3.375 1.00 92.75 736 TYR A CA 1
ATOM 5687 C C . TYR A 1 736 ? -18.139 1.191 3.466 1.00 92.75 736 TYR A C 1
ATOM 5689 O O . TYR A 1 736 ? -17.034 1.616 3.116 1.00 92.75 736 TYR A O 1
ATOM 5697 N N . THR A 1 737 ? -18.283 -0.041 3.960 1.00 93.00 737 THR A N 1
ATOM 5698 C CA . THR A 1 737 ? -17.222 -1.060 3.986 1.00 93.00 737 THR A CA 1
ATOM 5699 C C . THR A 1 737 ? -17.431 -2.098 2.888 1.00 93.00 737 THR A C 1
ATOM 5701 O O . THR A 1 737 ? -18.560 -2.488 2.588 1.00 93.00 737 THR A O 1
ATOM 5704 N N . LEU A 1 738 ? -16.318 -2.582 2.332 1.00 94.81 738 LEU A N 1
ATOM 5705 C CA . LEU A 1 738 ? -16.287 -3.807 1.539 1.00 94.81 738 LEU A CA 1
ATOM 5706 C C . LEU A 1 738 ? -16.282 -5.039 2.442 1.00 94.81 738 LEU A C 1
ATOM 5708 O O . LEU A 1 738 ? -15.472 -5.144 3.368 1.00 94.81 738 LEU A O 1
ATOM 5712 N N . LEU A 1 739 ? -17.169 -5.980 2.141 1.00 96.06 739 LEU A N 1
ATOM 5713 C CA . LEU A 1 739 ? -17.229 -7.282 2.787 1.00 96.06 739 LEU A CA 1
ATOM 5714 C C . LEU A 1 739 ? -16.820 -8.346 1.773 1.00 96.06 739 LEU A C 1
ATOM 5716 O O . LEU A 1 739 ? -17.441 -8.467 0.718 1.00 96.06 739 LEU A O 1
ATOM 5720 N N . ALA A 1 740 ? -15.788 -9.116 2.097 1.00 96.50 740 ALA A N 1
ATOM 5721 C CA . ALA A 1 740 ? -15.420 -10.297 1.336 1.00 96.50 740 ALA A CA 1
ATOM 5722 C C . ALA A 1 740 ? -16.410 -11.419 1.650 1.00 96.50 740 ALA A C 1
ATOM 5724 O O . ALA A 1 740 ? -16.568 -11.792 2.811 1.00 96.50 740 ALA A O 1
ATOM 5725 N N . VAL A 1 741 ? -17.063 -11.962 0.632 1.00 96.00 741 VAL A N 1
ATOM 5726 C CA . VAL A 1 741 ? -17.906 -13.154 0.742 1.00 96.00 741 VAL A CA 1
ATOM 5727 C C . VAL A 1 741 ? -16.991 -14.368 0.646 1.00 96.00 741 VAL A C 1
ATOM 5729 O O . VAL A 1 741 ? -16.304 -14.537 -0.357 1.00 96.00 741 VAL A O 1
ATOM 5732 N N . SER A 1 742 ? -16.931 -15.204 1.680 1.00 93.50 742 SER A N 1
ATOM 5733 C CA . SER A 1 742 ? -15.989 -16.329 1.724 1.00 93.50 742 SER A CA 1
ATOM 5734 C C . SER A 1 742 ? -16.626 -17.638 1.264 1.00 93.50 742 SER A C 1
ATOM 5736 O O . SER A 1 742 ? -17.779 -17.913 1.589 1.00 93.50 742 SER A O 1
ATOM 5738 N N . HIS A 1 743 ? -15.856 -18.494 0.589 1.00 88.38 743 HIS A N 1
ATOM 5739 C CA . HIS A 1 743 ? -16.249 -19.886 0.340 1.00 88.38 743 HIS A CA 1
ATOM 5740 C C . HIS A 1 743 ? -16.065 -20.806 1.560 1.00 88.38 743 HIS A C 1
ATOM 5742 O O . HIS A 1 743 ? -16.299 -22.010 1.456 1.00 88.38 743 HIS A O 1
ATOM 5748 N N . ALA A 1 744 ? -15.620 -20.280 2.706 1.00 90.62 744 ALA A N 1
ATOM 5749 C CA . ALA A 1 744 ? -15.427 -21.077 3.908 1.00 90.62 744 ALA A CA 1
ATOM 5750 C C . ALA A 1 744 ? -16.743 -21.756 4.337 1.00 90.62 744 ALA A C 1
ATOM 5752 O O . ALA A 1 744 ? -17.774 -21.086 4.409 1.00 90.62 744 ALA A O 1
ATOM 5753 N N . PRO A 1 745 ? -16.728 -23.062 4.666 1.00 87.81 745 PRO A N 1
ATOM 5754 C CA . PRO A 1 745 ? -17.922 -23.751 5.154 1.00 87.81 745 PRO A CA 1
ATOM 5755 C C . PRO A 1 745 ? -18.237 -23.399 6.615 1.00 87.81 745 PRO A C 1
ATOM 5757 O O . PRO A 1 745 ? -19.363 -23.593 7.066 1.00 87.81 745 PRO A O 1
ATOM 5760 N N . GLN A 1 746 ? -17.239 -22.919 7.365 1.00 91.56 746 GLN A N 1
ATOM 5761 C CA . GLN A 1 746 ? -17.328 -22.584 8.785 1.00 91.56 746 GLN A CA 1
ATOM 5762 C C . GLN A 1 746 ? -16.464 -21.347 9.095 1.00 91.56 746 GLN A C 1
ATOM 5764 O O . GLN A 1 746 ? -15.465 -21.125 8.398 1.00 91.56 746 GLN A O 1
ATOM 5769 N N . PRO A 1 747 ? -16.815 -20.539 10.115 1.00 90.50 747 PRO A N 1
ATOM 5770 C CA . PRO A 1 747 ? -16.105 -19.305 10.453 1.00 90.50 747 PRO A CA 1
ATOM 5771 C C . PRO A 1 747 ? -14.597 -19.468 10.655 1.00 90.50 747 PRO A C 1
ATOM 5773 O O . PRO A 1 747 ? -13.826 -18.622 10.219 1.00 90.50 747 PRO A O 1
ATOM 5776 N N . GLU A 1 748 ? -14.159 -20.560 11.271 1.00 88.69 748 GLU A N 1
ATOM 5777 C CA . GLU A 1 748 ? -12.761 -20.826 11.632 1.00 88.69 748 GLU A CA 1
ATOM 5778 C C . GLU A 1 748 ? -11.851 -20.929 10.399 1.00 88.69 748 GLU A C 1
ATOM 5780 O O . GLU A 1 748 ? -10.644 -20.714 10.486 1.00 88.69 748 GLU A O 1
ATOM 5785 N N . LEU A 1 749 ? -12.436 -21.212 9.232 1.00 89.94 749 LEU A N 1
ATOM 5786 C CA . LEU A 1 749 ? -11.734 -21.360 7.961 1.00 89.94 749 LEU A CA 1
ATOM 5787 C C . LEU A 1 749 ? -11.735 -20.078 7.113 1.00 89.94 749 LEU A C 1
ATOM 5789 O O . LEU A 1 749 ? -11.173 -20.083 6.019 1.00 89.94 749 LEU A O 1
ATOM 5793 N N . LEU A 1 750 ? -12.306 -18.967 7.603 1.00 90.56 750 LEU A N 1
ATOM 5794 C CA . LEU A 1 750 ? -12.392 -17.691 6.871 1.00 90.56 750 LEU A CA 1
ATOM 5795 C C . LEU A 1 750 ? -11.035 -17.159 6.391 1.00 90.56 750 LEU A C 1
ATOM 5797 O O . LEU A 1 750 ? -10.973 -16.519 5.346 1.00 90.56 750 LEU A O 1
ATOM 5801 N N . LEU A 1 751 ? -9.960 -17.418 7.141 1.00 90.56 751 LEU A N 1
ATOM 5802 C CA . LEU A 1 751 ? -8.600 -16.995 6.783 1.00 90.56 751 LEU A CA 1
ATOM 5803 C C . LEU A 1 751 ? -7.866 -17.987 5.874 1.00 90.56 751 LEU A C 1
ATOM 5805 O O . LEU A 1 751 ? -6.820 -17.659 5.324 1.00 90.56 751 LEU A O 1
ATOM 5809 N N . SER A 1 752 ? -8.395 -19.202 5.726 1.00 85.38 752 SER A N 1
ATOM 5810 C CA . SER A 1 752 ? -7.750 -20.301 4.997 1.00 85.38 752 SER A CA 1
ATOM 5811 C C . SER A 1 752 ? -8.335 -20.547 3.609 1.00 85.38 752 SER A C 1
ATOM 5813 O O . SER A 1 752 ? -7.720 -21.258 2.816 1.00 85.38 752 SER A O 1
ATOM 5815 N N . VAL A 1 753 ? -9.511 -19.987 3.315 1.00 87.50 753 VAL A N 1
ATOM 5816 C CA . VAL A 1 753 ? -10.290 -20.283 2.107 1.00 87.50 753 VAL A CA 1
ATOM 5817 C C . VAL A 1 753 ? -10.402 -19.055 1.207 1.00 87.50 753 VAL A C 1
ATOM 5819 O O . VAL A 1 753 ? -10.449 -17.920 1.677 1.00 87.50 753 VAL A O 1
ATOM 5822 N N . ASN A 1 754 ? -10.473 -19.312 -0.100 1.00 88.50 754 ASN A N 1
ATOM 5823 C CA . ASN A 1 754 ? -10.642 -18.299 -1.132 1.00 88.50 754 ASN A CA 1
ATOM 5824 C C . ASN A 1 754 ? -11.892 -17.428 -0.911 1.00 88.50 754 ASN A C 1
ATOM 5826 O O . ASN A 1 754 ? -12.954 -17.905 -0.488 1.00 88.50 754 ASN A O 1
ATOM 5830 N N . VAL A 1 755 ? -11.777 -16.155 -1.274 1.00 92.94 755 VAL A N 1
ATOM 5831 C CA . VAL A 1 755 ? -12.906 -15.228 -1.349 1.00 92.94 755 VAL A CA 1
ATOM 5832 C C . VAL A 1 755 ? -13.679 -15.472 -2.649 1.00 92.94 755 VAL A C 1
ATOM 5834 O O . VAL A 1 755 ? -13.093 -15.541 -3.723 1.00 92.94 755 VAL A O 1
ATOM 5837 N N . ALA A 1 756 ? -15.003 -15.591 -2.546 1.00 91.69 756 ALA A N 1
ATOM 5838 C CA . ALA A 1 756 ? -15.919 -15.730 -3.680 1.00 91.69 756 ALA A CA 1
ATOM 5839 C C . ALA A 1 756 ? -16.097 -14.416 -4.450 1.00 91.69 756 ALA A C 1
ATOM 5841 O O . ALA A 1 756 ? -16.321 -14.400 -5.656 1.00 91.69 756 ALA A O 1
ATOM 5842 N N . GLY A 1 757 ? -16.035 -13.301 -3.729 1.00 93.81 757 GLY A N 1
ATOM 5843 C CA . GLY A 1 757 ? -16.190 -11.960 -4.265 1.00 93.81 757 GLY A CA 1
ATOM 5844 C C . GLY A 1 757 ? -16.412 -10.949 -3.151 1.00 93.81 757 GLY A C 1
ATOM 5845 O O . GLY A 1 757 ? -16.270 -11.267 -1.969 1.00 93.81 757 GLY A O 1
ATOM 5846 N N . PHE A 1 758 ? -16.783 -9.729 -3.521 1.00 95.94 758 PHE A N 1
ATOM 5847 C CA . PHE A 1 758 ? -16.988 -8.635 -2.580 1.00 95.94 758 PHE A CA 1
ATOM 5848 C C . PHE A 1 758 ? -18.372 -8.025 -2.739 1.00 95.94 758 PHE A C 1
ATOM 5850 O O . PHE A 1 758 ? -18.891 -7.907 -3.845 1.00 95.94 758 PHE A O 1
ATOM 5857 N N . ILE A 1 759 ? -18.944 -7.591 -1.621 1.00 96.75 759 ILE A N 1
ATOM 5858 C CA . ILE A 1 759 ? -20.116 -6.717 -1.594 1.00 96.75 759 ILE A CA 1
ATOM 5859 C C . ILE A 1 759 ? -19.764 -5.405 -0.903 1.00 96.75 759 ILE A C 1
ATOM 5861 O O . ILE A 1 759 ? -18.871 -5.355 -0.055 1.00 96.75 759 ILE A O 1
ATOM 5865 N N . TYR A 1 760 ? -20.475 -4.340 -1.252 1.00 96.25 760 TYR A N 1
ATOM 5866 C CA . TYR A 1 760 ? -20.273 -3.012 -0.685 1.00 96.25 760 TYR A CA 1
ATOM 5867 C C . TYR A 1 760 ? -21.513 -2.561 0.081 1.00 96.25 760 TYR A C 1
ATOM 5869 O O . TYR A 1 760 ? -22.591 -2.465 -0.495 1.00 96.25 760 TYR A O 1
ATOM 5877 N N . VAL A 1 761 ? -21.381 -2.272 1.375 1.00 96.00 761 VAL A N 1
ATOM 5878 C CA . VAL A 1 761 ? -22.522 -1.844 2.201 1.00 96.00 761 VAL A CA 1
ATOM 5879 C C . VAL A 1 761 ? -22.847 -0.376 1.924 1.00 96.00 761 VAL A C 1
ATOM 5881 O O . VAL A 1 761 ? -22.070 0.511 2.280 1.00 96.00 761 VAL A O 1
ATOM 5884 N N . GLN A 1 762 ? -24.008 -0.127 1.323 1.00 95.31 762 GLN A N 1
ATOM 5885 C CA . GLN A 1 762 ? -24.485 1.205 0.942 1.00 95.31 762 GLN A CA 1
ATOM 5886 C C . GLN A 1 762 ? -25.259 1.881 2.073 1.00 95.31 762 GLN A C 1
ATOM 5888 O O . GLN A 1 762 ? -25.097 3.077 2.292 1.00 95.31 762 GLN A O 1
ATOM 5893 N N . ASP A 1 763 ? -26.088 1.117 2.787 1.00 95.44 763 ASP A N 1
ATOM 5894 C CA . ASP A 1 763 ? -26.953 1.643 3.841 1.00 95.44 763 ASP A CA 1
ATOM 5895 C C . ASP A 1 763 ? -27.204 0.612 4.950 1.00 95.44 763 ASP A C 1
ATOM 5897 O O . ASP A 1 763 ? -27.104 -0.602 4.741 1.00 95.44 763 ASP A O 1
ATOM 5901 N N . VAL A 1 764 ? -27.522 1.106 6.146 1.00 95.56 764 VAL A N 1
ATOM 5902 C CA . VAL A 1 764 ? -27.831 0.297 7.327 1.00 95.56 764 VAL A CA 1
ATOM 5903 C C . VAL A 1 764 ? -29.041 0.885 8.049 1.00 95.56 764 VAL A C 1
ATOM 5905 O O .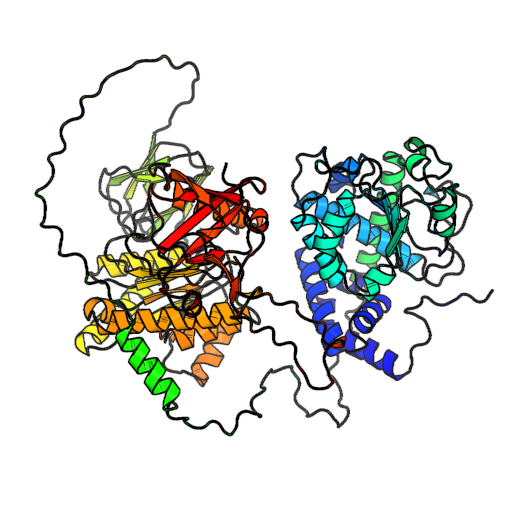 VAL A 1 764 ? -28.943 1.910 8.728 1.00 95.56 764 VAL A O 1
ATOM 5908 N N . ASP A 1 765 ? -30.164 0.171 7.995 1.00 93.75 765 ASP A N 1
ATOM 5909 C CA . ASP A 1 765 ? -31.386 0.518 8.720 1.00 93.75 765 ASP A CA 1
ATOM 5910 C C . ASP A 1 765 ? -31.400 -0.222 10.066 1.00 93.75 765 ASP A C 1
ATOM 5912 O O . ASP A 1 765 ? -31.786 -1.390 10.171 1.00 93.75 765 ASP A O 1
ATOM 5916 N N . ALA A 1 766 ? -30.954 0.469 11.119 1.00 88.50 766 ALA A N 1
ATOM 5917 C CA . ALA A 1 766 ? -30.918 -0.088 12.471 1.00 88.50 766 ALA A CA 1
ATOM 5918 C C . ALA A 1 766 ? -32.316 -0.373 13.044 1.00 88.50 766 ALA A C 1
ATOM 5920 O O . ALA A 1 766 ? -32.441 -1.246 13.898 1.00 88.50 766 ALA A O 1
ATOM 5921 N N . ALA A 1 767 ? -33.355 0.341 12.595 1.00 89.12 767 ALA A N 1
ATOM 5922 C CA . ALA A 1 767 ? -34.714 0.136 13.089 1.00 89.12 767 ALA A CA 1
ATOM 5923 C C . ALA A 1 767 ? -35.321 -1.154 12.527 1.00 89.12 767 ALA A C 1
ATOM 5925 O O . ALA A 1 767 ? -36.048 -1.851 13.231 1.00 89.12 767 ALA A O 1
ATOM 5926 N N . LYS A 1 768 ? -34.997 -1.489 11.273 1.00 91.38 768 LYS A N 1
ATOM 5927 C CA . LYS A 1 768 ? -35.435 -2.733 10.623 1.00 91.38 768 LYS A CA 1
ATOM 5928 C C . LYS A 1 768 ? -34.456 -3.895 10.786 1.00 91.38 768 LYS A C 1
ATOM 5930 O O . LYS A 1 768 ? -34.805 -5.020 10.443 1.00 91.38 768 LYS A O 1
ATOM 5935 N N . GLY A 1 769 ? -33.243 -3.641 11.281 1.00 92.94 769 GLY A N 1
ATOM 5936 C CA . GLY A 1 769 ? -32.191 -4.654 11.391 1.00 92.94 769 GLY A CA 1
ATOM 5937 C C . GLY A 1 769 ? -31.695 -5.143 10.026 1.00 92.94 769 GLY A C 1
ATOM 5938 O O . GLY A 1 769 ? -31.295 -6.299 9.889 1.00 92.94 769 GLY A O 1
ATOM 5939 N N . THR A 1 770 ? -31.752 -4.290 9.002 1.00 96.50 770 THR A N 1
ATOM 5940 C CA . THR A 1 770 ? -31.408 -4.644 7.619 1.00 96.50 770 THR A CA 1
ATOM 5941 C C . THR A 1 770 ? -30.192 -3.878 7.128 1.00 96.50 770 THR A C 1
ATOM 5943 O O . THR A 1 770 ? -29.988 -2.718 7.490 1.00 96.50 770 THR A O 1
ATOM 5946 N N . ILE A 1 771 ? -29.417 -4.513 6.254 1.00 96.62 771 ILE A N 1
ATOM 5947 C CA . ILE A 1 771 ? -28.350 -3.861 5.499 1.00 96.62 771 ILE A CA 1
ATOM 5948 C C . ILE A 1 771 ? -28.698 -3.861 4.013 1.00 96.62 771 ILE A C 1
ATOM 5950 O O . ILE A 1 771 ? -29.224 -4.849 3.497 1.00 96.62 771 ILE A O 1
ATOM 5954 N N . THR A 1 772 ? -28.383 -2.764 3.334 1.00 97.00 772 THR A N 1
ATOM 5955 C CA . THR A 1 772 ? -28.462 -2.655 1.876 1.00 97.00 772 THR A CA 1
ATOM 5956 C C . THR A 1 772 ? -27.047 -2.650 1.324 1.00 97.00 772 THR A C 1
ATOM 5958 O O . THR A 1 772 ? -26.208 -1.855 1.756 1.00 97.00 772 THR A O 1
ATOM 5961 N N . TYR A 1 773 ? -26.765 -3.551 0.392 1.00 96.19 773 TYR A N 1
ATOM 5962 C CA . TYR A 1 773 ? -25.445 -3.726 -0.195 1.00 96.19 773 TYR A CA 1
ATOM 5963 C C . TYR A 1 773 ? -25.507 -3.821 -1.718 1.00 96.19 773 TYR A C 1
ATOM 5965 O O . TYR A 1 773 ? -26.459 -4.343 -2.291 1.00 96.19 773 TYR A O 1
ATOM 5973 N N . LEU A 1 774 ? -24.448 -3.346 -2.362 1.00 96.75 774 LEU A N 1
ATOM 5974 C CA . LEU A 1 774 ? -24.174 -3.544 -3.774 1.00 96.75 774 LEU A CA 1
ATOM 5975 C C . LEU A 1 774 ? -23.423 -4.869 -3.954 1.00 96.75 774 LEU A C 1
ATOM 5977 O O . LEU A 1 774 ? -22.403 -5.094 -3.299 1.00 96.75 774 LEU A O 1
ATOM 5981 N N . ALA A 1 775 ? -23.923 -5.734 -4.830 1.00 96.19 775 ALA A N 1
ATOM 5982 C CA . ALA A 1 775 ? -23.286 -6.988 -5.219 1.00 96.19 775 ALA A CA 1
ATOM 5983 C C . ALA A 1 775 ? -22.962 -6.987 -6.725 1.00 96.19 775 ALA A C 1
ATOM 5985 O O . ALA A 1 775 ? -23.693 -6.355 -7.488 1.00 96.19 775 ALA A O 1
ATOM 5986 N N . PRO A 1 776 ? -21.925 -7.717 -7.182 1.00 93.00 776 PRO A N 1
ATOM 5987 C CA . PRO A 1 776 ? -21.559 -7.771 -8.603 1.00 93.00 776 PRO A CA 1
ATOM 5988 C C . PRO A 1 776 ? -22.660 -8.359 -9.494 1.00 93.00 776 PRO A C 1
ATOM 5990 O O . PRO A 1 776 ? -22.741 -8.050 -10.676 1.00 93.00 776 PRO A O 1
ATOM 5993 N N . CYS A 1 777 ? -23.523 -9.205 -8.929 1.00 88.44 777 CYS A N 1
ATOM 5994 C CA . CYS A 1 777 ? -24.656 -9.811 -9.614 1.00 88.44 777 CYS A CA 1
ATOM 5995 C C . CYS A 1 777 ? -25.892 -9.857 -8.704 1.00 88.44 777 CYS A C 1
ATOM 5997 O O . CYS A 1 777 ? -25.793 -9.808 -7.474 1.00 88.44 777 CYS A O 1
ATOM 5999 N N . ALA A 1 778 ? -27.071 -9.930 -9.322 1.00 89.38 778 ALA A N 1
ATOM 6000 C CA . ALA A 1 778 ? -28.330 -10.117 -8.610 1.00 89.38 778 ALA A CA 1
ATOM 6001 C C . ALA A 1 778 ? -28.483 -11.568 -8.129 1.00 89.38 778 ALA A C 1
ATOM 6003 O O . ALA A 1 778 ? -28.058 -12.500 -8.811 1.00 89.38 778 ALA A O 1
ATOM 6004 N N . GLY A 1 779 ? -29.161 -11.757 -6.996 1.00 89.88 779 GLY A N 1
ATOM 6005 C CA . GLY A 1 779 ? -29.443 -13.076 -6.437 1.00 89.88 779 GLY A CA 1
ATOM 6006 C C . GLY A 1 779 ? -28.755 -13.325 -5.093 1.00 89.88 779 GLY A C 1
ATOM 6007 O O . GLY A 1 779 ? -28.085 -12.439 -4.553 1.00 89.88 779 GLY A O 1
ATOM 6008 N N . PRO A 1 780 ? -28.956 -14.527 -4.521 1.00 90.25 780 PRO A N 1
ATOM 6009 C CA . PRO A 1 780 ? -28.422 -14.868 -3.212 1.00 90.25 780 PRO A CA 1
ATOM 6010 C C . PRO A 1 780 ? -26.893 -14.869 -3.222 1.00 90.25 780 PRO A C 1
ATOM 6012 O O . PRO A 1 780 ? -26.260 -15.254 -4.206 1.00 90.25 780 PRO A O 1
ATOM 6015 N N . LEU A 1 781 ? -26.299 -14.471 -2.095 1.00 92.62 781 LEU A N 1
ATOM 6016 C CA . LEU A 1 781 ? -24.853 -14.550 -1.923 1.00 92.62 781 LEU A CA 1
ATOM 6017 C C . LEU A 1 781 ? -24.394 -16.018 -1.959 1.00 92.62 781 LEU A C 1
ATOM 6019 O O . LEU A 1 781 ? -25.080 -16.875 -1.396 1.00 92.62 781 LEU A O 1
ATOM 6023 N N . PRO A 1 782 ? -23.209 -16.312 -2.527 1.00 90.56 782 PRO A N 1
ATOM 6024 C CA . PRO A 1 782 ? -22.621 -17.653 -2.492 1.00 90.56 782 PRO A CA 1
ATOM 6025 C C . PRO A 1 782 ? -22.430 -18.219 -1.077 1.00 90.56 782 PRO A C 1
ATOM 6027 O O . PRO A 1 782 ? -22.335 -19.430 -0.902 1.00 90.56 782 PRO A O 1
ATOM 6030 N N . SER A 1 783 ? -22.338 -17.343 -0.073 1.00 93.06 783 SER A N 1
ATOM 6031 C CA . SER A 1 783 ? -22.176 -17.687 1.337 1.00 93.06 783 SER A CA 1
ATOM 6032 C C . SER A 1 783 ? -22.687 -16.557 2.228 1.00 93.06 783 SER A C 1
ATOM 6034 O O . SER A 1 783 ? -22.605 -15.381 1.868 1.00 93.06 783 SER A O 1
ATOM 6036 N N . SER A 1 784 ? -23.177 -16.909 3.417 1.00 93.75 784 SER A N 1
ATOM 6037 C CA . SER A 1 784 ? -23.528 -15.957 4.477 1.00 93.75 784 SER A CA 1
ATOM 6038 C C . SER A 1 784 ? -22.344 -15.607 5.384 1.00 93.75 784 SER A C 1
ATOM 6040 O O . SER A 1 784 ? -22.524 -14.839 6.324 1.00 93.75 784 SER A O 1
ATOM 6042 N N . LEU A 1 785 ? -21.163 -16.200 5.176 1.00 96.44 785 LEU A N 1
ATOM 6043 C CA . LEU A 1 785 ? -19.950 -15.922 5.947 1.00 96.44 785 LEU A CA 1
ATOM 6044 C C . LEU A 1 785 ? -19.135 -14.831 5.254 1.00 96.44 785 LEU A C 1
ATOM 6046 O O . LEU A 1 785 ? -18.668 -15.011 4.126 1.00 96.44 785 LEU A O 1
ATOM 6050 N N . LEU A 1 786 ? -18.965 -13.697 5.936 1.00 96.38 786 LEU A N 1
ATOM 6051 C CA . LEU A 1 786 ? -18.303 -12.524 5.374 1.00 96.38 786 LEU A CA 1
ATOM 6052 C C . LEU A 1 786 ? -17.162 -12.023 6.249 1.00 96.38 786 LEU A C 1
ATOM 6054 O O . LEU A 1 786 ? -17.240 -12.061 7.478 1.00 96.38 786 LEU A O 1
ATOM 6058 N N . LEU A 1 787 ? -16.139 -11.467 5.605 1.00 95.25 787 LEU A N 1
ATOM 6059 C CA . LEU A 1 787 ? -15.019 -10.810 6.261 1.00 95.25 787 LEU A CA 1
ATOM 6060 C C . LEU A 1 787 ? -15.016 -9.308 5.957 1.00 95.25 787 LEU A C 1
ATOM 6062 O O . LEU A 1 787 ? -14.950 -8.888 4.805 1.00 95.25 787 LEU A O 1
ATOM 6066 N N . ALA A 1 788 ? -15.094 -8.491 7.003 1.00 93.31 788 ALA A N 1
ATOM 6067 C CA . ALA A 1 788 ? -15.133 -7.041 6.914 1.00 93.31 788 ALA A CA 1
ATOM 6068 C C . ALA A 1 788 ? -13.730 -6.431 6.904 1.00 93.31 788 ALA A C 1
ATOM 6070 O O . ALA A 1 788 ? -12.917 -6.696 7.794 1.00 93.31 788 ALA A O 1
ATOM 6071 N N . GLY A 1 789 ? -13.491 -5.535 5.946 1.00 85.50 789 GLY A N 1
ATOM 6072 C CA . GLY A 1 789 ? -12.299 -4.695 5.931 1.00 85.50 789 GLY A CA 1
ATOM 6073 C C . GLY A 1 789 ? -12.341 -3.554 6.948 1.00 85.50 789 GLY A C 1
ATOM 6074 O O . GLY A 1 789 ? -13.382 -3.211 7.514 1.00 85.50 789 GLY A O 1
ATOM 6075 N N . ALA A 1 790 ? -11.184 -2.932 7.160 1.00 76.06 790 ALA A N 1
ATOM 6076 C CA . ALA A 1 790 ? -11.014 -1.748 7.995 1.00 76.06 790 ALA A CA 1
ATOM 6077 C C . ALA A 1 790 ? -11.169 -0.437 7.207 1.00 76.06 790 ALA A C 1
ATOM 6079 O O . ALA A 1 790 ? -11.488 0.597 7.797 1.00 76.06 790 ALA A O 1
ATOM 6080 N N . PHE A 1 791 ? -10.942 -0.448 5.888 1.00 74.56 791 PHE A N 1
ATOM 6081 C CA . PHE A 1 791 ? -11.036 0.771 5.088 1.00 74.56 791 PHE A CA 1
ATOM 6082 C C . PHE A 1 791 ? -12.471 1.048 4.626 1.00 74.56 791 PHE A C 1
ATOM 6084 O O . PHE A 1 791 ? -13.220 0.147 4.247 1.00 74.56 791 PHE A O 1
ATOM 6091 N N . LYS A 1 792 ? -12.842 2.328 4.673 1.00 81.19 792 LYS A N 1
ATOM 6092 C CA . LYS A 1 792 ? -14.112 2.857 4.173 1.00 81.19 792 LYS A CA 1
ATOM 6093 C C . LYS A 1 792 ? -13.878 3.490 2.810 1.00 81.19 792 LYS A C 1
ATOM 6095 O O . LYS A 1 792 ? -12.900 4.221 2.649 1.00 81.19 792 LYS A O 1
ATOM 6100 N N . THR A 1 793 ? -14.767 3.236 1.860 1.00 79.38 793 THR A N 1
ATOM 6101 C CA . THR A 1 793 ? -14.744 3.873 0.537 1.00 79.38 793 THR A CA 1
ATOM 6102 C C . THR A 1 793 ? -16.135 4.386 0.201 1.00 79.38 793 THR A C 1
ATOM 6104 O O . THR A 1 793 ? -17.116 3.754 0.574 1.00 79.38 793 THR A O 1
ATOM 6107 N N . TYR A 1 794 ? -16.233 5.531 -0.464 1.00 79.75 794 TYR A N 1
ATOM 6108 C CA . TYR A 1 794 ? -17.506 6.087 -0.919 1.00 79.75 794 TYR A CA 1
ATOM 6109 C C . TYR A 1 794 ? -17.597 5.855 -2.422 1.00 79.75 794 TYR A C 1
ATOM 6111 O O . TYR A 1 794 ? -16.751 6.371 -3.156 1.00 79.75 794 TYR A O 1
ATOM 6119 N N . LEU A 1 795 ? -18.562 5.038 -2.838 1.00 77.88 795 LEU A N 1
ATOM 6120 C CA . LEU A 1 795 ? -18.930 4.874 -4.242 1.00 77.88 795 LEU A CA 1
ATOM 6121 C C . LEU A 1 795 ? -20.071 5.852 -4.521 1.00 77.88 795 LEU A C 1
ATOM 6123 O O . LEU A 1 795 ? -21.023 5.886 -3.737 1.00 77.88 795 LEU A O 1
ATOM 6127 N N . ASP A 1 796 ? -19.916 6.664 -5.565 1.00 57.28 796 ASP A N 1
ATOM 6128 C CA . ASP A 1 796 ? -20.911 7.669 -5.965 1.00 57.28 796 ASP A CA 1
ATOM 6129 C C . ASP A 1 796 ? -22.044 7.060 -6.800 1.00 57.28 796 ASP A C 1
ATOM 6131 O O . ASP A 1 796 ? -21.778 6.090 -7.554 1.00 57.28 796 ASP A O 1
#

Secondary structure (DSSP, 8-state):
------TTTS---HHHHHHHHHHHHHHHHHHTT-HHHHHH--HHHHHHHHHTTTT-HHHHHHHHHHHHHHHHHH-GGG--HHHHHHHHTT-SEEEEEEE-TTSPEEEEE-GGGGGG----HHHHHHHHHHHHHHHHHHHHHHBT-S-EEPPGGG----EE--B-S-EEEEEE-TT--GGGSPPHHHHHHHHHHHHHHSTT-EEEEEEES--TTHHHHHHHHGGGS-HHHHTTEEEE-TTS-THHHHTTS-GGGSBGGGTSSB-HHHH--HHHHHHHHHHHHHHHHHHHHHHHHSPPPP-PPPPP-TTS-S--S------SS--S-S--PPPHHHHHHHHHHHHH-------------------------------------EEEEEE-TT-EEEEE--TT--EEEEEEEE--EETTEEPPBT-EEEE-SSEEEEE-SS-EEEEEES--SEEEEE----HHHHHHHHHHHHHHHHHHHHHT-PPPEEEEE-STTSSHHHHHHHHHHHHHHTT--PEEEE--TTT-SSSSSSEEEEEE--SPPBTTTBS--SS-EEEE-SSS-GGG-HHHHHHHHHHHHHHHHHHHHH-HHHHHH-EEEEPPS--STHHHHHHHHHHHHTT-SEEEEES-HHHHHHHHHHHHHH-TTSEEEEEPPPTTPPPPPHHHHHHHHHHHHHHHHH-TTS----EEEEEEGGG-EEEEES-S----GGGSPTT------TT-EEE---GGGGTTEEEEEE--SSGGGTTTS-EEEEEEEEEEETTTTEEEEEESSSS--S-SEEEEEEEE----

Organism: NCBI:txid2649997